Protein AF-A0A560M1F4-F1 (afdb_monomer_lite)

Sequence (782 aa):
MLVPVSWGEEYFLREDWTGCAALKRRVKFAFSRKPSARQRTVNSRELQQLATATELRHHAAAACPGRLWDRGRAPGEPILFGSFVLSDLATDSPLQIVEGVARERGGFWRRVTAFAIDLAIATLLLQVLAFALYPATGGRVQFPGGFMLLTCDKLAAVPAGFEVPTDFVPTAISDCRQGLFQLTSARVLYLTKVTQNGGFTTTRQITYLRDAEGKPVAEPILGLFWLPLFFVLRLLFDRRGGTPGRRLLGLRLADAAHPPPSSAVLRRYLMQALPLAPYVAGPLLLSQFGVRITPLGEAWWMVMILPTMCGGIGALIALHHVIYRKEAFYDSFAQTSVLRIDGANAVVRSAAVLPLLPPPLPGVVPDQVEPALRDVSDQAEQAVADALDVAQASAAAPRPSMALPPPLPRRANYLVRHWRGELSLPVSYWVNGTALGAGLGVAIAVVGHLLNERGSEYLVLWLVSVIAIWASIVLLRIWVTVGVWRAASRYQARGKSFWGGAAKVVSALGMVYVAYSCAFVGAPQIAGVYEIVAGDARVGPHQFRVLADGRGLEFTGGITFGVARELETFLNAMGSLRTVQLNSIGGRMREAQKMSDLIKARGLTTYVTQSCLSACTVVFLGGKERVLLAKSGKLGFHQTSFRGMTALDRQVAIETEIVRLQGFGLSRAFAERVTATPPSGMWYPDQDELLREKVATRLYIPQSKKPAGGSAPAATATPQASATDGSATAAGGDRVFPTPGQPLQMESGTYQTGRAFIPAEVMKRLTAKPAAKTTTTEAQKN

pLDDT: mean 70.32, std 24.99, range [21.19, 98.62]

InterPro domains:
  IPR029045 ClpP/crotonase-like domain superfamily [SSF52096] (543-661)

Secondary structure (DSSP, 8-state):
----------------------------------------PPPTTSTTSSSS----------PPPPP---------------------SSSS---EEETTEEEPBPPHHHHHHHHHHHHHHHHHHHHHHHHHHHHHTTT-SB---SS-EEEEEE-SSPPTT----TT---SEEEEEEEEETTEEEEEEEEEEEEEEETTEEEEEEEEEEE-TTS-B--S-BGGGGHHHHHHHHHHHHHHTT--HHHHHTTEEEEBTTBPPPHHHHHHHHHHHHGGGHHHHHHHHHHHHTT----TT-HHHHHHHHHHHHHHHHHHHHHHHHHHTTPPPHHHHHHT-EEEEB-TTS-B-BPPPP----PPPPTT--TT-S-SSSSHHHHHHHHHHHHTTT-PPPPP--PPP--PPPPPPPPPPPHHHHHHTT-S-HHIIIIIIIIIHHHHHHHHHHHHHHHHHHHTTT-HHHHHHHHHHHHHHHHHHHHHHHHHHHHHHHHHHHTT-HHHHHHHHHHHHHHHHHHHHHIIIIIHHHHHHHHHHHTT-TTT--EEEEEEGGGTEEEEEEEE-TTHHHHHHHHHHH-TT--EEEEEEEEE-HHHHHHHHHHHHHTTPEEEEEEEEETTHHHHHHT-SSEEEETTT-EEEB-----TT--HHHHHHHHHHHHHHHHHTT--HHHHHHHHHS-TT--B---HHHHHHTTS-SEEE-PPP-PPPP---------------------------PPPPPPPP------------PPPHHHHHHHTPPPPP----------

Structure (mmCIF, N/CA/C/O backbone):
data_AF-A0A560M1F4-F1
#
_entry.id   AF-A0A560M1F4-F1
#
loop_
_atom_site.group_PDB
_atom_site.id
_atom_site.type_symbol
_atom_site.label_atom_id
_atom_site.label_alt_id
_atom_site.label_comp_id
_atom_site.label_asym_id
_atom_site.label_entity_id
_atom_site.label_seq_id
_atom_site.pdbx_PDB_ins_code
_atom_site.Cartn_x
_atom_site.Cartn_y
_atom_site.Cartn_z
_atom_site.occupancy
_atom_site.B_iso_or_equiv
_atom_site.auth_seq_id
_atom_site.auth_comp_id
_atom_site.auth_asym_id
_atom_site.auth_atom_id
_atom_site.pdbx_PDB_model_num
ATOM 1 N N . MET A 1 1 ? 0.085 50.200 11.691 1.00 30.73 1 MET A N 1
ATOM 2 C CA . MET A 1 1 ? 1.205 50.716 10.877 1.00 30.73 1 MET A CA 1
ATOM 3 C C . MET A 1 1 ? 1.956 49.536 10.293 1.00 30.73 1 MET A C 1
ATOM 5 O O . MET A 1 1 ? 2.614 48.839 11.046 1.00 30.73 1 MET A O 1
ATOM 9 N N . LEU A 1 2 ? 1.755 49.282 9.001 1.00 24.48 2 LEU A N 1
ATOM 10 C CA . LEU A 1 2 ? 2.721 48.780 8.016 1.00 24.48 2 LEU A CA 1
ATOM 11 C C . LEU A 1 2 ? 1.915 48.559 6.727 1.00 24.48 2 LEU A C 1
ATOM 13 O O . LEU A 1 2 ? 1.037 47.703 6.662 1.00 24.48 2 LEU A O 1
ATOM 17 N N . VAL A 1 3 ? 2.149 49.455 5.772 1.00 23.89 3 VAL A N 1
ATOM 18 C CA . VAL A 1 3 ? 1.501 49.550 4.459 1.00 23.89 3 VAL A CA 1
ATOM 19 C C . VAL A 1 3 ? 2.261 48.655 3.461 1.00 23.89 3 VAL A C 1
ATOM 21 O O . VAL A 1 3 ? 3.489 48.595 3.546 1.00 23.89 3 VAL A O 1
ATOM 24 N N . PRO A 1 4 ? 1.567 47.967 2.533 1.00 29.55 4 PRO A N 1
ATOM 25 C CA . PRO A 1 4 ? 2.152 47.105 1.503 1.00 29.55 4 PRO A CA 1
ATOM 26 C C . PRO A 1 4 ? 2.411 47.874 0.195 1.00 29.55 4 PRO A C 1
ATOM 28 O O . PRO A 1 4 ? 1.763 48.886 -0.060 1.00 29.55 4 PRO A O 1
ATOM 31 N N . VAL A 1 5 ? 3.296 47.370 -0.676 1.00 24.53 5 VAL A N 1
ATOM 32 C CA . VAL A 1 5 ? 3.394 47.852 -2.067 1.00 24.53 5 VAL A CA 1
ATOM 33 C C . VAL A 1 5 ? 3.376 46.685 -3.055 1.00 24.53 5 VAL A C 1
ATOM 35 O O . VAL A 1 5 ? 4.126 45.716 -2.946 1.00 24.53 5 VAL A O 1
ATOM 38 N N . SER A 1 6 ? 2.440 46.835 -3.985 1.00 23.06 6 SER A N 1
ATOM 39 C CA . SER A 1 6 ? 2.031 46.039 -5.136 1.00 23.06 6 SER A CA 1
ATOM 40 C C . SER A 1 6 ? 3.072 45.939 -6.254 1.00 23.06 6 SER A C 1
ATOM 42 O O . SER A 1 6 ? 3.863 46.856 -6.449 1.00 23.06 6 SER A O 1
ATOM 44 N N . TRP A 1 7 ? 2.955 44.901 -7.085 1.00 22.78 7 TRP A N 1
ATOM 45 C CA . TRP A 1 7 ? 3.437 44.918 -8.469 1.00 22.78 7 TRP A CA 1
ATOM 46 C C . TRP A 1 7 ? 2.231 44.881 -9.408 1.00 22.78 7 TRP A C 1
ATOM 48 O O . TRP A 1 7 ? 1.442 43.938 -9.355 1.00 22.78 7 TRP A O 1
ATOM 58 N N . GLY A 1 8 ? 2.089 45.941 -10.204 1.00 23.17 8 GLY A N 1
ATOM 59 C CA . GLY A 1 8 ? 1.094 46.098 -11.259 1.00 23.17 8 GLY A CA 1
ATOM 60 C C . GLY A 1 8 ? 1.680 45.824 -12.649 1.00 23.17 8 GLY A C 1
ATOM 61 O O . GLY A 1 8 ? 2.842 46.121 -12.913 1.00 23.17 8 GLY A O 1
ATOM 62 N N . GLU A 1 9 ? 0.821 45.186 -13.436 1.00 23.17 9 GLU A N 1
ATOM 63 C CA . GLU A 1 9 ? 0.604 45.081 -14.888 1.00 23.17 9 GLU A CA 1
ATOM 64 C C . GLU A 1 9 ? 1.512 45.753 -15.946 1.00 23.17 9 GLU A C 1
ATOM 66 O O . GLU A 1 9 ? 1.947 46.888 -15.806 1.00 23.17 9 GLU A O 1
ATOM 71 N N . GLU A 1 10 ? 1.619 44.994 -17.058 1.00 24.62 10 GLU A N 1
ATOM 72 C CA . GLU A 1 10 ? 1.645 45.359 -18.497 1.00 24.62 10 GLU A CA 1
ATOM 73 C C . GLU A 1 10 ? 2.781 46.274 -19.015 1.00 24.62 10 GLU A C 1
ATOM 75 O O . GLU A 1 10 ? 3.156 47.267 -18.416 1.00 24.62 10 GLU A O 1
ATOM 80 N N . TYR A 1 11 ? 3.467 45.953 -20.120 1.00 23.30 11 TYR A N 1
ATOM 81 C CA . TYR A 1 11 ? 2.956 46.115 -21.486 1.00 23.30 11 TYR A CA 1
ATOM 82 C C . TYR A 1 11 ? 3.719 45.276 -22.535 1.00 23.30 11 TYR A C 1
ATOM 84 O O . TYR A 1 11 ? 4.916 45.009 -22.430 1.00 23.30 11 TYR A O 1
ATOM 92 N N . PHE A 1 12 ? 2.971 44.928 -23.585 1.00 23.03 12 PHE A N 1
ATOM 93 C CA . PHE A 1 12 ? 3.386 44.524 -24.933 1.00 23.03 12 PHE A CA 1
ATOM 94 C C . PHE A 1 12 ? 4.541 45.364 -25.517 1.00 23.03 12 PHE A C 1
ATOM 96 O O . PHE A 1 12 ? 4.542 46.578 -25.355 1.00 23.03 12 PHE A O 1
ATOM 103 N N . LEU A 1 13 ? 5.406 44.755 -26.343 1.00 23.70 13 LEU A N 1
ATOM 104 C CA . LEU A 1 13 ? 5.504 45.087 -27.775 1.00 23.70 13 LEU A CA 1
ATOM 105 C C . LEU A 1 13 ? 6.449 44.151 -28.549 1.00 23.70 13 LEU A C 1
ATOM 107 O O . LEU A 1 13 ? 7.333 43.488 -28.015 1.00 23.70 13 LEU A O 1
ATOM 111 N N . ARG A 1 14 ? 6.108 44.079 -29.829 1.00 23.02 14 ARG A N 1
ATOM 112 C CA . ARG A 1 14 ? 6.545 43.225 -30.931 1.00 23.02 14 ARG A CA 1
ATOM 113 C C . ARG A 1 14 ? 7.749 43.860 -31.649 1.00 23.02 14 ARG A C 1
ATOM 115 O O . ARG A 1 14 ? 8.031 45.025 -31.406 1.00 23.02 14 ARG A O 1
ATOM 122 N N . GLU A 1 15 ? 8.303 43.110 -32.609 1.00 25.44 15 GLU A N 1
ATOM 123 C CA . GLU A 1 15 ? 9.174 43.561 -33.717 1.00 25.44 15 GLU A CA 1
ATOM 124 C C . GLU A 1 15 ? 10.630 43.904 -33.379 1.00 25.44 15 GLU A C 1
ATOM 126 O O . GLU A 1 15 ? 10.973 44.299 -32.275 1.00 25.44 15 GLU A O 1
ATOM 131 N N . ASP A 1 16 ? 11.560 43.880 -34.321 1.00 24.56 16 ASP A N 1
ATOM 132 C CA . ASP A 1 16 ? 11.925 42.945 -35.388 1.00 24.56 16 ASP A CA 1
ATOM 133 C C . ASP A 1 16 ? 13.321 43.444 -35.844 1.00 24.56 16 ASP A C 1
ATOM 135 O O . ASP A 1 16 ? 13.634 44.620 -35.692 1.00 24.56 16 ASP A O 1
ATOM 139 N N . TRP A 1 17 ? 14.165 42.544 -36.355 1.00 25.89 17 TRP A N 1
ATOM 140 C CA . TRP A 1 17 ? 15.344 42.770 -37.221 1.00 25.89 17 TRP A CA 1
ATOM 141 C C . TRP A 1 17 ? 16.280 43.994 -37.035 1.00 25.89 17 TRP A C 1
ATOM 143 O O . TRP A 1 17 ? 15.915 45.132 -37.290 1.00 25.89 17 TRP A O 1
ATOM 153 N N . THR A 1 18 ? 17.584 43.730 -36.842 1.00 25.75 18 THR A N 1
ATOM 154 C CA . THR A 1 18 ? 18.697 44.009 -37.798 1.00 25.75 18 THR A CA 1
ATOM 155 C C . THR A 1 18 ? 20.049 44.256 -37.105 1.00 25.75 18 THR A C 1
ATOM 157 O O . THR A 1 18 ? 20.134 44.866 -36.048 1.00 25.75 18 THR A O 1
ATOM 160 N N . GLY A 1 19 ? 21.130 43.832 -37.775 1.00 25.20 19 GLY A N 1
ATOM 161 C CA . GLY A 1 19 ? 22.306 44.697 -37.938 1.00 25.20 19 GLY A CA 1
ATOM 162 C C . GLY A 1 19 ? 23.521 44.475 -37.033 1.00 25.20 19 GLY A C 1
ATOM 163 O O . GLY A 1 19 ? 23.615 45.002 -35.932 1.00 25.20 19 GLY A O 1
ATOM 164 N N . CYS A 1 20 ? 24.534 43.801 -37.582 1.00 21.19 20 CYS A N 1
ATOM 165 C CA . CYS A 1 20 ? 25.937 43.956 -37.195 1.00 21.19 20 CYS A CA 1
ATOM 166 C C . CYS A 1 20 ? 26.397 45.425 -37.275 1.00 21.19 20 CYS A C 1
ATOM 168 O O . CYS A 1 20 ? 26.206 46.035 -38.322 1.00 21.19 20 CYS A O 1
ATOM 170 N N . ALA A 1 21 ? 27.111 45.926 -36.255 1.00 26.72 21 ALA A N 1
ATOM 171 C CA . ALA A 1 21 ? 28.447 46.556 -36.343 1.00 26.72 21 ALA A CA 1
ATOM 172 C C . ALA A 1 21 ? 28.760 47.502 -35.156 1.00 26.72 21 ALA A C 1
ATOM 174 O O . ALA A 1 21 ? 27.877 48.108 -34.569 1.00 26.72 21 ALA A O 1
ATOM 175 N N . ALA A 1 22 ? 30.069 47.681 -34.923 1.00 25.30 22 ALA A N 1
ATOM 176 C CA . ALA A 1 22 ? 30.741 48.823 -34.276 1.00 25.30 22 ALA A CA 1
ATOM 177 C C . ALA A 1 22 ? 31.068 48.783 -32.758 1.00 25.30 22 ALA A C 1
ATOM 179 O O . ALA A 1 22 ? 30.367 49.291 -31.896 1.00 25.30 22 ALA A O 1
ATOM 180 N N . LEU A 1 23 ? 32.249 48.217 -32.476 1.00 24.58 23 LEU A N 1
ATOM 181 C CA . LEU A 1 23 ? 33.455 48.867 -31.923 1.00 24.58 23 LEU A CA 1
ATOM 182 C C . LEU A 1 23 ? 33.382 49.951 -30.802 1.00 24.58 23 LEU A C 1
ATOM 184 O O . LEU A 1 23 ? 32.856 51.040 -30.980 1.00 24.58 23 LEU A O 1
ATOM 188 N N . LYS A 1 24 ? 34.265 49.718 -29.809 1.00 24.27 24 LYS A N 1
ATOM 189 C CA . LYS A 1 24 ? 35.108 50.652 -29.011 1.00 24.27 24 LYS A CA 1
ATOM 190 C C . LYS A 1 24 ? 34.553 51.343 -27.741 1.00 24.27 24 LYS A C 1
ATOM 192 O O . LYS A 1 24 ? 33.896 52.367 -27.783 1.00 24.27 24 LYS A O 1
ATOM 197 N N . ARG A 1 25 ? 35.168 50.889 -26.633 1.00 25.69 25 ARG A N 1
ATOM 198 C CA . ARG A 1 25 ? 35.826 51.641 -25.534 1.00 25.69 25 ARG A CA 1
ATOM 199 C C . ARG A 1 25 ? 34.985 52.601 -24.688 1.00 25.69 25 ARG A C 1
ATOM 201 O O . ARG A 1 25 ? 34.697 53.704 -25.118 1.00 25.69 25 ARG A O 1
ATOM 208 N N . ARG A 1 26 ? 34.937 52.296 -23.387 1.00 25.47 26 ARG A N 1
ATOM 209 C CA . ARG A 1 26 ? 35.256 53.211 -22.271 1.00 25.47 26 ARG A CA 1
ATOM 210 C C . ARG A 1 26 ? 35.619 52.359 -21.053 1.00 25.47 26 ARG A C 1
ATOM 212 O O . ARG A 1 26 ? 34.794 51.556 -20.664 1.00 25.47 26 ARG A O 1
ATOM 219 N N . VAL A 1 27 ? 36.827 52.510 -20.505 1.00 25.17 27 VAL A N 1
ATOM 220 C CA . VAL A 1 27 ? 37.086 52.880 -19.095 1.00 25.17 27 VAL A CA 1
ATOM 221 C C . VAL A 1 27 ? 38.546 53.346 -19.018 1.00 25.17 27 VAL A C 1
ATOM 223 O O . VAL A 1 27 ? 39.463 52.651 -19.450 1.00 25.17 27 VAL A O 1
ATOM 226 N N . LYS A 1 28 ? 38.742 54.560 -18.506 1.00 24.00 28 LYS A N 1
ATOM 227 C CA . LYS A 1 28 ? 40.027 55.189 -18.188 1.00 24.00 28 LYS A CA 1
ATOM 228 C C . LYS A 1 28 ? 39.916 55.690 -16.741 1.00 24.00 28 LYS A C 1
ATOM 230 O O . LYS A 1 28 ? 38.836 56.139 -16.371 1.00 24.00 28 LYS A O 1
ATOM 235 N N . PHE A 1 29 ? 41.052 55.676 -16.034 1.00 25.00 29 PHE A N 1
ATOM 236 C CA . PHE A 1 29 ? 41.339 56.214 -14.686 1.00 25.00 29 PHE A CA 1
ATOM 237 C C . PHE A 1 29 ? 40.906 55.338 -13.488 1.00 25.00 29 PHE A C 1
ATOM 239 O O . PHE A 1 29 ? 39.829 54.767 -13.512 1.00 25.00 29 PHE A O 1
ATOM 246 N N . ALA A 1 30 ? 41.688 55.174 -12.407 1.00 25.52 30 ALA A N 1
ATOM 247 C CA . ALA A 1 30 ? 42.909 55.867 -11.967 1.00 25.52 30 ALA A CA 1
ATOM 248 C C . ALA A 1 30 ? 43.567 55.164 -10.745 1.00 25.52 30 ALA A C 1
ATOM 250 O O . ALA A 1 30 ? 42.840 54.754 -9.854 1.00 25.52 30 ALA A O 1
ATOM 251 N N . PHE A 1 31 ? 44.918 55.188 -10.696 1.00 25.33 31 PHE A N 1
ATOM 252 C CA . PHE A 1 31 ? 45.828 55.280 -9.518 1.00 25.33 31 PHE A CA 1
ATOM 253 C C . PHE A 1 31 ? 45.851 54.126 -8.469 1.00 25.33 31 PHE A C 1
ATOM 255 O O . PHE A 1 31 ? 44.828 53.561 -8.139 1.00 25.33 31 PHE A O 1
ATOM 262 N N . SER A 1 32 ? 46.957 53.730 -7.813 1.00 23.62 32 SER A N 1
ATOM 263 C CA . SER A 1 32 ? 48.382 54.108 -7.844 1.00 23.62 32 SER A CA 1
ATOM 264 C C . SER A 1 32 ? 49.201 53.236 -6.856 1.00 23.62 32 SER A C 1
ATOM 266 O O . SER A 1 32 ? 48.762 53.015 -5.737 1.00 23.62 32 SER A O 1
ATOM 268 N N . ARG A 1 33 ? 50.438 52.893 -7.268 1.00 26.67 33 ARG A N 1
ATOM 269 C CA . ARG A 1 33 ? 51.702 52.694 -6.500 1.00 26.67 33 ARG A CA 1
ATOM 270 C C . ARG A 1 33 ? 51.923 51.498 -5.531 1.00 26.67 33 ARG A C 1
ATOM 272 O O . ARG A 1 33 ? 51.627 51.573 -4.350 1.00 26.67 33 ARG A O 1
ATOM 279 N N . LYS A 1 34 ? 52.785 50.596 -6.047 1.00 29.77 34 LYS A N 1
ATOM 280 C CA . LYS A 1 34 ? 54.123 50.157 -5.547 1.00 29.77 34 LYS A CA 1
ATOM 281 C C . LYS A 1 34 ? 54.249 49.008 -4.507 1.00 29.77 34 LYS A C 1
ATOM 283 O O . LYS A 1 34 ? 53.279 48.661 -3.852 1.00 29.77 34 LYS A O 1
ATOM 288 N N . PRO A 1 35 ? 55.428 48.330 -4.471 1.00 38.66 35 PRO A N 1
ATOM 289 C CA . PRO A 1 35 ? 55.520 46.868 -4.467 1.00 38.66 35 PRO A CA 1
ATOM 290 C C . PRO A 1 35 ? 56.105 46.292 -3.169 1.00 38.66 35 PRO A C 1
ATOM 292 O O . PRO A 1 35 ? 56.834 46.974 -2.453 1.00 38.66 35 PRO A O 1
ATOM 295 N N . SER A 1 36 ? 55.912 44.996 -2.926 1.00 26.38 36 SER A N 1
ATOM 296 C CA . SER A 1 36 ? 56.864 44.233 -2.115 1.00 26.38 36 SER A CA 1
ATOM 297 C C . SER A 1 36 ? 56.899 42.764 -2.524 1.00 26.38 36 SER A C 1
ATOM 299 O O . SER A 1 36 ? 55.883 42.089 -2.683 1.00 26.38 36 SER A O 1
ATOM 301 N N . ALA A 1 37 ? 58.122 42.300 -2.748 1.00 29.28 37 ALA A N 1
ATOM 302 C CA . ALA A 1 37 ? 58.463 40.915 -2.971 1.00 29.28 37 ALA A CA 1
ATOM 303 C C . ALA A 1 37 ? 58.241 40.106 -1.688 1.00 29.28 37 ALA A C 1
ATOM 305 O O . ALA A 1 37 ? 58.682 40.505 -0.611 1.00 29.28 37 ALA A O 1
ATOM 306 N N . ARG A 1 38 ? 57.633 38.928 -1.820 1.00 27.81 38 ARG A N 1
ATOM 307 C CA . ARG A 1 38 ? 57.844 37.812 -0.895 1.00 27.81 38 ARG A CA 1
ATOM 308 C C . ARG A 1 38 ? 57.805 36.515 -1.687 1.00 27.81 38 ARG A C 1
ATOM 310 O O . ARG A 1 38 ? 56.743 36.043 -2.079 1.00 27.81 38 ARG A O 1
ATOM 317 N N . GLN A 1 39 ? 58.991 35.950 -1.894 1.00 32.41 39 GLN A N 1
ATOM 318 C CA . GLN A 1 39 ? 59.154 34.515 -2.077 1.00 32.41 39 GLN A CA 1
ATOM 319 C C . GLN A 1 39 ? 58.447 33.810 -0.914 1.00 32.41 39 GLN A C 1
ATOM 321 O O . GLN A 1 39 ? 58.765 34.044 0.254 1.00 32.41 39 GLN A O 1
ATOM 326 N N . ARG A 1 40 ? 57.486 32.946 -1.233 1.00 28.83 40 ARG A N 1
ATOM 327 C CA . ARG A 1 40 ? 57.064 31.874 -0.339 1.00 28.83 40 ARG A CA 1
ATOM 328 C C . ARG A 1 40 ? 57.031 30.581 -1.134 1.00 28.83 40 ARG A C 1
ATOM 330 O O . ARG A 1 40 ? 56.336 30.455 -2.135 1.00 28.83 40 ARG A O 1
ATOM 337 N N . THR A 1 41 ? 57.869 29.678 -0.660 1.00 30.78 41 THR A N 1
ATOM 338 C CA . THR A 1 41 ? 58.002 28.272 -1.000 1.00 30.78 41 THR A CA 1
ATOM 339 C C . THR A 1 41 ? 56.641 27.577 -1.025 1.00 30.78 41 THR A C 1
ATOM 341 O O . THR A 1 41 ? 55.869 27.656 -0.068 1.00 30.78 41 THR A O 1
ATOM 344 N N . VAL A 1 42 ? 56.342 26.906 -2.138 1.00 30.61 42 VAL A N 1
ATOM 345 C CA . VAL A 1 42 ? 55.161 26.047 -2.273 1.00 30.61 42 VAL A CA 1
ATOM 346 C C . VAL A 1 42 ? 55.451 24.719 -1.581 1.00 30.61 42 VAL A C 1
ATOM 348 O O . VAL A 1 42 ? 56.487 24.093 -1.792 1.00 30.61 42 VAL A O 1
ATOM 351 N N . ASN A 1 43 ? 54.529 24.338 -0.705 1.00 31.42 43 ASN A N 1
ATOM 352 C CA . ASN A 1 43 ? 54.587 23.167 0.156 1.00 31.42 43 ASN A CA 1
ATOM 353 C C . ASN A 1 43 ? 54.210 21.901 -0.644 1.00 31.42 43 ASN A C 1
ATOM 355 O O . ASN A 1 43 ? 53.329 21.935 -1.504 1.00 31.42 43 ASN A O 1
ATOM 359 N N . SER A 1 44 ? 54.837 20.766 -0.342 1.00 32.97 44 SER A N 1
ATOM 360 C CA . SER A 1 44 ? 54.827 19.502 -1.106 1.00 32.97 44 SER A CA 1
ATOM 361 C C . SER A 1 44 ? 53.495 18.719 -1.138 1.00 32.97 44 SER A C 1
ATOM 363 O O . SER A 1 44 ? 53.483 17.526 -1.433 1.00 32.97 44 SER A O 1
ATOM 365 N N . ARG A 1 45 ? 52.350 19.371 -0.895 1.00 36.84 45 ARG A N 1
ATOM 366 C CA . ARG A 1 45 ? 51.003 18.770 -1.009 1.00 36.84 45 ARG A CA 1
ATOM 367 C C . ARG A 1 45 ? 50.217 19.188 -2.258 1.00 36.84 45 ARG A C 1
ATOM 369 O O . ARG A 1 45 ? 49.240 18.522 -2.583 1.00 36.84 45 ARG A O 1
ATOM 376 N N . GLU A 1 46 ? 50.656 20.202 -3.006 1.00 37.16 46 GLU A N 1
ATOM 377 C CA . GLU A 1 46 ? 50.025 20.584 -4.288 1.00 37.16 46 GLU A CA 1
ATOM 378 C C . GLU A 1 46 ? 50.552 19.787 -5.499 1.00 37.16 46 GLU A C 1
ATOM 380 O O . GLU A 1 46 ? 49.889 19.713 -6.530 1.00 37.16 46 GLU A O 1
ATOM 385 N N . LEU A 1 47 ? 51.685 19.088 -5.364 1.00 33.16 47 LEU A N 1
ATOM 386 C CA . LEU A 1 47 ? 52.251 18.240 -6.426 1.00 33.16 47 LEU A CA 1
ATOM 387 C C . LEU A 1 47 ? 51.565 16.867 -6.570 1.00 33.16 47 LEU A C 1
ATOM 389 O O . LEU A 1 47 ? 51.743 16.207 -7.588 1.00 33.16 47 LEU A O 1
ATOM 393 N N . GLN A 1 48 ? 50.727 16.448 -5.614 1.00 33.72 48 GLN A N 1
ATOM 394 C CA . GLN A 1 48 ? 49.986 15.177 -5.700 1.00 33.72 48 GLN A CA 1
ATOM 395 C C . GLN A 1 48 ? 48.614 15.283 -6.388 1.00 33.72 48 GLN A C 1
ATOM 397 O O . GLN A 1 48 ? 48.031 14.255 -6.725 1.00 33.72 48 GLN A O 1
ATOM 402 N N . GLN A 1 49 ? 48.104 16.490 -6.668 1.00 34.25 49 GLN A N 1
ATOM 403 C CA . GLN A 1 49 ? 46.839 16.665 -7.406 1.00 34.25 49 GLN A CA 1
ATOM 404 C C . GLN A 1 49 ? 47.011 16.841 -8.925 1.00 34.25 49 GLN A C 1
ATOM 406 O O . GLN A 1 49 ? 46.023 16.834 -9.654 1.00 34.25 49 GLN A O 1
ATOM 411 N N . LEU A 1 50 ? 48.246 16.921 -9.428 1.00 28.22 50 LEU A N 1
ATOM 412 C CA . LEU A 1 50 ? 48.541 17.067 -10.862 1.00 28.22 50 LEU A CA 1
ATOM 413 C C . LEU A 1 50 ? 48.776 15.737 -11.606 1.00 28.22 50 LEU A C 1
ATOM 415 O O . LEU A 1 50 ? 48.937 15.750 -12.821 1.00 28.22 50 LEU A O 1
ATOM 419 N N . ALA A 1 51 ? 48.715 14.589 -10.919 1.00 29.50 51 ALA A N 1
ATOM 420 C CA . ALA A 1 51 ? 48.929 13.263 -11.518 1.00 29.50 51 ALA A CA 1
ATOM 421 C C . ALA A 1 51 ? 47.639 12.482 -11.870 1.00 29.50 51 ALA A C 1
ATOM 423 O O . ALA A 1 51 ? 47.714 11.326 -12.267 1.00 29.50 51 ALA A O 1
ATOM 424 N N . THR A 1 52 ? 46.443 13.074 -11.745 1.00 31.89 52 THR A N 1
ATOM 425 C CA . THR A 1 52 ? 45.155 12.392 -12.045 1.00 31.89 52 THR A CA 1
ATOM 426 C C . THR A 1 52 ? 44.274 13.134 -13.054 1.00 31.89 52 THR A C 1
ATOM 428 O O . THR A 1 52 ? 43.055 12.978 -13.074 1.00 31.89 52 THR A O 1
ATOM 431 N N . ALA A 1 53 ? 44.885 13.921 -13.940 1.00 28.98 53 ALA A N 1
ATOM 432 C CA . ALA A 1 53 ? 44.192 14.569 -15.053 1.00 28.98 53 ALA A CA 1
ATOM 433 C C . ALA A 1 53 ? 44.983 14.413 -16.357 1.00 28.98 53 ALA A C 1
ATOM 435 O O . ALA A 1 53 ? 45.338 15.380 -17.027 1.00 28.98 53 ALA A O 1
ATOM 436 N N . THR A 1 54 ? 45.269 13.170 -16.726 1.00 28.73 54 THR A N 1
ATOM 437 C CA . THR A 1 54 ? 45.721 12.827 -18.074 1.00 28.73 54 THR A CA 1
ATOM 438 C C . THR A 1 54 ? 44.893 11.650 -18.543 1.00 28.73 54 THR A C 1
ATOM 440 O O . THR A 1 54 ? 45.282 10.514 -18.354 1.00 28.73 54 THR A O 1
ATOM 443 N N . GLU A 1 55 ? 43.701 11.945 -19.053 1.00 29.95 55 GLU A N 1
ATOM 444 C CA . GLU A 1 55 ? 43.041 11.216 -20.139 1.00 29.95 55 GLU A CA 1
ATOM 445 C C . GLU A 1 55 ? 41.773 11.985 -20.541 1.00 29.95 55 GLU A C 1
ATOM 447 O O . GLU A 1 55 ? 41.080 12.557 -19.700 1.00 29.95 55 GLU A O 1
ATOM 452 N N . LEU A 1 56 ? 41.492 11.975 -21.847 1.00 27.97 56 LEU A N 1
ATOM 453 C CA . LEU A 1 56 ? 40.326 12.533 -22.546 1.00 27.97 56 LEU A CA 1
ATOM 454 C C . LEU A 1 56 ? 40.402 14.012 -22.963 1.00 27.97 56 LEU A C 1
ATOM 456 O O . LEU A 1 56 ? 39.585 14.861 -22.603 1.00 27.97 56 LEU A O 1
ATOM 460 N N . ARG A 1 57 ? 41.318 14.266 -23.906 1.00 27.86 57 ARG A N 1
ATOM 461 C CA . ARG A 1 57 ? 40.959 14.998 -25.131 1.00 27.86 57 ARG A CA 1
ATOM 462 C C . ARG A 1 57 ? 40.346 13.998 -26.118 1.00 27.86 57 ARG A C 1
ATOM 464 O O . ARG A 1 57 ? 41.019 13.034 -26.444 1.00 27.86 57 ARG A O 1
ATOM 471 N N . HIS A 1 58 ? 39.139 14.263 -26.627 1.00 27.84 58 HIS A N 1
ATOM 472 C CA . HIS A 1 58 ? 38.872 14.311 -28.073 1.00 27.84 58 HIS A CA 1
ATOM 473 C C . HIS A 1 58 ? 37.447 14.784 -28.421 1.00 27.84 58 HIS A C 1
ATOM 475 O O . HIS A 1 58 ? 36.495 14.598 -27.672 1.00 27.84 58 HIS A O 1
ATOM 481 N N . HIS A 1 59 ? 37.375 15.402 -29.604 1.00 27.75 59 HIS A N 1
ATOM 482 C CA . HIS A 1 59 ? 36.228 15.899 -30.374 1.00 27.75 59 HIS A CA 1
ATOM 483 C C . HIS A 1 59 ? 35.557 17.219 -29.962 1.00 27.75 59 HIS A C 1
ATOM 485 O O . HIS A 1 59 ? 34.476 17.273 -29.382 1.00 27.75 59 HIS A O 1
ATOM 491 N N . ALA A 1 60 ? 36.163 18.305 -30.453 1.00 25.09 60 ALA A N 1
ATOM 492 C CA . ALA A 1 60 ? 35.417 19.399 -31.059 1.00 25.09 60 ALA A CA 1
ATOM 493 C C . ALA A 1 60 ? 35.185 19.075 -32.548 1.00 25.09 60 ALA A C 1
ATOM 495 O O . ALA A 1 60 ? 36.137 18.951 -33.311 1.00 25.09 60 ALA A O 1
ATOM 496 N N . ALA A 1 61 ? 33.924 18.941 -32.948 1.00 27.05 61 ALA A N 1
ATOM 497 C CA . ALA A 1 61 ? 33.483 19.080 -34.331 1.00 27.05 61 ALA A CA 1
ATOM 498 C C . ALA A 1 61 ? 32.082 19.700 -34.287 1.00 27.05 61 ALA A C 1
ATOM 500 O O . ALA A 1 61 ? 31.084 19.015 -34.074 1.00 27.05 61 ALA A O 1
ATOM 501 N N . ALA A 1 62 ? 32.026 21.023 -34.398 1.00 26.66 62 ALA A N 1
ATOM 502 C CA . ALA A 1 62 ? 30.789 21.771 -34.550 1.00 26.66 62 ALA A CA 1
ATOM 503 C C . ALA A 1 62 ? 30.971 22.731 -35.727 1.00 26.66 62 ALA A C 1
ATOM 505 O O . ALA A 1 62 ? 31.513 23.821 -35.575 1.00 26.66 62 ALA A O 1
ATOM 506 N N . ALA A 1 63 ? 30.538 22.283 -36.904 1.00 26.70 63 ALA A N 1
ATOM 507 C CA . ALA A 1 63 ? 30.194 23.156 -38.014 1.00 26.70 63 ALA A CA 1
ATOM 508 C C . ALA A 1 63 ? 28.723 23.581 -37.849 1.00 26.70 63 ALA A C 1
ATOM 510 O O . ALA A 1 63 ? 27.859 22.753 -37.550 1.00 26.70 63 ALA A O 1
ATOM 511 N N . CYS A 1 64 ? 28.446 24.877 -38.000 1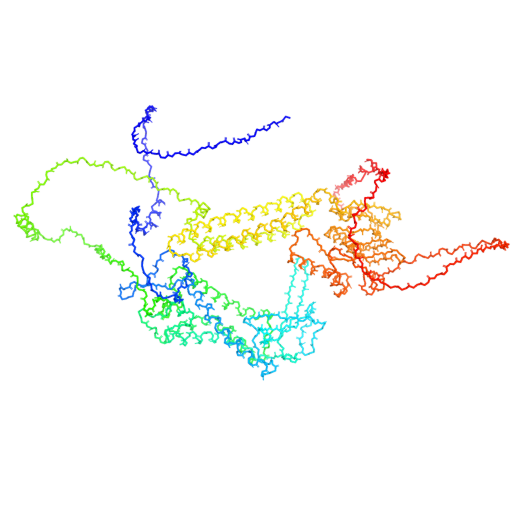.00 23.45 64 CYS A N 1
ATOM 512 C CA . CYS A 1 64 ? 27.093 25.439 -38.043 1.00 23.45 64 CYS A CA 1
ATOM 513 C C . CYS A 1 64 ? 26.333 24.989 -39.311 1.00 23.45 64 CYS A C 1
ATOM 515 O O . CYS A 1 64 ? 26.968 24.771 -40.343 1.00 23.45 64 CYS A O 1
ATOM 517 N N . PRO A 1 65 ? 24.987 24.896 -39.286 1.00 35.25 65 PRO A N 1
ATOM 518 C CA . PRO A 1 65 ? 24.209 24.457 -40.437 1.00 35.25 65 PRO A CA 1
ATOM 519 C C . PRO A 1 65 ? 23.879 25.626 -41.378 1.00 35.25 65 PRO A C 1
ATOM 521 O O . PRO A 1 65 ? 23.211 26.586 -40.988 1.00 35.25 65 PRO A O 1
ATOM 524 N N . GLY A 1 66 ? 24.295 25.503 -42.638 1.00 24.50 66 GLY A N 1
ATOM 525 C CA . GLY A 1 66 ? 23.729 26.233 -43.770 1.00 24.50 66 GLY A CA 1
ATOM 526 C C . GLY A 1 66 ? 22.643 25.388 -44.437 1.00 24.50 66 GLY A C 1
ATOM 527 O O . GLY A 1 66 ? 22.858 24.220 -44.746 1.00 24.50 66 GLY A O 1
ATOM 528 N N . ARG A 1 67 ? 21.457 25.976 -44.611 1.00 28.20 67 ARG A N 1
ATOM 529 C CA . ARG A 1 67 ? 20.326 25.422 -45.365 1.00 28.20 67 ARG A CA 1
ATOM 530 C C . ARG A 1 67 ? 20.694 25.272 -46.841 1.00 28.20 67 ARG A C 1
ATOM 532 O O . ARG A 1 67 ? 21.095 26.256 -47.448 1.00 28.20 67 ARG A O 1
ATOM 539 N N . LEU A 1 68 ? 20.400 24.116 -47.427 1.00 26.20 68 LEU A N 1
ATOM 540 C CA . LEU A 1 68 ? 20.011 24.028 -48.831 1.00 26.20 68 LEU A CA 1
ATOM 541 C C . LEU A 1 68 ? 18.931 22.959 -48.986 1.00 26.20 68 LEU A C 1
ATOM 543 O O . LEU A 1 68 ? 19.062 21.815 -48.557 1.00 26.20 68 LEU A O 1
ATOM 547 N N . TRP A 1 69 ? 17.812 23.442 -49.505 1.00 28.53 69 TRP A N 1
ATOM 548 C CA . TRP A 1 69 ? 16.632 22.721 -49.939 1.00 28.53 69 TRP A CA 1
ATOM 549 C C . TRP A 1 69 ? 16.990 22.073 -51.275 1.00 28.53 69 TRP A C 1
ATOM 551 O O . TRP A 1 69 ? 17.450 22.797 -52.151 1.00 28.53 69 TRP A O 1
ATOM 561 N N . ASP A 1 70 ? 16.721 20.783 -51.473 1.00 26.16 70 ASP A N 1
ATOM 562 C CA . ASP A 1 70 ? 16.319 20.367 -52.813 1.00 26.16 70 ASP A CA 1
ATOM 563 C C . ASP A 1 70 ? 15.355 19.182 -52.828 1.00 26.16 70 ASP A C 1
ATOM 565 O O . ASP A 1 70 ? 15.318 18.338 -51.927 1.00 26.16 70 ASP A O 1
ATOM 569 N N . ARG A 1 71 ? 14.482 19.243 -53.829 1.00 29.09 71 ARG A N 1
ATOM 570 C CA . ARG A 1 71 ? 13.278 18.449 -54.055 1.00 29.09 71 ARG A CA 1
ATOM 571 C C . ARG A 1 71 ? 13.622 17.087 -54.659 1.00 29.09 71 ARG A C 1
ATOM 573 O O . ARG A 1 71 ? 14.508 16.972 -55.490 1.00 29.09 71 ARG A O 1
ATOM 580 N N . GLY A 1 72 ? 12.813 16.081 -54.336 1.00 26.55 72 GLY A N 1
ATOM 581 C CA . GLY A 1 72 ? 12.803 14.811 -55.061 1.00 26.55 72 GLY A CA 1
ATOM 582 C C . GLY A 1 72 ? 12.044 13.730 -54.308 1.00 26.55 72 GLY A C 1
ATOM 583 O O . GLY A 1 72 ? 12.638 12.941 -53.583 1.00 26.55 72 GLY A O 1
ATOM 584 N N . ARG A 1 73 ? 10.715 13.712 -54.443 1.00 28.94 73 ARG A N 1
ATOM 585 C CA . ARG A 1 73 ? 9.848 12.637 -53.945 1.00 28.94 73 ARG A CA 1
ATOM 586 C C . ARG A 1 73 ? 9.181 11.973 -55.147 1.00 28.94 73 ARG A C 1
ATOM 588 O O . ARG A 1 73 ? 8.477 12.658 -55.879 1.00 28.94 73 ARG A O 1
ATOM 595 N N . ALA A 1 74 ? 9.346 10.661 -55.283 1.00 27.62 74 ALA A N 1
ATOM 596 C CA . ALA A 1 74 ? 8.412 9.766 -55.966 1.00 27.62 74 ALA A CA 1
ATOM 597 C C . ALA A 1 74 ? 8.543 8.337 -55.380 1.00 27.62 74 ALA A C 1
ATOM 599 O O . ALA A 1 74 ? 9.581 8.040 -54.787 1.00 27.62 74 ALA A O 1
ATOM 600 N N . PRO A 1 75 ? 7.482 7.508 -55.431 1.00 40.91 75 PRO A N 1
ATOM 601 C CA . PRO A 1 75 ? 7.127 6.581 -54.352 1.00 40.91 75 PRO A CA 1
ATOM 602 C C . PRO A 1 75 ? 7.257 5.093 -54.724 1.00 40.91 75 PRO A C 1
ATOM 604 O O . PRO A 1 75 ? 7.147 4.734 -55.890 1.00 40.91 75 PRO A O 1
ATOM 607 N N . GLY A 1 76 ? 7.381 4.219 -53.718 1.00 25.11 76 GLY A N 1
ATOM 608 C CA . GLY A 1 76 ? 7.168 2.779 -53.892 1.00 25.11 76 GLY A CA 1
ATOM 609 C C . GLY A 1 76 ? 7.728 1.909 -52.763 1.00 25.11 76 GLY A C 1
ATOM 610 O O . GLY A 1 76 ? 8.936 1.857 -52.586 1.00 25.11 76 GLY A O 1
ATOM 611 N N . GLU A 1 77 ? 6.823 1.192 -52.085 1.00 25.83 77 GLU A N 1
ATOM 612 C CA . GLU A 1 77 ? 7.025 -0.106 -51.402 1.00 25.83 77 GLU A CA 1
ATOM 613 C C . GLU A 1 77 ? 7.381 -0.193 -49.892 1.00 25.83 77 GLU A C 1
ATOM 615 O O . GLU A 1 77 ? 7.889 0.757 -49.297 1.00 25.83 77 GLU A O 1
ATOM 620 N N . PRO A 1 78 ? 6.930 -1.283 -49.214 1.00 28.77 78 PRO A N 1
ATOM 621 C CA . PRO A 1 78 ? 6.084 -1.158 -48.028 1.00 28.77 78 PRO A CA 1
ATOM 622 C C . PRO A 1 78 ? 6.769 -1.437 -46.682 1.00 28.77 78 PRO A C 1
ATOM 624 O O . PRO A 1 78 ? 7.856 -1.992 -46.555 1.00 28.77 78 PRO A O 1
ATOM 627 N N . ILE A 1 79 ? 6.027 -1.043 -45.650 1.00 33.94 79 ILE A N 1
ATOM 628 C CA . ILE A 1 79 ? 6.278 -1.158 -44.216 1.00 33.94 79 ILE A CA 1
ATOM 629 C C . ILE A 1 79 ? 6.516 -2.622 -43.808 1.00 33.94 79 ILE A C 1
ATOM 631 O O . ILE A 1 79 ? 5.596 -3.434 -43.856 1.00 33.94 79 ILE A O 1
ATOM 635 N N . LEU A 1 80 ? 7.712 -2.929 -43.295 1.00 23.05 80 LEU A N 1
ATOM 636 C CA . LEU A 1 80 ? 7.974 -4.143 -42.518 1.00 23.05 80 LEU A CA 1
ATOM 637 C C . LEU A 1 80 ? 8.601 -3.790 -41.163 1.00 23.05 80 LEU A C 1
ATOM 639 O O . LEU A 1 80 ? 9.593 -3.072 -41.055 1.00 23.05 80 LEU A O 1
ATOM 643 N N . PHE A 1 81 ? 7.945 -4.293 -40.118 1.00 31.28 81 PHE A N 1
ATOM 644 C CA . PHE A 1 81 ? 8.308 -4.199 -38.710 1.00 31.28 81 PHE A CA 1
ATOM 645 C C . PHE A 1 81 ? 9.762 -4.618 -38.459 1.00 31.28 81 PHE A C 1
ATOM 647 O O . PHE A 1 81 ? 10.129 -5.764 -38.700 1.00 31.28 81 PHE A O 1
ATOM 654 N N . GLY A 1 82 ? 10.567 -3.738 -37.861 1.00 28.23 82 GLY A N 1
ATOM 655 C CA . GLY A 1 82 ? 11.864 -4.150 -37.328 1.00 28.23 82 GLY A CA 1
ATOM 656 C C . GLY A 1 82 ? 12.788 -2.999 -36.975 1.00 28.23 82 GLY A C 1
ATOM 657 O O . GLY A 1 82 ? 13.570 -2.575 -37.815 1.00 28.23 82 GLY A O 1
ATOM 658 N N . SER A 1 83 ? 12.721 -2.515 -35.727 1.00 26.50 83 SER A N 1
ATOM 659 C CA . SER A 1 83 ? 13.876 -2.063 -34.917 1.00 26.50 83 SER A CA 1
ATOM 660 C C . SER A 1 83 ? 13.409 -1.314 -33.663 1.00 26.50 83 SER A C 1
ATOM 662 O O . SER A 1 83 ? 13.486 -0.090 -33.561 1.00 26.50 83 SER A O 1
ATOM 664 N N . PHE A 1 84 ? 12.942 -2.063 -32.664 1.00 28.73 84 PHE A N 1
ATOM 665 C CA . PHE A 1 84 ? 12.737 -1.549 -31.309 1.00 28.73 84 PHE A CA 1
ATOM 666 C C . PHE A 1 84 ? 14.066 -1.574 -30.544 1.00 28.73 84 PHE A C 1
ATOM 668 O O . PHE A 1 84 ? 14.623 -2.640 -30.297 1.00 28.73 84 PHE A O 1
ATOM 675 N N . VAL A 1 85 ? 14.589 -0.409 -30.143 1.00 36.28 85 VAL A N 1
ATOM 676 C CA . VAL A 1 85 ? 15.776 -0.331 -29.270 1.00 36.28 85 VAL A CA 1
ATOM 677 C C . VAL A 1 85 ? 15.619 0.773 -28.227 1.00 36.28 85 VAL A C 1
ATOM 679 O O . VAL A 1 85 ? 15.795 1.955 -28.528 1.00 36.28 85 VAL A O 1
ATOM 682 N N . LEU A 1 86 ? 15.332 0.370 -26.984 1.00 31.95 86 LEU A N 1
ATOM 683 C CA . LEU A 1 86 ? 15.543 1.152 -25.757 1.00 31.95 86 LEU A CA 1
ATOM 684 C C . LEU A 1 86 ? 17.011 1.604 -25.699 1.00 31.95 86 LEU A C 1
ATOM 686 O O . LEU A 1 86 ? 17.912 0.769 -25.638 1.00 31.95 86 LEU A O 1
ATOM 690 N N . SER A 1 87 ? 17.282 2.911 -25.762 1.00 40.97 87 SER A N 1
ATOM 691 C CA . SER A 1 87 ? 18.665 3.411 -25.785 1.00 40.97 87 SER A CA 1
ATOM 692 C C . SER A 1 87 ? 19.307 3.497 -24.403 1.00 40.97 87 SER A C 1
ATOM 694 O O . SER A 1 87 ? 18.876 4.272 -23.553 1.00 40.97 87 SER A O 1
ATOM 696 N N . ASP A 1 88 ? 20.375 2.713 -24.261 1.00 39.59 88 ASP A N 1
ATOM 697 C CA . ASP A 1 88 ? 21.695 3.044 -23.708 1.00 39.59 88 ASP A CA 1
ATOM 698 C C . ASP A 1 88 ? 21.775 4.191 -22.683 1.00 39.59 88 ASP A C 1
ATOM 700 O O . ASP A 1 88 ? 21.867 5.374 -23.015 1.00 39.59 88 ASP A O 1
ATOM 704 N N . LEU A 1 89 ? 21.830 3.800 -21.406 1.00 35.91 89 LEU A N 1
ATOM 705 C CA . LEU A 1 89 ? 22.587 4.525 -20.386 1.00 35.91 89 LEU A CA 1
ATOM 706 C C . LEU A 1 89 ? 24.087 4.337 -20.677 1.00 35.91 89 LEU A C 1
ATOM 708 O O . LEU A 1 89 ? 24.502 3.221 -20.981 1.00 35.91 89 LEU A O 1
ATOM 712 N N . ALA A 1 90 ? 24.854 5.420 -20.523 1.00 37.34 90 ALA A N 1
ATOM 713 C CA . ALA A 1 90 ? 26.283 5.607 -20.815 1.00 37.34 90 ALA A CA 1
ATOM 714 C C . ALA A 1 90 ? 26.607 6.028 -22.265 1.00 37.34 90 ALA A C 1
ATOM 716 O O . ALA A 1 90 ? 26.535 5.252 -23.215 1.00 37.34 90 ALA A O 1
ATOM 717 N N . THR A 1 91 ? 26.962 7.307 -22.402 1.00 41.03 91 THR A N 1
ATOM 718 C CA . THR A 1 91 ? 27.789 7.839 -23.489 1.00 41.03 91 THR A CA 1
ATOM 719 C C . THR A 1 91 ? 29.139 7.109 -23.505 1.00 41.03 91 THR A C 1
ATOM 721 O O . THR A 1 91 ? 29.712 6.900 -22.440 1.00 41.03 91 THR A O 1
ATOM 724 N N . ASP A 1 92 ? 29.588 6.761 -24.713 1.00 40.50 92 ASP A N 1
ATOM 725 C CA . ASP A 1 92 ? 30.817 6.061 -25.137 1.00 40.50 92 ASP A CA 1
ATOM 726 C C . ASP A 1 92 ? 30.791 4.523 -25.290 1.00 40.50 92 ASP A C 1
ATOM 728 O O . ASP A 1 92 ? 30.164 3.757 -24.545 1.00 40.50 92 ASP A O 1
ATOM 732 N N . SER A 1 93 ? 31.445 4.086 -26.374 1.00 47.62 93 SER A N 1
ATOM 733 C CA . SER A 1 93 ? 31.531 2.710 -26.869 1.00 47.62 93 SER A CA 1
ATOM 734 C C . SER A 1 93 ? 32.630 1.941 -26.125 1.00 47.62 93 SER A C 1
ATOM 736 O O . SER A 1 93 ? 33.802 2.260 -26.295 1.00 47.62 93 SER A O 1
ATOM 738 N N . PRO A 1 94 ? 32.315 0.904 -25.334 1.00 52.47 94 PRO A N 1
ATOM 739 C CA . PRO A 1 94 ? 33.315 0.008 -24.748 1.00 52.47 94 PRO A CA 1
ATOM 740 C C . PRO A 1 94 ? 33.811 -0.961 -25.827 1.00 52.47 94 PRO A C 1
ATOM 742 O O . PRO A 1 94 ? 33.354 -2.101 -25.952 1.00 52.47 94 PRO A O 1
ATOM 745 N N . LEU A 1 95 ? 34.690 -0.482 -26.688 1.00 58.44 95 LEU A N 1
ATOM 746 C CA . LEU A 1 95 ? 35.207 -1.286 -27.781 1.00 58.44 95 LEU A CA 1
ATOM 747 C C . LEU A 1 95 ? 35.952 -2.497 -27.215 1.00 58.44 95 LEU A C 1
ATOM 749 O O . LEU A 1 95 ? 36.798 -2.366 -26.333 1.00 58.44 95 LEU A O 1
ATOM 753 N N . GLN A 1 96 ? 35.618 -3.691 -27.699 1.00 62.28 96 GLN A N 1
ATOM 754 C CA . GLN A 1 96 ? 36.497 -4.843 -27.531 1.00 62.28 96 GLN A CA 1
ATOM 755 C C . GLN A 1 96 ? 37.389 -4.899 -28.768 1.00 62.28 96 GLN A C 1
ATOM 757 O O . GLN A 1 96 ? 36.877 -5.078 -29.873 1.00 62.28 96 GLN A O 1
ATOM 762 N N . ILE A 1 97 ? 38.695 -4.696 -28.589 1.00 58.00 97 ILE A N 1
ATOM 763 C CA . ILE A 1 97 ? 39.675 -4.872 -29.661 1.00 58.00 97 ILE A CA 1
ATOM 764 C C . ILE A 1 97 ? 40.000 -6.357 -29.717 1.00 58.00 97 ILE A C 1
ATOM 766 O O . ILE A 1 97 ? 40.507 -6.929 -28.755 1.00 58.00 97 ILE A O 1
ATOM 770 N N . VAL A 1 98 ? 39.665 -6.985 -30.833 1.00 55.06 98 VAL A N 1
ATOM 771 C CA . VAL A 1 98 ? 39.944 -8.396 -31.080 1.00 55.06 98 VAL A CA 1
ATOM 772 C C . VAL A 1 98 ? 40.466 -8.501 -32.502 1.00 55.06 98 VAL A C 1
ATOM 774 O O . VAL A 1 98 ? 39.809 -8.011 -33.420 1.00 55.06 98 VAL A O 1
ATOM 777 N N . GLU A 1 99 ? 41.649 -9.096 -32.674 1.00 56.66 99 GLU A N 1
ATOM 778 C CA . GLU A 1 99 ? 42.351 -9.164 -33.972 1.00 56.66 99 GLU A CA 1
ATOM 779 C C . GLU A 1 99 ? 42.535 -7.768 -34.608 1.00 56.66 99 GLU A C 1
ATOM 781 O O . GLU A 1 99 ? 42.376 -7.586 -35.810 1.00 56.66 99 GLU A O 1
ATOM 786 N N . GLY A 1 100 ? 42.781 -6.740 -33.786 1.00 54.34 100 GLY A N 1
ATOM 787 C CA . GLY A 1 100 ? 42.949 -5.355 -34.249 1.00 54.34 100 GLY A CA 1
ATOM 788 C C . GLY A 1 100 ? 41.656 -4.632 -34.656 1.00 54.34 100 GLY A C 1
ATOM 789 O O . GLY A 1 100 ? 41.703 -3.445 -34.970 1.00 54.34 100 GLY A O 1
ATOM 790 N N . VAL A 1 101 ? 40.490 -5.289 -34.607 1.00 56.12 101 VAL A N 1
ATOM 791 C CA . VAL A 1 101 ? 39.196 -4.681 -34.959 1.00 56.12 101 VAL A CA 1
ATOM 792 C C . VAL A 1 101 ? 38.394 -4.370 -33.701 1.00 56.12 101 VAL A C 1
ATOM 794 O O . VAL A 1 101 ? 38.103 -5.249 -32.889 1.00 56.12 101 VAL A O 1
ATOM 797 N N . ALA A 1 102 ? 37.992 -3.110 -33.561 1.00 65.25 102 ALA A N 1
ATOM 798 C CA . ALA A 1 102 ? 37.124 -2.660 -32.487 1.00 65.25 102 ALA A CA 1
ATOM 799 C C . ALA A 1 102 ? 35.654 -3.062 -32.744 1.00 65.25 102 ALA A C 1
ATOM 801 O O . ALA A 1 102 ? 35.083 -2.799 -33.808 1.00 65.25 102 ALA A O 1
ATOM 802 N N . ARG A 1 103 ? 35.038 -3.749 -31.773 1.00 71.50 103 ARG A N 1
ATOM 803 C CA . ARG A 1 103 ? 33.674 -4.310 -31.867 1.00 71.50 103 ARG A CA 1
ATOM 804 C C . ARG A 1 103 ? 32.761 -3.761 -30.771 1.00 71.50 103 ARG A C 1
ATOM 806 O O . ARG A 1 103 ? 33.203 -3.549 -29.639 1.00 71.50 103 ARG A O 1
ATOM 813 N N . GLU A 1 104 ? 31.480 -3.555 -31.090 1.00 77.62 104 GLU A N 1
ATOM 814 C CA . GLU A 1 104 ? 30.494 -3.024 -30.137 1.00 77.62 104 GLU A CA 1
ATOM 815 C C . GLU A 1 104 ? 29.982 -4.098 -29.156 1.00 77.62 104 GLU A C 1
ATOM 817 O O . GLU A 1 104 ? 29.414 -5.121 -29.553 1.00 77.62 104 GLU A O 1
ATOM 822 N N . ARG A 1 105 ? 30.099 -3.840 -27.845 1.00 81.56 105 ARG A N 1
ATOM 823 C CA . ARG A 1 105 ? 29.493 -4.686 -26.800 1.00 81.56 105 ARG A CA 1
ATOM 824 C C . ARG A 1 105 ? 27.993 -4.414 -26.653 1.00 81.56 105 ARG A C 1
ATOM 826 O O . ARG A 1 105 ? 27.524 -3.286 -26.796 1.00 81.56 105 ARG A O 1
ATOM 833 N N . GLY A 1 106 ? 27.236 -5.440 -26.263 1.00 79.81 106 GLY A N 1
ATOM 834 C CA . GLY A 1 106 ? 25.821 -5.291 -25.917 1.00 79.81 106 GLY A CA 1
ATOM 835 C C . GLY A 1 106 ? 25.614 -4.398 -24.689 1.00 79.81 106 GLY A C 1
ATOM 836 O O . GLY A 1 106 ? 26.148 -4.703 -23.624 1.00 79.81 106 GLY A O 1
ATOM 837 N N . GLY A 1 107 ? 24.826 -3.328 -24.820 1.00 78.69 107 GLY A N 1
ATOM 838 C CA . GLY A 1 107 ? 24.517 -2.402 -23.724 1.00 78.69 107 GLY A CA 1
ATOM 839 C C . GLY A 1 107 ? 23.658 -3.010 -22.605 1.00 78.69 107 GLY A C 1
ATOM 840 O O . GLY A 1 107 ? 22.985 -4.027 -22.798 1.00 78.69 107 GLY A O 1
ATOM 841 N N . PHE A 1 108 ? 23.649 -2.347 -21.440 1.00 81.38 108 PHE A N 1
ATOM 842 C CA . PHE A 1 108 ? 22.931 -2.768 -20.227 1.00 81.38 108 PHE A CA 1
ATOM 843 C C . PHE A 1 108 ? 21.472 -3.167 -20.500 1.00 81.38 108 PHE A C 1
ATOM 845 O O . PHE A 1 108 ? 21.088 -4.305 -20.240 1.00 81.38 108 PHE A O 1
ATOM 852 N N . TRP A 1 109 ? 20.677 -2.275 -21.101 1.00 77.69 109 TRP A N 1
ATOM 853 C CA . TRP A 1 109 ? 19.249 -2.521 -21.324 1.00 77.69 109 TRP A CA 1
ATOM 854 C C . TRP A 1 109 ? 18.977 -3.687 -22.267 1.00 77.69 109 TRP A C 1
ATOM 856 O O . TRP A 1 109 ? 18.049 -4.453 -22.023 1.00 77.69 109 TRP A O 1
ATOM 866 N N . ARG A 1 110 ? 19.796 -3.874 -23.309 1.00 85.56 110 ARG A N 1
ATOM 867 C CA . ARG A 1 110 ? 19.646 -5.026 -24.209 1.00 85.56 110 ARG A CA 1
ATOM 868 C C . ARG A 1 110 ? 19.943 -6.331 -23.478 1.00 85.56 110 ARG A C 1
ATOM 870 O O . ARG A 1 110 ? 19.201 -7.290 -23.634 1.00 85.56 110 ARG A O 1
ATOM 877 N N . ARG A 1 111 ? 20.991 -6.366 -22.649 1.00 88.19 111 ARG A N 1
ATOM 878 C CA . ARG A 1 111 ? 21.339 -7.557 -21.858 1.00 88.19 111 ARG A CA 1
ATOM 879 C C . ARG A 1 111 ? 20.271 -7.875 -20.806 1.00 88.19 111 ARG A C 1
ATOM 881 O O . ARG A 1 111 ? 19.886 -9.034 -20.691 1.00 88.19 111 ARG A O 1
ATOM 888 N N . VAL A 1 112 ? 19.769 -6.868 -20.085 1.00 84.38 112 VAL A N 1
ATOM 889 C CA . VAL A 1 112 ? 18.699 -7.035 -19.081 1.00 84.38 112 VAL A CA 1
ATOM 890 C C . VAL A 1 112 ? 17.391 -7.471 -19.730 1.00 84.38 112 VAL A C 1
ATOM 892 O O . VAL A 1 112 ? 16.754 -8.401 -19.251 1.00 84.38 112 VAL A O 1
ATOM 895 N N . THR A 1 113 ? 17.011 -6.858 -20.850 1.00 82.88 113 THR A N 1
ATOM 896 C CA . THR A 1 113 ? 15.777 -7.226 -21.556 1.00 82.88 113 THR A CA 1
ATOM 897 C C . THR A 1 113 ? 15.899 -8.623 -22.172 1.00 82.88 113 THR A C 1
ATOM 899 O O . THR A 1 113 ? 14.969 -9.411 -22.053 1.00 82.88 113 THR A O 1
ATOM 902 N N . ALA A 1 114 ? 17.058 -8.984 -22.742 1.00 90.75 114 ALA A N 1
ATOM 903 C CA . ALA A 1 114 ? 17.315 -10.341 -23.239 1.00 90.75 114 ALA A CA 1
ATOM 904 C C . ALA A 1 114 ? 17.186 -11.368 -22.111 1.00 90.75 114 ALA A C 1
ATOM 906 O O . ALA A 1 114 ? 16.507 -12.376 -22.272 1.00 90.75 114 ALA A O 1
ATOM 907 N N . PHE A 1 115 ? 17.793 -11.076 -20.955 1.00 91.38 115 PHE A N 1
ATOM 908 C CA . PHE A 1 115 ? 17.687 -11.905 -19.760 1.00 91.38 115 PHE A CA 1
ATOM 909 C C . PHE A 1 115 ? 16.229 -12.074 -19.319 1.00 91.38 115 PHE A C 1
ATOM 911 O O . PHE A 1 115 ? 15.812 -13.196 -19.060 1.00 91.38 115 PHE A O 1
ATOM 918 N N . ALA A 1 116 ? 15.452 -10.986 -19.267 1.00 89.00 116 ALA A N 1
ATOM 919 C CA . ALA A 1 116 ? 14.045 -11.020 -18.876 1.00 89.00 116 ALA A CA 1
ATOM 920 C C . ALA A 1 116 ? 13.177 -11.824 -19.860 1.00 89.00 116 ALA A C 1
ATOM 922 O O . ALA A 1 116 ? 12.309 -12.572 -19.422 1.00 89.00 116 ALA A O 1
ATOM 923 N N . ILE A 1 117 ? 13.434 -11.721 -21.170 1.00 92.75 117 ILE A N 1
ATOM 924 C CA . ILE A 1 117 ? 12.758 -12.536 -22.192 1.00 92.75 117 ILE A CA 1
ATOM 925 C C . ILE A 1 117 ? 13.094 -14.018 -22.001 1.00 92.75 117 ILE A C 1
ATOM 927 O O . ILE A 1 117 ? 12.191 -14.848 -21.952 1.00 92.75 117 ILE A O 1
ATOM 931 N N . ASP A 1 118 ? 14.378 -14.353 -21.850 1.00 94.25 118 ASP A N 1
ATOM 932 C CA . ASP A 1 118 ? 14.815 -15.736 -21.627 1.00 94.25 118 ASP A CA 1
ATOM 933 C C . ASP A 1 118 ? 14.192 -16.316 -20.341 1.00 94.25 118 ASP A C 1
ATOM 935 O O . ASP A 1 118 ? 13.780 -17.477 -20.307 1.00 94.25 118 ASP A O 1
ATOM 939 N N . LEU A 1 119 ? 14.072 -15.487 -19.298 1.00 92.69 119 LEU A N 1
ATOM 940 C CA . LEU A 1 119 ? 13.433 -15.831 -18.028 1.00 92.69 119 LEU A CA 1
ATOM 941 C C . LEU A 1 119 ? 11.935 -16.094 -18.202 1.00 92.69 119 LEU A C 1
ATOM 943 O O . LEU A 1 119 ? 11.414 -17.092 -17.704 1.00 92.69 119 LEU A O 1
ATOM 947 N N . ALA A 1 120 ? 11.246 -15.210 -18.927 1.00 91.94 120 ALA A N 1
ATOM 948 C CA . ALA A 1 120 ? 9.829 -15.339 -19.234 1.00 91.94 120 ALA A CA 1
ATOM 949 C C . ALA A 1 120 ? 9.542 -16.612 -20.039 1.00 91.94 120 ALA A C 1
ATOM 951 O O . ALA A 1 120 ? 8.583 -17.309 -19.726 1.00 91.94 120 ALA A O 1
ATOM 952 N N . ILE A 1 121 ? 10.393 -16.960 -21.010 1.00 93.62 121 ILE A N 1
ATOM 953 C CA . ILE A 1 121 ? 10.264 -18.195 -21.799 1.00 93.62 121 ILE A CA 1
ATOM 954 C C . ILE A 1 121 ? 10.413 -19.431 -20.909 1.00 93.62 121 ILE A C 1
ATOM 956 O O . ILE A 1 121 ? 9.549 -20.303 -20.941 1.00 93.62 121 ILE A O 1
ATOM 960 N N . ALA A 1 122 ? 11.466 -19.507 -20.087 1.00 92.81 122 ALA A N 1
ATOM 961 C CA . ALA A 1 122 ? 11.661 -20.642 -19.178 1.00 92.81 122 ALA A CA 1
ATOM 962 C C . ALA A 1 122 ? 10.476 -20.806 -18.209 1.00 92.81 122 ALA A C 1
ATOM 964 O O . ALA A 1 122 ? 10.014 -21.917 -17.953 1.00 92.81 122 ALA A O 1
ATOM 965 N N . THR A 1 123 ? 9.950 -19.681 -17.723 1.00 92.06 123 THR A N 1
ATOM 966 C CA . THR A 1 123 ? 8.785 -19.635 -16.834 1.00 92.06 123 THR A CA 1
ATOM 967 C C . THR A 1 123 ? 7.520 -20.097 -17.553 1.00 92.06 123 THR A C 1
ATOM 969 O O . THR A 1 123 ? 6.791 -20.927 -17.023 1.00 92.06 123 THR A O 1
ATOM 972 N N . LEU A 1 124 ? 7.274 -19.609 -18.772 1.00 92.06 124 LEU A N 1
ATOM 973 C CA . LEU A 1 124 ? 6.107 -19.973 -19.573 1.00 92.06 124 LEU A CA 1
ATOM 974 C C . LEU A 1 124 ? 6.112 -21.460 -19.938 1.00 92.06 124 LEU A C 1
ATOM 976 O O . LEU A 1 124 ? 5.059 -22.085 -19.915 1.00 92.06 124 LEU A O 1
ATOM 980 N N . LEU A 1 125 ? 7.279 -22.044 -20.221 1.00 93.19 125 LEU A N 1
ATOM 981 C CA . LEU A 1 125 ? 7.394 -23.479 -20.493 1.00 93.19 125 LEU A CA 1
ATOM 982 C C . LEU A 1 125 ? 6.953 -24.323 -19.290 1.00 93.19 125 LEU A C 1
ATOM 984 O O . LEU A 1 125 ? 6.163 -25.251 -19.458 1.00 93.19 125 LEU A O 1
ATOM 988 N N . LEU A 1 126 ? 7.396 -23.974 -18.077 1.00 92.12 126 LEU A N 1
ATOM 989 C CA . LEU A 1 126 ? 6.921 -24.646 -16.862 1.00 92.12 126 LEU A CA 1
ATOM 990 C C . LEU A 1 126 ? 5.452 -24.351 -16.569 1.00 92.12 126 LEU A C 1
ATOM 992 O O . LEU A 1 126 ? 4.746 -25.238 -16.105 1.00 92.12 126 LEU A O 1
ATOM 996 N N . GLN A 1 127 ? 4.980 -23.143 -16.872 1.00 91.75 127 GLN A N 1
ATOM 997 C CA . GLN A 1 127 ? 3.583 -22.756 -16.697 1.00 91.75 127 GLN A CA 1
ATOM 998 C C . GLN A 1 127 ? 2.648 -23.574 -17.598 1.00 91.75 127 GLN A C 1
ATOM 1000 O O . GLN A 1 127 ? 1.643 -24.098 -17.127 1.00 91.75 127 GLN A O 1
ATOM 1005 N N . VAL A 1 128 ? 2.990 -23.719 -18.881 1.00 92.19 128 VAL A N 1
ATOM 1006 C CA . VAL A 1 128 ? 2.237 -24.539 -19.842 1.00 92.19 128 VAL A CA 1
ATOM 1007 C C . VAL A 1 128 ? 2.251 -26.002 -19.411 1.00 92.19 128 VAL A C 1
ATOM 1009 O O . VAL A 1 128 ? 1.207 -26.651 -19.408 1.00 92.19 128 VAL A O 1
ATOM 1012 N N . LEU A 1 129 ? 3.411 -26.504 -18.977 1.00 92.94 129 LEU A N 1
ATOM 1013 C CA . LEU A 1 129 ? 3.521 -27.855 -18.441 1.00 92.94 129 LEU A CA 1
ATOM 1014 C C . LEU A 1 129 ? 2.651 -28.037 -17.187 1.00 92.94 129 LEU A C 1
ATOM 1016 O O . LEU A 1 129 ? 1.964 -29.046 -17.066 1.00 92.94 129 LEU A O 1
ATOM 1020 N N . ALA A 1 130 ? 2.611 -27.051 -16.289 1.00 91.94 130 ALA A N 1
ATOM 1021 C CA . ALA A 1 130 ? 1.757 -27.077 -15.106 1.00 91.94 130 ALA A CA 1
ATOM 1022 C C . ALA A 1 130 ? 0.269 -27.091 -15.470 1.00 91.94 130 ALA A C 1
ATOM 1024 O O . ALA A 1 130 ? -0.479 -27.858 -14.879 1.00 91.94 130 ALA A O 1
ATOM 1025 N N . PHE A 1 131 ? -0.168 -26.309 -16.461 1.00 92.75 131 PHE A N 1
ATOM 1026 C CA . PHE A 1 131 ? -1.566 -26.328 -16.908 1.00 92.75 131 PHE A CA 1
ATOM 1027 C C . PHE A 1 131 ? -1.985 -27.668 -17.516 1.00 92.75 131 PHE A C 1
ATOM 1029 O O . PHE A 1 131 ? -3.147 -28.043 -17.391 1.00 92.75 131 PHE A O 1
ATOM 1036 N N . ALA A 1 132 ? -1.059 -28.401 -18.136 1.00 92.06 132 ALA A N 1
ATOM 1037 C CA . ALA A 1 132 ? -1.322 -29.755 -18.615 1.00 92.06 132 ALA A CA 1
ATOM 1038 C C . ALA A 1 132 ? -1.318 -30.781 -17.467 1.00 92.06 132 ALA A C 1
ATOM 1040 O O . ALA A 1 132 ? -2.210 -31.623 -17.375 1.00 92.06 132 ALA A O 1
ATOM 1041 N N . LEU A 1 133 ? -0.325 -30.708 -16.575 1.00 92.31 133 LEU A N 1
ATOM 1042 C CA . LEU A 1 133 ? -0.116 -31.708 -15.526 1.00 92.31 133 LEU A CA 1
ATOM 1043 C C . LEU A 1 133 ? -1.036 -31.534 -14.316 1.00 92.31 133 LEU A C 1
ATOM 1045 O O . LEU A 1 133 ? -1.385 -32.531 -13.689 1.00 92.31 133 LEU A O 1
ATOM 1049 N N . TYR A 1 134 ? -1.453 -30.312 -13.981 1.00 92.44 134 TYR A N 1
ATOM 1050 C CA . TYR A 1 134 ? -2.340 -30.055 -12.847 1.00 92.44 134 TYR A CA 1
ATOM 1051 C C . TYR A 1 134 ? -3.652 -30.850 -12.969 1.00 92.44 134 TYR A C 1
ATOM 1053 O O . TYR A 1 134 ? -3.882 -31.707 -12.118 1.00 92.44 134 TYR A O 1
ATOM 1061 N N . PRO A 1 135 ? -4.477 -30.699 -14.026 1.00 91.94 135 PRO A N 1
ATOM 1062 C CA . PRO A 1 135 ? -5.685 -31.512 -14.170 1.00 91.94 135 PRO A CA 1
ATOM 1063 C C . PRO A 1 135 ? -5.370 -33.004 -14.362 1.00 91.94 135 PRO A C 1
ATOM 1065 O O . PRO A 1 135 ? -6.051 -33.842 -13.779 1.00 91.94 135 PRO A O 1
ATOM 1068 N N . ALA A 1 136 ? -4.311 -33.353 -15.107 1.00 92.00 136 ALA A N 1
ATOM 1069 C CA . ALA A 1 136 ? -3.950 -34.750 -15.374 1.00 92.00 136 ALA A CA 1
ATOM 1070 C C . ALA A 1 136 ? -3.526 -35.533 -14.117 1.00 92.00 136 ALA A C 1
ATOM 1072 O O . ALA A 1 136 ? -3.618 -36.757 -14.088 1.00 92.00 136 ALA A O 1
ATOM 1073 N N . THR A 1 137 ? -3.059 -34.838 -13.077 1.00 91.56 137 THR A N 1
ATOM 1074 C CA . THR A 1 137 ? -2.581 -35.448 -11.826 1.00 91.56 137 THR A CA 1
ATOM 1075 C C . THR A 1 137 ? -3.514 -35.202 -10.642 1.00 91.56 137 THR A C 1
ATOM 1077 O O . THR A 1 137 ? -3.133 -35.483 -9.505 1.00 91.56 137 THR A O 1
ATOM 1080 N N . GLY A 1 138 ? -4.705 -34.642 -10.883 1.00 89.81 138 GLY A N 1
ATOM 1081 C CA . GLY A 1 138 ? -5.616 -34.211 -9.818 1.00 89.81 138 GLY A CA 1
ATOM 1082 C C . GLY A 1 138 ? -5.034 -33.089 -8.952 1.00 89.81 138 GLY A C 1
ATOM 1083 O O . GLY A 1 138 ? -5.397 -32.949 -7.800 1.00 89.81 138 GLY A O 1
ATOM 1084 N N . GLY A 1 139 ? -4.088 -32.300 -9.458 1.00 88.56 139 GLY A N 1
ATOM 1085 C CA . GLY A 1 139 ? -3.439 -31.210 -8.728 1.00 88.56 139 GLY A CA 1
ATOM 1086 C C . GLY A 1 139 ? -2.242 -31.637 -7.878 1.00 88.56 139 GLY A C 1
ATOM 1087 O O . GLY A 1 139 ? -1.773 -30.852 -7.057 1.00 88.56 139 GLY A O 1
ATOM 1088 N N . ARG A 1 140 ? -1.709 -32.852 -8.055 1.00 87.38 140 ARG A N 1
ATOM 1089 C CA . ARG A 1 140 ? -0.489 -33.294 -7.351 1.00 87.38 140 ARG A CA 1
ATOM 1090 C C . ARG A 1 140 ? 0.778 -32.647 -7.900 1.00 87.38 140 ARG A C 1
ATOM 1092 O O . ARG A 1 140 ? 1.684 -32.338 -7.136 1.00 87.38 140 ARG A O 1
ATOM 1099 N N . VAL A 1 141 ? 0.841 -32.414 -9.209 1.00 89.19 141 VAL A N 1
ATOM 1100 C CA . VAL A 1 141 ? 1.948 -31.687 -9.836 1.00 89.19 141 VAL A CA 1
ATOM 1101 C C . VAL A 1 141 ? 1.541 -30.232 -10.017 1.00 89.19 141 VAL A C 1
ATOM 1103 O O . VAL A 1 141 ? 0.573 -29.930 -10.713 1.00 89.19 141 VAL A O 1
ATOM 1106 N N . GLN A 1 142 ? 2.283 -29.328 -9.378 1.00 90.62 142 GLN A N 1
ATOM 1107 C CA . GLN A 1 142 ? 1.927 -27.912 -9.310 1.00 90.62 142 GLN A CA 1
ATOM 1108 C C . GLN A 1 142 ? 3.114 -27.004 -9.613 1.00 90.62 142 GLN A C 1
ATOM 1110 O O . GLN A 1 142 ? 4.272 -27.353 -9.364 1.00 90.62 142 GLN A O 1
ATOM 1115 N N . PHE A 1 143 ? 2.810 -25.801 -10.091 1.00 90.19 143 PHE A N 1
ATOM 1116 C CA . PHE A 1 143 ? 3.757 -24.699 -10.222 1.00 90.19 143 PHE A CA 1
ATOM 1117 C C . PHE A 1 143 ? 3.192 -23.456 -9.513 1.00 90.19 143 PHE A C 1
ATOM 1119 O O . PHE A 1 143 ? 2.483 -22.657 -10.133 1.00 90.19 143 PHE A O 1
ATOM 1126 N N . PRO A 1 144 ? 3.455 -23.315 -8.197 1.00 78.44 144 PRO A N 1
ATOM 1127 C CA . PRO A 1 144 ? 3.109 -22.144 -7.418 1.00 78.44 144 PRO A CA 1
ATOM 1128 C C . PRO A 1 144 ? 4.117 -21.037 -7.739 1.00 78.44 144 PRO A C 1
ATOM 1130 O O . PRO A 1 144 ? 5.162 -20.905 -7.101 1.00 78.44 144 PRO A O 1
ATOM 1133 N N . GLY A 1 145 ? 3.853 -20.303 -8.814 1.00 74.50 145 GLY A N 1
ATOM 1134 C CA . GLY A 1 145 ? 4.730 -19.257 -9.322 1.00 74.50 145 GLY A CA 1
ATOM 1135 C C . GLY A 1 145 ? 4.386 -18.861 -10.754 1.00 74.50 145 GLY A C 1
ATOM 1136 O O . GLY A 1 145 ? 3.345 -19.236 -11.286 1.00 74.50 145 GLY A O 1
ATOM 1137 N N . GLY A 1 146 ? 5.287 -18.100 -11.374 1.00 81.56 146 GLY A N 1
ATOM 1138 C CA . GLY A 1 146 ? 5.169 -17.679 -12.766 1.00 81.56 146 GLY A CA 1
ATOM 1139 C C . GLY A 1 146 ? 4.231 -16.495 -12.992 1.00 81.56 146 GLY A C 1
ATOM 1140 O O . GLY A 1 146 ? 4.123 -15.595 -12.160 1.00 81.56 146 GLY A O 1
ATOM 1141 N N . PHE A 1 147 ? 3.604 -16.464 -14.168 1.00 81.81 147 PHE A N 1
ATOM 1142 C CA . PHE A 1 147 ? 2.600 -15.455 -14.500 1.00 81.81 147 PHE A CA 1
ATOM 1143 C C . PHE A 1 147 ? 1.251 -15.949 -13.990 1.00 81.81 147 PHE A C 1
ATOM 1145 O O . PHE A 1 147 ? 0.764 -16.982 -14.440 1.00 81.81 147 PHE A O 1
ATOM 1152 N N . MET A 1 148 ? 0.661 -15.231 -13.039 1.00 83.00 148 MET A N 1
ATOM 1153 C CA . MET A 1 148 ? -0.484 -15.739 -12.289 1.00 83.00 148 MET A CA 1
ATOM 1154 C C . MET A 1 148 ? -1.429 -14.617 -11.863 1.00 83.00 148 MET A C 1
ATOM 1156 O O . MET A 1 148 ? -1.007 -13.543 -11.434 1.00 83.00 148 MET A O 1
ATOM 1160 N N . LEU A 1 149 ? -2.718 -14.911 -11.948 1.00 81.69 149 LEU A N 1
ATOM 1161 C CA . LEU A 1 149 ? -3.778 -14.279 -11.182 1.00 81.69 149 LEU A CA 1
ATOM 1162 C C . LEU A 1 149 ? -4.041 -15.148 -9.953 1.00 81.69 149 LEU A C 1
ATOM 1164 O O . LEU A 1 149 ? -4.004 -16.380 -10.020 1.00 81.69 149 LEU A O 1
ATOM 1168 N N . LEU A 1 150 ? -4.271 -14.485 -8.826 1.00 85.31 150 LEU A N 1
ATOM 1169 C CA . LEU A 1 150 ? -4.545 -15.125 -7.550 1.00 85.31 150 LEU A CA 1
ATOM 1170 C C . LEU A 1 150 ? -6.025 -14.929 -7.217 1.00 85.31 150 LEU A C 1
ATOM 1172 O O . LEU A 1 150 ? -6.500 -13.794 -7.159 1.00 85.31 150 LEU A O 1
ATOM 1176 N N . THR A 1 151 ? -6.744 -16.021 -6.985 1.00 86.81 151 THR A N 1
ATOM 1177 C CA . THR A 1 151 ? -8.145 -15.992 -6.544 1.00 86.81 151 THR A CA 1
ATOM 1178 C C . THR A 1 151 ? -8.245 -16.735 -5.228 1.00 86.81 151 THR A C 1
ATOM 1180 O O . THR A 1 151 ? -7.869 -17.900 -5.170 1.00 86.81 151 THR A O 1
ATOM 1183 N N . CYS A 1 152 ? -8.705 -16.062 -4.176 1.00 89.75 152 CYS A N 1
ATOM 1184 C CA . CYS A 1 152 ? -8.686 -16.591 -2.817 1.00 89.75 152 CYS A CA 1
ATOM 1185 C C . CYS A 1 152 ? -10.075 -16.605 -2.193 1.00 89.75 152 CYS A C 1
ATOM 1187 O O . CYS A 1 152 ? -10.750 -15.576 -2.162 1.00 89.75 152 CYS A O 1
ATOM 1189 N N . ASP A 1 153 ? -10.417 -17.741 -1.601 1.00 90.75 153 ASP A N 1
ATOM 1190 C CA . ASP A 1 153 ? -11.604 -17.936 -0.784 1.00 90.75 153 ASP A CA 1
ATOM 1191 C C . ASP A 1 153 ? -11.191 -17.940 0.696 1.00 90.75 153 ASP A C 1
ATOM 1193 O O . ASP A 1 153 ? -10.267 -18.652 1.097 1.00 90.75 153 ASP A O 1
ATOM 1197 N N . LYS A 1 154 ? -11.852 -17.138 1.538 1.00 88.44 154 LYS A N 1
ATOM 1198 C CA . LYS A 1 154 ? -11.621 -17.178 2.991 1.00 88.44 154 LYS A CA 1
ATOM 1199 C C . LYS A 1 154 ? -12.262 -18.437 3.580 1.00 88.44 154 LYS A C 1
ATOM 1201 O O . LYS A 1 154 ? -13.416 -18.736 3.282 1.00 88.44 154 LYS A O 1
ATOM 1206 N N . LEU A 1 155 ? -11.547 -19.131 4.462 1.00 87.69 155 LEU A N 1
ATOM 1207 C CA . LEU A 1 155 ? -12.061 -20.296 5.187 1.00 87.69 155 LEU A CA 1
ATOM 1208 C C . LEU A 1 155 ? -12.267 -19.973 6.671 1.00 87.69 155 LEU A C 1
ATOM 1210 O O . LEU A 1 155 ? -11.485 -19.240 7.274 1.00 87.69 155 LEU A O 1
ATOM 1214 N N . ALA A 1 156 ? -13.314 -20.549 7.266 1.00 83.50 156 ALA A N 1
ATOM 1215 C CA . ALA A 1 156 ? -13.642 -20.360 8.681 1.00 83.50 156 ALA A CA 1
ATOM 1216 C C . ALA A 1 156 ? -12.730 -21.164 9.627 1.00 83.50 156 ALA A C 1
ATOM 1218 O O . ALA A 1 156 ? -12.522 -20.766 10.770 1.00 83.50 156 ALA A O 1
ATOM 1219 N N . ALA A 1 157 ? -12.187 -22.288 9.155 1.00 87.19 157 ALA A N 1
ATOM 1220 C CA . ALA A 1 157 ? -11.321 -23.175 9.921 1.00 87.19 157 ALA A CA 1
ATOM 1221 C C . ALA A 1 157 ? -10.267 -23.825 9.016 1.00 87.19 157 ALA A C 1
ATOM 1223 O O . ALA A 1 157 ? -10.419 -23.865 7.792 1.00 87.19 157 ALA A O 1
ATOM 1224 N N . VAL A 1 158 ? -9.195 -24.334 9.628 1.00 87.38 158 VAL A N 1
ATOM 1225 C CA . VAL A 1 158 ? -8.159 -25.084 8.912 1.00 87.38 158 VAL A CA 1
ATOM 1226 C C . VAL A 1 158 ? -8.769 -26.419 8.464 1.00 87.38 158 VAL A C 1
ATOM 1228 O O . VAL A 1 158 ? -9.320 -27.128 9.308 1.00 87.38 158 VAL A O 1
ATOM 1231 N N . PRO A 1 159 ? -8.709 -26.776 7.167 1.00 87.56 159 PRO A N 1
ATOM 1232 C CA . PRO A 1 159 ? -9.208 -28.064 6.692 1.00 87.56 159 PRO A CA 1
ATOM 1233 C C . PRO A 1 159 ? -8.508 -29.249 7.377 1.00 87.56 159 PRO A C 1
ATOM 1235 O O . PRO A 1 159 ? -7.371 -29.136 7.832 1.00 87.56 159 PRO A O 1
ATOM 1238 N N . ALA A 1 160 ? -9.167 -30.407 7.429 1.00 82.62 160 ALA A N 1
ATOM 1239 C CA . ALA A 1 160 ? -8.571 -31.614 8.000 1.00 82.62 160 ALA A CA 1
ATOM 1240 C C . ALA A 1 160 ? -7.320 -32.060 7.212 1.00 82.62 160 ALA A C 1
ATOM 1242 O O . ALA A 1 160 ? -7.275 -31.948 5.986 1.00 82.62 160 ALA A O 1
ATOM 1243 N N . GLY A 1 161 ? -6.316 -32.591 7.917 1.00 80.69 161 GLY A N 1
ATOM 1244 C CA . GLY A 1 161 ? -5.086 -33.135 7.323 1.00 80.69 161 GLY A CA 1
ATOM 1245 C C . GLY A 1 161 ? -3.894 -32.172 7.241 1.00 80.69 161 GLY A C 1
ATOM 1246 O O . GLY A 1 161 ? -2.833 -32.584 6.783 1.00 80.69 161 GLY A O 1
ATOM 1247 N N . PHE A 1 162 ? -4.027 -30.920 7.694 1.00 83.50 162 PHE A N 1
ATOM 1248 C CA . PHE A 1 162 ? -2.908 -29.971 7.779 1.00 83.50 162 PHE A CA 1
ATOM 1249 C C . PHE A 1 162 ? -2.367 -29.904 9.211 1.00 83.50 162 PHE A C 1
ATOM 1251 O O . PHE A 1 162 ? -3.078 -29.518 10.136 1.00 83.50 162 PHE A O 1
ATOM 1258 N N . GLU A 1 163 ? -1.098 -30.266 9.391 1.00 81.38 163 GLU A N 1
ATOM 1259 C CA . GLU A 1 163 ? -0.398 -30.160 10.674 1.00 81.38 163 GLU A CA 1
ATOM 1260 C C . GLU A 1 163 ? 0.023 -28.709 10.918 1.00 81.38 163 GLU A C 1
ATOM 1262 O O . GLU A 1 163 ? 0.945 -28.209 10.270 1.00 81.38 163 GLU A O 1
ATOM 1267 N N . VAL A 1 164 ? -0.662 -28.026 11.838 1.00 82.31 164 VAL A N 1
ATOM 1268 C CA . VAL A 1 164 ? -0.361 -26.643 12.234 1.00 82.31 164 VAL A CA 1
ATOM 1269 C C . VAL A 1 164 ? 0.389 -26.651 13.571 1.00 82.31 164 VAL A C 1
ATOM 1271 O O . VAL A 1 164 ? -0.085 -27.301 14.505 1.00 82.31 164 VAL A O 1
ATOM 1274 N N . PRO A 1 165 ? 1.532 -25.945 13.698 1.00 82.25 165 PRO A N 1
ATOM 1275 C CA . PRO A 1 165 ? 2.252 -25.831 14.966 1.00 82.25 165 PRO A CA 1
ATOM 1276 C C . PRO A 1 165 ? 1.349 -25.321 16.095 1.00 82.25 165 PRO A C 1
ATOM 1278 O O . PRO A 1 165 ? 0.537 -24.418 15.888 1.00 82.25 165 PRO A O 1
ATOM 1281 N N . THR A 1 166 ? 1.494 -25.876 17.299 1.00 78.06 166 THR A N 1
ATOM 1282 C CA . THR A 1 166 ? 0.615 -25.573 18.445 1.00 78.06 166 THR A CA 1
ATOM 1283 C C . THR A 1 166 ? 0.714 -24.120 18.923 1.00 78.06 166 THR A C 1
ATOM 1285 O O . THR A 1 166 ? -0.236 -23.593 19.499 1.00 78.06 166 THR A O 1
ATOM 1288 N N . ASP A 1 167 ? 1.823 -23.436 18.641 1.00 77.56 167 ASP A N 1
ATOM 1289 C CA . ASP A 1 167 ? 2.044 -22.011 18.905 1.00 77.56 167 ASP A CA 1
ATOM 1290 C C . ASP A 1 167 ? 1.484 -21.089 17.796 1.00 77.56 167 ASP A C 1
ATOM 1292 O O . ASP A 1 167 ? 1.444 -19.854 17.936 1.00 77.56 167 ASP A O 1
ATOM 1296 N N . PHE A 1 168 ? 1.010 -21.663 16.686 1.00 79.69 168 PHE A N 1
ATOM 1297 C CA . PHE A 1 168 ? 0.516 -20.944 15.519 1.00 79.69 168 PHE A CA 1
ATOM 1298 C C . PHE A 1 168 ? -1.015 -20.990 15.423 1.00 79.69 168 PHE A C 1
ATOM 1300 O O . PHE A 1 168 ? -1.601 -21.834 14.755 1.00 79.69 168 PHE A O 1
ATOM 1307 N N . VAL A 1 169 ? -1.678 -20.015 16.051 1.00 82.81 169 VAL A N 1
ATOM 1308 C CA . VAL A 1 169 ? -3.121 -19.784 15.875 1.00 82.81 169 VAL A CA 1
ATOM 1309 C C . VAL A 1 169 ? -3.333 -18.786 14.725 1.00 82.81 169 VAL A C 1
ATOM 1311 O O . VAL A 1 169 ? -2.981 -17.612 14.889 1.00 82.81 169 VAL A O 1
ATOM 1314 N N . PRO A 1 170 ? -3.854 -19.207 13.556 1.00 81.81 170 PRO A N 1
ATOM 1315 C CA . PRO A 1 170 ? -4.065 -18.309 12.425 1.00 81.81 170 PRO A CA 1
ATOM 1316 C C . PRO A 1 170 ? -5.195 -17.310 12.705 1.00 81.81 170 PRO A C 1
ATOM 1318 O O . PRO A 1 170 ? -6.271 -17.674 13.171 1.00 81.81 170 PRO A O 1
ATOM 1321 N N . THR A 1 171 ? -4.964 -16.041 12.373 1.00 82.62 171 THR A N 1
ATOM 1322 C CA . THR A 1 171 ? -5.973 -14.971 12.395 1.00 82.62 171 THR A CA 1
ATOM 1323 C C . THR A 1 171 ? -6.764 -14.897 11.088 1.00 82.62 171 THR A C 1
ATOM 1325 O O . THR A 1 171 ? -7.894 -14.405 11.081 1.00 82.62 171 THR A O 1
ATOM 1328 N N . ALA A 1 172 ? -6.190 -15.375 9.980 1.00 80.44 172 ALA A N 1
ATOM 1329 C CA . ALA A 1 172 ? -6.846 -15.494 8.682 1.00 80.44 172 ALA A CA 1
ATOM 1330 C C . ALA A 1 172 ? -6.427 -16.791 7.977 1.00 80.44 172 ALA A C 1
ATOM 1332 O O . ALA A 1 172 ? -5.262 -17.185 8.017 1.00 80.44 172 ALA A O 1
ATOM 1333 N N . ILE A 1 173 ? -7.385 -17.435 7.313 1.00 89.31 173 ILE A N 1
ATOM 1334 C CA . ILE A 1 173 ? -7.193 -18.681 6.570 1.00 89.31 173 ILE A CA 1
ATOM 1335 C C . ILE A 1 173 ? -7.738 -18.444 5.165 1.00 89.31 173 ILE A C 1
ATOM 1337 O O . ILE A 1 173 ? -8.896 -18.054 5.013 1.00 89.31 173 ILE A O 1
ATOM 1341 N N . SER A 1 174 ? -6.902 -18.612 4.144 1.00 89.12 174 SER A N 1
ATOM 1342 C CA . SER A 1 174 ? -7.283 -18.368 2.746 1.00 89.12 174 SER A CA 1
ATOM 1343 C C . SER A 1 174 ? -6.886 -19.540 1.861 1.00 89.12 174 SER A C 1
ATOM 1345 O O . SER A 1 174 ? -5.740 -19.979 1.891 1.00 89.12 174 SER A O 1
ATOM 1347 N N . ASP A 1 175 ? -7.829 -20.028 1.065 1.00 91.50 175 ASP A N 1
ATOM 1348 C CA . ASP A 1 175 ? -7.630 -21.049 0.042 1.00 91.50 175 ASP A CA 1
ATOM 1349 C C . ASP A 1 175 ? -7.539 -20.377 -1.321 1.00 91.50 175 ASP A C 1
ATOM 1351 O O . ASP A 1 175 ? -8.518 -19.834 -1.828 1.00 91.50 175 ASP A O 1
ATOM 1355 N N . CYS A 1 176 ? -6.344 -20.368 -1.893 1.00 90.31 176 CYS A N 1
ATOM 1356 C CA . CYS A 1 176 ? -6.043 -19.607 -3.087 1.00 90.31 176 CYS A CA 1
ATOM 1357 C C . CYS A 1 176 ? -5.730 -20.513 -4.266 1.00 90.31 176 CYS A C 1
ATOM 1359 O O . CYS A 1 176 ? -4.888 -21.406 -4.187 1.00 90.31 176 CYS A O 1
ATOM 1361 N N . ARG A 1 177 ? -6.354 -20.222 -5.403 1.00 91.12 177 ARG A N 1
ATOM 1362 C CA . ARG A 1 177 ? -6.027 -20.806 -6.701 1.00 91.12 177 ARG A CA 1
ATOM 1363 C C . ARG A 1 177 ? -5.152 -19.832 -7.471 1.00 91.12 177 ARG A C 1
ATOM 1365 O O . ARG A 1 177 ? -5.394 -18.624 -7.485 1.00 91.12 177 ARG A O 1
ATOM 1372 N N . GLN A 1 178 ? -4.118 -20.381 -8.082 1.00 89.75 178 GLN A N 1
ATOM 1373 C CA . GLN A 1 178 ? -3.117 -19.667 -8.853 1.00 89.75 178 GLN A CA 1
ATOM 1374 C C . GLN A 1 178 ? -3.203 -20.124 -10.301 1.00 89.75 178 GLN A C 1
ATOM 1376 O O . GLN A 1 178 ? -3.205 -21.329 -10.567 1.00 89.75 178 GLN A O 1
ATOM 1381 N N . GLY A 1 179 ? -3.293 -19.179 -11.235 1.00 87.81 179 GLY A N 1
ATOM 1382 C CA . GLY A 1 179 ? -3.500 -19.535 -12.631 1.00 87.81 179 GLY A CA 1
ATOM 1383 C C . GLY A 1 179 ? -3.673 -18.361 -13.582 1.00 87.81 179 GLY A C 1
ATOM 1384 O O . GLY A 1 179 ? -3.646 -17.204 -13.178 1.00 87.81 179 GLY A O 1
ATOM 1385 N N . LEU A 1 180 ? -3.880 -18.656 -14.862 1.00 86.81 180 LEU A N 1
ATOM 1386 C CA . LEU A 1 180 ? -4.221 -17.672 -15.894 1.00 86.81 180 LEU A CA 1
ATOM 1387 C C . LEU A 1 180 ? -5.356 -18.221 -16.746 1.00 86.81 180 LEU A C 1
ATOM 1389 O O . LEU A 1 180 ? -5.420 -19.420 -16.982 1.00 86.81 180 LEU A O 1
ATOM 1393 N N . PHE A 1 181 ? -6.235 -17.343 -17.233 1.00 83.50 181 PHE A N 1
ATOM 1394 C CA . PHE A 1 181 ? -7.340 -17.731 -18.119 1.00 83.50 181 PHE A CA 1
ATOM 1395 C C . PHE A 1 181 ? -8.199 -18.883 -17.558 1.00 83.50 181 PHE A C 1
ATOM 1397 O O . PHE A 1 181 ? -8.587 -19.779 -18.295 1.00 83.50 181 PHE A O 1
ATOM 1404 N N . GLN A 1 182 ? -8.465 -18.871 -16.243 1.00 82.00 182 GLN A N 1
ATOM 1405 C CA . GLN A 1 182 ? -9.176 -19.933 -15.503 1.00 82.00 182 GLN A CA 1
ATOM 1406 C C . GLN A 1 182 ? -8.458 -21.299 -15.444 1.00 82.00 182 GLN A C 1
ATOM 1408 O O . GLN A 1 182 ? -8.961 -22.229 -14.817 1.00 82.00 182 GLN A O 1
ATOM 1413 N N . LEU A 1 183 ? -7.261 -21.430 -16.021 1.00 89.19 183 LEU A N 1
ATOM 1414 C CA . LEU A 1 183 ? -6.421 -22.617 -15.879 1.00 89.19 183 LEU A CA 1
ATOM 1415 C C . LEU A 1 183 ? -5.640 -22.528 -14.572 1.00 89.19 183 LEU A C 1
ATOM 1417 O O . LEU A 1 183 ? -4.892 -21.576 -14.358 1.00 89.19 183 LEU A O 1
ATOM 1421 N N . THR A 1 184 ? -5.806 -23.522 -13.704 1.00 90.25 184 THR A N 1
ATOM 1422 C CA . THR A 1 184 ? -5.119 -23.580 -12.407 1.00 90.25 184 THR A CA 1
ATOM 1423 C C . THR A 1 184 ? -3.761 -24.263 -12.574 1.00 90.25 184 THR A C 1
ATOM 1425 O O . THR A 1 184 ? -3.686 -25.350 -13.139 1.00 90.25 184 THR A O 1
ATOM 1428 N N . SER A 1 185 ? -2.685 -23.633 -12.096 1.00 90.94 185 SER A N 1
ATOM 1429 C CA . SER A 1 185 ? -1.336 -24.223 -12.026 1.00 90.94 185 SER A CA 1
ATOM 1430 C C . SER A 1 185 ? -0.932 -24.627 -10.614 1.00 90.94 185 SER A C 1
ATOM 1432 O O . SER A 1 185 ? -0.038 -25.459 -10.453 1.00 90.94 185 SER A O 1
ATOM 1434 N N . ALA A 1 186 ? -1.557 -24.033 -9.597 1.00 91.12 186 ALA A N 1
ATOM 1435 C CA . ALA A 1 186 ? -1.379 -24.417 -8.205 1.00 91.12 186 ALA A CA 1
ATOM 1436 C C . ALA A 1 186 ? -2.583 -24.012 -7.347 1.00 91.12 186 ALA A C 1
ATOM 1438 O O . ALA A 1 186 ? -3.286 -23.042 -7.647 1.00 91.12 186 ALA A O 1
ATOM 1439 N N . ARG A 1 187 ? -2.787 -24.725 -6.240 1.00 91.38 187 ARG A N 1
ATOM 1440 C CA . ARG A 1 187 ? -3.727 -24.363 -5.179 1.00 91.38 187 ARG A CA 1
ATOM 1441 C C . ARG A 1 187 ? -2.999 -24.383 -3.844 1.00 91.38 187 ARG A C 1
ATOM 1443 O O . ARG A 1 187 ? -2.280 -25.325 -3.517 1.00 91.38 187 ARG A O 1
ATOM 1450 N N . VAL A 1 188 ? -3.161 -23.309 -3.089 1.00 88.25 188 VAL A N 1
ATOM 1451 C CA . VAL A 1 188 ? -2.336 -22.997 -1.929 1.00 88.25 188 VAL A CA 1
ATOM 1452 C C . VAL A 1 188 ? -3.224 -22.553 -0.776 1.00 88.25 188 VAL A C 1
ATOM 1454 O O . VAL A 1 188 ? -4.068 -21.679 -0.939 1.00 88.25 188 VAL A O 1
ATOM 1457 N N . LEU A 1 189 ? -3.009 -23.128 0.402 1.00 89.25 189 LEU A N 1
ATOM 1458 C CA . LEU A 1 189 ? -3.629 -22.701 1.650 1.00 89.25 189 LEU A CA 1
ATOM 1459 C C . LEU A 1 189 ? -2.669 -21.805 2.426 1.00 89.25 189 LEU A C 1
ATOM 1461 O O . LEU A 1 189 ? -1.587 -22.242 2.823 1.00 89.25 189 LEU A O 1
ATOM 1465 N N . TYR A 1 190 ? -3.092 -20.570 2.666 1.00 84.81 190 TYR A N 1
ATOM 1466 C CA . TYR A 1 190 ? -2.392 -19.614 3.511 1.00 84.81 190 TYR A CA 1
ATOM 1467 C C . TYR A 1 190 ? -3.015 -19.583 4.901 1.00 84.81 190 TYR A C 1
ATOM 1469 O O . TYR A 1 190 ? -4.199 -19.274 5.058 1.00 84.81 190 TYR A O 1
ATOM 1477 N N . LEU A 1 191 ? -2.198 -19.876 5.909 1.00 85.75 191 LEU A N 1
ATOM 1478 C CA . LEU A 1 191 ? -2.517 -19.678 7.316 1.00 85.75 191 LEU A CA 1
ATOM 1479 C C . LEU A 1 191 ? -1.741 -18.457 7.802 1.00 85.75 191 LEU A C 1
ATOM 1481 O O . LEU A 1 191 ? -0.527 -18.521 7.987 1.00 85.75 191 LEU A O 1
ATOM 1485 N N . THR A 1 192 ? -2.426 -17.340 8.003 1.00 78.38 192 THR A N 1
ATOM 1486 C CA . THR A 1 192 ? -1.800 -16.072 8.384 1.00 78.38 192 THR A CA 1
ATOM 1487 C C . THR A 1 192 ? -2.098 -15.773 9.842 1.00 78.38 192 THR A C 1
ATOM 1489 O O . THR A 1 192 ? -3.255 -15.773 10.250 1.00 78.38 192 THR A O 1
ATOM 1492 N N . LYS A 1 193 ? -1.060 -15.492 10.629 1.00 81.12 193 LYS A N 1
ATOM 1493 C CA . LYS A 1 193 ? -1.127 -15.024 12.014 1.00 81.12 193 LYS A CA 1
ATOM 1494 C C . LYS A 1 193 ? -0.580 -13.606 12.073 1.00 81.12 193 LYS A C 1
ATOM 1496 O O . LYS A 1 193 ? 0.616 -13.380 11.894 1.00 81.12 193 LYS A O 1
ATOM 1501 N N . VAL A 1 194 ? -1.458 -12.655 12.352 1.00 75.44 194 VAL A N 1
ATOM 1502 C CA . VAL A 1 194 ? -1.088 -11.263 12.608 1.00 75.44 194 VAL A CA 1
ATOM 1503 C C . VAL A 1 194 ? -1.036 -11.068 14.117 1.00 75.44 194 VAL A C 1
ATOM 1505 O O . VAL A 1 194 ? -2.043 -11.219 14.799 1.00 75.44 194 VAL A O 1
ATOM 1508 N N . THR A 1 195 ? 0.148 -10.778 14.649 1.00 74.00 195 THR A N 1
ATOM 1509 C CA . THR A 1 195 ? 0.348 -10.483 16.073 1.00 74.00 195 THR A CA 1
ATOM 1510 C C . THR A 1 195 ? 0.740 -9.018 16.212 1.00 74.00 195 THR A C 1
ATOM 1512 O O . THR A 1 195 ? 1.699 -8.577 15.580 1.00 74.00 195 THR A O 1
ATOM 1515 N N . GLN A 1 196 ? 0.006 -8.258 17.021 1.00 56.22 196 GLN A N 1
ATOM 1516 C CA . GLN A 1 196 ? 0.391 -6.897 17.393 1.00 56.22 196 GLN A CA 1
ATOM 1517 C C . GLN A 1 196 ? 1.118 -6.921 18.735 1.00 56.22 196 GLN A C 1
ATOM 1519 O O . GLN A 1 196 ? 0.524 -7.255 19.757 1.00 56.22 196 GLN A O 1
ATOM 1524 N N . ASN A 1 197 ? 2.395 -6.542 18.721 1.00 52.75 197 ASN A N 1
ATOM 1525 C CA . ASN A 1 197 ? 3.206 -6.352 19.919 1.00 52.75 197 ASN A CA 1
ATOM 1526 C C . ASN A 1 197 ? 3.498 -4.853 20.064 1.00 52.75 197 ASN A C 1
ATOM 1528 O O . ASN A 1 197 ? 4.461 -4.333 19.496 1.00 52.75 197 ASN A O 1
ATOM 1532 N N . GLY A 1 198 ? 2.635 -4.141 20.792 1.00 67.88 198 GLY A N 1
ATOM 1533 C CA . GLY A 1 198 ? 2.726 -2.684 20.920 1.00 67.88 198 GLY A CA 1
ATOM 1534 C C . GLY A 1 198 ? 2.524 -1.982 19.572 1.00 67.88 198 GLY A C 1
ATOM 1535 O O . GLY A 1 198 ? 1.510 -2.195 18.916 1.00 67.88 198 GLY A O 1
ATOM 1536 N N . GLY A 1 199 ? 3.491 -1.158 19.150 1.00 47.00 199 GLY A N 1
ATOM 1537 C CA . GLY A 1 199 ? 3.454 -0.430 17.870 1.00 47.00 199 GLY A CA 1
ATOM 1538 C C . GLY A 1 199 ? 3.833 -1.255 16.631 1.00 47.00 199 GLY A C 1
ATOM 1539 O O . GLY A 1 199 ? 3.728 -0.757 15.512 1.00 47.00 199 GLY A O 1
ATOM 1540 N N . PHE A 1 200 ? 4.265 -2.510 16.794 1.00 37.56 200 PHE A N 1
ATOM 1541 C CA . PHE A 1 200 ? 4.703 -3.356 15.682 1.00 37.56 200 PHE A CA 1
ATOM 1542 C C . PHE A 1 200 ? 3.658 -4.423 15.354 1.00 37.56 200 PHE A C 1
ATOM 1544 O O . PHE A 1 200 ? 3.242 -5.201 16.213 1.00 37.56 200 PHE A O 1
ATOM 1551 N N . THR A 1 201 ? 3.260 -4.487 14.082 1.00 60.81 201 THR A N 1
ATOM 1552 C CA . THR A 1 201 ? 2.423 -5.571 13.552 1.00 60.81 201 THR A CA 1
ATOM 1553 C C . THR A 1 201 ? 3.326 -6.612 12.900 1.00 60.81 201 THR A C 1
ATOM 1555 O O . THR A 1 201 ? 3.944 -6.350 11.869 1.00 60.81 201 THR A O 1
ATOM 1558 N N . THR A 1 202 ? 3.422 -7.798 13.497 1.00 62.22 202 THR A N 1
ATOM 1559 C CA . THR A 1 202 ? 4.179 -8.925 12.946 1.00 62.22 202 THR A CA 1
ATOM 1560 C C . THR A 1 202 ? 3.222 -9.899 12.275 1.00 62.22 202 THR A C 1
ATOM 1562 O O . THR A 1 202 ? 2.378 -10.508 12.930 1.00 62.22 202 THR A O 1
ATOM 1565 N N . THR A 1 203 ? 3.373 -10.073 10.965 1.00 63.09 203 THR A N 1
ATOM 1566 C CA . THR A 1 203 ? 2.609 -11.058 10.192 1.00 63.09 203 THR A CA 1
ATOM 1567 C C . THR A 1 203 ? 3.482 -12.280 9.947 1.00 63.09 203 THR A C 1
ATOM 1569 O O . THR A 1 203 ? 4.534 -12.173 9.322 1.00 63.09 203 THR A O 1
ATOM 1572 N N . ARG A 1 204 ? 3.058 -13.443 10.443 1.00 73.50 204 ARG A N 1
ATOM 1573 C CA . ARG A 1 204 ? 3.659 -14.745 10.130 1.00 73.50 204 ARG A CA 1
ATOM 1574 C C . ARG A 1 204 ? 2.679 -15.531 9.263 1.00 73.50 204 ARG A C 1
ATOM 1576 O O . ARG A 1 204 ? 1.492 -15.546 9.569 1.00 73.50 204 ARG A O 1
ATOM 1583 N N . GLN A 1 205 ? 3.148 -16.173 8.198 1.00 75.06 205 GLN A N 1
ATOM 1584 C CA . GLN A 1 205 ? 2.277 -16.875 7.250 1.00 75.06 205 GLN A CA 1
ATOM 1585 C C . GLN A 1 205 ? 2.819 -18.261 6.917 1.00 75.06 205 GLN A C 1
ATOM 1587 O O . GLN A 1 205 ? 3.868 -18.376 6.294 1.00 75.06 205 GLN A O 1
ATOM 1592 N N . ILE A 1 206 ? 2.077 -19.309 7.261 1.00 78.88 206 ILE A N 1
ATOM 1593 C CA . ILE A 1 206 ? 2.383 -20.678 6.843 1.00 78.88 206 ILE A CA 1
ATOM 1594 C C . ILE A 1 206 ? 1.636 -20.972 5.543 1.00 78.88 206 ILE A C 1
ATOM 1596 O O . ILE A 1 206 ? 0.496 -20.553 5.355 1.00 78.88 206 ILE A O 1
ATOM 1600 N N . THR A 1 207 ? 2.300 -21.669 4.627 1.00 81.31 207 THR A N 1
ATOM 1601 C CA . THR A 1 207 ? 1.791 -21.951 3.285 1.00 81.31 207 THR A CA 1
ATOM 1602 C C . THR A 1 207 ? 1.815 -23.455 3.034 1.00 81.31 207 THR A C 1
ATOM 1604 O O . THR A 1 207 ? 2.869 -24.068 3.189 1.00 81.31 207 THR A O 1
ATOM 1607 N N . TYR A 1 208 ? 0.686 -24.036 2.621 1.00 85.19 208 TYR A N 1
ATOM 1608 C CA . TYR A 1 208 ? 0.579 -25.453 2.250 1.00 85.19 208 TYR A CA 1
ATOM 1609 C C . TYR A 1 208 ? 0.068 -25.618 0.819 1.00 85.19 208 TYR A C 1
ATOM 1611 O O . TYR A 1 208 ? -0.863 -24.925 0.410 1.00 85.19 208 TYR A O 1
ATOM 1619 N N . LEU A 1 209 ? 0.634 -26.566 0.071 1.00 87.38 209 LEU A N 1
ATOM 1620 C CA . LEU A 1 209 ? 0.124 -26.956 -1.246 1.00 87.38 209 LEU A CA 1
ATOM 1621 C C . LEU A 1 209 ? -1.055 -27.919 -1.117 1.00 87.38 209 LEU A C 1
ATOM 1623 O O . LEU A 1 209 ? -1.082 -28.767 -0.220 1.00 87.38 209 LEU A O 1
ATOM 1627 N N . ARG A 1 210 ? -2.027 -27.776 -2.022 1.00 89.06 210 ARG A N 1
ATOM 1628 C CA . ARG A 1 210 ? -3.262 -28.566 -2.034 1.00 89.06 210 ARG A CA 1
ATOM 1629 C C . ARG A 1 210 ? -3.583 -29.105 -3.413 1.00 89.06 210 ARG A C 1
ATOM 1631 O O . ARG A 1 210 ? -3.396 -28.394 -4.398 1.00 89.06 210 ARG A O 1
ATOM 1638 N N . ASP A 1 211 ? -4.079 -30.331 -3.475 1.00 90.19 211 ASP A N 1
ATOM 1639 C CA . ASP A 1 211 ? -4.570 -30.924 -4.718 1.00 90.19 211 ASP A CA 1
ATOM 1640 C C . ASP A 1 211 ? -5.933 -30.327 -5.127 1.00 90.19 211 ASP A C 1
ATOM 1642 O O . ASP A 1 211 ? -6.454 -29.397 -4.488 1.00 90.19 211 ASP A O 1
ATOM 1646 N N . ALA A 1 212 ? -6.497 -30.805 -6.235 1.00 88.00 212 ALA A N 1
ATOM 1647 C CA . ALA A 1 212 ? -7.780 -30.323 -6.740 1.00 88.00 212 ALA A CA 1
ATOM 1648 C C . ALA A 1 212 ? -8.921 -30.603 -5.743 1.00 88.00 212 ALA A C 1
ATOM 1650 O O . ALA A 1 212 ? -9.823 -29.773 -5.585 1.00 88.00 212 ALA A O 1
ATOM 1651 N N . GLU A 1 213 ? -8.833 -31.703 -4.995 1.00 86.94 213 GLU A N 1
ATOM 1652 C CA . GLU A 1 213 ? -9.793 -32.122 -3.968 1.00 86.94 213 GLU A CA 1
ATOM 1653 C C . GLU A 1 213 ? -9.574 -31.418 -2.617 1.00 86.94 213 GLU A C 1
ATOM 1655 O O . GLU A 1 213 ? -10.418 -31.491 -1.721 1.00 86.94 213 GLU A O 1
ATOM 1660 N N . GLY A 1 214 ? -8.469 -30.689 -2.465 1.00 83.94 214 GLY A N 1
ATOM 1661 C CA . GLY A 1 214 ? -8.156 -29.906 -1.280 1.00 83.94 214 GLY A CA 1
ATOM 1662 C C . GLY A 1 214 ? -7.402 -30.662 -0.181 1.00 83.94 214 GLY A C 1
ATOM 1663 O O . GLY A 1 214 ? -7.358 -30.166 0.951 1.00 83.94 214 GLY A O 1
ATOM 1664 N N . LYS A 1 215 ? -6.795 -31.810 -0.480 1.00 87.62 215 LYS A N 1
ATOM 1665 C CA . LYS A 1 215 ? -5.899 -32.544 0.423 1.00 87.62 215 LYS A CA 1
ATOM 1666 C C . LYS A 1 215 ? -4.473 -31.980 0.355 1.00 87.62 215 LYS A C 1
ATOM 1668 O O . LYS A 1 215 ? -4.101 -31.385 -0.658 1.00 87.62 215 LYS A O 1
ATOM 1673 N N . PRO A 1 216 ? -3.671 -32.120 1.426 1.00 86.31 216 PRO A N 1
ATOM 1674 C CA . PRO A 1 216 ? -2.277 -31.690 1.422 1.00 86.31 216 PRO A CA 1
ATOM 1675 C C . PRO A 1 216 ? -1.464 -32.477 0.389 1.00 86.31 216 PRO A C 1
ATOM 1677 O O . PRO A 1 216 ? -1.553 -33.703 0.315 1.00 86.31 216 PRO A O 1
ATOM 1680 N N . VAL A 1 217 ? -0.633 -31.769 -0.371 1.00 83.31 217 VAL A N 1
ATOM 1681 C CA . VAL A 1 217 ? 0.286 -32.365 -1.347 1.00 83.31 217 VAL A CA 1
ATOM 1682 C C . VAL A 1 217 ? 1.715 -32.190 -0.855 1.00 83.31 217 VAL A C 1
ATOM 1684 O O . VAL A 1 217 ? 2.141 -31.076 -0.551 1.00 83.31 217 VAL A O 1
ATOM 1687 N N . ALA A 1 218 ? 2.451 -33.298 -0.774 1.00 70.19 218 ALA A N 1
ATOM 1688 C CA . ALA A 1 218 ? 3.898 -33.275 -0.605 1.00 70.19 218 ALA A CA 1
ATOM 1689 C C . ALA A 1 218 ? 4.580 -33.034 -1.963 1.00 70.19 218 ALA A C 1
ATOM 1691 O O . ALA A 1 218 ? 4.032 -33.387 -3.005 1.00 70.19 218 ALA A O 1
ATOM 1692 N N . GLU A 1 219 ? 5.766 -32.425 -1.940 1.00 65.38 219 GLU A N 1
ATOM 1693 C CA . GLU A 1 219 ? 6.617 -32.169 -3.113 1.00 65.38 219 GLU A CA 1
ATOM 1694 C C . GLU A 1 219 ? 6.723 -33.414 -4.030 1.00 65.38 219 GLU A C 1
ATOM 1696 O O . GLU A 1 219 ? 6.777 -34.534 -3.515 1.00 65.38 219 GLU A O 1
ATOM 1701 N N . PRO A 1 220 ? 6.717 -33.257 -5.376 1.00 59.09 220 PRO A N 1
ATOM 1702 C CA . PRO A 1 220 ? 7.534 -32.280 -6.094 1.00 59.09 220 PRO A CA 1
ATOM 1703 C C . PRO A 1 220 ? 6.773 -31.104 -6.712 1.00 59.09 220 PRO A C 1
ATOM 1705 O O . PRO A 1 220 ? 5.743 -31.235 -7.372 1.00 59.09 220 PRO A O 1
ATOM 1708 N N . ILE A 1 221 ? 7.381 -29.932 -6.571 1.00 76.56 221 ILE A N 1
ATOM 1709 C CA . ILE A 1 221 ? 6.919 -28.688 -7.167 1.00 76.56 221 ILE A CA 1
ATOM 1710 C C . ILE A 1 221 ? 7.715 -28.439 -8.453 1.00 76.56 221 ILE A C 1
ATOM 1712 O O . ILE A 1 221 ? 8.948 -28.437 -8.421 1.00 76.56 221 ILE A O 1
ATOM 1716 N N . LEU A 1 222 ? 7.045 -28.145 -9.573 1.00 84.44 222 LEU A N 1
ATOM 1717 C CA . LEU A 1 222 ? 7.705 -27.799 -10.846 1.00 84.44 222 LEU A CA 1
ATOM 1718 C C . LEU A 1 222 ? 8.692 -26.626 -10.700 1.00 84.44 222 LEU A C 1
ATOM 1720 O O . LEU A 1 222 ? 9.650 -26.517 -11.462 1.00 84.44 222 LEU A O 1
ATOM 1724 N N . GLY A 1 223 ? 8.494 -25.774 -9.687 1.00 81.50 223 GLY A N 1
ATOM 1725 C CA . GLY A 1 223 ? 9.367 -24.640 -9.389 1.00 81.50 223 GLY A CA 1
ATOM 1726 C C . GLY A 1 223 ? 10.811 -25.019 -9.065 1.00 81.50 223 GLY A C 1
ATOM 1727 O O . GLY A 1 223 ? 11.711 -24.248 -9.393 1.00 81.50 223 GLY A O 1
ATOM 1728 N N . LEU A 1 224 ? 11.066 -26.220 -8.534 1.00 80.31 224 LEU A N 1
ATOM 1729 C CA . LEU A 1 224 ? 12.433 -26.707 -8.291 1.00 80.31 224 LEU A CA 1
ATOM 1730 C C . LEU A 1 224 ? 13.233 -26.861 -9.595 1.00 80.31 224 LEU A C 1
ATOM 1732 O O . LEU A 1 224 ? 14.453 -26.706 -9.608 1.00 80.31 224 LEU A O 1
ATOM 1736 N N . PHE A 1 225 ? 12.544 -27.102 -10.712 1.00 85.75 225 PHE A N 1
ATOM 1737 C CA . PHE A 1 225 ? 13.158 -27.245 -12.029 1.00 85.75 225 PHE A CA 1
ATOM 1738 C C . PHE A 1 225 ? 13.318 -25.916 -12.770 1.00 85.75 225 PHE A C 1
ATOM 1740 O O . PHE A 1 225 ? 13.956 -25.895 -13.819 1.00 85.75 225 PHE A O 1
ATOM 1747 N N . TRP A 1 226 ? 12.807 -24.800 -12.241 1.00 88.38 226 TRP A N 1
ATOM 1748 C CA . TRP A 1 226 ? 12.860 -23.501 -12.919 1.00 88.38 226 TRP A CA 1
ATOM 1749 C C . TRP A 1 226 ? 14.287 -22.994 -13.133 1.00 88.38 226 TRP A C 1
ATOM 1751 O O . TRP A 1 226 ? 14.655 -22.666 -14.263 1.00 88.38 226 TRP A O 1
ATOM 1761 N N . LEU A 1 227 ? 15.119 -22.995 -12.086 1.00 87.88 227 LEU A N 1
ATOM 1762 C CA . LEU A 1 227 ? 16.528 -22.600 -12.194 1.00 87.88 227 LEU A CA 1
ATOM 1763 C C . LEU A 1 227 ? 17.324 -23.545 -13.121 1.00 87.88 227 LEU A C 1
ATOM 1765 O O . LEU A 1 227 ? 17.964 -23.043 -14.052 1.00 87.88 227 LEU A O 1
ATOM 1769 N N . PRO A 1 228 ? 17.276 -24.885 -12.946 1.00 89.50 228 PRO A N 1
ATOM 1770 C CA . PRO A 1 228 ? 17.923 -25.819 -13.867 1.00 89.50 228 PRO A CA 1
ATOM 1771 C C . PRO A 1 228 ? 17.480 -25.639 -15.319 1.00 89.50 228 PRO A C 1
ATOM 1773 O O . PRO A 1 228 ? 18.326 -25.514 -16.205 1.00 89.50 228 PRO A O 1
ATOM 1776 N N . LEU A 1 229 ? 16.168 -25.564 -15.569 1.00 91.81 229 LEU A N 1
ATOM 1777 C CA . LEU A 1 229 ? 15.621 -25.391 -16.911 1.00 91.81 229 LEU A CA 1
ATOM 1778 C C . LEU A 1 229 ? 16.113 -24.087 -17.539 1.00 91.81 229 LEU A C 1
ATOM 1780 O O . LEU A 1 229 ? 16.554 -24.094 -18.687 1.00 91.81 229 LEU A O 1
ATOM 1784 N N . PHE A 1 230 ? 16.097 -22.983 -16.788 1.00 93.31 230 PHE A N 1
ATOM 1785 C CA . PHE A 1 230 ? 16.595 -21.696 -17.263 1.00 93.31 230 PHE A CA 1
ATOM 1786 C C . PHE A 1 230 ? 18.052 -21.788 -17.737 1.00 93.31 230 PHE A C 1
ATOM 1788 O O . PHE A 1 230 ? 18.363 -21.371 -18.855 1.00 93.31 230 PHE A O 1
ATOM 1795 N N . PHE A 1 231 ? 18.949 -22.377 -16.942 1.00 92.88 231 PHE A N 1
ATOM 1796 C CA . PHE A 1 231 ? 20.356 -22.509 -17.334 1.00 92.88 231 PHE A CA 1
ATOM 1797 C C . PHE A 1 231 ? 20.576 -23.512 -18.472 1.00 92.88 231 PHE A C 1
ATOM 1799 O O . PHE A 1 231 ? 21.373 -23.231 -19.370 1.00 92.88 231 PHE A O 1
ATOM 1806 N N . VAL A 1 232 ? 19.853 -24.637 -18.488 1.00 93.44 232 VAL A N 1
ATOM 1807 C CA . VAL A 1 232 ? 19.932 -25.633 -19.570 1.00 93.44 232 VAL A CA 1
ATOM 1808 C C . VAL A 1 232 ? 19.484 -25.029 -20.897 1.00 93.44 232 VAL A C 1
ATOM 1810 O O . VAL A 1 232 ? 20.207 -25.140 -21.887 1.00 93.44 232 VAL A O 1
ATOM 1813 N N . LEU A 1 233 ? 18.348 -24.327 -20.927 1.00 93.88 233 LEU A N 1
ATOM 1814 C CA . LEU A 1 233 ? 17.878 -23.648 -22.137 1.00 93.88 233 LEU A CA 1
ATOM 1815 C C . LEU A 1 233 ? 18.923 -22.649 -22.634 1.00 93.88 233 LEU A C 1
ATOM 1817 O O . LEU A 1 233 ? 19.266 -22.641 -23.816 1.00 93.88 233 LEU A O 1
ATOM 1821 N N . ARG A 1 234 ? 19.494 -21.847 -21.732 1.00 94.00 234 ARG A N 1
ATOM 1822 C CA . ARG A 1 234 ? 20.521 -20.872 -22.106 1.00 94.00 234 ARG A CA 1
ATOM 1823 C C . ARG A 1 234 ? 21.796 -21.509 -22.645 1.00 94.00 234 ARG A C 1
ATOM 1825 O O . ARG A 1 234 ? 22.328 -21.023 -23.643 1.00 94.00 234 ARG A O 1
ATOM 1832 N N . LEU A 1 235 ? 22.250 -22.598 -22.031 1.00 93.00 235 LEU A N 1
ATOM 1833 C CA . LEU A 1 235 ? 23.382 -23.394 -22.502 1.00 93.00 235 LEU A CA 1
ATOM 1834 C C . LEU A 1 235 ? 23.117 -23.953 -23.908 1.00 93.00 235 LEU A C 1
ATOM 1836 O O . LEU A 1 235 ? 23.956 -23.798 -24.795 1.00 93.00 235 LEU A O 1
ATOM 1840 N N . LEU A 1 236 ? 21.952 -24.570 -24.127 1.00 92.00 236 LEU A N 1
ATOM 1841 C CA . LEU A 1 236 ? 21.581 -25.180 -25.407 1.00 92.00 236 LEU A CA 1
ATOM 1842 C C . LEU A 1 236 ? 21.444 -24.143 -26.528 1.00 92.00 236 LEU A C 1
ATOM 1844 O O . LEU A 1 236 ? 21.949 -24.360 -27.631 1.00 92.00 236 LEU A O 1
ATOM 1848 N N . PHE A 1 237 ? 20.795 -23.008 -26.259 1.00 93.00 237 PHE A N 1
ATOM 1849 C CA . PHE A 1 237 ? 20.602 -21.973 -27.273 1.00 93.00 237 PHE A CA 1
ATOM 1850 C C . PHE A 1 237 ? 21.886 -21.206 -27.600 1.00 93.00 237 PHE A C 1
ATOM 1852 O O . PHE A 1 237 ? 22.132 -20.915 -28.773 1.00 93.00 237 PHE A O 1
ATOM 1859 N N . ASP A 1 238 ? 22.737 -20.907 -26.614 1.00 89.88 238 ASP A N 1
ATOM 1860 C CA . ASP A 1 238 ? 24.012 -20.234 -26.891 1.00 89.88 238 ASP A CA 1
ATOM 1861 C C . ASP A 1 238 ? 25.007 -21.140 -27.624 1.00 89.88 238 ASP A C 1
ATOM 1863 O O . ASP A 1 238 ? 25.751 -20.637 -28.462 1.00 89.88 238 ASP A O 1
ATOM 1867 N N . ARG A 1 239 ? 24.952 -22.468 -27.428 1.00 85.38 239 ARG A N 1
ATOM 1868 C CA . ARG A 1 239 ? 25.675 -23.431 -28.286 1.00 85.38 239 ARG A CA 1
ATOM 1869 C C . ARG A 1 239 ? 25.228 -23.383 -29.751 1.00 85.38 239 ARG A C 1
ATOM 1871 O O . ARG A 1 239 ? 25.980 -23.785 -30.629 1.00 85.38 239 ARG A O 1
ATOM 1878 N N . ARG A 1 240 ? 24.013 -22.895 -30.022 1.00 82.06 240 ARG A N 1
ATOM 1879 C CA . ARG A 1 240 ? 23.407 -22.802 -31.361 1.00 82.06 240 ARG A CA 1
ATOM 1880 C C . ARG A 1 240 ? 23.281 -21.361 -31.869 1.00 82.06 240 ARG A C 1
ATOM 1882 O O . ARG A 1 240 ? 22.420 -21.085 -32.701 1.00 82.06 240 ARG A O 1
ATOM 1889 N N . GLY A 1 241 ? 24.092 -20.430 -31.361 1.00 72.00 241 GLY A N 1
ATOM 1890 C CA . GLY A 1 241 ? 24.177 -19.063 -31.896 1.00 72.00 241 GLY A CA 1
ATOM 1891 C C . GLY A 1 241 ? 23.403 -17.984 -31.131 1.00 72.00 241 GLY A C 1
ATOM 1892 O O . GLY A 1 241 ? 23.270 -16.873 -31.634 1.00 72.00 241 GLY A O 1
ATOM 1893 N N . GLY A 1 242 ? 22.912 -18.267 -29.922 1.00 85.75 242 GLY A N 1
ATOM 1894 C CA . GLY A 1 242 ? 22.380 -17.251 -29.004 1.00 85.75 242 GLY A CA 1
ATOM 1895 C C . GLY A 1 242 ? 21.012 -17.609 -28.428 1.00 85.75 242 GLY A C 1
ATOM 1896 O O . GLY A 1 242 ? 20.209 -18.243 -29.111 1.00 85.75 242 GLY A O 1
ATOM 1897 N N . THR A 1 243 ? 20.718 -17.175 -27.204 1.00 93.38 243 THR A N 1
ATOM 1898 C CA . THR A 1 243 ? 19.376 -17.296 -26.602 1.00 93.38 243 THR A CA 1
ATOM 1899 C C . THR A 1 243 ? 18.295 -16.509 -27.352 1.00 93.38 243 THR A C 1
ATOM 1901 O O . THR A 1 243 ? 18.621 -15.510 -28.000 1.00 93.38 243 THR A O 1
ATOM 1904 N N . PRO A 1 244 ? 17.008 -16.910 -27.268 1.00 92.56 244 PRO A N 1
ATOM 1905 C CA . PRO A 1 244 ? 15.910 -16.205 -27.930 1.00 92.56 244 PRO A CA 1
ATOM 1906 C C . PRO A 1 244 ? 15.884 -14.701 -27.629 1.00 92.56 244 PRO A C 1
ATOM 1908 O O . PRO A 1 244 ? 15.817 -13.893 -28.555 1.00 92.56 244 PRO A O 1
ATOM 1911 N N . GLY A 1 245 ? 16.035 -14.308 -26.360 1.00 91.50 245 GLY A N 1
ATOM 1912 C CA . GLY A 1 245 ? 16.077 -12.906 -25.954 1.00 91.50 245 GLY A CA 1
ATOM 1913 C C . GLY A 1 245 ? 17.280 -12.153 -26.522 1.00 91.50 245 GLY A C 1
ATOM 1914 O O . GLY A 1 245 ? 17.159 -10.987 -26.901 1.00 91.50 245 GLY A O 1
ATOM 1915 N N . ARG A 1 246 ? 18.442 -12.810 -26.641 1.00 91.06 246 ARG A N 1
ATOM 1916 C CA . ARG A 1 246 ? 19.626 -12.209 -27.275 1.00 91.06 246 ARG A CA 1
ATOM 1917 C C . ARG A 1 246 ? 19.435 -12.027 -28.777 1.00 91.06 246 ARG A C 1
ATOM 1919 O O . ARG A 1 246 ? 19.708 -10.936 -29.269 1.00 91.06 246 ARG A O 1
ATOM 1926 N N . ARG A 1 247 ? 18.911 -13.037 -29.478 1.00 90.38 247 ARG A N 1
ATOM 1927 C CA . ARG A 1 247 ? 18.608 -12.953 -30.917 1.00 90.38 247 ARG A CA 1
ATOM 1928 C C . ARG A 1 247 ? 17.628 -11.821 -31.210 1.00 90.38 247 ARG A C 1
ATOM 1930 O O . ARG A 1 247 ? 17.908 -10.987 -32.063 1.00 90.38 247 ARG A O 1
ATOM 1937 N N . LEU A 1 248 ? 16.541 -11.738 -30.437 1.00 88.62 248 LEU A N 1
ATOM 1938 C CA . LEU A 1 248 ? 15.524 -10.692 -30.580 1.00 88.62 248 LEU A CA 1
ATOM 1939 C C . LEU A 1 248 ? 16.111 -9.279 -30.419 1.00 88.62 248 LEU A C 1
ATOM 1941 O O . LEU A 1 248 ? 15.662 -8.331 -31.057 1.00 88.62 248 LEU A O 1
ATOM 1945 N N . LEU A 1 249 ? 17.129 -9.130 -29.569 1.00 88.75 249 LEU A N 1
ATOM 1946 C CA . LEU A 1 249 ? 17.752 -7.841 -29.265 1.00 88.75 249 LEU A CA 1
ATOM 1947 C C . LEU A 1 249 ? 19.076 -7.605 -29.992 1.00 88.75 249 LEU A C 1
ATOM 1949 O O . LEU A 1 249 ? 19.808 -6.683 -29.610 1.00 88.75 249 LEU A O 1
ATOM 1953 N N . GLY A 1 250 ? 19.383 -8.385 -31.031 1.00 87.69 250 GLY A N 1
ATOM 1954 C CA . GLY A 1 250 ? 20.596 -8.215 -31.831 1.00 87.69 250 GLY A CA 1
ATOM 1955 C C . GLY A 1 250 ? 21.872 -8.371 -31.002 1.00 87.69 250 GLY A C 1
ATOM 1956 O O . GLY A 1 250 ? 22.795 -7.561 -31.109 1.00 87.69 250 GLY A O 1
ATOM 1957 N N . LEU A 1 251 ? 21.906 -9.379 -30.131 1.00 88.12 251 LEU A N 1
ATOM 1958 C CA . LEU A 1 251 ? 23.057 -9.745 -29.313 1.00 88.12 251 LEU A CA 1
ATOM 1959 C C . LEU A 1 251 ? 23.524 -11.165 -29.640 1.00 88.12 251 LEU A C 1
ATOM 1961 O O . LEU A 1 251 ? 22.709 -12.063 -29.848 1.00 88.12 251 LEU A O 1
ATOM 1965 N N . ARG A 1 252 ? 24.836 -11.392 -29.567 1.00 88.38 252 ARG A N 1
ATOM 1966 C CA . ARG A 1 252 ? 25.445 -12.721 -29.692 1.00 88.38 252 ARG A CA 1
ATOM 1967 C C . ARG A 1 252 ? 26.478 -12.940 -28.595 1.00 88.38 252 ARG A C 1
ATOM 1969 O O . ARG A 1 252 ? 27.185 -12.009 -28.215 1.00 88.38 252 ARG A O 1
ATOM 1976 N N . LEU A 1 253 ? 26.554 -14.164 -28.078 1.00 89.69 253 LEU A N 1
ATOM 1977 C CA . LEU A 1 253 ? 27.686 -14.589 -27.257 1.00 89.69 253 LEU A CA 1
ATOM 1978 C C . LEU A 1 253 ? 28.838 -14.963 -28.198 1.00 89.69 253 LEU A C 1
ATOM 1980 O O . LEU A 1 253 ? 28.628 -15.712 -29.150 1.00 89.69 253 LEU A O 1
ATOM 1984 N N . ALA A 1 254 ? 30.022 -14.424 -27.953 1.00 84.88 254 ALA A N 1
ATOM 1985 C CA . ALA A 1 254 ? 31.222 -14.664 -28.740 1.00 84.88 254 ALA A CA 1
ATOM 1986 C C . ALA A 1 254 ? 32.387 -15.022 -27.815 1.00 84.88 254 ALA A C 1
ATOM 1988 O O . ALA A 1 254 ? 32.427 -14.576 -26.667 1.00 84.88 254 ALA A O 1
ATOM 1989 N N . ASP A 1 255 ? 33.322 -15.808 -28.327 1.00 81.94 255 ASP A N 1
ATOM 1990 C CA . ASP A 1 255 ? 34.701 -15.820 -27.850 1.00 81.94 255 ASP A CA 1
ATOM 1991 C C . ASP A 1 255 ? 35.501 -15.054 -28.901 1.00 81.94 255 ASP A C 1
ATOM 1993 O O . ASP A 1 255 ? 35.551 -15.455 -30.067 1.00 81.94 255 ASP A O 1
ATOM 1997 N N . ALA A 1 256 ? 36.029 -13.888 -28.534 1.00 73.06 256 ALA A N 1
ATOM 1998 C CA . ALA A 1 256 ? 36.708 -13.017 -29.484 1.00 73.06 256 ALA A CA 1
ATOM 1999 C C . ALA A 1 256 ? 35.822 -12.681 -30.723 1.00 73.06 256 ALA A C 1
ATOM 2001 O O . ALA A 1 256 ? 34.848 -11.930 -30.611 1.00 73.06 256 ALA A O 1
ATOM 2002 N N . ALA A 1 257 ? 36.181 -13.165 -31.922 1.00 64.94 257 ALA A N 1
ATOM 2003 C CA . ALA A 1 257 ? 35.414 -13.007 -33.175 1.00 64.94 257 ALA A CA 1
ATOM 2004 C C . ALA A 1 257 ? 34.466 -14.171 -33.473 1.00 64.94 257 ALA A C 1
ATOM 2006 O O . ALA A 1 257 ? 33.550 -14.059 -34.295 1.00 64.94 257 ALA A O 1
ATOM 2007 N N . HIS A 1 258 ? 34.700 -15.291 -32.807 1.00 76.06 258 HIS A N 1
ATOM 2008 C CA . HIS A 1 258 ? 34.184 -16.586 -33.187 1.00 76.06 258 HIS A CA 1
ATOM 2009 C C . HIS A 1 258 ? 33.024 -16.991 -32.268 1.00 76.06 258 HIS A C 1
ATOM 2011 O O . HIS A 1 258 ? 32.841 -16.437 -31.175 1.00 76.06 258 HIS A O 1
ATOM 2017 N N . PRO A 1 259 ? 32.167 -17.924 -32.709 1.00 81.06 259 PRO A N 1
ATOM 2018 C CA . PRO A 1 259 ? 31.254 -18.602 -31.803 1.00 81.06 259 PRO A CA 1
ATOM 2019 C C . PRO A 1 259 ? 32.052 -19.239 -30.652 1.00 81.06 259 PRO A C 1
ATOM 2021 O O . PRO A 1 259 ? 33.072 -19.877 -30.913 1.00 81.06 259 PRO A O 1
ATOM 2024 N N . PRO A 1 260 ? 31.624 -19.073 -29.390 1.00 85.12 260 PRO A N 1
ATOM 2025 C CA . PRO A 1 260 ? 32.363 -19.608 -28.259 1.00 85.12 260 PRO A CA 1
ATOM 2026 C C . PRO A 1 260 ? 32.331 -21.142 -28.291 1.00 85.12 260 PRO A C 1
ATOM 2028 O O . PRO A 1 260 ? 31.276 -21.723 -28.576 1.00 85.12 260 PRO A O 1
ATOM 2031 N N . PRO A 1 261 ? 33.439 -21.824 -27.954 1.00 89.19 261 PRO A N 1
ATOM 2032 C CA . PRO A 1 261 ? 33.439 -23.276 -27.859 1.00 89.19 261 PRO A CA 1
ATOM 2033 C C . PRO A 1 261 ? 32.473 -23.752 -26.764 1.00 89.19 261 PRO A C 1
ATOM 2035 O O . PRO A 1 261 ? 32.236 -23.073 -25.761 1.00 89.19 261 PRO A O 1
ATOM 2038 N N . SER A 1 262 ? 31.924 -24.962 -26.921 1.00 88.56 262 SER A N 1
ATOM 2039 C CA . SER A 1 262 ? 30.921 -25.516 -25.991 1.00 88.56 262 SER A CA 1
ATOM 2040 C C . SER A 1 262 ? 31.399 -25.573 -24.534 1.00 88.56 262 SER A C 1
ATOM 2042 O O . SER A 1 262 ? 30.581 -25.448 -23.617 1.00 88.56 262 SER A O 1
ATOM 2044 N N . SER A 1 263 ? 32.708 -25.733 -24.318 1.00 90.12 263 SER A N 1
ATOM 2045 C CA . SER A 1 263 ? 33.357 -25.698 -23.004 1.00 90.12 263 SER A CA 1
ATOM 2046 C C . SER A 1 263 ? 33.324 -24.300 -22.375 1.00 90.12 263 SER A C 1
ATOM 2048 O O . SER A 1 263 ? 33.033 -24.176 -21.187 1.00 90.12 263 SER A O 1
ATOM 2050 N N . ALA A 1 264 ? 33.536 -23.234 -23.152 1.00 90.56 264 ALA A N 1
ATOM 2051 C CA . ALA A 1 264 ? 33.435 -21.853 -22.680 1.00 90.56 264 ALA A CA 1
ATOM 2052 C C . ALA A 1 264 ? 32.001 -21.506 -22.251 1.00 90.56 264 ALA A C 1
ATOM 2054 O O . ALA A 1 264 ? 31.793 -20.979 -21.157 1.00 90.56 264 ALA A O 1
ATOM 2055 N N . VAL A 1 265 ? 31.000 -21.885 -23.054 1.00 91.38 265 VAL A N 1
ATOM 2056 C CA . VAL A 1 265 ? 29.580 -21.675 -22.713 1.00 91.38 265 VAL A CA 1
ATOM 2057 C C . VAL A 1 265 ? 29.189 -22.448 -21.446 1.00 91.38 265 VAL A C 1
ATOM 2059 O O . VAL A 1 265 ? 28.461 -21.924 -20.602 1.00 91.38 265 VAL A O 1
ATOM 2062 N N . LEU A 1 266 ? 29.702 -23.671 -21.274 1.00 92.31 266 LEU A N 1
ATOM 2063 C CA . LEU A 1 266 ? 29.474 -24.463 -20.065 1.00 92.31 266 LEU A CA 1
ATOM 2064 C C . LEU A 1 266 ? 30.101 -23.805 -18.826 1.00 92.31 266 LEU 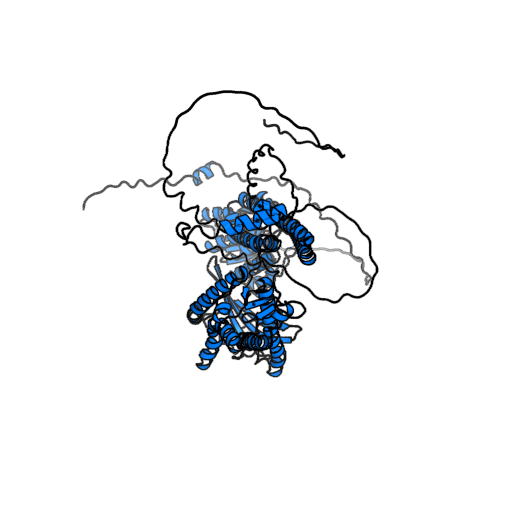A C 1
ATOM 2066 O O . LEU A 1 266 ? 29.388 -23.571 -17.852 1.00 92.31 266 LEU A O 1
ATOM 2070 N N . ARG A 1 267 ? 31.393 -23.443 -18.874 1.00 92.56 267 ARG A N 1
ATOM 2071 C CA . ARG A 1 267 ? 32.097 -22.753 -17.770 1.00 92.56 267 ARG A CA 1
ATOM 2072 C C . ARG A 1 267 ? 31.368 -21.482 -17.341 1.00 92.56 267 ARG A C 1
ATOM 2074 O O . ARG A 1 267 ? 31.163 -21.257 -16.151 1.00 92.56 267 ARG A O 1
ATOM 2081 N N . ARG A 1 268 ? 30.927 -20.685 -18.318 1.00 92.62 268 ARG A N 1
ATOM 2082 C CA . ARG A 1 268 ? 30.135 -19.472 -18.096 1.00 92.62 268 ARG A CA 1
ATOM 2083 C C . ARG A 1 268 ? 28.899 -19.741 -17.245 1.00 92.62 268 ARG A C 1
ATOM 2085 O O . ARG A 1 268 ? 28.666 -19.037 -16.264 1.00 92.62 268 ARG A O 1
ATOM 2092 N N . TYR A 1 269 ? 28.074 -20.701 -17.659 1.00 92.56 269 TYR A N 1
ATOM 2093 C CA . TYR A 1 269 ? 26.799 -20.952 -16.994 1.00 92.56 269 TYR A CA 1
ATOM 2094 C C . TYR A 1 269 ? 26.963 -21.692 -15.674 1.00 92.56 269 TYR A C 1
ATOM 2096 O O . TYR A 1 269 ? 26.223 -21.393 -14.743 1.00 92.56 269 TYR A O 1
ATOM 2104 N N . LEU A 1 270 ? 27.979 -22.548 -15.540 1.00 90.81 270 LEU A N 1
ATOM 2105 C CA . LEU A 1 270 ? 28.365 -23.114 -14.247 1.00 90.81 270 LEU A CA 1
ATOM 2106 C C . LEU A 1 270 ? 28.729 -22.012 -13.249 1.00 90.81 270 LEU A C 1
ATOM 2108 O O . LEU A 1 270 ? 28.222 -22.016 -12.133 1.00 90.81 270 LEU A O 1
ATOM 2112 N N . MET A 1 271 ? 29.517 -21.018 -13.668 1.00 89.50 271 MET A N 1
ATOM 2113 C CA . MET A 1 271 ? 29.908 -19.909 -12.795 1.00 89.50 271 MET A CA 1
ATOM 2114 C C . MET A 1 271 ? 28.713 -19.048 -12.346 1.00 89.50 271 MET A C 1
ATOM 2116 O O . MET A 1 271 ? 28.721 -18.485 -11.254 1.00 89.50 271 MET A O 1
ATOM 2120 N N . GLN A 1 272 ? 27.668 -18.950 -13.172 1.00 88.44 272 GLN A N 1
ATOM 2121 C CA . GLN A 1 272 ? 26.428 -18.250 -12.819 1.00 88.44 272 GLN A CA 1
ATOM 2122 C C . GLN A 1 272 ? 25.486 -19.101 -11.957 1.00 88.44 272 GLN A C 1
ATOM 2124 O O . GLN A 1 272 ? 24.780 -18.555 -11.113 1.00 88.44 272 GLN A O 1
ATOM 2129 N N . ALA A 1 273 ? 25.459 -20.417 -12.172 1.00 87.88 273 ALA A N 1
ATOM 2130 C CA . ALA A 1 273 ? 24.581 -21.338 -11.460 1.00 87.88 273 ALA A CA 1
ATOM 2131 C C . ALA A 1 273 ? 25.132 -21.741 -10.084 1.00 87.88 273 ALA A C 1
ATOM 2133 O O . ALA A 1 273 ? 24.344 -21.997 -9.179 1.00 87.88 273 ALA A O 1
ATOM 2134 N N . LEU A 1 274 ? 26.457 -21.765 -9.896 1.00 85.25 274 LEU A N 1
ATOM 2135 C CA . LEU A 1 274 ? 27.104 -22.234 -8.665 1.00 85.25 274 LEU A CA 1
ATOM 2136 C C . LEU A 1 274 ? 26.614 -21.507 -7.395 1.00 85.25 274 LEU A C 1
ATOM 2138 O O . LEU A 1 274 ? 26.244 -22.200 -6.448 1.00 85.25 274 LEU A O 1
ATOM 2142 N N . PRO A 1 275 ? 26.500 -20.161 -7.351 1.00 80.50 275 PRO A N 1
ATOM 2143 C CA . PRO A 1 275 ? 25.963 -19.471 -6.174 1.00 80.50 275 PRO A CA 1
ATOM 2144 C C . PRO A 1 275 ? 24.480 -19.771 -5.918 1.00 80.50 275 PRO A C 1
ATOM 2146 O O . PRO A 1 275 ? 23.993 -19.587 -4.807 1.00 80.50 275 PRO A O 1
ATOM 2149 N N . LEU A 1 276 ? 23.755 -20.218 -6.949 1.00 82.38 276 LEU A N 1
ATOM 2150 C CA . LEU A 1 276 ? 22.331 -20.537 -6.885 1.00 82.38 276 LEU A CA 1
ATOM 2151 C C . LEU A 1 276 ? 22.067 -22.025 -6.605 1.00 82.38 276 LEU A C 1
ATOM 2153 O O . LEU A 1 276 ? 20.937 -22.395 -6.288 1.00 82.38 276 LEU A O 1
ATOM 2157 N N . ALA A 1 277 ? 23.092 -22.878 -6.687 1.00 81.56 277 ALA A N 1
ATOM 2158 C CA . ALA A 1 277 ? 22.973 -24.318 -6.481 1.00 81.56 277 ALA A CA 1
ATOM 2159 C C . ALA A 1 277 ? 22.370 -24.695 -5.112 1.00 81.56 277 ALA A C 1
ATOM 2161 O O . ALA A 1 277 ? 21.520 -25.587 -5.093 1.00 81.56 277 ALA A O 1
ATOM 2162 N N . PRO A 1 278 ? 22.685 -24.009 -3.990 1.00 80.12 278 PRO A N 1
ATOM 2163 C CA . PRO A 1 278 ? 22.070 -24.315 -2.696 1.00 80.12 278 PRO A CA 1
ATOM 2164 C C . PRO A 1 278 ? 20.541 -24.168 -2.672 1.00 80.12 278 PRO A C 1
ATOM 2166 O O . PRO A 1 278 ? 19.879 -24.903 -1.945 1.00 80.12 278 PRO A O 1
ATOM 2169 N N . TYR A 1 279 ? 19.957 -23.294 -3.503 1.00 74.62 279 TYR A N 1
ATOM 2170 C CA . TYR A 1 279 ? 18.497 -23.121 -3.587 1.00 74.62 279 TYR A CA 1
ATOM 2171 C C . TYR A 1 279 ? 17.788 -24.266 -4.317 1.00 74.62 279 TYR A C 1
ATOM 2173 O O . TYR A 1 279 ? 16.577 -24.409 -4.188 1.00 74.62 279 TYR A O 1
ATOM 2181 N N . VAL A 1 280 ? 18.528 -25.067 -5.087 1.00 75.56 280 VAL A N 1
ATOM 2182 C CA . VAL A 1 280 ? 17.995 -26.225 -5.818 1.00 75.56 280 VAL A CA 1
ATOM 2183 C C . VAL A 1 280 ? 18.354 -27.520 -5.089 1.00 75.56 280 VAL A C 1
ATOM 2185 O O . VAL A 1 280 ? 17.489 -28.352 -4.834 1.00 75.56 280 VAL A O 1
ATOM 2188 N N . ALA A 1 281 ? 19.627 -27.680 -4.721 1.00 75.25 281 ALA A N 1
ATOM 2189 C CA . ALA A 1 281 ? 20.137 -28.890 -4.086 1.00 75.25 281 ALA A CA 1
ATOM 2190 C C . ALA A 1 281 ? 19.721 -29.005 -2.615 1.00 75.25 281 ALA A C 1
ATOM 2192 O O . ALA A 1 281 ? 19.461 -30.110 -2.157 1.00 75.25 281 ALA A O 1
ATOM 2193 N N . GLY A 1 282 ? 19.626 -27.890 -1.882 1.00 70.50 282 GLY A N 1
ATOM 2194 C CA . GLY A 1 282 ? 19.252 -27.891 -0.465 1.00 70.50 282 GLY A CA 1
ATOM 2195 C C . GLY A 1 282 ? 17.881 -28.527 -0.215 1.00 70.50 282 GLY A C 1
ATOM 2196 O O . GLY A 1 282 ? 17.814 -29.504 0.531 1.00 70.50 282 GLY A O 1
ATOM 2197 N N . PRO A 1 283 ? 16.806 -28.046 -0.873 1.00 67.19 283 PRO A N 1
ATOM 2198 C CA . PRO A 1 283 ? 15.481 -28.651 -0.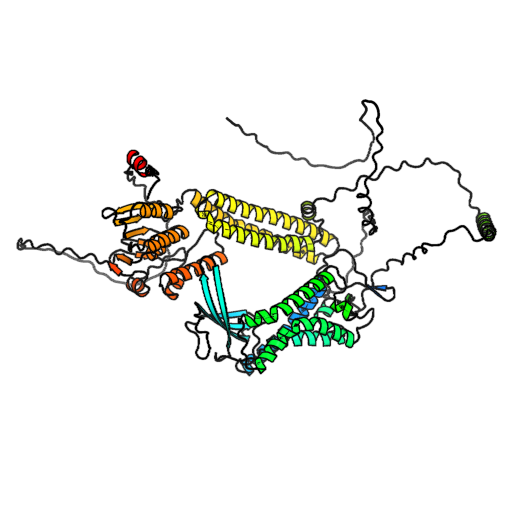767 1.00 67.19 283 PRO A CA 1
ATOM 2199 C C . PRO A 1 283 ? 15.449 -30.128 -1.153 1.00 67.19 283 PRO A C 1
ATOM 2201 O O . PRO A 1 283 ? 14.917 -30.953 -0.414 1.00 67.19 283 PRO A O 1
ATOM 2204 N N . LEU A 1 284 ? 16.104 -30.477 -2.263 1.00 68.25 284 LEU A N 1
ATOM 2205 C CA . LEU A 1 284 ? 16.142 -31.847 -2.759 1.00 68.25 284 LEU A CA 1
ATOM 2206 C C . LEU A 1 284 ? 16.869 -32.794 -1.790 1.00 68.25 284 LEU A C 1
ATOM 2208 O O . LEU A 1 284 ? 16.347 -33.861 -1.482 1.00 68.25 284 LEU A O 1
ATOM 2212 N N . LEU A 1 285 ? 18.038 -32.407 -1.275 1.00 66.88 285 LEU A N 1
ATOM 2213 C CA . LEU A 1 285 ? 18.820 -33.221 -0.340 1.00 66.88 285 LEU A CA 1
ATOM 2214 C C . LEU A 1 285 ? 18.086 -33.411 0.988 1.00 66.88 285 LEU A C 1
ATOM 2216 O O . LEU A 1 285 ? 17.992 -34.529 1.478 1.00 66.88 285 LEU A O 1
ATOM 2220 N N . LEU A 1 286 ? 17.513 -32.347 1.550 1.00 61.75 286 LEU A N 1
ATOM 2221 C CA . LEU A 1 286 ? 16.779 -32.421 2.816 1.00 61.75 286 LEU A CA 1
ATOM 2222 C C . LEU A 1 286 ? 15.491 -33.248 2.695 1.00 61.75 286 LEU A C 1
ATOM 2224 O O . LEU A 1 286 ? 15.162 -33.991 3.621 1.00 61.75 286 LEU A O 1
ATOM 2228 N N . SER A 1 287 ? 14.822 -33.200 1.535 1.00 60.88 287 SER A N 1
ATOM 2229 C CA . SER A 1 287 ? 13.660 -34.055 1.258 1.00 60.88 287 SER A CA 1
ATOM 2230 C C . SER A 1 287 ? 14.005 -35.553 1.300 1.00 60.88 287 SER A C 1
ATOM 2232 O O . SER A 1 287 ? 13.197 -36.348 1.777 1.00 60.88 287 SER A O 1
ATOM 2234 N N . GLN A 1 288 ? 15.224 -35.942 0.898 1.00 64.75 288 GLN A N 1
ATOM 2235 C CA . GLN A 1 288 ? 15.691 -37.337 0.950 1.00 64.75 288 GLN A CA 1
ATOM 2236 C C . GLN A 1 288 ? 15.924 -37.837 2.381 1.00 64.75 288 GLN A C 1
ATOM 2238 O O . GLN A 1 288 ? 15.821 -39.034 2.633 1.00 64.75 288 GLN A O 1
ATOM 2243 N N . PHE A 1 289 ? 16.183 -36.932 3.329 1.00 61.06 289 PHE A N 1
ATOM 2244 C CA . PHE A 1 289 ? 16.345 -37.259 4.750 1.00 61.06 289 PHE A CA 1
ATOM 2245 C C . PHE A 1 289 ? 15.029 -37.189 5.541 1.00 61.06 289 PHE A C 1
ATOM 2247 O O . PHE A 1 289 ? 15.049 -37.205 6.770 1.00 61.06 289 PHE A O 1
ATOM 2254 N N . GLY A 1 290 ? 13.877 -37.076 4.868 1.00 51.09 290 GLY A N 1
ATOM 2255 C CA . GLY A 1 290 ? 12.569 -36.971 5.525 1.00 51.09 290 GLY A CA 1
ATOM 2256 C C . GLY A 1 290 ? 12.358 -35.659 6.294 1.00 51.09 290 GLY A C 1
ATOM 2257 O O . GLY A 1 290 ? 11.359 -35.511 6.999 1.00 51.09 290 GLY A O 1
ATOM 2258 N N . VAL A 1 291 ? 13.269 -34.690 6.151 1.00 50.22 291 VAL A N 1
ATOM 2259 C CA . VAL A 1 291 ? 13.164 -33.372 6.779 1.00 50.22 291 VAL A CA 1
ATOM 2260 C C . VAL A 1 291 ? 12.234 -32.519 5.927 1.00 50.22 291 VAL A C 1
ATOM 2262 O O . VAL A 1 291 ? 12.608 -32.026 4.863 1.00 50.22 291 VAL A O 1
ATOM 2265 N N . ARG A 1 292 ? 10.997 -32.330 6.396 1.00 51.97 292 ARG A N 1
ATOM 2266 C CA . ARG A 1 292 ? 10.059 -31.398 5.763 1.00 51.97 292 ARG A CA 1
ATOM 2267 C C . ARG A 1 292 ? 10.563 -29.976 5.977 1.00 51.97 292 ARG A C 1
ATOM 2269 O O . ARG A 1 292 ? 10.529 -29.466 7.096 1.00 51.97 292 ARG A O 1
ATOM 2276 N N . ILE A 1 293 ? 11.009 -29.321 4.908 1.00 49.28 293 ILE A N 1
ATOM 2277 C CA . ILE A 1 293 ? 11.331 -27.895 4.954 1.00 49.28 293 ILE A CA 1
ATOM 2278 C C . ILE A 1 293 ? 10.016 -27.127 5.049 1.00 49.28 293 ILE A C 1
ATOM 2280 O O . ILE A 1 293 ? 9.393 -26.773 4.052 1.00 49.28 293 ILE A O 1
ATOM 2284 N N . THR A 1 294 ? 9.571 -26.850 6.271 1.00 47.22 294 THR A N 1
ATOM 2285 C CA . THR A 1 294 ? 8.603 -25.775 6.484 1.00 47.22 294 THR A CA 1
ATOM 2286 C C . THR A 1 294 ? 9.273 -24.460 6.067 1.00 47.22 294 THR A C 1
ATOM 2288 O O . THR A 1 294 ? 10.374 -24.197 6.563 1.00 47.22 294 THR A O 1
ATOM 2291 N N . PRO A 1 295 ? 8.655 -23.607 5.226 1.00 42.41 295 PRO A N 1
ATOM 2292 C CA . PRO A 1 295 ? 9.301 -22.413 4.660 1.00 42.41 295 PRO A CA 1
ATOM 2293 C C . PRO A 1 295 ? 9.727 -21.311 5.657 1.00 42.41 295 PRO A C 1
ATOM 2295 O O . PRO A 1 295 ? 9.988 -20.185 5.244 1.00 42.41 295 PRO A O 1
ATOM 2298 N N . LEU A 1 296 ? 9.761 -21.578 6.966 1.00 41.22 296 LEU A N 1
ATOM 2299 C CA . LEU A 1 296 ? 9.907 -20.575 8.025 1.00 41.22 296 LEU A CA 1
ATOM 2300 C C . LEU A 1 296 ? 10.736 -21.024 9.247 1.00 41.22 296 LEU A C 1
ATOM 2302 O O . LEU A 1 296 ? 10.652 -20.388 10.294 1.00 41.22 296 LEU A O 1
ATOM 2306 N N . GLY A 1 297 ? 11.539 -22.088 9.162 1.00 46.81 297 GLY A N 1
ATOM 2307 C CA . GLY A 1 297 ? 12.449 -22.447 10.262 1.00 46.81 297 GLY A CA 1
ATOM 2308 C C . GLY A 1 297 ? 13.685 -21.538 10.307 1.00 46.81 297 GLY A C 1
ATOM 2309 O O . GLY A 1 297 ? 14.369 -21.397 9.293 1.00 46.81 297 GLY A O 1
ATOM 2310 N N . GLU A 1 298 ? 14.017 -20.955 11.467 1.00 46.72 298 GLU A N 1
ATOM 2311 C CA . GLU A 1 298 ? 15.186 -20.063 11.621 1.00 46.72 298 GLU A CA 1
ATOM 2312 C C . GLU A 1 298 ? 16.515 -20.729 11.218 1.00 46.72 298 GLU A C 1
ATOM 2314 O O . GLU A 1 298 ? 17.393 -20.078 10.655 1.00 46.72 298 GLU A O 1
ATOM 2319 N N . ALA A 1 299 ? 16.631 -22.048 11.398 1.00 52.62 299 ALA A N 1
ATOM 2320 C CA . ALA A 1 299 ? 17.818 -22.816 11.024 1.00 52.62 299 ALA A CA 1
ATOM 2321 C C . ALA A 1 299 ? 18.082 -22.842 9.504 1.00 52.62 299 ALA A C 1
ATOM 2323 O O . ALA A 1 299 ? 19.237 -22.815 9.079 1.00 52.62 299 ALA A O 1
ATOM 2324 N N . TRP A 1 300 ? 17.035 -22.855 8.667 1.00 58.66 300 TRP A N 1
ATOM 2325 C CA . TRP A 1 300 ? 17.203 -22.901 7.209 1.00 58.66 300 TRP A CA 1
ATOM 2326 C C . TRP A 1 300 ? 17.723 -21.572 6.660 1.00 58.66 300 TRP A C 1
ATOM 2328 O O . TRP A 1 300 ? 18.629 -21.554 5.824 1.00 58.66 300 TRP A O 1
ATOM 2338 N N . TRP A 1 301 ? 17.217 -20.454 7.188 1.00 55.91 301 TRP A N 1
ATOM 2339 C CA . TRP A 1 301 ? 17.730 -19.135 6.832 1.00 55.91 301 TRP A CA 1
ATOM 2340 C C . TRP A 1 301 ? 19.210 -19.002 7.173 1.00 55.91 301 TRP A C 1
ATOM 2342 O O . TRP A 1 301 ? 19.965 -18.528 6.328 1.00 55.91 301 TRP A O 1
ATOM 2352 N N . MET A 1 302 ? 19.658 -19.498 8.330 1.00 59.28 302 MET A N 1
ATOM 2353 C CA . MET A 1 302 ? 21.074 -19.429 8.712 1.00 59.28 302 MET A CA 1
ATOM 2354 C C . MET A 1 302 ? 22.007 -20.134 7.717 1.00 59.28 302 MET A C 1
ATOM 2356 O O . MET A 1 302 ? 23.046 -19.578 7.363 1.00 59.28 302 MET A O 1
ATOM 2360 N N . VAL A 1 303 ? 21.613 -21.301 7.194 1.00 63.47 303 VAL A N 1
ATOM 2361 C CA . VAL A 1 303 ? 22.396 -22.033 6.177 1.00 63.47 303 VAL A CA 1
ATOM 2362 C C . VAL A 1 303 ? 22.400 -21.302 4.827 1.00 63.47 303 VAL A C 1
ATOM 2364 O O . VAL A 1 303 ? 23.393 -21.334 4.100 1.00 63.47 303 VAL A O 1
ATOM 2367 N N . MET A 1 304 ? 21.314 -20.599 4.496 1.00 68.19 304 MET A N 1
ATOM 2368 C CA . MET A 1 304 ? 21.170 -19.892 3.221 1.00 68.19 304 MET A CA 1
ATOM 2369 C C . MET A 1 304 ? 21.737 -18.466 3.230 1.00 68.19 304 MET A C 1
ATOM 2371 O O . MET A 1 304 ? 21.988 -17.931 2.149 1.00 68.19 304 MET A O 1
ATOM 2375 N N . ILE A 1 305 ? 21.993 -17.846 4.391 1.00 69.25 305 ILE A N 1
ATOM 2376 C CA . ILE A 1 305 ? 22.526 -16.471 4.492 1.00 69.25 305 ILE A CA 1
ATOM 2377 C C . ILE A 1 305 ? 23.828 -16.319 3.708 1.00 69.25 305 ILE A C 1
ATOM 2379 O O . ILE A 1 305 ? 23.939 -15.411 2.885 1.00 69.25 305 ILE A O 1
ATOM 2383 N N . LEU A 1 306 ? 24.803 -17.203 3.931 1.00 69.56 306 LEU A N 1
ATOM 2384 C CA . LEU A 1 306 ? 26.118 -17.069 3.308 1.00 69.56 306 LEU A CA 1
ATOM 2385 C C . LEU A 1 306 ? 26.050 -17.240 1.774 1.00 69.56 306 LEU A C 1
ATOM 2387 O O . LEU A 1 306 ? 26.513 -16.334 1.076 1.00 69.56 306 LEU A O 1
ATOM 2391 N N . PRO A 1 307 ? 25.400 -18.286 1.216 1.00 74.50 307 PRO A N 1
ATOM 2392 C CA . PRO A 1 307 ? 25.146 -18.368 -0.223 1.00 74.50 307 PRO A CA 1
ATOM 2393 C C . PRO A 1 307 ? 24.396 -17.158 -0.791 1.00 74.50 307 PRO A C 1
ATOM 2395 O O . PRO A 1 307 ? 24.778 -16.640 -1.841 1.00 74.50 307 PRO A O 1
ATOM 2398 N N . THR A 1 308 ? 23.372 -16.665 -0.083 1.00 73.62 308 THR A N 1
ATOM 2399 C CA . THR A 1 308 ? 22.590 -15.488 -0.502 1.00 73.62 308 THR A CA 1
ATOM 2400 C C . THR A 1 308 ? 23.466 -14.239 -0.577 1.00 73.62 308 THR A C 1
ATOM 2402 O O . THR A 1 308 ? 23.408 -13.496 -1.557 1.00 73.62 308 THR A O 1
ATOM 2405 N N . MET A 1 309 ? 24.306 -14.008 0.434 1.00 72.69 309 MET A N 1
ATOM 2406 C CA . MET A 1 309 ? 25.214 -12.862 0.495 1.00 72.69 309 MET A CA 1
ATOM 2407 C C . MET A 1 309 ? 26.293 -12.939 -0.584 1.00 72.69 309 MET A C 1
ATOM 2409 O O . MET A 1 309 ? 26.473 -11.980 -1.334 1.00 72.69 309 MET A O 1
ATOM 2413 N N . CYS A 1 310 ? 26.964 -14.083 -0.729 1.00 74.12 310 CYS A N 1
ATOM 2414 C CA . CYS A 1 310 ? 27.984 -14.274 -1.759 1.00 74.12 310 CYS A CA 1
ATOM 2415 C C . CYS A 1 310 ? 27.396 -14.150 -3.175 1.00 74.12 310 CYS A C 1
ATOM 2417 O O . CYS A 1 310 ? 27.962 -13.453 -4.021 1.00 74.12 310 CYS A O 1
ATOM 2419 N N . GLY A 1 311 ? 26.234 -14.764 -3.425 1.00 75.69 311 GLY A N 1
ATOM 2420 C CA . GLY A 1 311 ? 25.517 -14.659 -4.696 1.00 75.69 311 GLY A CA 1
ATOM 2421 C C . GLY A 1 311 ? 25.049 -13.232 -4.992 1.00 75.69 311 GLY A C 1
ATOM 2422 O O . GLY A 1 311 ? 25.230 -12.744 -6.109 1.00 75.69 311 GLY A O 1
ATOM 2423 N N . GLY A 1 312 ? 24.522 -12.530 -3.985 1.00 74.50 312 GLY A N 1
ATOM 2424 C CA . GLY A 1 312 ? 24.096 -11.134 -4.087 1.00 74.50 312 GLY A CA 1
ATOM 2425 C C . GLY A 1 312 ? 25.253 -10.182 -4.398 1.00 74.50 312 GLY A C 1
ATOM 2426 O O . GLY A 1 312 ? 25.154 -9.384 -5.331 1.00 74.50 312 GLY A O 1
ATOM 2427 N N . ILE A 1 313 ? 26.380 -10.306 -3.690 1.00 77.00 313 ILE A N 1
ATOM 2428 C CA . ILE A 1 313 ? 27.597 -9.521 -3.955 1.00 77.00 313 ILE A CA 1
ATOM 2429 C C . ILE A 1 313 ? 28.105 -9.792 -5.377 1.00 77.00 313 ILE A C 1
ATOM 2431 O O . ILE A 1 313 ? 28.364 -8.848 -6.127 1.00 77.00 313 ILE A O 1
ATOM 2435 N N . GLY A 1 314 ? 28.179 -11.061 -5.792 1.00 80.69 314 GLY A N 1
ATOM 2436 C CA . GLY A 1 314 ? 28.566 -11.430 -7.155 1.00 80.69 314 GLY A CA 1
ATOM 2437 C C . GLY A 1 314 ? 27.644 -10.820 -8.218 1.00 80.69 314 GLY A C 1
ATOM 2438 O O . GLY A 1 314 ? 28.121 -10.265 -9.212 1.00 80.69 314 GLY A O 1
ATOM 2439 N N . ALA A 1 315 ? 26.328 -10.848 -7.993 1.00 79.75 315 ALA A N 1
ATOM 2440 C CA . ALA A 1 315 ? 25.346 -10.236 -8.885 1.00 79.75 315 ALA A CA 1
ATOM 2441 C C . ALA A 1 315 ? 25.504 -8.709 -8.969 1.00 79.75 315 ALA A C 1
ATOM 2443 O O . ALA A 1 315 ? 25.455 -8.161 -10.071 1.00 79.75 315 ALA A O 1
ATOM 2444 N N . LEU A 1 316 ? 25.756 -8.026 -7.847 1.00 78.25 316 LEU A N 1
ATOM 2445 C CA . LEU A 1 316 ? 26.007 -6.580 -7.814 1.00 78.25 316 LEU A CA 1
ATOM 2446 C C . LEU A 1 316 ? 27.302 -6.203 -8.542 1.00 78.25 316 LEU A C 1
ATOM 2448 O O . LEU A 1 316 ? 27.312 -5.243 -9.315 1.00 78.25 316 LEU A O 1
ATOM 2452 N N . ILE A 1 317 ? 28.375 -6.980 -8.363 1.00 82.06 317 ILE A N 1
ATOM 2453 C CA . ILE A 1 317 ? 29.638 -6.785 -9.087 1.00 82.06 317 ILE A CA 1
ATOM 2454 C C . ILE A 1 317 ? 29.412 -6.979 -10.588 1.00 82.06 317 ILE A C 1
ATOM 2456 O O . ILE A 1 317 ? 29.812 -6.125 -11.382 1.00 82.06 317 ILE A O 1
ATOM 2460 N N . ALA A 1 318 ? 28.739 -8.056 -10.998 1.00 82.50 318 ALA A N 1
ATOM 2461 C CA . ALA A 1 318 ? 28.411 -8.277 -12.404 1.00 82.50 318 ALA A CA 1
ATOM 2462 C C . ALA A 1 318 ? 27.528 -7.161 -12.973 1.00 82.50 318 ALA A C 1
ATOM 2464 O O . ALA A 1 318 ? 27.783 -6.694 -14.080 1.00 82.50 318 ALA A O 1
ATOM 2465 N N . LEU A 1 319 ? 26.526 -6.704 -12.222 1.00 79.25 319 LEU A N 1
ATOM 2466 C CA . LEU A 1 319 ? 25.647 -5.605 -12.610 1.00 79.25 319 LEU A CA 1
ATOM 2467 C C . LEU A 1 319 ? 26.438 -4.312 -12.817 1.00 79.25 319 LEU A C 1
ATOM 2469 O O . LEU A 1 319 ? 26.283 -3.671 -13.854 1.00 79.25 319 LEU A O 1
ATOM 2473 N N . HIS A 1 320 ? 27.327 -3.967 -11.882 1.00 79.50 320 HIS A N 1
ATOM 2474 C CA . HIS A 1 320 ? 28.236 -2.832 -12.012 1.00 79.50 320 HIS A CA 1
ATOM 2475 C C . HIS A 1 320 ? 29.071 -2.947 -13.296 1.00 79.50 320 HIS A C 1
ATOM 2477 O O . HIS A 1 320 ? 29.064 -2.034 -14.121 1.00 79.50 320 HIS A O 1
ATOM 2483 N N . HIS A 1 321 ? 29.712 -4.095 -13.534 1.00 81.56 321 HIS A N 1
ATOM 2484 C CA . HIS A 1 321 ? 30.508 -4.314 -14.745 1.00 81.56 321 HIS A CA 1
ATOM 2485 C C . HIS A 1 321 ? 29.662 -4.190 -16.015 1.00 81.56 321 HIS A C 1
ATOM 2487 O O . HIS A 1 321 ? 30.075 -3.511 -16.947 1.00 81.56 321 HIS A O 1
ATOM 2493 N N . VAL A 1 322 ? 28.448 -4.743 -16.042 1.00 81.19 322 VAL A N 1
ATOM 2494 C CA . VAL A 1 322 ? 27.542 -4.630 -17.194 1.00 81.19 322 VAL A CA 1
ATOM 2495 C C . VAL A 1 322 ? 27.070 -3.186 -17.422 1.00 81.19 322 VAL A C 1
ATOM 2497 O O . VAL A 1 322 ? 26.999 -2.759 -18.576 1.00 81.19 322 VAL A O 1
ATOM 2500 N N . ILE A 1 323 ? 26.779 -2.418 -16.364 1.00 72.56 323 ILE A N 1
ATOM 2501 C CA . ILE A 1 323 ? 26.382 -0.998 -16.451 1.00 72.56 323 ILE A CA 1
ATOM 2502 C C . ILE A 1 323 ? 27.511 -0.159 -17.054 1.00 72.56 323 ILE A C 1
ATOM 2504 O O . ILE A 1 323 ? 27.271 0.619 -17.976 1.00 72.56 323 ILE A O 1
ATOM 2508 N N . TYR A 1 324 ? 28.743 -0.366 -16.586 1.00 72.06 324 TYR A N 1
ATOM 2509 C CA . TYR A 1 324 ? 29.943 0.288 -17.123 1.00 72.06 324 TYR A CA 1
ATOM 2510 C C . TYR A 1 324 ? 30.522 -0.432 -18.348 1.00 72.06 324 TYR A C 1
ATOM 2512 O O . TYR A 1 324 ? 31.618 -0.116 -18.803 1.00 72.06 324 TYR A O 1
ATOM 2520 N N . ARG A 1 325 ? 29.771 -1.401 -18.883 1.00 71.06 325 ARG A N 1
ATOM 2521 C CA . ARG A 1 325 ? 30.069 -2.203 -20.067 1.00 71.06 325 ARG A CA 1
ATOM 2522 C C . ARG A 1 325 ? 31.468 -2.865 -20.079 1.00 71.06 325 ARG A C 1
ATOM 2524 O O . ARG A 1 325 ? 32.036 -3.114 -21.143 1.00 71.06 325 ARG A O 1
ATOM 2531 N N . LYS A 1 326 ? 31.985 -3.194 -18.896 1.00 77.44 326 LYS A N 1
ATOM 2532 C CA . LYS A 1 326 ? 33.158 -4.045 -18.648 1.00 77.44 326 LYS A CA 1
ATOM 2533 C C . LYS A 1 326 ? 32.782 -5.530 -18.737 1.00 77.44 326 LYS A C 1
ATOM 2535 O O . LYS A 1 326 ? 31.603 -5.888 -18.763 1.00 77.44 326 LYS A O 1
ATOM 2540 N N . GLU A 1 327 ? 33.782 -6.405 -18.786 1.00 78.56 327 GLU A N 1
ATOM 2541 C CA . GLU A 1 327 ? 33.564 -7.852 -18.670 1.00 78.56 327 GLU A CA 1
ATOM 2542 C C . GLU A 1 327 ? 33.104 -8.189 -17.259 1.00 78.56 327 GLU A C 1
ATOM 2544 O O . GLU A 1 327 ? 33.763 -7.839 -16.283 1.00 78.56 327 GLU A O 1
ATOM 2549 N N . ALA A 1 328 ? 31.951 -8.845 -17.142 1.00 85.81 328 ALA A N 1
ATOM 2550 C CA . ALA A 1 328 ? 31.553 -9.417 -15.867 1.00 85.81 328 ALA A CA 1
ATOM 2551 C C . ALA A 1 328 ? 32.516 -10.554 -15.486 1.00 85.81 328 ALA A C 1
ATOM 2553 O O . ALA A 1 328 ? 33.118 -11.185 -16.352 1.00 85.81 328 ALA A O 1
ATOM 2554 N N . PHE A 1 329 ? 32.617 -10.882 -14.199 1.00 86.31 329 PHE A N 1
ATOM 2555 C CA . PHE A 1 329 ? 33.524 -11.940 -13.734 1.00 86.31 329 PHE A CA 1
ATOM 2556 C C . PHE A 1 329 ? 33.292 -13.289 -14.449 1.00 86.31 329 PHE A C 1
ATOM 2558 O O . PHE A 1 329 ? 34.245 -13.968 -14.812 1.00 86.31 329 PHE A O 1
ATOM 2565 N N . TYR A 1 330 ? 32.033 -13.647 -14.736 1.00 88.00 330 TYR A N 1
ATOM 2566 C CA . TYR A 1 330 ? 31.676 -14.861 -15.482 1.00 88.00 330 TYR A CA 1
ATOM 2567 C C . TYR A 1 330 ? 31.947 -14.760 -16.996 1.00 88.00 330 TYR A C 1
ATOM 2569 O O . TYR A 1 330 ? 32.062 -15.788 -17.659 1.00 88.00 330 TYR A O 1
ATOM 2577 N N . ASP A 1 331 ? 32.000 -13.543 -17.559 1.00 88.06 331 ASP A N 1
ATOM 2578 C CA . ASP A 1 331 ? 32.401 -13.281 -18.950 1.00 88.06 331 ASP A CA 1
ATOM 2579 C C . ASP A 1 331 ? 33.912 -13.532 -19.058 1.00 88.06 331 ASP A C 1
ATOM 2581 O O . ASP A 1 331 ? 34.342 -14.369 -19.851 1.00 88.06 331 ASP A O 1
ATOM 2585 N N . SER A 1 332 ? 34.679 -12.884 -18.175 1.00 87.62 332 SER A N 1
ATOM 2586 C CA . SER A 1 332 ? 36.140 -12.968 -18.097 1.00 87.62 332 SER A CA 1
ATOM 2587 C C . SER A 1 332 ? 36.629 -14.395 -17.822 1.00 87.62 332 SER A C 1
ATOM 2589 O O . SER A 1 332 ? 37.440 -14.920 -18.581 1.00 87.62 332 SER A O 1
ATOM 2591 N N . PHE A 1 333 ? 36.064 -15.079 -16.819 1.00 88.25 333 PHE A N 1
ATOM 2592 C CA . PHE A 1 333 ? 36.432 -16.460 -16.477 1.00 88.25 333 PHE A CA 1
ATOM 2593 C C . PHE A 1 333 ? 36.208 -17.446 -17.632 1.00 88.25 333 PHE A C 1
ATOM 2595 O O . PHE A 1 333 ? 36.990 -18.370 -17.847 1.00 88.25 333 PHE A O 1
ATOM 2602 N N . ALA A 1 334 ? 35.125 -17.260 -18.386 1.00 88.88 334 ALA A N 1
ATOM 2603 C CA . ALA A 1 334 ? 34.790 -18.134 -19.500 1.00 88.88 334 ALA A CA 1
ATOM 2604 C C . ALA A 1 334 ? 35.468 -17.736 -20.817 1.00 88.88 334 ALA A C 1
ATOM 2606 O O . ALA A 1 334 ? 35.329 -18.492 -21.779 1.00 88.88 334 ALA A O 1
ATOM 2607 N N . GLN A 1 335 ? 36.163 -16.590 -20.858 1.00 88.56 335 GLN A N 1
ATOM 2608 C CA . GLN A 1 335 ? 36.662 -15.942 -22.078 1.00 88.56 335 GLN A CA 1
ATOM 2609 C C . GLN A 1 335 ? 35.534 -15.705 -23.090 1.00 88.56 335 GLN A C 1
ATOM 2611 O O . GLN A 1 335 ? 35.626 -16.015 -24.270 1.00 88.56 335 GLN A O 1
ATOM 2616 N N . THR A 1 336 ? 34.408 -15.183 -22.607 1.00 89.69 336 THR A N 1
ATOM 2617 C CA . THR A 1 336 ? 33.235 -14.908 -23.444 1.00 89.69 336 THR A CA 1
ATOM 2618 C C . THR A 1 336 ? 32.827 -13.453 -23.333 1.00 89.69 336 THR A C 1
ATOM 2620 O O . THR A 1 336 ? 32.924 -12.845 -22.271 1.00 89.69 336 THR A O 1
ATOM 2623 N N . SER A 1 337 ? 32.295 -12.894 -24.412 1.00 87.69 337 SER A N 1
ATOM 2624 C CA . SER A 1 337 ? 31.721 -11.556 -24.425 1.00 87.69 337 SER A CA 1
ATOM 2625 C C . SER A 1 337 ? 30.369 -11.551 -25.132 1.00 87.69 337 SER A C 1
ATOM 2627 O O . SER A 1 337 ? 30.068 -12.387 -25.981 1.00 87.69 337 SER A O 1
ATOM 2629 N N . VAL A 1 338 ? 29.496 -10.618 -24.744 1.00 88.62 338 VAL A N 1
ATOM 2630 C CA . VAL A 1 338 ? 28.221 -10.400 -25.440 1.00 88.62 338 VAL A CA 1
ATOM 2631 C C . VAL A 1 338 ? 28.371 -9.188 -26.348 1.00 88.62 338 VAL A C 1
ATOM 2633 O O . VAL A 1 338 ? 28.458 -8.048 -25.867 1.00 88.62 338 VAL A O 1
ATOM 2636 N N . LEU A 1 339 ? 28.392 -9.459 -27.647 1.00 87.38 339 LEU A N 1
ATOM 2637 C CA . LEU A 1 339 ? 28.606 -8.497 -28.721 1.00 87.38 339 LEU A CA 1
ATOM 2638 C C . LEU A 1 339 ? 27.289 -8.147 -29.410 1.00 87.38 339 LEU A C 1
ATOM 2640 O O . LEU A 1 339 ? 26.320 -8.912 -29.362 1.00 87.38 339 LEU A O 1
ATOM 2644 N N . ARG A 1 340 ? 27.254 -6.974 -30.036 1.00 85.56 340 ARG A N 1
ATOM 2645 C CA . ARG A 1 340 ? 26.136 -6.541 -30.869 1.00 85.56 340 ARG A CA 1
ATOM 2646 C C . ARG A 1 340 ? 26.279 -7.119 -32.277 1.00 85.56 340 ARG A C 1
ATOM 2648 O O . ARG A 1 340 ? 27.378 -7.128 -32.827 1.00 85.56 340 ARG A O 1
ATOM 2655 N N . ILE A 1 341 ? 25.164 -7.554 -32.851 1.00 84.12 341 ILE A N 1
ATOM 2656 C CA . ILE A 1 341 ? 25.070 -8.006 -34.244 1.00 84.12 341 ILE A CA 1
ATOM 2657 C C . ILE A 1 341 ? 24.186 -7.063 -35.071 1.00 84.12 341 ILE A C 1
ATOM 2659 O O . ILE A 1 341 ? 23.316 -6.378 -34.520 1.00 84.12 341 ILE A O 1
ATOM 2663 N N . ASP A 1 342 ? 24.451 -6.993 -36.372 1.00 78.12 342 ASP A N 1
ATOM 2664 C CA . ASP A 1 342 ? 23.630 -6.284 -37.355 1.00 78.12 342 ASP A CA 1
ATOM 2665 C C . ASP A 1 342 ? 22.514 -7.179 -37.930 1.00 78.12 342 ASP A C 1
ATOM 2667 O O . ASP A 1 342 ? 22.327 -8.325 -37.513 1.00 78.12 342 ASP A O 1
ATOM 2671 N N . GLY A 1 343 ? 21.741 -6.641 -38.881 1.00 67.69 343 GLY A N 1
ATOM 2672 C CA . GLY A 1 343 ? 20.659 -7.372 -39.551 1.00 67.69 343 GLY A CA 1
ATOM 2673 C C . GLY A 1 343 ? 21.132 -8.564 -40.393 1.00 67.69 343 GLY A C 1
ATOM 2674 O O . GLY A 1 343 ? 20.336 -9.458 -40.658 1.00 67.69 343 GLY A O 1
ATOM 2675 N N . ALA A 1 344 ? 22.418 -8.615 -40.755 1.00 70.88 344 ALA A N 1
ATOM 2676 C CA . ALA A 1 344 ? 23.050 -9.741 -41.441 1.00 70.88 344 ALA A CA 1
ATOM 2677 C C . ALA A 1 344 ? 23.675 -10.752 -40.456 1.00 70.88 344 ALA A C 1
ATOM 2679 O O . ALA A 1 344 ? 24.374 -11.676 -40.871 1.00 70.88 344 ALA A O 1
ATOM 2680 N N . ASN A 1 345 ? 23.422 -10.596 -39.149 1.00 67.94 345 ASN A N 1
ATOM 2681 C CA . ASN A 1 345 ? 23.974 -11.421 -38.072 1.00 67.94 345 ASN A CA 1
ATOM 2682 C C . ASN A 1 345 ? 25.515 -11.354 -37.966 1.00 67.94 345 ASN A C 1
ATOM 2684 O O . ASN A 1 345 ? 26.148 -12.198 -37.315 1.00 67.94 345 ASN A O 1
ATOM 2688 N N . ALA A 1 346 ? 26.125 -10.337 -38.578 1.00 73.75 346 ALA A N 1
ATOM 2689 C CA . ALA A 1 346 ? 27.540 -10.041 -38.447 1.00 73.75 346 ALA A CA 1
ATOM 2690 C C . ALA A 1 346 ? 27.774 -9.182 -37.200 1.00 73.75 346 ALA A C 1
ATOM 2692 O O . ALA A 1 346 ? 26.935 -8.375 -36.798 1.00 73.75 346 ALA A O 1
ATOM 2693 N N . VAL A 1 347 ? 28.919 -9.373 -36.542 1.00 73.75 347 VAL A N 1
ATOM 2694 C CA . VAL A 1 347 ? 29.279 -8.563 -35.372 1.00 73.75 347 VAL A CA 1
ATOM 2695 C C . VAL A 1 347 ? 29.502 -7.121 -35.818 1.00 73.75 347 VAL A C 1
ATOM 2697 O O . VAL A 1 347 ? 30.329 -6.866 -36.694 1.00 73.75 347 VAL A O 1
ATOM 2700 N N . VAL A 1 348 ? 28.799 -6.182 -35.182 1.00 71.94 348 VAL A N 1
ATOM 2701 C CA . VAL A 1 348 ? 28.895 -4.754 -35.500 1.00 71.94 348 VAL A CA 1
ATOM 2702 C C . VAL A 1 348 ? 30.314 -4.272 -35.197 1.00 71.94 348 VAL A C 1
ATOM 2704 O O . VAL A 1 348 ? 30.744 -4.222 -34.038 1.00 71.94 348 VAL A O 1
ATOM 2707 N N . ARG A 1 349 ? 31.044 -3.921 -36.258 1.00 69.00 349 ARG A N 1
ATOM 2708 C CA . ARG A 1 349 ? 32.344 -3.250 -36.180 1.00 69.00 349 ARG A CA 1
ATOM 2709 C C . ARG A 1 349 ? 32.108 -1.779 -35.856 1.00 69.00 349 ARG A C 1
ATOM 2711 O O . ARG A 1 349 ? 31.226 -1.155 -36.444 1.00 69.00 349 ARG A O 1
ATOM 2718 N N . SER A 1 350 ? 32.893 -1.211 -34.950 1.00 59.88 350 SER A N 1
ATOM 2719 C CA . SER A 1 350 ? 32.947 0.245 -34.836 1.00 59.88 350 SER A CA 1
ATOM 2720 C C . SER A 1 350 ? 33.806 0.802 -35.966 1.00 59.88 350 SER A C 1
ATOM 2722 O O . SER A 1 350 ? 34.810 0.179 -36.318 1.00 59.88 350 SER A O 1
ATOM 2724 N N . ALA A 1 351 ? 33.460 1.978 -36.495 1.00 51.00 351 ALA A N 1
ATOM 2725 C CA . ALA A 1 351 ? 34.360 2.722 -37.374 1.00 51.00 351 ALA A CA 1
ATOM 2726 C C . ALA A 1 351 ? 35.739 2.815 -36.699 1.00 51.00 351 ALA A C 1
ATOM 2728 O O . ALA A 1 351 ? 35.829 3.213 -35.536 1.00 51.00 351 ALA A O 1
ATOM 2729 N N . ALA A 1 352 ? 36.779 2.345 -37.389 1.00 40.56 352 ALA A N 1
ATOM 2730 C CA . ALA A 1 352 ? 38.130 2.305 -36.859 1.00 40.56 352 ALA A CA 1
ATOM 2731 C C . ALA A 1 352 ? 38.541 3.713 -36.409 1.00 40.56 352 ALA A C 1
ATOM 2733 O O . ALA A 1 352 ? 38.561 4.646 -37.209 1.00 40.56 352 ALA A O 1
ATOM 2734 N N . VAL A 1 353 ? 38.888 3.863 -35.131 1.00 41.12 353 VAL A N 1
ATOM 2735 C CA . VAL A 1 353 ? 39.846 4.901 -34.757 1.00 41.12 353 VAL A CA 1
ATOM 2736 C C . VAL A 1 353 ? 41.147 4.453 -35.413 1.00 41.12 353 VAL A C 1
ATOM 2738 O O . VAL A 1 353 ? 41.606 3.342 -35.144 1.00 41.12 353 VAL A O 1
ATOM 2741 N N . LEU A 1 354 ? 41.670 5.257 -36.342 1.00 33.47 354 LEU A N 1
ATOM 2742 C CA . LEU A 1 354 ? 42.988 5.044 -36.942 1.00 33.47 354 LEU A CA 1
ATOM 2743 C C . LEU A 1 354 ? 43.972 4.704 -35.807 1.00 33.47 354 LEU A C 1
ATOM 2745 O O . LEU A 1 354 ? 43.973 5.442 -34.815 1.00 33.47 354 LEU A O 1
ATOM 2749 N N . PRO A 1 355 ? 44.775 3.628 -35.886 1.00 36.28 355 PRO A N 1
ATOM 2750 C CA . PRO A 1 355 ? 45.793 3.402 -34.875 1.00 36.28 355 PRO A CA 1
ATOM 2751 C C . PRO A 1 355 ? 46.735 4.607 -34.915 1.00 36.28 355 PRO A C 1
ATOM 2753 O O . PRO A 1 355 ? 47.440 4.825 -35.899 1.00 36.28 355 PRO A O 1
ATOM 2756 N N . LEU A 1 356 ? 46.702 5.431 -33.866 1.00 38.16 356 LEU A N 1
ATOM 2757 C CA . LEU A 1 356 ? 47.791 6.356 -33.593 1.00 38.16 356 LEU A CA 1
ATOM 2758 C C . LEU A 1 356 ? 49.046 5.485 -33.499 1.00 38.16 356 LEU A C 1
ATOM 2760 O O . LEU A 1 356 ? 49.064 4.535 -32.712 1.00 38.16 356 LEU A O 1
ATOM 2764 N N . LEU A 1 357 ? 50.043 5.763 -34.345 1.00 34.47 357 LEU A N 1
ATOM 2765 C CA . LEU A 1 357 ? 51.354 5.124 -34.256 1.00 34.47 357 LEU A CA 1
ATOM 2766 C C . LEU A 1 357 ? 51.815 5.118 -32.787 1.00 34.47 357 LEU A C 1
ATOM 2768 O O . LEU A 1 357 ? 51.585 6.109 -32.082 1.00 34.47 357 LEU A O 1
ATOM 2772 N N . PRO A 1 358 ? 52.460 4.038 -32.311 1.00 39.22 358 PRO A N 1
ATOM 2773 C CA . PRO A 1 358 ? 52.994 4.026 -30.959 1.00 39.22 358 PRO A CA 1
ATOM 2774 C C . PRO A 1 358 ? 53.991 5.187 -30.797 1.00 39.22 358 PRO A C 1
ATOM 2776 O O . PRO A 1 358 ? 54.758 5.461 -31.725 1.00 39.22 358 PRO A O 1
ATOM 2779 N N . PRO A 1 359 ? 53.997 5.890 -29.649 1.00 40.06 359 PRO A N 1
ATOM 2780 C CA . PRO A 1 359 ? 55.042 6.864 -29.374 1.00 40.06 359 PRO A CA 1
ATOM 2781 C C . PRO A 1 359 ? 56.402 6.145 -29.371 1.00 40.06 359 PRO A C 1
ATOM 2783 O O . PRO A 1 359 ? 56.471 4.988 -28.939 1.00 40.06 359 PRO A O 1
ATOM 2786 N N . PRO A 1 360 ? 57.483 6.789 -29.844 1.00 39.78 360 PRO A N 1
ATOM 2787 C CA . PRO A 1 360 ? 58.807 6.190 -29.776 1.00 39.78 360 PRO A CA 1
ATOM 2788 C C . PRO A 1 360 ? 59.155 5.899 -28.310 1.00 39.78 360 PRO A C 1
ATOM 2790 O O . PRO A 1 360 ? 58.823 6.676 -27.411 1.00 39.78 360 PRO A O 1
ATOM 2793 N N . LEU A 1 361 ? 59.782 4.745 -28.073 1.00 37.25 361 LEU A N 1
ATOM 2794 C CA . LEU A 1 361 ? 60.185 4.281 -26.745 1.00 37.25 361 LEU A CA 1
ATOM 2795 C C . LEU A 1 361 ? 61.018 5.357 -26.017 1.00 37.25 361 LEU A C 1
ATOM 2797 O O . LEU A 1 361 ? 61.933 5.926 -26.618 1.00 37.25 361 LEU A O 1
ATOM 2801 N N . PRO A 1 362 ? 60.757 5.630 -24.725 1.00 41.22 362 PRO A N 1
ATOM 2802 C CA . PRO A 1 362 ? 61.577 6.547 -23.950 1.00 41.22 362 PRO A CA 1
ATOM 2803 C C . PRO A 1 362 ? 62.896 5.850 -23.603 1.00 41.22 362 PRO A C 1
ATOM 2805 O O . PRO A 1 362 ? 62.912 4.917 -22.803 1.00 41.22 362 PRO A O 1
ATOM 2808 N N . GLY A 1 363 ? 64.000 6.281 -24.217 1.00 44.28 363 GLY A N 1
ATOM 2809 C CA . GLY A 1 363 ? 65.317 5.729 -23.883 1.00 44.28 363 GLY A CA 1
ATOM 2810 C C . GLY A 1 363 ? 66.448 5.909 -24.891 1.00 44.28 363 GLY A C 1
ATOM 2811 O O . GLY A 1 363 ? 67.510 5.344 -24.663 1.00 44.28 363 GLY A O 1
ATOM 2812 N N . VAL A 1 364 ? 66.281 6.675 -25.973 1.00 35.94 364 VAL A N 1
ATOM 2813 C CA . VAL A 1 364 ? 67.400 6.998 -26.873 1.00 35.94 364 VAL A CA 1
ATOM 2814 C C . VAL A 1 364 ? 67.737 8.476 -26.732 1.00 35.94 364 VAL A C 1
ATOM 2816 O O . VAL A 1 364 ? 66.989 9.347 -27.170 1.00 35.94 364 VAL A O 1
ATOM 2819 N N . VAL A 1 365 ? 68.856 8.742 -26.062 1.00 41.81 365 VAL A N 1
ATOM 2820 C CA . VAL A 1 365 ? 69.517 10.048 -26.029 1.00 41.81 365 VAL A CA 1
ATOM 2821 C C . VAL A 1 365 ? 70.114 10.282 -27.422 1.00 41.81 365 VAL A C 1
ATOM 2823 O O . VAL A 1 365 ? 70.933 9.468 -27.852 1.00 41.81 365 VAL A O 1
ATOM 2826 N N . PRO A 1 366 ? 69.726 11.336 -28.160 1.00 39.38 366 PRO A N 1
ATOM 2827 C CA . PRO A 1 366 ? 70.334 11.624 -29.445 1.00 39.38 366 PRO A CA 1
ATOM 2828 C C . PRO A 1 366 ? 71.607 12.425 -29.195 1.00 39.38 366 PRO A C 1
ATOM 2830 O O . PRO A 1 366 ? 71.571 13.646 -29.241 1.00 39.38 366 PRO A O 1
ATOM 2833 N N . ASP A 1 367 ? 72.712 11.746 -28.888 1.00 42.62 367 ASP A N 1
ATOM 2834 C CA . ASP A 1 367 ? 74.017 12.419 -28.929 1.00 42.62 367 ASP A CA 1
ATOM 2835 C C . ASP A 1 367 ? 75.189 11.576 -29.429 1.00 42.62 367 ASP A C 1
ATOM 2837 O O . ASP A 1 367 ? 76.299 12.088 -29.500 1.00 42.62 367 ASP A O 1
ATOM 2841 N N . GLN A 1 368 ? 74.992 10.323 -29.855 1.00 46.66 368 GLN A N 1
ATOM 2842 C CA . GLN A 1 368 ? 76.083 9.546 -30.457 1.00 46.66 368 GLN A CA 1
ATOM 2843 C C . GLN A 1 368 ? 75.591 8.555 -31.515 1.00 46.66 368 GLN A C 1
ATOM 2845 O O . GLN A 1 368 ? 75.482 7.378 -31.211 1.00 46.66 368 GLN A O 1
ATOM 2850 N N . VAL A 1 369 ? 75.323 9.025 -32.742 1.00 39.28 369 VAL A N 1
ATOM 2851 C CA . VAL A 1 369 ? 75.685 8.326 -33.996 1.00 39.28 369 VAL A CA 1
ATOM 2852 C C . VAL A 1 369 ? 75.869 9.381 -35.105 1.00 39.28 369 VAL A C 1
ATOM 2854 O O . VAL A 1 369 ? 74.983 10.185 -35.366 1.00 39.28 369 VAL A O 1
ATOM 2857 N N . GLU A 1 370 ? 77.071 9.346 -35.672 1.00 40.28 370 GLU A N 1
ATOM 2858 C CA . GLU A 1 370 ? 77.759 10.061 -36.761 1.00 40.28 370 GLU A CA 1
ATOM 2859 C C . GLU A 1 370 ? 77.050 10.966 -37.809 1.00 40.28 370 GLU A C 1
ATOM 2861 O O . GLU A 1 370 ? 75.874 10.808 -38.131 1.00 40.28 370 GLU A O 1
ATOM 2866 N N . PRO A 1 371 ? 77.823 11.886 -38.443 1.00 42.62 371 PRO A N 1
ATOM 2867 C CA . PRO A 1 371 ? 77.353 12.989 -39.284 1.00 42.62 371 PRO A CA 1
ATOM 2868 C C . PRO A 1 371 ? 77.250 12.678 -40.795 1.00 42.62 371 PRO A C 1
ATOM 2870 O O . PRO A 1 371 ? 77.176 13.601 -41.598 1.00 42.62 371 PRO A O 1
ATOM 2873 N N . ALA A 1 372 ? 77.215 11.414 -41.223 1.00 42.22 372 ALA A N 1
ATOM 2874 C CA . ALA A 1 372 ? 77.350 11.061 -42.647 1.00 42.22 372 ALA A CA 1
ATOM 2875 C C . ALA A 1 372 ? 76.028 10.904 -43.440 1.00 42.22 372 ALA A C 1
ATOM 2877 O O . ALA A 1 372 ? 76.059 10.546 -44.613 1.00 42.22 372 ALA A O 1
ATOM 2878 N N . LEU A 1 373 ? 74.861 11.162 -42.835 1.00 42.25 373 LEU A N 1
ATOM 2879 C CA . LEU A 1 373 ? 73.545 10.963 -43.478 1.00 42.25 373 LEU A CA 1
ATOM 2880 C C . LEU A 1 373 ? 72.731 12.249 -43.703 1.00 42.25 373 LEU A C 1
ATOM 2882 O O . LEU A 1 373 ? 71.645 12.180 -44.273 1.00 42.25 373 LEU A O 1
ATOM 2886 N N . ARG A 1 374 ? 73.242 13.419 -43.293 1.00 40.19 374 ARG A N 1
ATOM 2887 C CA . ARG A 1 374 ? 72.586 14.718 -43.542 1.00 40.19 374 ARG A CA 1
ATOM 2888 C C . ARG A 1 374 ? 72.919 15.306 -44.916 1.00 40.19 374 ARG A C 1
ATOM 2890 O O . ARG A 1 374 ? 72.013 15.774 -45.590 1.00 40.19 374 ARG A O 1
ATOM 2897 N N . ASP A 1 375 ? 74.155 15.151 -45.392 1.00 45.09 375 ASP A N 1
ATOM 2898 C CA . ASP A 1 375 ? 74.574 15.728 -46.682 1.00 45.09 375 ASP A CA 1
ATOM 2899 C C . ASP A 1 375 ? 73.856 15.121 -47.902 1.00 45.09 375 ASP A C 1
ATOM 2901 O O . ASP A 1 375 ? 73.659 15.802 -48.905 1.00 45.09 375 ASP A O 1
ATOM 2905 N N . VAL A 1 376 ? 73.410 13.860 -47.828 1.00 50.66 376 VAL A N 1
ATOM 2906 C CA . VAL A 1 376 ? 72.699 13.196 -48.942 1.00 50.66 376 VAL A CA 1
ATOM 2907 C C . VAL A 1 376 ? 71.216 13.592 -48.992 1.00 50.66 376 VAL A C 1
ATOM 2909 O O . VAL A 1 376 ? 70.620 13.625 -50.066 1.00 50.66 376 VAL A O 1
ATOM 2912 N N . SER A 1 377 ? 70.619 13.916 -47.841 1.00 50.38 377 SER A N 1
ATOM 2913 C CA . SER A 1 377 ? 69.216 14.341 -47.729 1.00 50.38 377 SER A CA 1
ATOM 2914 C C . SER A 1 377 ? 69.032 15.772 -48.228 1.00 50.38 377 SER A C 1
ATOM 2916 O O . SER A 1 377 ? 68.120 16.041 -49.008 1.00 50.38 377 SER A O 1
ATOM 2918 N N . ASP A 1 378 ? 69.940 16.665 -47.833 1.00 47.38 378 ASP A N 1
ATOM 2919 C CA . ASP A 1 378 ? 69.836 18.088 -48.156 1.00 47.38 378 ASP A CA 1
ATOM 2920 C C . ASP A 1 378 ? 70.118 18.340 -49.650 1.00 47.38 378 ASP A C 1
ATOM 2922 O O . ASP A 1 378 ? 69.418 19.123 -50.289 1.00 47.38 378 ASP A O 1
ATOM 2926 N N . GLN A 1 379 ? 71.043 17.590 -50.270 1.00 52.09 379 GLN A N 1
ATOM 2927 C CA . GLN A 1 379 ? 71.272 17.656 -51.724 1.00 52.09 379 GLN A CA 1
ATOM 2928 C C . GLN A 1 379 ? 70.107 17.084 -52.550 1.00 52.09 379 GLN A C 1
ATOM 2930 O O . GLN A 1 379 ? 69.849 17.559 -53.658 1.00 52.09 379 GLN A O 1
ATOM 2935 N N . ALA A 1 380 ? 69.380 16.095 -52.020 1.00 51.34 380 ALA A N 1
ATOM 2936 C CA . ALA A 1 380 ? 68.201 15.535 -52.677 1.00 51.34 380 ALA A CA 1
ATOM 2937 C C . ALA A 1 380 ? 66.985 16.476 -52.584 1.00 51.34 380 ALA A C 1
ATOM 2939 O O . ALA A 1 380 ? 66.245 16.602 -53.558 1.00 51.34 380 ALA A O 1
ATOM 2940 N N . GLU A 1 381 ? 66.797 17.180 -51.462 1.00 53.16 381 GLU A N 1
ATOM 2941 C CA . GLU A 1 381 ? 65.737 18.192 -51.323 1.00 53.16 381 GLU A CA 1
ATOM 2942 C C . GLU A 1 381 ? 66.001 19.439 -52.181 1.00 53.16 381 GLU A C 1
ATOM 2944 O O . GLU A 1 381 ? 65.066 19.968 -52.788 1.00 53.16 381 GLU A O 1
ATOM 2949 N N . GLN A 1 382 ? 67.261 19.871 -52.314 1.00 48.69 382 GLN A N 1
ATOM 2950 C CA . GLN A 1 382 ? 67.621 21.026 -53.146 1.00 48.69 382 GLN A CA 1
ATOM 2951 C C . GLN A 1 382 ? 67.452 20.742 -54.650 1.00 48.69 382 GLN A C 1
ATOM 2953 O O . GLN A 1 382 ? 66.915 21.575 -55.377 1.00 48.69 382 GLN A O 1
ATOM 2958 N N . ALA A 1 383 ? 67.805 19.534 -55.109 1.00 51.53 383 ALA A N 1
ATOM 2959 C CA . ALA A 1 383 ? 67.613 19.116 -56.502 1.00 51.53 383 ALA A CA 1
ATOM 2960 C C . ALA A 1 383 ? 66.128 18.980 -56.897 1.00 51.53 383 ALA A C 1
ATOM 2962 O O . ALA A 1 383 ? 65.769 19.175 -58.059 1.00 51.53 383 ALA A O 1
ATOM 2963 N N . VAL A 1 384 ? 65.252 18.664 -55.935 1.00 54.88 384 VAL A N 1
ATOM 2964 C CA . VAL A 1 384 ? 63.795 18.588 -56.142 1.00 54.88 384 VAL A CA 1
ATOM 2965 C C . VAL A 1 384 ? 63.156 19.981 -56.132 1.00 54.88 384 VAL A C 1
ATOM 2967 O O . VAL A 1 384 ? 62.210 20.218 -56.883 1.00 54.88 384 VAL A O 1
ATOM 2970 N N . ALA A 1 385 ? 63.684 20.913 -55.335 1.00 50.25 385 ALA A N 1
ATOM 2971 C CA . ALA A 1 385 ? 63.225 22.301 -55.299 1.00 50.25 385 ALA A CA 1
ATOM 2972 C C . ALA A 1 385 ? 63.584 23.076 -56.584 1.00 50.25 385 ALA A C 1
ATOM 2974 O O . ALA A 1 385 ? 62.728 23.782 -57.120 1.00 50.25 385 ALA A O 1
ATOM 2975 N N . ASP A 1 386 ? 64.792 22.878 -57.124 1.00 51.53 386 ASP A N 1
ATOM 2976 C CA . ASP A 1 386 ? 65.238 23.502 -58.381 1.00 51.53 386 ASP A CA 1
ATOM 2977 C C . ASP A 1 386 ? 64.517 22.929 -59.619 1.00 51.53 386 ASP A C 1
ATOM 2979 O O . ASP A 1 386 ? 64.346 23.621 -60.621 1.00 51.53 386 ASP A O 1
ATOM 2983 N N . ALA A 1 387 ? 64.023 21.687 -59.549 1.00 52.62 387 ALA A N 1
ATOM 2984 C CA . ALA A 1 387 ? 63.234 21.067 -60.618 1.00 52.62 387 ALA A CA 1
ATOM 2985 C C . ALA A 1 387 ? 61.764 21.544 -60.676 1.00 52.62 387 ALA A C 1
ATOM 2987 O O . ALA A 1 387 ? 61.062 21.220 -61.637 1.00 52.62 387 ALA A O 1
ATOM 2988 N N . LEU A 1 388 ? 61.280 22.280 -59.663 1.00 51.69 388 LEU A N 1
ATOM 2989 C CA . LEU A 1 388 ? 59.859 22.627 -59.493 1.00 51.69 388 LEU A CA 1
ATOM 2990 C C . LEU A 1 388 ? 59.541 24.136 -59.514 1.00 51.69 388 LEU A C 1
ATOM 2992 O O . LEU A 1 388 ? 58.377 24.492 -59.344 1.00 51.69 388 LEU A O 1
ATOM 2996 N N . ASP A 1 389 ? 60.529 25.006 -59.748 1.00 43.12 389 ASP A N 1
ATOM 2997 C CA . ASP A 1 389 ? 60.390 26.465 -59.950 1.00 43.12 389 ASP A CA 1
ATOM 2998 C C . ASP A 1 389 ? 59.411 27.169 -58.977 1.00 43.12 389 ASP A C 1
ATOM 3000 O O . ASP A 1 389 ? 58.514 27.927 -59.360 1.00 43.12 389 ASP A O 1
ATOM 3004 N N . VAL A 1 390 ? 59.550 26.894 -57.674 1.00 45.19 390 VAL A N 1
ATOM 3005 C CA . VAL A 1 390 ? 58.718 27.515 -56.631 1.00 45.19 390 VAL A CA 1
ATOM 3006 C C . VAL A 1 390 ? 59.443 28.718 -56.029 1.00 45.19 390 VAL A C 1
ATOM 3008 O O . VAL A 1 390 ? 60.330 28.584 -55.187 1.00 45.19 390 VAL A O 1
ATOM 3011 N N . ALA A 1 391 ? 59.026 29.920 -56.428 1.00 39.41 391 ALA A N 1
ATOM 3012 C CA . ALA A 1 391 ? 59.526 31.182 -55.888 1.00 39.41 391 ALA A CA 1
ATOM 3013 C C . ALA A 1 391 ? 59.296 31.312 -54.365 1.00 39.41 391 ALA A C 1
ATOM 3015 O O . ALA A 1 391 ? 58.177 31.168 -53.863 1.00 39.41 391 ALA A O 1
ATOM 3016 N N . GLN A 1 392 ? 60.355 31.659 -53.625 1.00 42.75 392 GLN A N 1
ATOM 3017 C CA . GLN A 1 392 ? 60.301 31.980 -52.196 1.00 42.75 392 GLN A CA 1
ATOM 3018 C C . GLN A 1 392 ? 59.566 33.307 -51.950 1.00 42.75 392 GLN A C 1
ATOM 3020 O O . GLN A 1 392 ? 60.027 34.381 -52.339 1.00 42.75 392 GLN A O 1
ATOM 3025 N N . ALA A 1 393 ? 58.430 33.247 -51.249 1.00 35.66 393 ALA A N 1
ATOM 3026 C CA . ALA A 1 393 ? 57.710 34.432 -50.799 1.00 35.66 393 ALA A CA 1
ATOM 3027 C C . ALA A 1 393 ? 58.350 35.041 -49.535 1.00 35.66 393 ALA A C 1
ATOM 3029 O O . ALA A 1 393 ? 58.560 34.375 -48.521 1.00 35.66 393 ALA A O 1
ATOM 3030 N N . SER A 1 394 ? 58.627 36.339 -49.648 1.00 38.38 394 SER A N 1
ATOM 3031 C CA . SER A 1 394 ? 59.242 37.249 -48.679 1.00 38.38 394 SER A CA 1
ATOM 3032 C C . SER A 1 394 ? 58.478 37.411 -47.353 1.00 38.38 394 SER A C 1
ATOM 3034 O O . SER A 1 394 ? 57.278 37.166 -47.234 1.00 38.38 394 SER A O 1
ATOM 3036 N N . ALA A 1 395 ? 59.233 37.857 -46.352 1.00 43.91 395 ALA A N 1
ATOM 3037 C CA . ALA A 1 395 ? 58.914 37.994 -44.943 1.00 43.91 395 ALA A CA 1
ATOM 3038 C C . ALA A 1 395 ? 57.915 39.118 -44.572 1.00 43.91 395 ALA A C 1
ATOM 3040 O O . ALA A 1 395 ? 57.716 40.087 -45.296 1.00 43.91 395 ALA A O 1
ATOM 3041 N N . ALA A 1 396 ? 57.444 39.006 -43.319 1.00 46.78 396 ALA A N 1
ATOM 3042 C CA . ALA A 1 396 ? 56.863 40.026 -42.431 1.00 46.78 396 ALA A CA 1
ATOM 3043 C C . ALA A 1 396 ? 55.327 40.191 -42.402 1.00 46.78 396 ALA A C 1
ATOM 3045 O O . ALA A 1 396 ? 54.750 41.090 -43.004 1.00 46.78 396 ALA A O 1
ATOM 3046 N N . ALA A 1 397 ? 54.682 39.419 -41.516 1.00 41.31 397 ALA A N 1
ATOM 3047 C CA . ALA A 1 397 ? 53.422 39.799 -40.871 1.00 41.31 397 ALA A CA 1
ATOM 3048 C C . ALA A 1 397 ? 53.575 39.716 -39.333 1.00 41.31 397 ALA A C 1
ATOM 3050 O O . ALA A 1 397 ? 54.183 38.763 -38.833 1.00 41.31 397 ALA A O 1
ATOM 3051 N N . PRO A 1 398 ? 53.066 40.691 -38.553 1.00 49.69 398 PRO A N 1
ATOM 3052 C CA . PRO A 1 398 ? 53.202 40.688 -37.099 1.00 49.69 398 PRO A CA 1
ATOM 3053 C C . PRO A 1 398 ? 52.370 39.562 -36.471 1.00 49.69 398 PRO A C 1
ATOM 3055 O O . PRO A 1 398 ? 51.212 39.348 -36.826 1.00 49.69 398 PRO A O 1
ATOM 3058 N N . ARG A 1 399 ? 52.972 38.840 -35.514 1.00 45.91 399 ARG A N 1
ATOM 3059 C CA . ARG A 1 399 ? 52.338 37.718 -34.802 1.00 45.91 399 ARG A CA 1
ATOM 3060 C C . ARG A 1 399 ? 51.028 38.180 -34.137 1.00 45.91 399 ARG A C 1
ATOM 3062 O O . ARG A 1 399 ? 51.063 39.168 -33.398 1.00 45.91 399 ARG A O 1
ATOM 3069 N N . PRO A 1 400 ? 49.894 37.483 -34.331 1.00 46.00 400 PRO A N 1
ATOM 3070 C CA . PRO A 1 400 ? 48.656 37.829 -33.647 1.00 46.00 400 PRO A CA 1
ATOM 3071 C C . PRO A 1 400 ? 48.830 37.635 -32.138 1.00 46.00 400 PRO A C 1
ATOM 3073 O O . PRO A 1 400 ? 49.339 36.611 -31.677 1.00 46.00 400 PRO A O 1
ATOM 3076 N N . SER A 1 401 ? 48.410 38.629 -31.358 1.00 49.00 401 SER A N 1
ATOM 3077 C CA . SER A 1 401 ? 48.326 38.511 -29.908 1.00 49.00 401 SER A CA 1
ATOM 3078 C C . SER A 1 401 ? 47.353 37.383 -29.557 1.00 49.00 401 SER A C 1
ATOM 3080 O O . SER A 1 401 ? 46.160 37.454 -29.845 1.00 49.00 401 SER A O 1
ATOM 3082 N N . MET A 1 402 ? 47.865 36.314 -28.940 1.00 47.66 402 MET A N 1
ATOM 3083 C CA . MET A 1 402 ? 47.037 35.252 -28.373 1.00 47.66 402 MET A CA 1
ATOM 3084 C C . MET A 1 402 ? 46.202 35.835 -27.231 1.00 47.66 402 MET A C 1
ATOM 3086 O O . MET A 1 402 ? 46.664 35.960 -26.098 1.00 47.66 402 MET A O 1
ATOM 3090 N N . ALA A 1 403 ? 44.961 36.213 -27.532 1.00 51.28 403 ALA A N 1
ATOM 3091 C CA . ALA A 1 403 ? 43.950 36.411 -26.511 1.00 51.28 403 ALA A CA 1
ATOM 3092 C C . ALA A 1 403 ? 43.726 35.060 -25.816 1.00 51.28 403 ALA A C 1
ATOM 3094 O O . ALA A 1 403 ? 43.381 34.074 -26.468 1.00 51.28 403 ALA A O 1
ATOM 3095 N N . LEU A 1 404 ? 43.958 35.007 -24.502 1.00 51.62 404 LEU A N 1
ATOM 3096 C CA . LEU A 1 404 ? 43.624 33.839 -23.688 1.00 51.62 404 LEU A CA 1
ATOM 3097 C C . LEU A 1 404 ? 42.157 33.451 -23.947 1.00 51.62 404 LEU A C 1
ATOM 3099 O O . LEU A 1 404 ? 41.296 34.339 -23.951 1.00 51.62 404 LEU A O 1
ATOM 3103 N N . PRO A 1 405 ? 41.852 32.158 -24.167 1.00 57.34 405 PRO A N 1
ATOM 3104 C CA . PRO A 1 405 ? 40.477 31.720 -24.334 1.00 57.34 405 PRO A CA 1
ATOM 3105 C C . PRO A 1 405 ? 39.664 32.128 -23.097 1.00 57.34 405 PRO A C 1
ATOM 3107 O O . PRO A 1 405 ? 40.189 32.074 -21.978 1.00 57.34 405 PRO A O 1
ATOM 3110 N N . PRO A 1 406 ? 38.397 32.548 -23.266 1.00 59.88 406 PRO A N 1
ATOM 3111 C CA . PRO A 1 406 ? 37.553 32.881 -22.129 1.00 59.88 406 PRO A CA 1
ATOM 3112 C C . PRO A 1 406 ? 37.500 31.684 -21.165 1.00 59.88 406 PRO A C 1
ATOM 3114 O O . PRO A 1 406 ? 37.495 30.534 -21.621 1.00 59.88 406 PRO A O 1
ATOM 3117 N N . PRO A 1 407 ? 37.469 31.920 -19.840 1.00 55.25 407 PRO A N 1
ATOM 3118 C CA . PRO A 1 407 ? 37.391 30.839 -18.868 1.00 55.25 407 PRO A CA 1
ATOM 3119 C C . PRO A 1 407 ? 36.191 29.947 -19.195 1.00 55.25 407 PRO A C 1
ATOM 3121 O O . PRO A 1 407 ? 35.087 30.445 -19.430 1.00 55.25 407 PRO A O 1
ATOM 3124 N N . LEU A 1 408 ? 36.420 28.629 -19.235 1.00 54.62 408 LEU A N 1
ATOM 3125 C CA . LEU A 1 408 ? 35.376 27.644 -19.514 1.00 54.62 408 LEU A CA 1
ATOM 3126 C C . LEU A 1 408 ? 34.162 27.928 -18.613 1.00 54.62 408 LEU A C 1
ATOM 3128 O O . LEU A 1 408 ? 34.337 28.092 -17.400 1.00 54.62 408 LEU A O 1
ATOM 3132 N N . PRO A 1 409 ? 32.936 27.994 -19.164 1.00 60.28 409 PRO A N 1
ATOM 3133 C CA . PRO A 1 409 ? 31.758 28.287 -18.364 1.00 60.28 409 PRO A CA 1
ATOM 3134 C C . PRO A 1 409 ? 31.649 27.254 -17.241 1.00 60.28 409 PRO A C 1
ATOM 3136 O O . PRO A 1 409 ? 31.703 26.045 -17.488 1.00 60.28 409 PRO A O 1
ATOM 3139 N N . ARG A 1 410 ? 31.516 27.728 -15.992 1.00 61.12 410 ARG A N 1
ATOM 3140 C CA . ARG A 1 410 ? 31.302 26.860 -14.825 1.00 61.12 410 ARG A CA 1
ATOM 3141 C C . ARG A 1 410 ? 30.167 25.891 -15.152 1.00 61.12 410 ARG A C 1
ATOM 3143 O O . ARG A 1 410 ? 29.066 26.325 -15.495 1.00 61.12 410 ARG A O 1
ATOM 3150 N N . ARG A 1 411 ? 30.436 24.581 -15.069 1.00 67.94 411 ARG A N 1
ATOM 3151 C CA . ARG A 1 411 ? 29.414 23.550 -15.298 1.00 67.94 411 ARG A CA 1
ATOM 3152 C C . ARG A 1 411 ? 28.249 23.843 -14.357 1.00 67.94 411 ARG A C 1
ATOM 3154 O O . ARG A 1 411 ? 28.437 23.869 -13.146 1.00 67.94 411 ARG A O 1
ATOM 3161 N N . ALA A 1 412 ? 27.070 24.106 -14.918 1.00 76.19 412 ALA A N 1
ATOM 3162 C CA . ALA A 1 412 ? 25.890 24.411 -14.123 1.00 76.19 412 ALA A CA 1
ATOM 3163 C C . ALA A 1 412 ? 25.612 23.280 -13.117 1.00 76.19 412 ALA A C 1
ATOM 3165 O O . ALA A 1 412 ? 25.870 22.105 -13.398 1.00 76.19 412 ALA A O 1
ATOM 3166 N N . ASN A 1 413 ? 25.062 23.627 -11.954 1.00 88.00 413 ASN A N 1
ATOM 3167 C CA . ASN A 1 413 ? 24.713 22.643 -10.931 1.00 88.00 413 ASN A CA 1
ATOM 3168 C C . ASN A 1 413 ? 23.717 21.609 -11.487 1.00 88.00 413 ASN A C 1
ATOM 3170 O O . ASN A 1 413 ? 22.892 21.922 -12.351 1.00 88.00 413 ASN A O 1
ATOM 3174 N N . TYR A 1 414 ? 23.782 20.373 -10.982 1.00 90.38 414 TYR A N 1
ATOM 3175 C CA . TYR A 1 414 ? 23.010 19.227 -11.489 1.00 90.38 414 TYR A CA 1
ATOM 3176 C C . TYR A 1 414 ? 21.511 19.528 -11.668 1.00 90.38 414 TYR A C 1
ATOM 3178 O O . TYR A 1 414 ? 20.931 19.183 -12.698 1.00 90.38 414 TYR A O 1
ATOM 3186 N N . LEU A 1 415 ? 20.910 20.250 -10.712 1.00 90.00 415 LEU A N 1
ATOM 3187 C CA . LEU A 1 415 ? 19.496 20.632 -10.746 1.00 90.00 415 LEU A CA 1
ATOM 3188 C C . LEU A 1 415 ? 19.125 21.462 -11.981 1.00 90.00 415 LEU A C 1
ATOM 3190 O O . LEU A 1 415 ? 18.110 21.211 -12.633 1.00 90.00 415 LEU A O 1
ATOM 3194 N N . VAL A 1 416 ? 19.984 22.420 -12.328 1.00 92.56 416 VAL A N 1
ATOM 3195 C CA . VAL A 1 416 ? 19.811 23.303 -13.485 1.00 92.56 416 VAL A CA 1
ATOM 3196 C C . VAL A 1 416 ? 20.038 22.529 -14.780 1.00 92.56 416 VAL A C 1
ATOM 3198 O O . VAL A 1 416 ? 19.286 22.700 -15.738 1.00 92.56 416 VAL A O 1
ATOM 3201 N N . ARG A 1 417 ? 21.027 21.629 -14.805 1.00 92.62 417 ARG A N 1
ATOM 3202 C CA . ARG A 1 417 ? 21.308 20.774 -15.970 1.00 92.62 417 ARG A CA 1
ATOM 3203 C C . ARG A 1 417 ? 20.137 19.850 -16.291 1.00 92.62 417 ARG A C 1
ATOM 3205 O O . ARG A 1 417 ? 19.766 19.727 -17.458 1.00 92.62 417 ARG A O 1
ATOM 3212 N N . HIS A 1 418 ? 19.524 19.234 -15.277 1.00 93.31 418 HIS A N 1
ATOM 3213 C CA . HIS A 1 418 ? 18.306 18.450 -15.481 1.00 93.31 418 HIS A CA 1
ATOM 3214 C C . HIS A 1 418 ? 17.169 19.328 -15.997 1.00 93.31 418 HIS A C 1
ATOM 3216 O O . HIS A 1 418 ? 16.599 19.010 -17.036 1.00 93.31 418 HIS A O 1
ATOM 3222 N N . TRP A 1 419 ? 16.895 20.461 -15.340 1.00 94.88 419 TRP A N 1
ATOM 3223 C CA . TRP A 1 419 ? 15.837 21.387 -15.752 1.00 94.88 419 TRP A CA 1
ATOM 3224 C C . TRP A 1 419 ? 16.009 21.873 -17.196 1.00 94.88 419 TRP A C 1
ATOM 3226 O O . TRP A 1 419 ? 15.034 22.019 -17.927 1.00 94.88 419 TRP A O 1
ATOM 3236 N N . ARG A 1 420 ? 17.245 22.100 -17.653 1.00 94.38 420 ARG A N 1
ATOM 3237 C CA . ARG A 1 420 ? 17.563 22.477 -19.043 1.00 94.38 420 ARG A CA 1
ATOM 3238 C C . ARG A 1 420 ? 17.522 21.301 -20.029 1.00 94.38 420 ARG A C 1
ATOM 3240 O O . ARG A 1 420 ? 17.688 21.516 -21.228 1.00 94.38 420 ARG A O 1
ATOM 3247 N N . GLY A 1 421 ? 17.309 20.070 -19.560 1.00 92.88 421 GLY A N 1
ATOM 3248 C CA . GLY A 1 421 ? 17.339 18.855 -20.379 1.00 92.88 421 GLY A CA 1
ATOM 3249 C C . GLY A 1 421 ? 18.739 18.508 -20.897 1.00 92.88 421 GLY A C 1
ATOM 3250 O O . GLY A 1 421 ? 18.877 17.940 -21.977 1.00 92.88 421 GLY A O 1
ATOM 3251 N N . GLU A 1 422 ? 19.800 18.919 -20.199 1.00 91.25 422 GLU A N 1
ATOM 3252 C CA . GLU A 1 422 ? 21.200 18.622 -20.557 1.00 91.25 422 GLU A CA 1
ATOM 3253 C C . GLU A 1 422 ? 21.638 17.222 -20.120 1.00 91.25 422 GLU A C 1
ATOM 3255 O O . GLU A 1 422 ? 22.659 16.719 -20.587 1.00 91.25 422 GLU A O 1
ATOM 3260 N N . LEU A 1 423 ? 20.869 16.583 -19.238 1.00 90.00 423 LEU A N 1
ATOM 3261 C CA . LEU A 1 423 ? 21.073 15.188 -18.867 1.00 90.00 423 LEU A CA 1
ATOM 3262 C C . LEU A 1 423 ? 20.512 14.250 -19.941 1.00 90.00 423 LEU A C 1
ATOM 3264 O O . LEU A 1 423 ? 19.577 14.592 -20.668 1.00 90.00 423 LEU A O 1
ATOM 3268 N N . SER A 1 424 ? 21.070 13.041 -20.021 1.00 90.44 424 SER A N 1
ATOM 3269 C CA . SER A 1 424 ? 20.547 12.011 -20.916 1.00 90.44 424 SER A CA 1
ATOM 3270 C C . SER A 1 424 ? 19.115 11.634 -20.523 1.00 90.44 424 SER A C 1
ATOM 3272 O O . SER A 1 424 ? 18.751 11.665 -19.344 1.00 90.44 424 SER A O 1
ATOM 3274 N N . LEU A 1 425 ? 18.295 11.266 -21.513 1.00 89.25 425 LEU A N 1
ATOM 3275 C CA . LEU A 1 425 ? 16.907 10.859 -21.276 1.00 89.25 425 LEU A CA 1
ATOM 3276 C C . LEU A 1 425 ? 16.796 9.749 -20.210 1.00 89.25 425 LEU A C 1
ATOM 3278 O O . LEU A 1 425 ? 15.973 9.901 -19.310 1.00 89.25 425 LEU A O 1
ATOM 3282 N N . PRO A 1 426 ? 17.638 8.696 -20.213 1.00 86.56 426 PRO A N 1
ATOM 3283 C CA . PRO A 1 426 ? 17.547 7.664 -19.188 1.00 86.56 426 PRO A CA 1
ATOM 3284 C C . PRO A 1 426 ? 17.875 8.145 -17.768 1.00 86.56 426 PRO A C 1
ATOM 3286 O O . PRO A 1 426 ? 17.216 7.713 -16.831 1.00 86.56 426 PRO A O 1
ATOM 3289 N N . VAL A 1 427 ? 18.845 9.050 -17.587 1.00 88.38 427 VAL A N 1
ATOM 3290 C CA . VAL A 1 427 ? 19.139 9.628 -16.260 1.00 88.38 427 VAL A CA 1
ATOM 3291 C C . VAL A 1 427 ? 17.966 10.491 -15.800 1.00 88.38 427 VAL A C 1
ATOM 3293 O O . VAL A 1 427 ? 17.473 10.338 -14.685 1.00 88.38 427 VAL A O 1
ATOM 3296 N N . SER A 1 428 ? 17.471 11.353 -16.688 1.00 91.62 428 SER A N 1
ATOM 3297 C CA . SER A 1 428 ? 16.318 12.209 -16.410 1.00 91.62 428 SER A CA 1
ATOM 3298 C C . SER A 1 428 ? 15.067 11.406 -16.043 1.00 91.62 428 SER A C 1
ATOM 3300 O O . SER A 1 428 ? 14.344 11.799 -15.136 1.00 91.62 428 SER A O 1
ATOM 3302 N N . TYR A 1 429 ? 14.811 10.286 -16.720 1.00 90.12 429 TYR A N 1
ATOM 3303 C CA . TYR A 1 429 ? 13.605 9.487 -16.512 1.00 90.12 429 TYR A CA 1
ATOM 3304 C C . TYR A 1 429 ? 13.738 8.484 -15.354 1.00 90.12 429 TYR A C 1
ATOM 3306 O O . TYR A 1 429 ? 12.922 8.486 -14.434 1.00 90.12 429 TYR A O 1
ATOM 3314 N N . TRP A 1 430 ? 14.770 7.636 -15.356 1.00 87.06 430 TRP A N 1
ATOM 3315 C CA . TRP A 1 430 ? 14.892 6.551 -14.376 1.00 87.06 430 TRP A CA 1
ATOM 3316 C C . TRP A 1 430 ? 15.435 7.030 -13.037 1.00 87.06 430 TRP A C 1
ATOM 3318 O O . TRP A 1 430 ? 14.870 6.704 -11.997 1.00 87.06 430 TRP A O 1
ATOM 3328 N N . VAL A 1 431 ? 16.497 7.835 -13.042 1.00 86.75 431 VAL A N 1
ATOM 3329 C CA . VAL A 1 431 ? 17.110 8.297 -11.790 1.00 86.75 431 VAL A CA 1
ATOM 3330 C C . VAL A 1 431 ? 16.248 9.391 -11.167 1.00 86.75 431 VAL A C 1
ATOM 3332 O O . VAL A 1 431 ? 15.754 9.231 -10.053 1.00 86.75 431 VAL A O 1
ATOM 3335 N N . ASN A 1 432 ? 15.999 10.477 -11.903 1.00 89.12 432 ASN A N 1
ATOM 3336 C CA . ASN A 1 432 ? 15.264 11.616 -11.346 1.00 89.12 432 ASN A CA 1
ATOM 3337 C C . ASN A 1 432 ? 13.746 11.388 -11.318 1.00 89.12 432 ASN A C 1
ATOM 3339 O O . ASN A 1 432 ? 13.078 11.885 -10.421 1.00 89.12 432 ASN A O 1
ATOM 3343 N N . GLY A 1 433 ? 13.186 10.655 -12.283 1.00 85.38 433 GLY A N 1
ATOM 3344 C CA . GLY A 1 433 ? 11.747 10.398 -12.321 1.00 85.38 433 GLY A CA 1
ATOM 3345 C C . GLY A 1 433 ? 11.301 9.225 -11.454 1.00 85.38 433 GLY A C 1
ATOM 3346 O O . GLY A 1 433 ? 10.294 9.342 -10.762 1.00 85.38 433 GLY A O 1
ATOM 3347 N N . THR A 1 434 ? 12.038 8.110 -11.472 1.00 82.94 434 THR A N 1
ATOM 3348 C CA . THR A 1 434 ? 11.613 6.871 -10.795 1.00 82.94 434 THR A CA 1
ATOM 3349 C C . THR A 1 434 ? 12.284 6.700 -9.435 1.00 82.94 434 THR A C 1
ATOM 3351 O O . THR A 1 434 ? 11.589 6.618 -8.427 1.00 82.94 434 THR A O 1
ATOM 3354 N N . ALA A 1 435 ? 13.619 6.691 -9.371 1.00 79.00 435 ALA A N 1
ATOM 3355 C CA . ALA A 1 435 ? 14.337 6.422 -8.122 1.00 79.00 435 ALA A CA 1
ATOM 3356 C C . ALA A 1 435 ? 14.143 7.540 -7.084 1.00 79.00 435 ALA A C 1
ATOM 3358 O O . ALA A 1 435 ? 13.814 7.264 -5.932 1.00 79.00 435 ALA A O 1
ATOM 3359 N N . LEU A 1 436 ? 14.270 8.805 -7.498 1.00 84.31 436 LEU A N 1
ATOM 3360 C CA . LEU A 1 436 ? 14.011 9.948 -6.617 1.00 84.31 436 LEU A CA 1
ATOM 3361 C C . LEU A 1 436 ? 12.537 10.017 -6.183 1.00 84.31 436 LEU A C 1
ATOM 3363 O O . LEU A 1 436 ? 12.256 10.330 -5.030 1.00 84.31 436 LEU A O 1
ATOM 3367 N N . GLY A 1 437 ? 11.603 9.680 -7.080 1.00 81.12 437 GLY A N 1
ATOM 3368 C CA . GLY A 1 437 ? 10.175 9.600 -6.762 1.00 81.12 437 GLY A CA 1
ATOM 3369 C C . GLY A 1 437 ? 9.864 8.521 -5.722 1.00 81.12 437 GLY A C 1
ATOM 3370 O O . GLY A 1 437 ? 9.159 8.794 -4.753 1.00 81.12 437 GLY A O 1
ATOM 3371 N N . ALA A 1 438 ? 10.443 7.326 -5.871 1.00 78.06 438 ALA A N 1
ATOM 3372 C CA . ALA A 1 438 ? 10.323 6.248 -4.891 1.00 78.06 438 ALA A CA 1
ATOM 3373 C C . ALA A 1 438 ? 10.923 6.647 -3.531 1.00 78.06 438 ALA A C 1
ATOM 3375 O O . ALA A 1 438 ? 10.288 6.446 -2.498 1.00 78.06 438 ALA A O 1
ATOM 3376 N N . GLY A 1 439 ? 12.101 7.282 -3.533 1.00 79.62 439 GLY A N 1
ATOM 3377 C CA . GLY A 1 439 ? 12.731 7.804 -2.317 1.00 79.62 439 GLY A CA 1
ATOM 3378 C C . GLY A 1 439 ? 11.868 8.845 -1.599 1.00 79.62 439 GLY A C 1
ATOM 3379 O O . GLY A 1 439 ? 11.690 8.757 -0.385 1.00 79.62 439 GLY A O 1
ATOM 3380 N N . LEU A 1 440 ? 11.267 9.785 -2.338 1.00 81.19 440 LEU A N 1
ATOM 3381 C CA . LEU A 1 440 ? 10.326 10.751 -1.763 1.00 81.19 440 LEU A CA 1
ATOM 3382 C C . LEU A 1 440 ? 9.078 10.055 -1.198 1.00 81.19 440 LEU A C 1
ATOM 3384 O O . LEU A 1 440 ? 8.623 10.425 -0.121 1.00 81.19 440 LEU A O 1
ATOM 3388 N N . GLY A 1 441 ? 8.551 9.036 -1.882 1.00 75.38 441 GLY A N 1
ATOM 3389 C CA . GLY A 1 441 ? 7.420 8.243 -1.389 1.00 75.38 441 GLY A CA 1
ATOM 3390 C C . GLY A 1 441 ? 7.710 7.583 -0.038 1.00 75.38 441 GLY A C 1
ATOM 3391 O O . GLY A 1 441 ? 6.901 7.692 0.882 1.00 75.38 441 GLY A O 1
ATOM 3392 N N . VAL A 1 442 ? 8.893 6.978 0.117 1.00 76.75 442 VAL A N 1
ATOM 3393 C CA . VAL A 1 442 ? 9.343 6.409 1.400 1.00 76.75 442 VAL A CA 1
ATOM 3394 C C . VAL A 1 442 ? 9.485 7.498 2.463 1.00 76.75 442 VAL A C 1
ATOM 3396 O O . VAL A 1 442 ? 8.990 7.331 3.576 1.00 76.75 442 VAL A O 1
ATOM 3399 N N . ALA A 1 443 ? 10.104 8.634 2.129 1.00 77.31 443 ALA A N 1
ATOM 3400 C CA . ALA A 1 443 ? 10.257 9.745 3.066 1.00 77.31 443 ALA A CA 1
ATOM 3401 C C . ALA A 1 443 ? 8.898 10.286 3.546 1.00 77.31 443 ALA A C 1
ATOM 3403 O O . ALA A 1 443 ? 8.720 10.508 4.741 1.00 77.31 443 ALA A O 1
ATOM 3404 N N . ILE A 1 444 ? 7.922 10.438 2.644 1.00 78.12 444 ILE A N 1
ATOM 3405 C CA . ILE A 1 444 ? 6.556 10.854 2.988 1.00 78.12 444 ILE A CA 1
ATOM 3406 C C . ILE A 1 444 ? 5.883 9.819 3.888 1.00 78.12 444 ILE A C 1
ATOM 3408 O O . ILE A 1 444 ? 5.238 10.211 4.854 1.00 78.12 444 ILE A O 1
ATOM 3412 N N . ALA A 1 445 ? 6.039 8.521 3.615 1.00 70.56 445 ALA A N 1
ATOM 3413 C CA . ALA A 1 445 ? 5.467 7.472 4.458 1.00 70.56 445 ALA A CA 1
ATOM 3414 C C . ALA A 1 445 ? 6.047 7.509 5.883 1.00 70.56 445 ALA A C 1
ATOM 3416 O O . ALA A 1 445 ? 5.296 7.465 6.857 1.00 70.56 445 ALA A O 1
ATOM 3417 N N . VAL A 1 446 ? 7.368 7.669 6.011 1.00 75.31 446 VAL A N 1
ATOM 3418 C CA . VAL A 1 446 ? 8.052 7.785 7.310 1.00 75.31 446 VAL A CA 1
ATOM 3419 C C . VAL A 1 446 ? 7.614 9.048 8.048 1.00 75.31 446 VAL A C 1
ATOM 3421 O O . VAL A 1 446 ? 7.208 8.977 9.206 1.00 75.31 446 VAL A O 1
ATOM 3424 N N . VAL A 1 447 ? 7.644 10.206 7.384 1.00 74.69 447 VAL A N 1
ATOM 3425 C CA . VAL A 1 447 ? 7.213 11.479 7.983 1.00 74.69 447 VAL A CA 1
ATOM 3426 C C . VAL A 1 447 ? 5.735 11.423 8.362 1.00 74.69 447 VAL A C 1
ATOM 3428 O O . VAL A 1 447 ? 5.371 11.849 9.451 1.00 74.69 447 VAL A O 1
ATOM 3431 N N . GLY A 1 448 ? 4.886 10.856 7.506 1.00 68.81 448 GLY A N 1
ATOM 3432 C CA . GLY A 1 448 ? 3.466 10.655 7.773 1.00 68.81 448 GLY A CA 1
ATOM 3433 C C . GLY A 1 448 ? 3.226 9.781 9.001 1.00 68.81 448 GLY A C 1
ATOM 3434 O O . GLY A 1 448 ? 2.384 10.124 9.825 1.00 68.81 448 GLY A O 1
ATOM 3435 N N . HIS A 1 449 ? 3.999 8.707 9.171 1.00 67.88 449 HIS A N 1
ATOM 3436 C CA . HIS A 1 449 ? 3.939 7.858 10.359 1.00 67.88 449 HIS A CA 1
ATOM 3437 C C . HIS A 1 449 ? 4.339 8.627 11.629 1.00 67.88 449 HIS A C 1
ATOM 3439 O O . HIS A 1 449 ? 3.555 8.685 12.576 1.00 67.88 449 HIS A O 1
ATOM 3445 N N . LEU A 1 450 ? 5.482 9.322 11.610 1.00 68.81 450 LEU A N 1
ATOM 3446 C CA . LEU A 1 450 ? 5.964 10.128 12.743 1.00 68.81 450 LEU A CA 1
ATOM 3447 C C . LEU A 1 450 ? 4.996 11.265 13.114 1.00 68.81 450 LEU A C 1
ATOM 3449 O O . LEU A 1 450 ? 4.752 11.534 14.293 1.00 68.81 450 LEU A O 1
ATOM 3453 N N . LEU A 1 451 ? 4.418 11.930 12.109 1.00 68.31 451 LEU A N 1
ATOM 3454 C CA . LEU A 1 451 ? 3.408 12.969 12.301 1.00 68.31 451 LEU A CA 1
ATOM 3455 C C . LEU A 1 451 ? 2.075 12.399 12.778 1.00 68.31 451 LEU A C 1
ATOM 3457 O O . LEU A 1 451 ? 1.356 13.099 13.475 1.00 68.31 451 LEU A O 1
ATOM 3461 N N . ASN A 1 452 ? 1.709 11.168 12.427 1.00 66.06 452 ASN A N 1
ATOM 3462 C CA . ASN A 1 452 ? 0.463 10.566 12.901 1.00 66.06 452 ASN A CA 1
ATOM 3463 C C . ASN A 1 452 ? 0.546 10.197 14.391 1.00 66.06 452 ASN A C 1
ATOM 3465 O O . ASN A 1 452 ? -0.450 10.330 15.098 1.00 66.06 452 ASN A O 1
ATOM 3469 N N . GLU A 1 453 ? 1.727 9.808 14.881 1.00 61.72 453 GLU A N 1
ATOM 3470 C CA . GLU A 1 453 ? 1.943 9.524 16.306 1.00 61.72 453 GLU A CA 1
ATOM 3471 C C . GLU A 1 453 ? 1.959 10.791 17.172 1.00 61.72 453 GLU A C 1
ATOM 3473 O O . GLU A 1 453 ? 1.424 10.788 18.277 1.00 61.72 453 GLU A O 1
ATOM 3478 N N . ARG A 1 454 ? 2.521 11.900 16.666 1.00 61.62 454 ARG A N 1
ATOM 3479 C CA . ARG A 1 454 ? 2.650 13.166 17.424 1.00 61.62 454 ARG A CA 1
ATOM 3480 C C . ARG A 1 454 ? 1.645 14.253 17.042 1.00 61.62 454 ARG A C 1
ATOM 3482 O O . ARG A 1 454 ? 1.531 15.274 17.717 1.00 61.62 454 ARG A O 1
ATOM 3489 N N . GLY A 1 455 ? 0.902 14.062 15.957 1.00 56.25 455 GLY A N 1
ATOM 3490 C CA . GLY A 1 455 ? 0.028 15.077 15.361 1.00 56.25 455 GLY A CA 1
ATOM 3491 C C . GLY A 1 455 ? -1.142 15.481 16.249 1.00 56.25 455 GLY A C 1
ATOM 3492 O O . GLY A 1 455 ? -1.727 16.540 16.037 1.00 56.25 455 GLY A O 1
ATOM 3493 N N . SER A 1 456 ? -1.457 14.686 17.279 1.00 56.91 456 SER A N 1
ATOM 3494 C CA . SER A 1 456 ? -2.453 15.068 18.277 1.00 56.91 456 SER A CA 1
ATOM 3495 C C . SER A 1 456 ? -1.988 16.103 19.299 1.00 56.91 456 SER A C 1
ATOM 3497 O O . SER A 1 456 ? -2.809 16.577 20.076 1.00 56.91 456 SER A O 1
ATOM 3499 N N . GLU A 1 457 ? -0.709 16.471 19.307 1.00 65.44 457 GLU A N 1
ATOM 3500 C CA . GLU A 1 457 ? -0.181 17.478 20.235 1.00 65.44 457 GLU A CA 1
ATOM 3501 C C . GLU A 1 457 ? 0.031 18.843 19.561 1.00 65.44 457 GLU A C 1
ATOM 3503 O O . GLU A 1 457 ? -0.124 19.877 20.209 1.00 65.44 457 GLU A O 1
ATOM 3508 N N . TYR A 1 458 ? 0.299 18.869 18.246 1.00 75.44 458 TYR A N 1
ATOM 3509 C CA . TYR A 1 458 ? 0.660 20.088 17.505 1.00 75.44 458 TYR A CA 1
ATOM 3510 C C . TYR A 1 458 ? -0.107 20.221 16.184 1.00 75.44 458 TYR A C 1
ATOM 3512 O O . TYR A 1 458 ? 0.399 19.958 15.092 1.00 75.44 458 TYR A O 1
ATOM 3520 N N . LEU A 1 459 ? -1.351 20.678 16.282 1.00 78.94 459 LEU A N 1
ATOM 3521 C CA . LEU A 1 459 ? -2.302 20.692 15.173 1.00 78.94 459 LEU A CA 1
ATOM 3522 C C . LEU A 1 459 ? -1.906 21.632 14.014 1.00 78.94 459 LEU A C 1
ATOM 3524 O O . LEU A 1 459 ? -2.026 21.270 12.844 1.00 78.94 459 LEU A O 1
ATOM 3528 N N . VAL A 1 460 ? -1.361 22.812 14.331 1.00 83.81 460 VAL A N 1
ATOM 3529 C CA . VAL A 1 460 ? -0.847 23.761 13.324 1.00 83.81 460 VAL A CA 1
ATOM 3530 C C . VAL A 1 460 ? 0.375 23.189 12.609 1.00 83.81 460 VAL A C 1
ATOM 3532 O O . VAL A 1 460 ? 0.478 23.291 11.388 1.00 83.81 460 VAL A O 1
ATOM 3535 N N . LEU A 1 461 ? 1.277 22.533 13.346 1.00 81.12 461 LEU A N 1
ATOM 3536 C CA . LEU A 1 461 ? 2.447 21.885 12.758 1.00 81.12 461 LEU A CA 1
ATOM 3537 C C . LEU A 1 461 ? 2.028 20.766 11.801 1.00 81.12 461 LEU A C 1
ATOM 3539 O O . LEU A 1 461 ? 2.617 20.629 10.728 1.00 81.12 461 LEU A O 1
ATOM 3543 N N . TRP A 1 462 ? 0.991 19.999 12.151 1.00 82.00 462 TRP A N 1
ATOM 3544 C CA . TRP A 1 462 ? 0.446 18.971 11.270 1.00 82.00 462 TRP A CA 1
ATOM 3545 C C . TRP A 1 462 ? -0.125 19.574 9.979 1.00 82.00 462 TRP A C 1
ATOM 3547 O O . TRP A 1 462 ? 0.235 19.115 8.895 1.00 82.00 462 TRP A O 1
ATOM 3557 N N . LEU A 1 463 ? -0.919 20.649 10.071 1.00 86.06 463 LEU A N 1
ATOM 3558 C CA . LEU A 1 463 ? -1.445 21.358 8.897 1.00 86.06 463 LEU A CA 1
ATOM 3559 C C . LEU A 1 463 ? -0.324 21.877 7.985 1.00 86.06 463 LEU A C 1
ATOM 3561 O O . LEU A 1 463 ? -0.330 21.604 6.784 1.00 86.06 463 LEU A O 1
ATOM 3565 N N . VAL A 1 464 ? 0.656 22.584 8.554 1.00 86.44 464 VAL A N 1
ATOM 3566 C CA . VAL A 1 464 ? 1.803 23.126 7.806 1.00 86.44 464 VAL A CA 1
ATOM 3567 C C . VAL A 1 464 ? 2.595 22.002 7.142 1.00 86.44 464 VAL A C 1
ATOM 3569 O O . VAL A 1 464 ? 2.976 22.126 5.980 1.00 86.44 464 VAL A O 1
ATOM 3572 N N . SER A 1 465 ? 2.791 20.881 7.838 1.00 84.31 465 SER A N 1
ATOM 3573 C CA . SER A 1 465 ? 3.513 19.727 7.298 1.00 84.31 465 SER A CA 1
ATOM 3574 C C . SER A 1 465 ? 2.780 19.095 6.115 1.00 84.31 465 SER A C 1
ATOM 3576 O O . SER A 1 465 ? 3.403 18.820 5.092 1.00 84.31 465 SER A O 1
ATOM 3578 N N . VAL A 1 466 ? 1.457 18.910 6.204 1.00 84.88 466 VAL A N 1
ATOM 3579 C CA . VAL A 1 466 ? 0.652 18.370 5.093 1.00 84.88 466 VAL A CA 1
ATOM 3580 C C . VAL A 1 466 ? 0.704 19.304 3.879 1.00 84.88 466 VAL A C 1
ATOM 3582 O O . VAL A 1 466 ? 0.919 18.836 2.760 1.00 84.88 466 VAL A O 1
ATOM 3585 N N . ILE A 1 467 ? 0.587 20.620 4.086 1.00 89.88 467 ILE A N 1
ATOM 3586 C CA . ILE A 1 467 ? 0.720 21.617 3.010 1.00 89.88 467 ILE A CA 1
ATOM 3587 C C . ILE A 1 467 ? 2.118 21.550 2.376 1.00 89.88 467 ILE A C 1
ATOM 3589 O O . ILE A 1 467 ? 2.238 21.493 1.151 1.00 89.88 467 ILE A O 1
ATOM 3593 N N . ALA A 1 468 ? 3.174 21.507 3.192 1.00 87.31 468 ALA A N 1
ATOM 3594 C CA . ALA A 1 468 ? 4.556 21.441 2.720 1.00 87.31 468 ALA A CA 1
ATOM 3595 C C . ALA A 1 468 ? 4.846 20.155 1.929 1.00 87.31 468 ALA A C 1
ATOM 3597 O O . ALA A 1 468 ? 5.544 20.205 0.912 1.00 87.31 468 ALA A O 1
ATOM 3598 N N . ILE A 1 469 ? 4.285 19.015 2.348 1.00 86.94 469 ILE A N 1
ATOM 3599 C CA . ILE A 1 469 ? 4.392 17.739 1.628 1.00 86.94 469 ILE A CA 1
ATOM 3600 C C . ILE A 1 469 ? 3.759 17.862 0.237 1.00 86.94 469 ILE A C 1
ATOM 3602 O O . ILE A 1 469 ? 4.425 17.573 -0.759 1.00 86.94 469 ILE A O 1
ATOM 3606 N N . TRP A 1 470 ? 2.517 18.347 0.142 1.00 91.06 470 TRP A N 1
ATOM 3607 C CA . TRP A 1 470 ? 1.841 18.513 -1.151 1.00 91.06 470 TRP A CA 1
ATOM 3608 C C . TRP A 1 470 ? 2.547 19.518 -2.061 1.00 91.06 470 TRP A C 1
ATOM 3610 O O . TRP A 1 470 ? 2.739 19.237 -3.246 1.00 91.06 470 TRP A O 1
ATOM 3620 N N . ALA A 1 471 ? 3.014 20.641 -1.512 1.00 91.19 471 ALA A N 1
ATOM 3621 C CA . ALA A 1 471 ? 3.816 21.607 -2.257 1.00 91.19 471 ALA A CA 1
ATOM 3622 C C . ALA A 1 471 ? 5.109 20.970 -2.798 1.00 91.19 471 ALA A C 1
ATOM 3624 O O . ALA A 1 471 ? 5.443 21.144 -3.970 1.00 91.19 471 ALA A O 1
ATOM 3625 N N . SER A 1 472 ? 5.800 20.167 -1.984 1.00 88.19 472 SER A N 1
ATOM 3626 C CA . SER A 1 472 ? 7.034 19.477 -2.383 1.00 88.19 472 SER A CA 1
ATOM 3627 C C . SER A 1 472 ? 6.797 18.456 -3.498 1.00 88.19 472 SER A C 1
ATOM 3629 O O . SER A 1 472 ? 7.577 18.406 -4.451 1.00 88.19 472 SER A O 1
ATOM 3631 N N . ILE A 1 473 ? 5.704 17.684 -3.428 1.00 89.12 473 ILE A N 1
ATOM 3632 C CA . ILE A 1 473 ? 5.304 16.738 -4.485 1.00 89.12 473 ILE A CA 1
ATOM 3633 C C . ILE A 1 473 ? 5.086 17.481 -5.807 1.00 89.12 473 ILE A C 1
ATOM 3635 O O . ILE A 1 473 ? 5.620 17.066 -6.838 1.00 89.12 473 ILE A O 1
ATOM 3639 N N . VAL A 1 474 ? 4.339 18.589 -5.783 1.00 93.50 474 VAL A N 1
ATOM 3640 C CA . VAL A 1 474 ? 4.039 19.386 -6.983 1.00 93.50 474 VAL A CA 1
ATOM 3641 C C . VAL A 1 474 ? 5.313 19.991 -7.570 1.00 93.50 474 VAL A C 1
ATOM 3643 O O . VAL A 1 474 ? 5.588 19.805 -8.758 1.00 93.50 474 VAL A O 1
ATOM 3646 N N . LEU A 1 475 ? 6.128 20.657 -6.749 1.00 91.81 475 LEU A N 1
ATOM 3647 C CA . LEU A 1 475 ? 7.372 21.290 -7.196 1.00 91.81 475 LEU A CA 1
ATOM 3648 C C . LEU A 1 475 ? 8.346 20.267 -7.787 1.00 91.81 475 LEU A C 1
ATOM 3650 O O . LEU A 1 475 ? 8.882 20.481 -8.880 1.00 91.81 475 LEU A O 1
ATOM 3654 N N . LEU A 1 476 ? 8.532 19.125 -7.116 1.00 90.50 476 LEU A N 1
ATOM 3655 C CA . LEU A 1 476 ? 9.382 18.058 -7.634 1.00 90.50 476 LEU A CA 1
ATOM 3656 C C . LEU A 1 476 ? 8.816 17.489 -8.93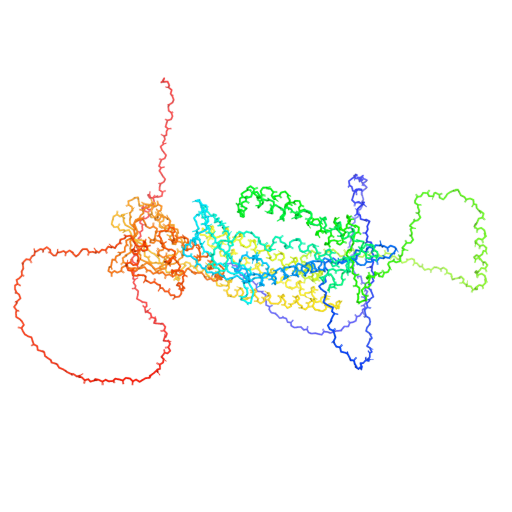7 1.00 90.50 476 LEU A C 1
ATOM 3658 O O . LEU A 1 476 ? 9.570 17.277 -9.890 1.00 90.50 476 LEU A O 1
ATOM 3662 N N . ARG A 1 477 ? 7.497 17.272 -9.018 1.00 93.50 477 ARG A N 1
ATOM 3663 C CA . ARG A 1 477 ? 6.865 16.734 -10.227 1.00 93.50 477 ARG A CA 1
ATOM 3664 C C . ARG A 1 477 ? 7.040 17.665 -11.420 1.00 93.50 477 ARG A C 1
ATOM 3666 O O . ARG A 1 477 ? 7.321 17.174 -12.518 1.00 93.50 477 ARG A O 1
ATOM 3673 N N . ILE A 1 478 ? 6.914 18.975 -11.220 1.00 95.38 478 ILE A N 1
ATOM 3674 C CA . ILE A 1 478 ? 7.181 19.981 -12.254 1.00 95.38 478 ILE A CA 1
ATOM 3675 C C . ILE A 1 478 ? 8.644 19.894 -12.692 1.00 95.38 478 ILE A C 1
ATOM 3677 O O . ILE A 1 478 ? 8.912 19.765 -13.887 1.00 95.38 478 ILE A O 1
ATOM 3681 N N . TRP A 1 479 ? 9.584 19.884 -11.743 1.00 95.69 479 TRP A N 1
ATOM 3682 C CA . TRP A 1 479 ? 11.016 19.799 -12.038 1.00 95.69 479 TRP A CA 1
ATOM 3683 C C . TRP A 1 479 ? 11.395 18.550 -12.842 1.00 95.69 479 TRP A C 1
ATOM 3685 O O . TRP A 1 479 ? 12.034 18.674 -13.892 1.00 95.69 479 TRP A O 1
ATOM 3695 N N . VAL A 1 480 ? 10.921 17.375 -12.420 1.00 95.12 480 VAL A N 1
ATOM 3696 C CA . VAL A 1 480 ? 11.116 16.105 -13.135 1.00 95.12 480 VAL A CA 1
ATOM 3697 C C . VAL A 1 480 ? 10.500 16.162 -14.530 1.00 95.12 480 VAL A C 1
ATOM 3699 O O . VAL A 1 480 ? 11.141 15.798 -15.514 1.00 95.12 480 VAL A O 1
ATOM 3702 N N . THR A 1 481 ? 9.253 16.622 -14.637 1.00 95.62 481 THR A N 1
ATOM 3703 C CA . THR A 1 481 ? 8.519 16.617 -15.908 1.00 95.62 481 THR A CA 1
ATOM 3704 C C . THR A 1 481 ? 9.176 17.541 -16.923 1.00 95.62 481 THR A C 1
ATOM 3706 O O . THR A 1 481 ? 9.409 17.120 -18.053 1.00 95.62 481 THR A O 1
ATOM 3709 N N . VAL A 1 482 ? 9.550 18.761 -16.530 1.00 97.12 482 VAL A N 1
ATOM 3710 C CA . VAL A 1 482 ? 10.237 19.713 -17.416 1.00 97.12 482 VAL A CA 1
ATOM 3711 C C . VAL A 1 482 ? 11.594 19.167 -17.862 1.00 97.12 482 VAL A C 1
ATOM 3713 O O . VAL A 1 482 ? 11.920 19.232 -19.053 1.00 97.12 482 VAL A O 1
ATOM 3716 N N . GLY A 1 483 ? 12.372 18.593 -16.941 1.00 96.38 483 GLY A N 1
ATOM 3717 C CA . GLY A 1 483 ? 13.680 18.032 -17.269 1.00 96.38 483 GLY A CA 1
ATOM 3718 C C . GLY A 1 483 ? 13.597 16.819 -18.196 1.00 96.38 483 GLY A C 1
ATOM 3719 O O . GLY A 1 483 ? 14.315 16.761 -19.200 1.00 96.38 483 GLY A O 1
ATOM 3720 N N . VAL A 1 484 ? 12.671 15.891 -17.933 1.00 96.19 484 VAL A N 1
ATOM 3721 C CA . VAL A 1 484 ? 12.389 14.748 -18.817 1.00 96.19 484 VAL A CA 1
ATOM 3722 C C . VAL A 1 484 ? 11.885 15.220 -20.175 1.00 96.19 484 VAL A C 1
ATOM 3724 O O . VAL A 1 484 ? 12.394 14.757 -21.191 1.00 96.19 484 VAL A O 1
ATOM 3727 N N . TRP A 1 485 ? 10.949 16.169 -20.222 1.00 97.12 485 TRP A N 1
ATOM 3728 C CA . TRP A 1 485 ? 10.374 16.661 -21.474 1.00 97.12 485 TRP A CA 1
ATOM 3729 C C . TRP A 1 485 ? 11.427 17.304 -22.377 1.00 97.12 485 TRP A C 1
ATOM 3731 O O . TRP A 1 485 ? 11.488 17.018 -23.574 1.00 97.12 485 TRP A O 1
ATOM 3741 N N . ARG A 1 486 ? 12.304 18.141 -21.807 1.00 96.25 486 ARG A N 1
ATOM 3742 C CA . ARG A 1 486 ? 13.398 18.793 -22.544 1.00 96.25 486 ARG A CA 1
ATOM 3743 C C . ARG A 1 486 ? 14.472 17.795 -22.979 1.00 96.25 486 ARG A C 1
ATOM 3745 O O . ARG A 1 486 ? 14.916 17.857 -24.127 1.00 96.25 486 ARG A O 1
ATOM 3752 N N . ALA A 1 487 ? 14.848 16.850 -22.113 1.00 94.88 487 ALA A N 1
ATOM 3753 C CA . ALA A 1 487 ? 15.774 15.774 -22.471 1.00 94.88 487 ALA A CA 1
ATOM 3754 C C . ALA A 1 487 ? 15.195 14.881 -23.581 1.00 94.88 487 ALA A C 1
ATOM 3756 O O . ALA A 1 487 ? 15.900 14.535 -24.529 1.00 94.88 487 ALA A O 1
ATOM 3757 N N . ALA A 1 488 ? 13.898 14.573 -23.512 1.00 94.69 488 ALA A N 1
ATOM 3758 C CA . ALA A 1 488 ? 13.173 13.820 -24.524 1.00 94.69 488 ALA A CA 1
ATOM 3759 C C . ALA A 1 488 ? 13.123 14.571 -25.860 1.00 94.69 488 ALA A C 1
ATOM 3761 O O . ALA A 1 488 ? 13.450 13.980 -26.881 1.00 94.69 488 ALA A O 1
ATOM 3762 N N . SER A 1 489 ? 12.808 15.872 -25.878 1.00 94.56 489 SER A N 1
ATOM 3763 C CA . SER A 1 489 ? 12.836 16.683 -27.109 1.00 94.56 489 SER A CA 1
ATOM 3764 C C . SER A 1 489 ? 14.205 16.657 -27.792 1.00 94.56 489 SER A C 1
ATOM 3766 O O . SER A 1 489 ? 14.290 16.437 -28.997 1.00 94.56 489 SER A O 1
ATOM 3768 N N . ARG A 1 490 ? 15.293 16.815 -27.026 1.00 91.62 490 ARG A N 1
ATOM 3769 C CA . ARG A 1 490 ? 16.662 16.728 -27.566 1.00 91.62 490 ARG A CA 1
ATOM 3770 C C . ARG A 1 490 ? 17.003 15.324 -28.056 1.00 91.62 490 ARG A C 1
ATOM 3772 O O . ARG A 1 490 ? 17.707 15.170 -29.047 1.00 91.62 490 ARG A O 1
ATOM 3779 N N . TYR A 1 491 ? 16.510 14.304 -27.365 1.00 88.94 491 TYR A N 1
ATOM 3780 C CA . TYR A 1 491 ? 16.677 12.911 -27.759 1.00 88.94 491 TYR A CA 1
ATOM 3781 C C . TYR A 1 491 ? 15.938 12.599 -29.076 1.00 88.94 491 TYR A C 1
ATOM 3783 O O . TYR A 1 491 ? 16.504 11.939 -29.946 1.00 88.94 491 TYR A O 1
ATOM 3791 N N . GLN A 1 492 ? 14.738 13.157 -29.277 1.00 90.12 492 GLN A N 1
ATOM 3792 C CA . GLN A 1 492 ? 14.006 13.072 -30.549 1.00 90.12 492 GLN A CA 1
ATOM 3793 C C . GLN A 1 492 ? 14.733 13.811 -31.678 1.00 90.12 492 GLN A C 1
ATOM 3795 O O . GLN A 1 492 ? 14.849 13.268 -32.772 1.00 90.12 492 GLN A O 1
ATOM 3800 N N . ALA A 1 493 ? 15.285 14.999 -31.403 1.00 88.19 493 ALA A N 1
ATOM 3801 C CA . ALA A 1 493 ? 16.048 15.780 -32.382 1.00 88.19 493 ALA A CA 1
ATOM 3802 C C . ALA A 1 493 ? 17.306 15.053 -32.902 1.00 88.19 493 ALA A C 1
ATOM 3804 O O . ALA A 1 493 ? 17.810 15.381 -33.968 1.00 88.19 493 ALA A O 1
ATOM 3805 N N . ARG A 1 494 ? 17.798 14.037 -32.178 1.00 83.69 494 ARG A N 1
ATOM 3806 C CA . ARG A 1 494 ? 18.915 13.166 -32.588 1.00 83.69 494 ARG A CA 1
ATOM 3807 C C . ARG A 1 494 ? 18.467 11.926 -33.383 1.00 83.69 494 ARG A C 1
ATOM 3809 O O . ARG A 1 494 ? 19.225 10.967 -33.485 1.00 83.69 494 ARG A O 1
ATOM 3816 N N . GLY A 1 495 ? 17.231 11.906 -33.888 1.00 78.00 495 GLY A N 1
ATOM 3817 C CA . GLY A 1 495 ? 16.701 10.844 -34.755 1.00 78.00 495 GLY A CA 1
ATOM 3818 C C . GLY A 1 495 ? 16.034 9.665 -34.033 1.00 78.00 495 GLY A C 1
ATOM 3819 O O . GLY A 1 495 ? 15.550 8.746 -34.685 1.00 78.00 495 GLY A O 1
ATOM 3820 N N . LYS A 1 496 ? 15.954 9.669 -32.694 1.00 72.69 496 LYS A N 1
ATOM 3821 C CA . LYS A 1 496 ? 15.344 8.583 -31.901 1.00 72.69 496 LYS A CA 1
ATOM 3822 C C . LYS A 1 496 ? 13.969 9.004 -31.360 1.00 72.69 496 LYS A C 1
ATOM 3824 O O . LYS A 1 496 ? 13.805 9.305 -30.178 1.00 72.69 496 LYS A O 1
ATOM 3829 N N . SER A 1 497 ? 12.971 9.073 -32.241 1.00 79.00 497 SER A N 1
ATOM 3830 C CA . SER A 1 497 ? 11.677 9.725 -31.968 1.00 79.00 497 SER A CA 1
ATOM 3831 C C . SER A 1 497 ? 10.762 8.974 -30.987 1.00 79.00 497 SER A C 1
ATOM 3833 O O . SER A 1 497 ? 10.132 9.618 -30.143 1.00 79.00 497 SER A O 1
ATOM 3835 N N . PHE A 1 498 ? 10.723 7.636 -31.051 1.00 86.56 498 PHE A N 1
ATOM 3836 C CA . PHE A 1 498 ? 9.778 6.805 -30.290 1.00 86.56 498 PHE A CA 1
ATOM 3837 C C . PHE A 1 498 ? 9.932 6.946 -28.768 1.00 86.56 498 PHE A C 1
ATOM 3839 O O . PHE A 1 498 ? 8.999 7.377 -28.097 1.00 86.56 498 PHE A O 1
ATOM 3846 N N . TRP A 1 499 ? 11.115 6.658 -28.206 1.00 82.31 499 TRP A N 1
ATOM 3847 C CA . TRP A 1 499 ? 11.324 6.699 -26.747 1.00 82.31 499 TRP A CA 1
ATOM 3848 C C . TRP A 1 499 ? 11.217 8.100 -26.160 1.00 82.31 499 TRP A C 1
ATOM 3850 O O . TRP A 1 499 ? 10.747 8.261 -25.037 1.00 82.31 499 TRP A O 1
ATOM 3860 N N . GLY A 1 500 ? 11.610 9.122 -26.924 1.00 88.94 500 GLY A N 1
ATOM 3861 C CA . GLY A 1 500 ? 11.362 10.501 -26.521 1.00 88.94 500 GLY A CA 1
ATOM 3862 C C . GLY A 1 500 ? 9.865 10.828 -26.489 1.00 88.94 500 GLY A C 1
ATOM 3863 O O . GLY A 1 500 ? 9.413 11.508 -25.573 1.00 88.94 500 GLY A O 1
ATOM 3864 N N . GLY A 1 501 ? 9.082 10.299 -27.433 1.00 90.12 501 GLY A N 1
ATOM 3865 C CA . GLY A 1 501 ? 7.625 10.442 -27.449 1.00 90.12 501 GLY A CA 1
ATOM 3866 C C . GLY A 1 501 ? 6.964 9.717 -26.278 1.00 90.12 501 GLY A C 1
ATOM 3867 O O . GLY A 1 501 ? 6.217 10.332 -25.522 1.00 90.12 501 GLY A O 1
ATOM 3868 N N . ALA A 1 502 ? 7.311 8.446 -26.066 1.00 90.25 502 ALA A N 1
ATOM 3869 C CA . ALA A 1 502 ? 6.807 7.644 -24.953 1.00 90.25 502 ALA A CA 1
ATOM 3870 C C . ALA A 1 502 ? 7.106 8.299 -23.593 1.00 90.25 502 ALA A C 1
ATOM 3872 O O . ALA A 1 502 ? 6.208 8.434 -22.764 1.00 90.25 502 ALA A O 1
ATOM 3873 N N . ALA A 1 503 ? 8.336 8.788 -23.387 1.00 91.50 503 ALA A N 1
ATOM 3874 C CA . ALA A 1 503 ? 8.703 9.492 -22.160 1.00 91.50 503 ALA A CA 1
ATOM 3875 C C . ALA A 1 503 ? 7.846 10.748 -21.935 1.00 91.50 503 ALA A C 1
ATOM 3877 O O . ALA A 1 503 ? 7.389 10.974 -20.819 1.00 91.50 503 ALA A O 1
ATOM 3878 N N . LYS A 1 504 ? 7.573 11.535 -22.985 1.00 94.56 504 LYS A N 1
ATOM 3879 C CA . LYS A 1 504 ? 6.682 12.704 -22.899 1.00 94.56 504 LYS A CA 1
ATOM 3880 C C . LYS A 1 504 ? 5.255 12.313 -22.521 1.00 94.56 504 LYS A C 1
ATOM 3882 O O . LYS A 1 504 ? 4.704 12.907 -21.599 1.00 94.56 504 LYS A O 1
ATOM 3887 N N . VAL A 1 505 ? 4.681 11.303 -23.178 1.00 94.62 505 VAL A N 1
ATOM 3888 C CA . VAL A 1 505 ? 3.317 10.826 -22.888 1.00 94.62 505 VAL A CA 1
ATOM 3889 C C . VAL A 1 505 ? 3.203 10.360 -21.437 1.00 94.62 505 VAL A C 1
ATOM 3891 O O . VAL A 1 505 ? 2.329 10.830 -20.712 1.00 94.62 505 VAL A O 1
ATOM 3894 N N . VAL A 1 506 ? 4.124 9.514 -20.968 1.00 92.88 506 VAL A N 1
ATOM 3895 C CA . VAL A 1 506 ? 4.115 9.031 -19.576 1.00 92.88 506 VAL A CA 1
ATOM 3896 C C . VAL A 1 506 ? 4.330 10.180 -18.585 1.00 92.88 506 VAL A C 1
ATOM 3898 O O . VAL A 1 506 ? 3.668 10.244 -17.546 1.00 92.88 506 VAL A O 1
ATOM 3901 N N . SER A 1 507 ? 5.213 11.132 -18.897 1.00 93.94 507 SER A N 1
ATOM 3902 C CA . SER A 1 507 ? 5.404 12.320 -18.063 1.00 93.94 507 SER A CA 1
ATOM 3903 C C . SER A 1 507 ? 4.145 13.189 -17.975 1.00 93.94 507 SER A C 1
ATOM 3905 O O . SER A 1 507 ? 3.833 13.644 -16.870 1.00 93.94 507 SER A O 1
ATOM 3907 N N . ALA A 1 508 ? 3.414 13.366 -19.083 1.00 94.25 508 ALA A N 1
ATOM 3908 C CA . ALA A 1 508 ? 2.137 14.081 -19.126 1.00 94.25 508 ALA A CA 1
ATOM 3909 C C . ALA A 1 508 ? 1.055 13.364 -18.313 1.00 94.25 508 ALA A C 1
ATOM 3911 O O . ALA A 1 508 ? 0.437 13.990 -17.454 1.00 94.25 508 ALA A O 1
ATOM 3912 N N . LEU A 1 509 ? 0.886 12.051 -18.499 1.00 93.00 509 LEU A N 1
ATOM 3913 C CA . LEU A 1 509 ? -0.047 11.244 -17.703 1.00 93.00 509 LEU A CA 1
ATOM 3914 C C . LEU A 1 509 ? 0.258 11.351 -16.205 1.00 93.00 509 LEU A C 1
ATOM 3916 O O . LEU A 1 509 ? -0.648 11.543 -15.400 1.00 93.00 509 LEU A O 1
ATOM 3920 N N . GLY A 1 510 ? 1.536 11.313 -15.821 1.00 90.69 510 GLY A N 1
ATOM 3921 C CA . GLY A 1 510 ? 1.920 11.510 -14.425 1.00 90.69 510 GLY A CA 1
ATOM 3922 C C . GLY A 1 510 ? 1.654 12.929 -13.901 1.00 90.69 510 GLY A C 1
ATOM 3923 O O . GLY A 1 510 ? 1.400 13.086 -12.712 1.00 90.69 510 GLY A O 1
ATOM 3924 N N . MET A 1 511 ? 1.680 13.963 -14.751 1.00 95.06 511 MET A N 1
ATOM 3925 C CA . MET A 1 511 ? 1.266 15.319 -14.357 1.00 95.06 511 MET A CA 1
ATOM 3926 C C . MET A 1 511 ? -0.248 15.394 -14.135 1.00 95.06 511 MET A C 1
ATOM 3928 O O . MET A 1 511 ? -0.685 15.943 -13.127 1.00 95.06 511 MET A O 1
ATOM 3932 N N . VAL A 1 512 ? -1.038 14.780 -15.024 1.00 96.06 512 VAL A N 1
ATOM 3933 C CA . VAL A 1 512 ? -2.497 14.655 -14.865 1.00 96.06 512 VAL A CA 1
ATOM 3934 C C . VAL A 1 512 ? -2.832 13.897 -13.581 1.00 96.06 512 VAL A C 1
ATOM 3936 O O . VAL A 1 512 ? -3.677 14.345 -12.813 1.00 96.06 512 VAL A O 1
ATOM 3939 N N . TYR A 1 513 ? -2.126 12.801 -13.295 1.00 92.75 513 TYR A N 1
ATOM 3940 C CA . TYR A 1 513 ? -2.305 12.043 -12.057 1.00 92.75 513 TYR A CA 1
ATOM 3941 C C . TYR A 1 513 ? -1.982 12.869 -10.804 1.00 92.75 513 TYR A C 1
ATOM 3943 O O . TYR A 1 513 ? -2.717 12.797 -9.821 1.00 92.75 513 TYR A O 1
ATOM 3951 N N . VAL A 1 514 ? -0.918 13.682 -10.821 1.00 93.12 514 VAL A N 1
ATOM 3952 C CA . VAL A 1 514 ? -0.608 14.582 -9.696 1.00 93.12 514 VAL A CA 1
ATOM 3953 C C . VAL A 1 514 ? -1.665 15.675 -9.554 1.00 93.12 514 VAL A C 1
ATOM 3955 O O . VAL A 1 514 ? -2.094 15.928 -8.434 1.00 93.12 514 VAL A O 1
ATOM 3958 N N . ALA A 1 515 ? -2.153 16.263 -10.648 1.00 94.06 515 ALA A N 1
ATOM 3959 C CA . ALA A 1 515 ? -3.243 17.240 -10.601 1.00 94.06 515 ALA A CA 1
ATOM 3960 C C . ALA A 1 515 ? -4.534 16.629 -10.026 1.00 94.06 515 ALA A C 1
ATOM 3962 O O . ALA A 1 515 ? -5.139 17.202 -9.120 1.00 94.06 515 ALA A O 1
ATOM 3963 N N . TYR A 1 516 ? -4.901 15.427 -10.482 1.00 93.31 516 TYR A N 1
ATOM 3964 C CA . TYR A 1 516 ? -5.996 14.639 -9.914 1.00 93.31 516 TYR A CA 1
ATOM 3965 C C . TYR A 1 516 ? -5.770 14.389 -8.415 1.00 93.31 516 TYR A C 1
ATOM 3967 O O . TYR A 1 516 ? -6.646 14.646 -7.596 1.00 93.31 516 TYR A O 1
ATOM 3975 N N . SER A 1 517 ? -4.568 13.963 -8.027 1.00 89.12 517 SER A N 1
ATOM 3976 C CA . SER A 1 517 ? -4.232 13.705 -6.624 1.00 89.12 517 SER A CA 1
ATOM 3977 C C . SER A 1 517 ? -4.332 14.974 -5.773 1.00 89.12 517 SER A C 1
ATOM 3979 O O . SER A 1 517 ? -4.884 14.931 -4.680 1.00 89.12 517 SER A O 1
ATOM 3981 N N . CYS A 1 518 ? -3.887 16.128 -6.268 1.00 92.31 518 CYS A N 1
ATOM 3982 C CA . CYS A 1 518 ? -4.065 17.402 -5.573 1.00 92.31 518 CYS A CA 1
ATOM 3983 C C . CYS A 1 518 ? -5.547 17.760 -5.398 1.00 92.31 518 CYS A C 1
ATOM 3985 O O . CYS A 1 518 ? -5.932 18.188 -4.314 1.00 92.31 518 CYS A O 1
ATOM 3987 N N . ALA A 1 519 ? -6.379 17.555 -6.422 1.00 90.94 519 ALA A N 1
ATOM 3988 C CA . ALA A 1 519 ? -7.801 17.895 -6.376 1.00 90.94 519 ALA A CA 1
ATOM 3989 C C . ALA A 1 519 ? -8.621 16.956 -5.473 1.00 90.94 519 ALA A C 1
ATOM 3991 O O . ALA A 1 519 ? -9.473 17.419 -4.717 1.00 90.94 519 ALA A O 1
ATOM 3992 N N . PHE A 1 520 ? -8.360 15.648 -5.527 1.00 87.12 520 PHE A N 1
ATOM 3993 C CA . PHE A 1 520 ? -9.209 14.631 -4.892 1.00 87.12 520 PHE A CA 1
ATOM 3994 C C . PHE A 1 520 ? -8.614 14.009 -3.622 1.00 87.12 520 PHE A C 1
ATOM 3996 O O . PHE A 1 520 ? -9.343 13.392 -2.846 1.00 87.12 520 PHE A O 1
ATOM 4003 N N . VAL A 1 521 ? -7.315 14.186 -3.376 1.00 85.19 521 VAL A N 1
ATOM 4004 C CA . VAL A 1 521 ? -6.626 13.689 -2.174 1.00 85.19 521 VAL A CA 1
ATOM 4005 C C . VAL A 1 521 ? -6.105 14.870 -1.360 1.00 85.19 521 VAL A C 1
ATOM 4007 O O . VAL A 1 521 ? -6.542 15.071 -0.230 1.00 85.19 521 VAL A O 1
ATOM 4010 N N . GLY A 1 522 ? -5.241 15.703 -1.945 1.00 88.44 522 GLY A N 1
ATOM 4011 C CA . GLY A 1 522 ? -4.525 16.753 -1.220 1.00 88.44 522 GLY A CA 1
ATOM 4012 C C . GLY A 1 522 ? -5.401 17.877 -0.685 1.00 88.44 522 GLY A C 1
ATOM 4013 O O . GLY A 1 522 ? -5.370 18.151 0.513 1.00 88.44 522 GLY A O 1
ATOM 4014 N N . ALA A 1 523 ? -6.222 18.500 -1.530 1.00 91.75 523 ALA A N 1
ATOM 4015 C CA . ALA A 1 523 ? -7.121 19.567 -1.101 1.00 91.75 523 ALA A CA 1
ATOM 4016 C C . ALA A 1 523 ? -8.148 19.076 -0.059 1.00 91.75 523 ALA A C 1
ATOM 4018 O O . ALA A 1 523 ? -8.257 19.715 0.991 1.00 91.75 523 ALA A O 1
ATOM 4019 N N . PRO A 1 524 ? -8.828 17.922 -0.239 1.00 90.06 524 PRO A N 1
ATOM 4020 C CA . PRO A 1 524 ? -9.692 17.365 0.799 1.00 90.06 524 PRO A CA 1
ATOM 4021 C C . PRO A 1 524 ? -8.954 17.022 2.097 1.00 90.06 524 PRO A C 1
ATOM 4023 O O . PRO A 1 524 ? -9.502 17.249 3.176 1.00 90.06 524 PRO A O 1
ATOM 4026 N N . GLN A 1 525 ? -7.724 16.505 2.017 1.00 86.31 525 GLN A N 1
ATOM 4027 C CA . GLN A 1 525 ? -6.906 16.204 3.193 1.00 86.31 525 GLN A CA 1
ATOM 4028 C C . GLN A 1 525 ? -6.557 17.484 3.961 1.00 86.31 525 GLN A C 1
ATOM 4030 O O . GLN A 1 525 ? -6.821 17.555 5.159 1.00 86.31 525 GLN A O 1
ATOM 4035 N N . ILE A 1 526 ? -6.039 18.512 3.280 1.00 90.06 526 ILE A N 1
ATOM 4036 C CA . ILE A 1 526 ? -5.720 19.821 3.875 1.00 90.06 526 ILE A CA 1
ATOM 4037 C C . ILE A 1 526 ? -6.974 20.444 4.494 1.00 90.06 526 ILE A C 1
ATOM 4039 O O . ILE A 1 526 ? -6.926 20.882 5.640 1.00 90.06 526 ILE A O 1
ATOM 4043 N N . ALA A 1 527 ? -8.106 20.427 3.784 1.00 88.69 527 ALA A N 1
ATOM 4044 C CA . ALA A 1 527 ? -9.377 20.930 4.299 1.00 88.69 527 ALA A CA 1
ATOM 4045 C C . ALA A 1 527 ? -9.831 20.169 5.555 1.00 88.69 527 ALA A C 1
ATOM 4047 O O . ALA A 1 527 ? -10.290 20.782 6.514 1.00 88.69 527 ALA A O 1
ATOM 4048 N N . GLY A 1 528 ? -9.663 18.843 5.579 1.00 86.12 528 GLY A N 1
ATOM 4049 C CA . GLY A 1 528 ? -9.977 18.011 6.739 1.00 86.12 528 GLY A CA 1
ATOM 4050 C C . GLY A 1 528 ? -9.100 18.310 7.956 1.00 86.12 528 GLY A C 1
ATOM 4051 O O . GLY A 1 528 ? -9.604 18.273 9.075 1.00 86.12 528 GLY A O 1
ATOM 4052 N N . VAL A 1 529 ? -7.814 18.624 7.758 1.00 84.88 529 VAL A N 1
ATOM 4053 C CA . VAL A 1 529 ? -6.916 19.058 8.844 1.00 84.88 529 VAL A CA 1
ATOM 4054 C C . VAL A 1 529 ? -7.244 20.477 9.305 1.00 84.88 529 VAL A C 1
ATOM 4056 O O . VAL A 1 529 ? -7.314 20.734 10.505 1.00 84.88 529 VAL A O 1
ATOM 4059 N N . TYR A 1 530 ? -7.479 21.392 8.366 1.00 88.62 530 TYR A N 1
ATOM 4060 C CA . TYR A 1 530 ? -7.860 22.770 8.662 1.00 88.62 530 TYR A CA 1
ATOM 4061 C C . TYR A 1 530 ? -9.162 22.842 9.465 1.00 88.62 530 TYR A C 1
ATOM 4063 O O . TYR A 1 530 ? -9.248 23.613 10.410 1.00 88.62 530 TYR A O 1
ATOM 4071 N N . GLU A 1 531 ? -10.144 21.997 9.153 1.00 86.25 531 GLU A N 1
ATOM 4072 C CA . GLU A 1 531 ? -11.392 21.881 9.916 1.00 86.25 531 GLU A CA 1
ATOM 4073 C C . GLU A 1 531 ? -11.141 21.547 11.394 1.00 86.25 531 GLU A C 1
ATOM 4075 O O . GLU A 1 531 ? -11.821 22.081 12.266 1.00 86.25 531 GLU A O 1
ATOM 4080 N N . ILE A 1 532 ? -10.126 20.725 11.678 1.00 84.81 532 ILE A N 1
ATOM 4081 C CA . ILE A 1 532 ? -9.713 20.419 13.051 1.00 84.81 532 ILE A CA 1
ATOM 4082 C C . ILE A 1 532 ? -9.078 21.656 13.692 1.00 84.81 532 ILE A C 1
ATOM 4084 O O . ILE A 1 532 ? -9.423 22.007 14.817 1.00 84.81 532 ILE A O 1
ATOM 4088 N N . VAL A 1 533 ? -8.190 22.356 12.969 1.00 85.44 533 VAL A N 1
ATOM 4089 C CA . VAL A 1 533 ? -7.562 23.617 13.431 1.00 85.44 533 VAL A CA 1
ATOM 4090 C C . VAL A 1 533 ? -8.604 24.689 13.731 1.00 85.44 533 VAL A C 1
ATOM 4092 O O . VAL A 1 533 ? -8.473 25.414 14.713 1.00 85.44 533 VAL A O 1
ATOM 409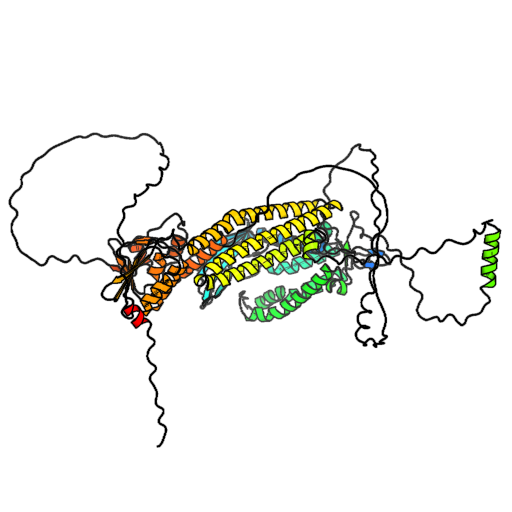5 N N . ALA A 1 534 ? -9.649 24.764 12.915 1.00 85.69 534 ALA A N 1
ATOM 4096 C CA . ALA A 1 534 ? -10.746 25.711 13.045 1.00 85.69 534 ALA A CA 1
ATOM 4097 C C . ALA A 1 534 ? -11.763 25.329 14.141 1.00 85.69 534 ALA A C 1
ATOM 4099 O O . ALA A 1 534 ? -12.799 25.980 14.256 1.00 85.69 534 ALA A O 1
ATOM 4100 N N . GLY A 1 535 ? -11.485 24.295 14.944 1.00 80.06 535 GLY A N 1
ATOM 4101 C CA . GLY A 1 535 ? -12.295 23.931 16.107 1.00 80.06 535 GLY A CA 1
ATOM 4102 C C . GLY A 1 535 ? -13.373 22.879 15.846 1.00 80.06 535 GLY A C 1
ATOM 4103 O O . GLY A 1 535 ? -14.329 22.806 16.611 1.00 80.06 535 GLY A O 1
ATOM 4104 N N . ASP A 1 536 ? -13.246 22.060 14.795 1.00 83.25 536 ASP A N 1
ATOM 4105 C CA . ASP A 1 536 ? -14.117 20.898 14.556 1.00 83.25 536 ASP A CA 1
ATOM 4106 C C . ASP A 1 536 ? -15.620 21.232 14.441 1.00 83.25 536 ASP A C 1
ATOM 4108 O O . ASP A 1 536 ? -16.487 20.437 14.808 1.00 83.25 536 ASP A O 1
ATOM 4112 N N . ALA A 1 537 ? -15.953 22.388 13.855 1.00 77.75 537 ALA A N 1
ATOM 4113 C CA . ALA A 1 537 ? -17.326 22.905 13.781 1.00 77.75 537 ALA A CA 1
ATOM 4114 C C . ALA A 1 537 ? -18.371 21.900 13.244 1.00 77.75 537 ALA A C 1
ATOM 4116 O O . ALA A 1 537 ? -19.521 21.919 13.673 1.00 77.75 537 ALA A O 1
ATOM 4117 N N . ARG A 1 538 ? -17.985 20.990 12.336 1.00 74.50 538 ARG A N 1
ATOM 4118 C CA . ARG A 1 538 ? -18.877 19.958 11.775 1.00 74.50 538 ARG A CA 1
ATOM 4119 C C . ARG A 1 538 ? -19.185 18.812 12.742 1.00 74.50 538 ARG A C 1
ATOM 4121 O O . ARG A 1 538 ? -20.234 18.188 12.621 1.00 74.50 538 ARG A O 1
ATOM 4128 N N . VAL A 1 539 ? -18.257 18.491 13.643 1.00 83.06 539 VAL A N 1
ATOM 4129 C CA . VAL A 1 539 ? -18.446 17.457 14.675 1.00 83.06 539 VAL A CA 1
ATOM 4130 C C . VAL A 1 539 ? -19.371 17.984 15.775 1.00 83.06 539 VAL A C 1
ATOM 4132 O O . VAL A 1 539 ? -20.132 17.216 16.358 1.00 83.06 539 VAL A O 1
ATOM 4135 N N . GLY A 1 540 ? -19.362 19.300 15.989 1.00 78.62 540 GLY A N 1
ATOM 4136 C CA . GLY A 1 540 ? -20.204 19.979 16.963 1.00 78.62 540 GLY A CA 1
ATOM 4137 C C . GLY A 1 540 ? -19.582 19.998 18.362 1.00 78.62 540 GLY A C 1
ATOM 4138 O O . GLY A 1 540 ? -18.650 19.243 18.644 1.00 78.62 540 GLY A O 1
ATOM 4139 N N . PRO A 1 541 ? -20.072 20.883 19.244 1.00 81.75 541 PRO A N 1
ATOM 4140 C CA . PRO A 1 541 ? -19.524 21.043 20.584 1.00 81.75 541 PRO A CA 1
ATOM 4141 C C . PRO A 1 541 ? -19.767 19.805 21.454 1.00 81.75 541 PRO A C 1
ATOM 4143 O O . PRO A 1 541 ? -20.668 18.998 21.196 1.00 81.75 541 PRO A O 1
ATOM 4146 N N . HIS A 1 542 ? -18.990 19.695 22.529 1.00 91.62 542 HIS A N 1
ATOM 4147 C CA . HIS A 1 542 ? -19.155 18.685 23.569 1.00 91.62 542 HIS A CA 1
ATOM 4148 C C . HIS A 1 542 ? -19.285 19.305 24.953 1.00 91.62 542 HIS A C 1
ATOM 4150 O O . HIS A 1 542 ? -18.918 20.456 25.181 1.00 91.62 542 HIS A O 1
ATOM 4156 N N . GLN A 1 543 ? -19.809 18.520 25.888 1.00 90.69 543 GLN A N 1
ATOM 4157 C CA . GLN A 1 543 ? -19.904 18.892 27.294 1.00 90.69 543 GLN A CA 1
ATOM 4158 C C . GLN A 1 543 ? -19.702 17.674 28.196 1.00 90.69 543 GLN A C 1
ATOM 4160 O O . GLN A 1 543 ? -20.126 16.559 27.870 1.00 90.69 543 GLN A O 1
ATOM 4165 N N . PHE A 1 544 ? -19.099 17.927 29.356 1.00 92.81 544 PHE A N 1
ATOM 4166 C CA . PHE A 1 544 ? -18.989 16.983 30.459 1.00 92.81 544 PHE A CA 1
ATOM 4167 C C . PHE A 1 544 ? -19.858 17.450 31.625 1.00 92.81 544 PHE A C 1
ATOM 4169 O O . PHE A 1 544 ? -19.751 18.598 32.059 1.00 92.81 544 PHE A O 1
ATOM 4176 N N . ARG A 1 545 ? -20.699 16.560 32.156 1.00 91.38 545 ARG A N 1
ATOM 4177 C CA . ARG A 1 545 ? -21.535 16.831 33.330 1.00 91.38 545 ARG A CA 1
ATOM 4178 C C . ARG A 1 545 ? -21.268 15.800 34.415 1.00 91.38 545 ARG A C 1
ATOM 4180 O O . ARG A 1 545 ? -21.410 14.602 34.194 1.00 91.38 545 ARG A O 1
ATOM 4187 N N . VAL A 1 546 ? -20.886 16.266 35.598 1.00 92.88 546 VAL A N 1
ATOM 4188 C CA . VAL A 1 546 ? -20.679 15.396 36.760 1.00 92.88 546 VAL A CA 1
ATOM 4189 C C . VAL A 1 546 ? -22.038 14.955 37.306 1.00 92.88 546 VAL A C 1
ATOM 4191 O O . VAL A 1 546 ? -22.944 15.770 37.469 1.00 92.88 546 VAL A O 1
ATOM 4194 N N . LEU A 1 547 ? -22.177 13.660 37.576 1.00 90.19 547 LEU A N 1
ATOM 4195 C CA . LEU A 1 547 ? -23.387 13.016 38.079 1.00 90.19 547 LEU A CA 1
ATOM 4196 C C . LEU A 1 547 ? -23.101 12.280 39.395 1.00 90.19 547 LEU A C 1
ATOM 4198 O O . LEU A 1 547 ? -21.958 11.915 39.683 1.00 90.19 547 LEU A O 1
ATOM 4202 N N . ALA A 1 548 ? -24.165 11.997 40.154 1.00 84.44 548 ALA A N 1
ATOM 4203 C CA . ALA A 1 548 ? -24.147 11.120 41.331 1.00 84.44 548 ALA A CA 1
ATOM 4204 C C . ALA A 1 548 ? -22.988 11.420 42.307 1.00 84.44 548 ALA A C 1
ATOM 4206 O O . ALA A 1 548 ? -22.225 10.517 42.668 1.00 84.44 548 ALA A O 1
ATOM 4207 N N . ASP A 1 549 ? -22.842 12.697 42.676 1.00 85.12 549 ASP A N 1
ATOM 4208 C CA . ASP A 1 549 ? -21.835 13.204 43.620 1.00 85.12 549 ASP A CA 1
ATOM 4209 C C . ASP A 1 549 ? -20.384 12.854 43.235 1.00 85.12 549 ASP A C 1
ATOM 4211 O O . ASP A 1 549 ? -19.557 12.497 44.072 1.00 85.12 549 ASP A O 1
ATOM 4215 N N . GLY A 1 550 ? -20.067 12.901 41.936 1.00 87.75 550 GLY A N 1
ATOM 4216 C CA . GLY A 1 550 ? -18.722 12.615 41.420 1.00 87.75 550 GLY A CA 1
ATOM 4217 C C . GLY A 1 550 ? -18.472 11.149 41.060 1.00 87.75 550 GLY A C 1
ATOM 4218 O O . GLY A 1 550 ? -17.392 10.815 40.574 1.00 87.75 550 GLY A O 1
ATOM 4219 N N . ARG A 1 551 ? -19.457 10.259 41.247 1.00 93.31 551 ARG A N 1
ATOM 4220 C CA . ARG A 1 551 ? -19.344 8.837 40.861 1.00 93.31 551 ARG A CA 1
ATOM 4221 C C . ARG A 1 551 ? -19.701 8.567 39.400 1.00 93.31 551 ARG A C 1
ATOM 4223 O O . ARG A 1 551 ? -19.338 7.506 38.879 1.00 93.31 551 ARG A O 1
ATOM 4230 N N . GLY A 1 552 ? -20.391 9.498 38.745 1.00 94.62 552 GLY A N 1
ATOM 4231 C CA . GLY A 1 552 ? -20.733 9.434 37.328 1.00 94.62 552 GLY A CA 1
ATOM 4232 C C . GLY A 1 552 ? -20.224 10.652 36.559 1.00 94.62 552 GLY A C 1
ATOM 4233 O O . GLY A 1 552 ? -20.180 11.757 37.093 1.00 94.62 552 GLY A O 1
ATOM 4234 N N . LEU A 1 553 ? -19.873 10.455 35.294 1.00 97.12 553 LEU A N 1
ATOM 4235 C CA . LEU A 1 553 ? -19.521 11.523 34.364 1.00 97.12 553 LEU A CA 1
ATOM 4236 C C . LEU A 1 553 ? -20.290 11.313 33.068 1.00 97.12 553 LEU A C 1
ATOM 4238 O O . LEU A 1 553 ? -20.128 10.290 32.415 1.00 97.12 553 LEU A O 1
ATOM 4242 N N . GLU A 1 554 ? -21.127 12.264 32.692 1.00 95.38 554 GLU A N 1
ATOM 4243 C CA . GLU A 1 554 ? -21.818 12.247 31.413 1.00 95.38 554 GLU A CA 1
ATOM 4244 C C . GLU A 1 554 ? -21.018 13.017 30.369 1.00 95.38 554 GLU A C 1
ATOM 4246 O O . GLU A 1 554 ? -20.662 14.173 30.583 1.00 95.38 554 GLU A O 1
ATOM 4251 N N . PHE A 1 555 ? -20.769 12.374 29.234 1.00 96.69 555 PHE A N 1
ATOM 4252 C CA . PHE A 1 555 ? -20.237 12.979 28.027 1.00 96.69 555 PHE A CA 1
ATOM 4253 C C . PHE A 1 555 ? -21.353 13.091 26.993 1.00 96.69 555 PHE A C 1
ATOM 4255 O O . PHE A 1 555 ? -21.949 12.077 26.606 1.00 96.69 555 PHE A O 1
ATOM 4262 N N . THR A 1 556 ? -21.612 14.312 26.523 1.00 89.81 556 THR A N 1
ATOM 4263 C CA . THR A 1 556 ? -22.556 14.532 25.423 1.00 89.81 556 THR A CA 1
ATOM 4264 C C . THR A 1 556 ? -21.980 15.418 24.326 1.00 89.81 556 THR A C 1
ATOM 4266 O O . THR A 1 556 ? -21.143 16.277 24.602 1.00 89.81 556 THR A O 1
ATOM 4269 N N . GLY A 1 557 ? -22.459 15.229 23.096 1.00 87.69 557 GLY A N 1
ATOM 4270 C CA . GLY A 1 557 ? -22.049 16.018 21.933 1.00 87.69 557 GLY A CA 1
ATOM 4271 C C . GLY A 1 557 ? -21.009 15.321 21.055 1.00 87.69 557 GLY A C 1
ATOM 4272 O O . GLY A 1 557 ? -20.929 14.089 21.024 1.00 87.69 557 GLY A O 1
ATOM 4273 N N . GLY A 1 558 ? -20.262 16.104 20.282 1.00 90.62 558 GLY A N 1
ATOM 4274 C CA . GLY A 1 558 ? -19.307 15.604 19.294 1.00 90.62 558 GLY A CA 1
ATOM 4275 C C . GLY A 1 558 ? -17.961 15.183 19.895 1.00 90.62 558 GLY A C 1
ATOM 4276 O O . GLY A 1 558 ? -17.447 15.818 20.805 1.00 90.62 558 GLY A O 1
ATOM 4277 N N . ILE A 1 559 ? -17.336 14.123 19.384 1.00 93.69 559 ILE A N 1
ATOM 4278 C CA . ILE A 1 559 ? -15.970 13.742 19.790 1.00 93.69 559 ILE A CA 1
ATOM 4279 C C . ILE A 1 559 ? -14.976 14.594 18.994 1.00 93.69 559 ILE A C 1
ATOM 4281 O O . ILE A 1 559 ? -14.522 14.193 17.921 1.00 93.69 559 ILE A O 1
ATOM 4285 N N . THR A 1 560 ? -14.695 15.797 19.482 1.00 90.69 560 THR A N 1
ATOM 4286 C CA . THR A 1 560 ? -13.779 16.758 18.850 1.00 90.69 560 THR A CA 1
ATOM 4287 C C . THR A 1 560 ? -12.318 16.464 19.192 1.00 90.69 560 THR A C 1
ATOM 4289 O O . THR A 1 560 ? -11.999 15.649 20.061 1.00 90.69 560 THR A O 1
ATOM 4292 N N . PHE A 1 561 ? -11.393 17.110 18.491 1.00 87.44 561 PHE A N 1
ATOM 4293 C CA . PHE A 1 561 ? -9.973 17.053 18.819 1.00 87.44 561 PHE A CA 1
ATOM 4294 C C . PHE A 1 561 ? -9.664 17.562 20.236 1.00 87.44 561 PHE A C 1
ATOM 4296 O O . PHE A 1 561 ? -10.042 18.669 20.603 1.00 87.44 561 PHE A O 1
ATOM 4303 N N . GLY A 1 562 ? -8.909 16.780 21.015 1.00 87.38 562 GLY A N 1
ATOM 4304 C CA . GLY A 1 562 ? -8.455 17.154 22.358 1.00 87.38 562 GLY A CA 1
ATOM 4305 C C . GLY A 1 562 ? -9.403 16.748 23.488 1.00 87.38 562 GLY A C 1
ATOM 4306 O O . GLY A 1 562 ? -8.995 16.778 24.651 1.00 87.38 562 GLY A O 1
ATOM 4307 N N . VAL A 1 563 ? -10.616 16.287 23.169 1.00 92.12 563 VAL A N 1
ATOM 4308 C CA . VAL A 1 563 ? -11.622 15.870 24.158 1.00 92.12 563 VAL A CA 1
ATOM 4309 C C . VAL A 1 563 ? -11.155 14.704 25.037 1.00 92.12 563 VAL A C 1
ATOM 4311 O O . VAL A 1 563 ? -11.540 14.610 26.202 1.00 92.12 563 VAL A O 1
ATOM 4314 N N . ALA A 1 564 ? -10.272 13.835 24.529 1.00 94.31 564 ALA A N 1
ATOM 4315 C CA . ALA A 1 564 ? -9.714 12.742 25.322 1.00 94.31 564 ALA A CA 1
ATOM 4316 C C . ALA A 1 564 ? -8.856 13.254 26.492 1.00 94.31 564 ALA A C 1
ATOM 4318 O O . ALA A 1 564 ? -8.906 12.697 27.586 1.00 94.31 564 ALA A O 1
ATOM 4319 N N . ARG A 1 565 ? -8.117 14.350 26.286 1.00 91.81 565 ARG A N 1
ATOM 4320 C CA . ARG A 1 565 ? -7.302 14.996 27.327 1.00 91.81 565 ARG A CA 1
ATOM 4321 C C . ARG A 1 565 ? -8.168 15.716 28.364 1.00 91.81 565 ARG A C 1
ATOM 4323 O O . ARG A 1 565 ? -7.834 15.744 29.548 1.00 91.81 565 ARG A O 1
ATOM 4330 N N . GLU A 1 566 ? -9.297 16.282 27.941 1.00 93.25 566 GLU A N 1
ATOM 4331 C CA . GLU A 1 566 ? -10.290 16.827 28.874 1.00 93.25 566 GLU A CA 1
ATOM 4332 C C . GLU A 1 566 ? -10.892 15.719 29.743 1.00 93.25 566 GLU A C 1
ATOM 4334 O O . GLU A 1 566 ? -10.918 15.856 30.967 1.00 93.25 566 GLU A O 1
ATOM 4339 N N . LEU A 1 567 ? -11.282 14.586 29.141 1.00 96.31 567 LEU A N 1
ATOM 4340 C CA . LEU A 1 567 ? -11.718 13.405 29.889 1.00 96.31 567 LEU A CA 1
ATOM 4341 C C . LEU A 1 567 ? -10.643 12.972 30.892 1.00 96.31 567 LEU A C 1
ATOM 4343 O O . LEU A 1 567 ? -10.951 12.819 32.069 1.00 96.31 567 LEU A O 1
ATOM 4347 N N . GLU A 1 568 ? -9.390 12.821 30.462 1.00 96.06 568 GLU A N 1
ATOM 4348 C CA . GLU A 1 568 ? -8.271 12.470 31.344 1.00 96.06 568 GLU A CA 1
ATOM 4349 C C . GLU A 1 568 ? -8.147 13.427 32.540 1.00 96.06 568 GLU A C 1
ATOM 4351 O O . GLU A 1 568 ? -7.949 12.984 33.672 1.00 96.06 568 GLU A O 1
ATOM 4356 N N . THR A 1 569 ? -8.354 14.728 32.321 1.00 95.56 569 THR A N 1
ATOM 4357 C CA . THR A 1 569 ? -8.347 15.736 33.390 1.00 95.56 569 THR A CA 1
ATOM 4358 C C . THR A 1 569 ? -9.449 15.470 34.421 1.00 95.56 569 THR A C 1
ATOM 4360 O O . THR A 1 569 ? -9.178 15.473 35.624 1.00 95.56 569 THR A O 1
ATOM 4363 N N . PHE A 1 570 ? -10.665 15.140 33.978 1.00 94.69 570 PHE A N 1
ATOM 4364 C CA . PHE A 1 570 ? -11.746 14.703 34.869 1.00 94.69 570 PHE A CA 1
ATOM 4365 C C . PHE A 1 570 ? -11.416 13.390 35.594 1.00 94.69 570 PHE A C 1
ATOM 4367 O O . PHE A 1 570 ? -11.649 13.287 36.799 1.00 94.69 570 PHE A O 1
ATOM 4374 N N . LEU A 1 571 ? -10.845 12.399 34.899 1.00 94.19 571 LEU A N 1
ATOM 4375 C CA . LEU A 1 571 ? -10.447 11.118 35.499 1.00 94.19 571 LEU A CA 1
ATOM 4376 C C . LEU A 1 571 ? -9.366 11.299 36.578 1.00 94.19 571 LEU A C 1
ATOM 4378 O O . LEU A 1 571 ? -9.333 10.556 37.562 1.00 94.19 571 LEU A O 1
ATOM 4382 N N . ASN A 1 572 ? -8.467 12.265 36.394 1.00 94.94 572 ASN A N 1
ATOM 4383 C CA . ASN A 1 572 ? -7.420 12.603 37.356 1.00 94.94 572 ASN A CA 1
ATOM 4384 C C . ASN A 1 572 ? -7.973 13.385 38.555 1.00 94.94 572 ASN A C 1
ATOM 4386 O O . ASN A 1 572 ? -7.539 13.146 39.678 1.00 94.94 572 ASN A O 1
ATOM 4390 N N . ALA A 1 573 ? -8.957 14.262 38.339 1.00 93.56 573 ALA A N 1
ATOM 4391 C CA . ALA A 1 573 ? -9.580 15.044 39.405 1.00 93.56 573 ALA A CA 1
ATOM 4392 C C . ALA A 1 573 ? -10.586 14.239 40.255 1.00 93.56 573 ALA A C 1
ATOM 4394 O O . ALA A 1 573 ? -10.749 14.517 41.442 1.00 93.56 573 ALA A O 1
ATOM 4395 N N . MET A 1 574 ? -11.265 13.242 39.675 1.00 93.56 574 MET A N 1
ATOM 4396 C CA . MET A 1 574 ? -12.356 12.503 40.328 1.00 93.56 574 MET A CA 1
ATOM 4397 C C . MET A 1 574 ? -11.974 11.048 40.639 1.00 93.56 574 MET A C 1
ATOM 4399 O O . MET A 1 574 ? -12.326 10.121 39.910 1.00 93.56 574 MET A O 1
ATOM 4403 N N . GLY A 1 575 ? -11.300 10.811 41.769 1.00 90.50 575 GLY A N 1
ATOM 4404 C CA . GLY A 1 575 ? -10.901 9.454 42.192 1.00 90.50 575 GLY A CA 1
ATOM 4405 C C . GLY A 1 575 ? -12.070 8.497 42.503 1.00 90.50 575 GLY A C 1
ATOM 4406 O O . GLY A 1 575 ? -11.929 7.270 42.431 1.00 90.50 575 GLY A O 1
ATOM 4407 N N . SER A 1 576 ? -13.251 9.036 42.816 1.00 92.69 576 SER A N 1
ATOM 4408 C CA . SER A 1 576 ? -14.479 8.271 43.077 1.00 92.69 576 SER A CA 1
ATOM 4409 C C . SER A 1 576 ? -15.274 7.928 41.815 1.00 92.69 576 SER A C 1
ATOM 4411 O O . SER A 1 576 ? -16.268 7.207 41.915 1.00 92.69 576 SER A O 1
ATOM 4413 N N . LEU A 1 577 ? -14.848 8.387 40.634 1.00 96.44 577 LEU A N 1
ATOM 4414 C CA . LEU A 1 577 ? -15.553 8.132 39.384 1.00 96.44 577 LEU A CA 1
ATOM 4415 C C . LEU A 1 577 ? -15.604 6.627 39.082 1.00 96.44 577 LEU A C 1
ATOM 4417 O O . LEU A 1 577 ? -14.598 5.920 39.184 1.00 96.44 577 LEU A O 1
ATOM 4421 N N . ARG A 1 578 ? -16.792 6.126 38.732 1.00 96.75 578 ARG A N 1
ATOM 4422 C CA . ARG A 1 578 ? -17.029 4.709 38.400 1.00 96.75 578 ARG A CA 1
ATOM 4423 C C . ARG A 1 578 ? -17.726 4.512 37.063 1.00 96.75 578 ARG A C 1
ATOM 4425 O O . ARG A 1 578 ? -17.509 3.480 36.434 1.00 96.75 578 ARG A O 1
ATOM 4432 N N . THR A 1 579 ? -18.546 5.472 36.635 1.00 97.50 579 THR A N 1
ATOM 4433 C CA . THR A 1 579 ? -19.373 5.340 35.427 1.00 97.50 579 THR A CA 1
ATOM 4434 C C . THR A 1 579 ? -19.191 6.524 34.488 1.00 97.50 579 THR A C 1
ATOM 4436 O O . THR A 1 579 ? -19.270 7.669 34.924 1.00 97.50 579 THR A O 1
ATOM 4439 N N . VAL A 1 580 ? -19.015 6.247 33.198 1.00 98.00 580 VAL A N 1
ATOM 4440 C CA . VAL A 1 580 ? -19.071 7.235 32.119 1.00 98.00 580 VAL A CA 1
ATOM 4441 C C . VAL A 1 580 ? -20.359 7.022 31.327 1.00 98.00 580 VAL A C 1
ATOM 4443 O O . VAL A 1 580 ? -20.527 6.002 30.658 1.00 98.00 580 VAL A O 1
ATOM 4446 N N . GLN A 1 581 ? -21.285 7.972 31.420 1.00 97.81 581 GLN A N 1
ATOM 4447 C CA . GLN A 1 581 ? -22.501 7.993 30.618 1.00 97.81 581 GLN A CA 1
ATOM 4448 C C . GLN A 1 581 ? -22.211 8.645 29.260 1.00 97.81 581 GLN A C 1
ATOM 4450 O O . GLN A 1 581 ? -21.608 9.711 29.208 1.00 97.81 581 GLN A O 1
ATOM 4455 N N . LEU A 1 582 ? -22.633 8.019 28.163 1.00 97.88 582 LEU A N 1
ATOM 4456 C CA . LEU A 1 582 ? -22.320 8.445 26.800 1.00 97.88 582 LEU A CA 1
ATOM 4457 C C . LEU A 1 582 ? -23.599 8.793 26.032 1.00 97.88 582 LEU A C 1
ATOM 4459 O O . LEU A 1 582 ? -24.520 7.975 25.933 1.00 97.88 582 LEU A O 1
ATOM 4463 N N . ASN A 1 583 ? -23.623 9.992 25.451 1.00 93.06 583 ASN A N 1
ATOM 4464 C CA . ASN A 1 583 ? -24.634 10.418 24.489 1.00 93.06 583 ASN A CA 1
ATOM 4465 C C . ASN A 1 583 ? -24.000 11.231 23.351 1.00 93.06 583 ASN A C 1
ATOM 4467 O O . ASN A 1 583 ? -23.858 12.450 23.440 1.00 93.06 583 ASN A O 1
ATOM 4471 N N . SER A 1 584 ? -23.569 10.565 22.286 1.00 95.50 584 SER A N 1
ATOM 4472 C CA . SER A 1 584 ? -22.751 11.195 21.253 1.00 95.50 584 SER A CA 1
ATOM 4473 C C . SER A 1 584 ? -23.075 10.677 19.861 1.00 95.50 584 SER A C 1
ATOM 4475 O O . SER A 1 584 ? -23.272 9.480 19.647 1.00 95.50 584 SER A O 1
ATOM 4477 N N . ILE A 1 585 ? -23.051 11.596 18.895 1.00 87.56 585 ILE A N 1
ATOM 4478 C CA . ILE A 1 585 ? -23.130 11.292 17.462 1.00 87.56 585 ILE A CA 1
ATOM 4479 C C . ILE A 1 585 ? -21.815 10.718 16.901 1.00 87.56 585 ILE A C 1
ATOM 4481 O O . ILE A 1 585 ? -21.756 10.338 15.733 1.00 87.56 585 ILE A O 1
ATOM 4485 N N . GLY A 1 586 ? -20.762 10.652 17.721 1.00 92.88 586 GLY A N 1
ATOM 4486 C CA . GLY A 1 586 ? -19.416 10.261 17.321 1.00 92.88 586 GLY A CA 1
ATOM 4487 C C . GLY A 1 586 ? -18.543 11.461 16.963 1.00 92.88 586 GLY A C 1
ATOM 4488 O O . GLY A 1 586 ? -18.758 12.569 17.449 1.00 92.88 586 GLY A O 1
ATOM 4489 N N . GLY A 1 587 ? -17.510 11.235 16.150 1.00 90.81 587 GLY A N 1
ATOM 4490 C CA . GLY A 1 587 ? -16.555 12.275 15.771 1.00 90.81 587 GLY A CA 1
ATOM 4491 C C . GLY A 1 587 ? -15.188 11.717 15.386 1.00 90.81 587 GLY A C 1
ATOM 4492 O O . GLY A 1 587 ? -15.077 10.741 14.642 1.00 90.81 587 GLY A O 1
ATOM 4493 N N . ARG A 1 588 ? -14.126 12.356 15.876 1.00 88.50 588 ARG A N 1
ATOM 4494 C CA . ARG A 1 588 ? -12.735 12.031 15.561 1.00 88.50 588 ARG A CA 1
ATOM 4495 C C . ARG A 1 588 ? -12.356 10.671 16.146 1.00 88.50 588 ARG A C 1
ATOM 4497 O O . ARG A 1 588 ? -12.169 10.517 17.349 1.00 88.50 588 ARG A O 1
ATOM 4504 N N . MET A 1 589 ? -12.172 9.692 15.261 1.00 89.81 589 MET A N 1
ATOM 4505 C CA . MET A 1 589 ? -11.914 8.302 15.640 1.00 89.81 589 MET A CA 1
ATOM 4506 C C . MET A 1 589 ? -10.725 8.132 16.594 1.00 89.81 589 MET A C 1
ATOM 4508 O O . MET A 1 589 ? -10.843 7.439 17.595 1.00 89.81 589 MET A O 1
ATOM 4512 N N . ARG A 1 590 ? -9.593 8.801 16.340 1.00 86.69 590 ARG A N 1
ATOM 4513 C CA . ARG A 1 590 ? -8.412 8.709 17.219 1.00 86.69 590 ARG A CA 1
ATOM 4514 C C . ARG A 1 590 ? -8.678 9.223 18.637 1.00 86.69 590 ARG A C 1
ATOM 4516 O O . ARG A 1 590 ? -8.146 8.670 19.590 1.00 86.69 590 ARG A O 1
ATOM 4523 N N . GLU A 1 591 ? -9.508 10.251 18.790 1.00 91.31 591 GLU A N 1
ATOM 4524 C CA . GLU A 1 591 ? -9.871 10.765 20.114 1.00 91.31 591 GLU A CA 1
ATOM 4525 C C . GLU A 1 591 ? -10.817 9.806 20.834 1.00 91.31 591 GLU A C 1
ATOM 4527 O O . GLU A 1 591 ? -10.609 9.511 22.007 1.00 91.31 591 GLU A O 1
ATOM 4532 N N . ALA A 1 592 ? -11.773 9.212 20.115 1.00 95.25 592 ALA A N 1
ATOM 4533 C CA . ALA A 1 592 ? -12.615 8.150 20.660 1.00 95.25 592 ALA A CA 1
ATOM 4534 C C . ALA A 1 592 ? -11.796 6.933 21.119 1.00 95.25 592 ALA A C 1
ATOM 4536 O O . ALA A 1 592 ? -12.037 6.373 22.188 1.00 95.25 592 ALA A O 1
ATOM 4537 N N . GLN A 1 593 ? -10.793 6.548 20.328 1.00 93.94 593 GLN A N 1
ATOM 4538 C CA . GLN A 1 593 ? -9.875 5.466 20.655 1.00 93.94 593 GLN A CA 1
ATOM 4539 C C . GLN A 1 593 ? -9.099 5.763 21.949 1.00 93.94 593 GLN A C 1
ATOM 4541 O O . GLN A 1 593 ? -9.076 4.912 22.835 1.00 93.94 593 GLN A O 1
ATOM 4546 N N . LYS A 1 594 ? -8.570 6.982 22.118 1.00 94.50 594 LYS A N 1
ATOM 4547 C CA . LYS A 1 594 ? -7.916 7.413 23.367 1.00 94.50 594 LYS A CA 1
ATOM 4548 C C . LYS A 1 594 ? -8.871 7.452 24.558 1.00 94.50 594 LYS A C 1
ATOM 4550 O O . LYS A 1 594 ? -8.516 6.976 25.630 1.00 94.50 594 LYS A O 1
ATOM 4555 N N . MET A 1 595 ? -10.084 7.988 24.387 1.00 97.69 595 MET A N 1
ATOM 4556 C CA . MET A 1 595 ? -11.102 7.984 25.446 1.00 97.69 595 MET A CA 1
ATOM 4557 C C . MET A 1 595 ? -11.419 6.555 25.895 1.00 97.69 595 MET A C 1
ATOM 4559 O O . MET A 1 595 ? -11.460 6.282 27.091 1.00 97.69 595 MET A O 1
ATOM 4563 N N . SER A 1 596 ? -11.595 5.636 24.941 1.00 98.12 596 SER A N 1
ATOM 4564 C CA . SER A 1 596 ? -11.779 4.210 25.216 1.00 98.12 596 SER A CA 1
ATOM 4565 C C . SER A 1 596 ? -10.619 3.637 26.029 1.00 98.12 596 SER A C 1
ATOM 4567 O O . SER A 1 596 ? -10.845 2.935 27.013 1.00 98.12 596 SER A O 1
ATOM 4569 N N . ASP A 1 597 ? -9.382 3.932 25.632 1.00 96.94 597 ASP A N 1
ATOM 4570 C CA . ASP A 1 597 ? -8.185 3.397 26.283 1.00 96.94 597 ASP A CA 1
ATOM 4571 C C . ASP A 1 597 ? -8.040 3.942 27.720 1.00 96.94 597 ASP A C 1
ATOM 4573 O O . ASP A 1 597 ? -7.755 3.175 28.641 1.00 96.94 597 ASP A O 1
ATOM 4577 N N . LEU A 1 598 ? -8.359 5.223 27.948 1.00 97.69 598 LEU A N 1
ATOM 4578 C CA . LEU A 1 598 ? -8.422 5.845 29.280 1.00 97.69 598 LEU A CA 1
ATOM 4579 C C . LEU A 1 598 ? -9.496 5.209 30.180 1.00 97.69 598 LEU A C 1
ATOM 4581 O O . LEU A 1 598 ? -9.233 4.892 31.344 1.00 97.69 598 LEU A O 1
ATOM 4585 N N . ILE A 1 599 ? -10.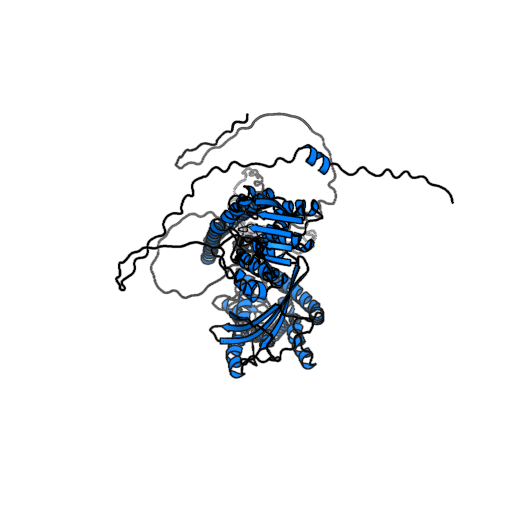703 4.996 29.645 1.00 98.19 599 ILE A N 1
ATOM 4586 C CA . ILE A 1 599 ? -11.817 4.342 30.354 1.00 98.19 599 ILE A CA 1
ATOM 4587 C C . ILE A 1 599 ? -11.433 2.910 30.740 1.00 98.19 599 ILE A C 1
ATOM 4589 O O . ILE A 1 599 ? -11.629 2.507 31.893 1.00 98.19 599 ILE A O 1
ATOM 4593 N N . LYS A 1 600 ? -10.838 2.168 29.798 1.00 97.19 600 LYS A N 1
ATOM 4594 C CA . LYS A 1 600 ? -10.379 0.790 29.998 1.00 97.19 600 LYS A CA 1
ATOM 4595 C C . LYS A 1 600 ? -9.290 0.714 31.061 1.00 97.19 600 LYS A C 1
ATOM 4597 O O . LYS A 1 600 ? -9.386 -0.117 31.962 1.00 97.19 600 LYS A O 1
ATOM 4602 N N . ALA A 1 601 ? -8.299 1.605 31.003 1.00 96.81 601 ALA A N 1
ATOM 4603 C CA . ALA A 1 601 ? -7.199 1.661 31.966 1.00 96.81 601 ALA A CA 1
ATOM 4604 C C . ALA A 1 601 ? -7.680 1.915 33.405 1.00 96.81 601 ALA A C 1
ATOM 4606 O O . ALA A 1 601 ? -7.105 1.389 34.355 1.00 96.81 601 ALA A O 1
ATOM 4607 N N . ARG A 1 602 ? -8.761 2.686 33.577 1.00 96.25 602 ARG A N 1
ATOM 4608 C CA . ARG A 1 602 ? -9.381 2.960 34.885 1.00 96.25 602 ARG A CA 1
ATOM 4609 C C . ARG A 1 602 ? -10.445 1.933 35.297 1.00 96.25 602 ARG A C 1
ATOM 4611 O O . ARG A 1 602 ? -11.002 2.054 36.386 1.00 96.25 602 ARG A O 1
ATOM 4618 N N . GLY A 1 603 ? -10.743 0.939 34.455 1.00 96.75 603 GLY A N 1
ATOM 4619 C CA . GLY A 1 603 ? -11.741 -0.097 34.736 1.00 96.75 603 GLY A CA 1
ATOM 4620 C C . GLY A 1 603 ? -13.162 0.445 34.938 1.00 96.75 603 GLY A C 1
ATOM 4621 O O . GLY A 1 603 ? -13.922 -0.126 35.722 1.00 96.75 603 GLY A O 1
ATOM 4622 N N . LEU A 1 604 ? -13.509 1.554 34.278 1.00 98.12 604 LEU A N 1
ATOM 4623 C CA . LEU A 1 604 ? -14.796 2.232 34.456 1.00 98.12 604 LEU A CA 1
ATOM 4624 C C . LEU A 1 604 ? -15.934 1.490 33.747 1.00 98.12 604 LEU A C 1
ATOM 4626 O O . LEU A 1 604 ? -15.724 0.764 32.778 1.00 98.12 604 LEU A O 1
ATOM 4630 N N . THR A 1 605 ? -17.160 1.712 34.213 1.00 98.44 605 THR A N 1
ATOM 4631 C CA . THR A 1 605 ? -18.383 1.290 33.518 1.00 98.44 605 THR A CA 1
ATOM 4632 C C . THR A 1 605 ? -18.757 2.321 32.461 1.00 98.44 605 THR A C 1
ATOM 4634 O O . THR A 1 605 ? -18.741 3.517 32.746 1.00 98.44 605 THR A O 1
ATOM 4637 N N . THR A 1 606 ? -19.135 1.888 31.264 1.00 98.62 606 THR A N 1
ATOM 4638 C CA . THR A 1 606 ? -19.753 2.751 30.252 1.00 98.62 606 THR A CA 1
ATOM 4639 C C . THR A 1 606 ? -21.258 2.522 30.225 1.00 98.62 606 THR A C 1
ATOM 4641 O O . THR A 1 606 ? -21.733 1.392 30.354 1.00 98.62 606 THR A O 1
ATOM 4644 N N . TYR A 1 607 ? -22.028 3.600 30.085 1.00 97.69 607 TYR A N 1
ATOM 4645 C CA . TYR A 1 607 ? -23.488 3.539 30.105 1.00 97.69 607 TYR A CA 1
ATOM 4646 C C . TYR A 1 607 ? -24.109 4.414 29.017 1.00 97.69 607 TYR A C 1
ATOM 4648 O O . TYR A 1 607 ? -23.795 5.595 28.922 1.00 97.69 607 TYR A O 1
ATOM 4656 N N . VAL A 1 608 ? -25.012 3.865 28.205 1.00 97.81 608 VAL A N 1
ATOM 4657 C CA . VAL A 1 608 ? -25.711 4.615 27.146 1.00 97.81 608 VAL A CA 1
ATOM 4658 C C . VAL A 1 608 ? -27.205 4.665 27.443 1.00 97.81 608 VAL A C 1
ATOM 4660 O O . VAL A 1 608 ? -27.875 3.632 27.497 1.00 97.81 608 VAL A O 1
ATOM 4663 N N . THR A 1 609 ? -27.735 5.879 27.598 1.00 87.44 609 THR A N 1
ATOM 4664 C CA . THR A 1 609 ? -29.164 6.137 27.848 1.00 87.44 609 THR A CA 1
ATOM 4665 C C . THR A 1 609 ? -29.937 6.510 26.585 1.00 87.44 609 THR A C 1
ATOM 4667 O O . THR A 1 609 ? -31.110 6.165 26.468 1.00 87.44 609 THR A O 1
ATOM 4670 N N . GLN A 1 610 ? -29.293 7.193 25.636 1.00 89.19 610 GLN A N 1
ATOM 4671 C CA . GLN A 1 610 ? -29.913 7.658 24.392 1.00 89.19 610 GLN A CA 1
ATOM 4672 C C . GLN A 1 610 ? -29.194 7.088 23.173 1.00 89.19 610 GLN A C 1
ATOM 4674 O O . GLN A 1 610 ? -29.581 6.041 22.667 1.00 89.19 610 GLN A O 1
ATOM 4679 N N . SER A 1 611 ? -28.128 7.729 22.700 1.00 90.75 611 SER A N 1
ATOM 4680 C CA . SER A 1 611 ? -27.441 7.288 21.487 1.00 90.75 611 SER A CA 1
ATOM 4681 C C . SER A 1 611 ? -25.934 7.395 21.605 1.00 90.75 611 SER A C 1
ATOM 4683 O O . SER A 1 611 ? -25.411 8.398 22.076 1.00 90.75 611 SER A O 1
ATOM 4685 N N . CYS A 1 612 ? -25.233 6.378 21.127 1.00 97.06 612 CYS A N 1
ATOM 4686 C CA . CYS A 1 612 ? -23.787 6.390 20.986 1.00 97.06 612 CYS A CA 1
ATOM 4687 C C . CYS A 1 612 ? -23.445 5.852 19.597 1.00 97.06 612 CYS A C 1
ATOM 4689 O O . CYS A 1 612 ? -23.553 4.657 19.327 1.00 97.06 612 CYS A O 1
ATOM 4691 N N . LEU A 1 613 ? -23.140 6.770 18.683 1.00 95.00 613 LEU A N 1
ATOM 4692 C CA . LEU A 1 613 ? -23.055 6.508 17.248 1.00 95.00 613 LEU A CA 1
ATOM 4693 C C . LEU A 1 613 ? -21.620 6.646 16.738 1.00 95.00 613 LEU A C 1
ATOM 4695 O O . LEU A 1 613 ? -20.817 7.401 17.293 1.00 95.00 613 LEU A O 1
ATOM 4699 N N . SER A 1 614 ? -21.314 5.951 15.643 1.00 94.56 614 SER A N 1
ATOM 4700 C CA . SER A 1 614 ? -20.028 6.034 14.955 1.00 94.56 614 SER A CA 1
ATOM 4701 C C . SER A 1 614 ? -18.866 5.796 15.935 1.00 94.56 614 SER A C 1
ATOM 4703 O O . SER A 1 614 ? -18.889 4.843 16.715 1.00 94.56 614 SER A O 1
ATOM 4705 N N . ALA A 1 615 ? -17.879 6.691 15.971 1.00 95.06 615 ALA A N 1
ATOM 4706 C CA . ALA A 1 615 ? -16.729 6.629 16.868 1.00 95.06 615 ALA A CA 1
ATOM 4707 C C . ALA A 1 615 ? -17.093 6.521 18.366 1.00 95.06 615 ALA A C 1
ATOM 4709 O O . ALA A 1 615 ? -16.314 5.958 19.131 1.00 95.06 615 ALA A O 1
ATOM 4710 N N . CYS A 1 616 ? -18.271 6.992 18.807 1.00 97.62 616 CYS A N 1
ATOM 4711 C CA . CYS A 1 616 ? -18.691 6.837 20.207 1.00 97.62 616 CYS A CA 1
ATOM 4712 C C . CYS A 1 616 ? -18.765 5.363 20.620 1.00 97.62 616 CYS A C 1
ATOM 4714 O O . CYS A 1 616 ? -18.423 5.024 21.752 1.00 97.62 616 CYS A O 1
ATOM 4716 N N . THR A 1 617 ? -19.160 4.472 19.708 1.00 97.75 617 THR A N 1
ATOM 4717 C CA . THR A 1 617 ? -19.257 3.036 20.008 1.00 97.75 617 THR A CA 1
ATOM 4718 C C . THR A 1 617 ? -17.923 2.456 20.474 1.00 97.75 617 THR A C 1
ATOM 4720 O O . THR A 1 617 ? -17.900 1.614 21.365 1.00 97.75 617 THR A O 1
ATOM 4723 N N . VAL A 1 618 ? -16.800 2.981 19.979 1.00 97.19 618 VAL A N 1
ATOM 4724 C CA . VAL A 1 618 ? -15.468 2.604 20.460 1.00 97.19 618 VAL A CA 1
ATOM 4725 C C . VAL A 1 618 ? -15.217 3.098 21.878 1.00 97.19 618 VAL A C 1
ATOM 4727 O O . VAL A 1 618 ? -14.721 2.330 22.694 1.00 97.19 618 VAL A O 1
ATOM 4730 N N . VAL A 1 619 ? -15.630 4.324 22.216 1.00 98.31 619 VAL A N 1
ATOM 4731 C CA . VAL A 1 619 ? -15.581 4.830 23.603 1.00 98.31 619 VAL A CA 1
ATOM 4732 C C . VAL A 1 619 ? -16.366 3.912 24.539 1.00 98.31 619 VAL A C 1
ATOM 4734 O O . VAL A 1 619 ? -15.876 3.547 25.607 1.00 98.31 619 VAL A O 1
ATOM 4737 N N . PHE A 1 620 ? -17.563 3.496 24.118 1.00 98.62 620 PHE A N 1
ATOM 4738 C CA . PHE A 1 620 ? -18.413 2.579 24.874 1.00 98.62 620 PHE A CA 1
ATOM 4739 C C . PHE A 1 620 ? -17.737 1.223 25.122 1.00 98.62 620 PHE A C 1
ATOM 4741 O O . PHE A 1 620 ? -17.788 0.715 26.245 1.00 98.62 620 PHE A O 1
ATOM 4748 N N . LEU A 1 621 ? -17.044 0.668 24.124 1.00 98.38 621 LEU A N 1
ATOM 4749 C CA . LEU A 1 621 ? -16.327 -0.608 24.236 1.00 98.38 621 LEU A CA 1
ATOM 4750 C C . LEU A 1 621 ? -15.147 -0.579 25.226 1.00 98.38 621 LEU A C 1
ATOM 4752 O O . LEU A 1 621 ? -14.742 -1.636 25.723 1.00 98.38 621 LEU A O 1
ATOM 4756 N N . GLY A 1 622 ? -14.636 0.605 25.573 1.00 97.81 622 GLY A N 1
ATOM 4757 C CA . GLY A 1 622 ? -13.616 0.779 26.610 1.00 97.81 622 GLY A CA 1
ATOM 4758 C C . GLY A 1 622 ? -14.082 0.406 28.023 1.00 97.81 622 GLY A C 1
ATOM 4759 O O . GLY A 1 622 ? -13.249 0.160 28.892 1.00 97.81 622 GLY A O 1
ATOM 4760 N N . GLY A 1 623 ? -15.394 0.329 28.268 1.00 98.06 623 GLY A N 1
ATOM 4761 C CA . GLY A 1 623 ? -15.946 -0.006 29.580 1.00 98.06 623 GLY A CA 1
ATOM 4762 C C . GLY A 1 623 ? -15.663 -1.444 30.017 1.00 98.06 623 GLY A C 1
ATOM 4763 O O . GLY A 1 623 ? -15.758 -2.378 29.217 1.00 98.06 623 GLY A O 1
ATOM 4764 N N . LYS A 1 624 ? -15.370 -1.622 31.313 1.00 97.00 624 LYS A N 1
ATOM 4765 C CA . LYS A 1 624 ? -15.308 -2.938 31.972 1.00 97.00 624 LYS A CA 1
ATOM 4766 C C . LYS A 1 624 ? -16.691 -3.587 32.012 1.00 97.00 624 LYS A C 1
ATOM 4768 O O . LYS A 1 624 ? -16.842 -4.750 31.656 1.00 97.00 624 LYS A O 1
ATOM 4773 N N . GLU A 1 625 ? -17.690 -2.814 32.427 1.00 97.62 625 GLU A N 1
ATOM 4774 C CA . GLU A 1 625 ? -19.101 -3.103 32.178 1.00 97.62 625 GLU A CA 1
ATOM 4775 C C . GLU A 1 625 ? -19.609 -2.149 31.098 1.00 97.62 625 GLU A C 1
ATOM 4777 O O . GLU A 1 625 ? -19.282 -0.961 31.118 1.00 97.62 625 GLU A O 1
ATOM 4782 N N . ARG A 1 626 ? -20.410 -2.672 30.168 1.00 98.25 626 ARG A N 1
ATOM 4783 C CA . ARG A 1 626 ? -20.938 -1.964 28.999 1.00 98.25 626 ARG A CA 1
ATOM 4784 C C . ARG A 1 626 ? -22.456 -2.031 29.042 1.00 98.25 626 ARG A C 1
ATOM 4786 O O . ARG A 1 626 ? -23.060 -3.028 28.641 1.00 98.25 626 ARG A O 1
ATOM 4793 N N . VAL A 1 627 ? -23.072 -1.001 29.604 1.00 97.94 627 VAL A N 1
ATOM 4794 C CA . VAL A 1 627 ? -24.491 -1.008 29.967 1.00 97.94 627 VAL A CA 1
ATOM 4795 C C . VAL A 1 627 ? -25.303 -0.217 28.945 1.00 97.94 627 VAL A C 1
ATOM 4797 O O . VAL A 1 627 ? -24.982 0.931 28.640 1.00 97.94 627 VAL A O 1
ATOM 4800 N N . LEU A 1 628 ? -26.390 -0.802 28.447 1.00 97.31 628 LEU A N 1
ATOM 4801 C CA . LEU A 1 628 ? -27.314 -0.136 27.524 1.00 97.31 628 LEU A CA 1
ATOM 4802 C C . LEU A 1 628 ? -28.705 -0.021 28.155 1.00 97.31 628 LEU A C 1
ATOM 4804 O O . LEU A 1 628 ? -29.239 -1.002 28.676 1.00 97.31 628 LEU A O 1
ATOM 4808 N N . LEU A 1 629 ? -29.306 1.169 28.130 1.00 94.56 629 LEU A N 1
ATOM 4809 C CA . LEU A 1 629 ? -30.677 1.366 28.604 1.00 94.56 629 LEU A CA 1
ATOM 4810 C C . LEU A 1 629 ? -31.664 0.690 27.642 1.00 94.56 629 LEU A C 1
ATOM 4812 O O . LEU A 1 629 ? -31.817 1.134 26.507 1.00 94.56 629 LEU A O 1
ATOM 4816 N N . ALA A 1 630 ? -32.377 -0.338 28.106 1.00 90.19 630 ALA A N 1
ATOM 4817 C CA . ALA A 1 630 ? -33.183 -1.214 27.248 1.00 90.19 630 ALA A CA 1
ATOM 4818 C C . ALA A 1 630 ? -34.292 -0.484 26.466 1.00 90.19 630 ALA A C 1
ATOM 4820 O O . ALA A 1 630 ? -34.659 -0.893 25.373 1.00 90.19 630 ALA A O 1
ATOM 4821 N N . LYS A 1 631 ? -34.846 0.610 27.002 1.00 88.50 631 LYS A N 1
ATOM 4822 C CA . LYS A 1 631 ? -35.962 1.318 26.351 1.00 88.50 631 LYS A CA 1
ATOM 4823 C C . LYS A 1 631 ? -35.535 2.311 25.270 1.00 88.50 631 LYS A C 1
ATOM 4825 O O . LYS A 1 631 ? -36.325 2.599 24.380 1.00 88.50 631 LYS A O 1
ATOM 4830 N N . SER A 1 632 ? -34.334 2.878 25.367 1.00 87.25 632 SER A N 1
ATOM 4831 C CA . SER A 1 632 ? -33.955 4.046 24.555 1.00 87.25 632 SER A CA 1
ATOM 4832 C C . SER A 1 632 ? -32.504 4.072 24.094 1.00 87.25 632 SER A C 1
ATOM 4834 O O . SER A 1 632 ? -32.198 4.829 23.179 1.00 87.25 632 SER A O 1
ATOM 4836 N N . GLY A 1 633 ? -31.623 3.266 24.688 1.00 92.06 633 GLY A N 1
ATOM 4837 C CA . GLY A 1 633 ? -30.216 3.201 24.324 1.00 92.06 633 GLY A CA 1
ATOM 4838 C C . GLY A 1 633 ? -30.022 2.603 22.931 1.00 92.06 633 GLY A C 1
ATOM 4839 O O . GLY A 1 633 ? -30.495 1.502 22.650 1.00 92.06 633 GLY A O 1
ATOM 4840 N N . LYS A 1 634 ? -29.293 3.316 22.070 1.00 93.88 634 LYS A N 1
ATOM 4841 C CA . LYS A 1 634 ? -28.964 2.902 20.701 1.00 93.88 634 LYS A CA 1
ATOM 4842 C C . LYS A 1 634 ? -27.465 2.991 20.442 1.00 93.88 634 LYS A C 1
ATOM 4844 O O . LYS A 1 634 ? -26.841 4.008 20.748 1.00 93.88 634 LYS A O 1
ATOM 4849 N N . LEU A 1 635 ? -26.914 1.950 19.820 1.00 97.69 635 LEU A N 1
ATOM 4850 C CA . LEU A 1 635 ? -25.548 1.926 19.300 1.00 97.69 635 LEU A CA 1
ATOM 4851 C C . LEU A 1 635 ? -25.595 1.896 17.774 1.00 97.69 635 LEU A C 1
ATOM 4853 O O . LEU A 1 635 ? -26.327 1.091 17.203 1.00 97.69 635 LEU A O 1
ATOM 4857 N N . GLY A 1 636 ? -24.849 2.789 17.127 1.00 95.62 636 GLY A N 1
ATOM 4858 C CA . GLY A 1 636 ? -24.805 2.889 15.668 1.00 95.62 636 GLY A CA 1
ATOM 4859 C C . GLY A 1 636 ? -23.387 2.725 15.142 1.00 95.62 636 GLY A C 1
ATOM 4860 O O . GLY A 1 636 ? -22.484 3.416 15.609 1.00 95.62 636 GLY A O 1
ATOM 4861 N N . PHE A 1 637 ? -23.204 1.857 14.153 1.00 96.31 637 PHE A N 1
ATOM 4862 C CA . PHE A 1 637 ? -21.908 1.500 13.585 1.00 96.31 637 PHE A CA 1
ATOM 4863 C C . PHE A 1 637 ? -21.828 1.842 12.096 1.00 96.31 637 PHE A C 1
ATOM 4865 O O . PHE A 1 637 ? -22.777 1.631 11.344 1.00 96.31 637 PHE A O 1
ATOM 4872 N N . HIS A 1 638 ? -20.668 2.322 11.658 1.00 93.75 638 HIS A N 1
ATOM 4873 C CA . HIS A 1 638 ? -20.283 2.391 10.250 1.00 93.75 638 HIS A CA 1
ATOM 4874 C C . HIS A 1 638 ? -18.756 2.405 10.135 1.00 93.75 638 HIS A C 1
ATOM 4876 O O . HIS A 1 638 ? -18.052 2.625 11.124 1.00 93.75 638 HIS A O 1
ATOM 4882 N N . GLN A 1 639 ? -18.225 2.224 8.926 1.00 89.25 639 GLN A N 1
ATOM 4883 C CA . GLN A 1 639 ? -16.780 2.258 8.705 1.00 89.25 639 GLN A CA 1
ATOM 4884 C C . GLN A 1 639 ? -16.182 3.653 8.928 1.00 89.25 639 GLN A C 1
ATOM 4886 O O . GLN A 1 639 ? -16.804 4.678 8.633 1.00 89.25 639 GLN A O 1
ATOM 4891 N N . THR A 1 640 ? -14.937 3.714 9.387 1.00 83.56 640 THR A N 1
ATOM 4892 C CA . THR A 1 640 ? -14.235 4.986 9.578 1.00 83.56 640 THR A CA 1
ATOM 4893 C C . THR A 1 640 ? -13.895 5.631 8.231 1.00 83.56 640 THR A C 1
ATOM 4895 O O . THR A 1 640 ? -13.614 4.960 7.239 1.00 83.56 640 THR A O 1
ATOM 4898 N N . SER A 1 641 ? -13.932 6.964 8.166 1.00 81.25 641 SER A N 1
ATOM 4899 C CA . SER A 1 641 ? -13.480 7.699 6.983 1.00 81.25 641 SER A CA 1
ATOM 4900 C C . SER A 1 641 ? -12.852 9.033 7.369 1.00 81.25 641 SER A C 1
ATOM 4902 O O . SER A 1 641 ? -13.198 9.638 8.385 1.00 81.25 641 SER A O 1
ATOM 4904 N N . PHE A 1 642 ? -11.911 9.491 6.548 1.00 79.88 642 PHE A N 1
ATOM 4905 C CA . PHE A 1 642 ? -11.315 10.818 6.650 1.00 79.88 642 PHE A CA 1
ATOM 4906 C C . PHE A 1 642 ? -11.264 11.460 5.260 1.00 79.88 642 PHE A C 1
ATOM 4908 O O . PHE A 1 642 ? -11.147 10.764 4.248 1.00 79.88 642 PHE A O 1
ATOM 4915 N N . ARG A 1 643 ? -11.374 12.791 5.194 1.00 80.31 643 ARG A N 1
ATOM 4916 C CA . ARG A 1 643 ? -11.338 13.520 3.918 1.00 80.31 643 ARG A CA 1
ATOM 4917 C C . ARG A 1 643 ? -9.975 13.337 3.249 1.00 80.31 643 ARG A C 1
ATOM 4919 O O . ARG A 1 643 ? -8.943 13.466 3.896 1.00 80.31 643 ARG A O 1
ATOM 4926 N N . GLY A 1 644 ? -9.985 13.017 1.956 1.00 71.50 644 GLY A N 1
ATOM 4927 C CA . GLY A 1 644 ? -8.760 12.770 1.191 1.00 71.50 644 GLY A CA 1
ATOM 4928 C C . GLY A 1 644 ? -8.063 11.444 1.513 1.00 71.50 644 GLY A C 1
ATOM 4929 O O . GLY A 1 644 ? -6.929 11.251 1.103 1.00 71.50 644 GLY A O 1
ATOM 4930 N N . MET A 1 645 ? -8.711 10.526 2.237 1.00 78.44 645 MET A N 1
ATOM 4931 C CA . MET A 1 645 ? -8.186 9.177 2.462 1.00 78.44 645 MET A CA 1
ATOM 4932 C C . MET A 1 645 ? -8.197 8.375 1.153 1.00 78.44 645 MET A C 1
ATOM 4934 O O . MET A 1 645 ? -9.245 8.263 0.504 1.00 78.44 645 MET A O 1
ATOM 4938 N N . THR A 1 646 ? -7.054 7.797 0.776 1.00 78.62 646 THR A N 1
ATOM 4939 C CA . THR A 1 646 ? -6.973 6.927 -0.406 1.00 78.62 646 THR A CA 1
ATOM 4940 C C . THR A 1 646 ? -7.656 5.578 -0.150 1.00 78.62 646 THR A C 1
ATOM 4942 O O . THR A 1 646 ? -7.962 5.219 0.989 1.00 78.62 646 THR A O 1
ATOM 4945 N N . ALA A 1 647 ? -7.908 4.798 -1.206 1.00 77.88 647 ALA A N 1
ATOM 4946 C CA . ALA A 1 647 ? -8.474 3.454 -1.058 1.00 77.88 647 ALA A CA 1
ATOM 4947 C C . ALA A 1 647 ? -7.564 2.528 -0.227 1.00 77.88 647 ALA A C 1
ATOM 4949 O O . ALA A 1 647 ? -8.065 1.754 0.585 1.00 77.88 647 ALA A O 1
ATOM 4950 N N . LEU A 1 648 ? -6.243 2.656 -0.390 1.00 75.31 648 LEU A N 1
ATOM 4951 C CA . LEU A 1 648 ? -5.259 1.891 0.373 1.00 75.31 648 LEU A CA 1
ATOM 4952 C C . LEU A 1 648 ? -5.267 2.295 1.853 1.00 75.31 648 LEU A C 1
ATOM 4954 O O . LEU A 1 648 ? -5.360 1.429 2.719 1.00 75.31 648 LEU A O 1
ATOM 4958 N N . ASP A 1 649 ? -5.257 3.599 2.145 1.00 75.25 649 ASP A N 1
ATOM 4959 C CA . ASP A 1 649 ? -5.330 4.098 3.527 1.00 75.25 649 ASP A CA 1
ATOM 4960 C C . ASP A 1 649 ? -6.606 3.615 4.228 1.00 75.25 649 ASP A C 1
ATOM 4962 O O . ASP A 1 649 ? -6.584 3.249 5.403 1.00 75.25 649 ASP A O 1
ATOM 4966 N N . ARG A 1 650 ? -7.724 3.576 3.491 1.00 80.88 650 ARG A N 1
ATOM 4967 C CA . ARG A 1 650 ? -9.002 3.073 3.999 1.00 80.88 650 ARG A CA 1
ATOM 4968 C C . ARG A 1 650 ? -8.939 1.587 4.327 1.00 80.88 650 ARG A C 1
ATOM 4970 O O . ARG A 1 650 ? -9.418 1.197 5.384 1.00 80.88 650 ARG A O 1
ATOM 4977 N N . GLN A 1 651 ? -8.349 0.769 3.457 1.00 82.75 651 GLN A N 1
ATOM 4978 C CA . GLN A 1 651 ? -8.184 -0.665 3.717 1.00 82.75 651 GLN A CA 1
ATOM 4979 C C . GLN A 1 651 ? -7.341 -0.914 4.971 1.00 82.75 651 GLN A C 1
ATOM 4981 O O . GLN A 1 651 ? -7.740 -1.699 5.828 1.00 82.75 651 GLN A O 1
ATOM 4986 N N . VAL A 1 652 ? -6.227 -0.193 5.124 1.00 81.75 652 VAL A N 1
ATOM 4987 C CA . VAL A 1 652 ? -5.377 -0.292 6.320 1.00 81.75 652 VAL A CA 1
ATOM 4988 C C . VAL A 1 652 ? -6.141 0.127 7.581 1.00 81.75 652 VAL A C 1
ATOM 4990 O O . VAL A 1 652 ? -6.058 -0.553 8.605 1.00 81.75 652 VAL A O 1
ATOM 4993 N N . ALA A 1 653 ? -6.919 1.212 7.516 1.00 81.00 653 ALA A N 1
ATOM 4994 C CA . ALA A 1 653 ? -7.739 1.668 8.638 1.00 81.00 653 ALA A CA 1
ATOM 4995 C C . ALA A 1 653 ? -8.842 0.661 9.010 1.00 81.00 653 ALA A C 1
ATOM 4997 O O . ALA A 1 653 ? -9.074 0.433 10.196 1.00 81.00 653 ALA A O 1
ATOM 4998 N N . ILE A 1 654 ? -9.486 0.038 8.017 1.00 86.00 654 ILE A N 1
ATOM 4999 C CA . ILE A 1 654 ? -10.497 -1.010 8.212 1.00 86.00 654 ILE A CA 1
ATOM 5000 C C . ILE A 1 654 ? -9.892 -2.221 8.922 1.00 86.00 654 ILE A C 1
ATOM 5002 O O . ILE A 1 654 ? -10.420 -2.638 9.948 1.00 86.00 654 ILE A O 1
ATOM 5006 N N . GLU A 1 655 ? -8.774 -2.753 8.426 1.00 86.19 655 GLU A N 1
ATOM 5007 C CA . GLU A 1 655 ? -8.120 -3.919 9.038 1.00 86.19 655 GLU A CA 1
ATOM 5008 C C . GLU A 1 655 ? -7.647 -3.615 10.466 1.00 86.19 655 GLU A C 1
ATOM 5010 O O . GLU A 1 655 ? -7.848 -4.414 11.380 1.00 86.19 655 GLU A O 1
ATOM 5015 N N . THR A 1 656 ? -7.093 -2.418 10.690 1.00 86.25 656 THR A N 1
ATOM 5016 C CA . THR A 1 656 ? -6.705 -1.965 12.036 1.00 86.25 656 THR A CA 1
ATOM 5017 C C . THR A 1 656 ? -7.907 -1.918 12.982 1.00 86.25 656 THR A C 1
ATOM 5019 O O . THR A 1 656 ? -7.807 -2.336 14.137 1.00 86.25 656 THR A O 1
ATOM 5022 N N . GLU A 1 657 ? -9.053 -1.432 12.503 1.00 87.94 657 GLU A N 1
ATOM 5023 C CA . GLU A 1 657 ? -10.266 -1.348 13.311 1.00 87.94 657 GLU A CA 1
ATOM 5024 C C . GLU A 1 657 ? -10.887 -2.725 13.569 1.00 87.94 657 GLU A C 1
ATOM 5026 O O . GLU A 1 657 ? -11.313 -2.986 14.692 1.00 87.94 657 GLU A O 1
ATOM 5031 N N . ILE A 1 658 ? -10.869 -3.642 12.594 1.00 90.44 658 ILE A N 1
ATOM 5032 C CA . ILE A 1 658 ? -11.313 -5.031 12.794 1.00 90.44 658 ILE A CA 1
ATOM 5033 C C . ILE A 1 658 ? -10.535 -5.671 13.946 1.00 90.44 658 ILE A C 1
ATOM 5035 O O . ILE A 1 658 ? -11.140 -6.199 14.881 1.00 90.44 658 ILE A O 1
ATOM 5039 N N . VAL A 1 659 ? -9.204 -5.560 13.924 1.00 91.38 659 VAL A N 1
ATOM 5040 C CA . VAL A 1 659 ? -8.342 -6.100 14.987 1.00 91.38 659 VAL A CA 1
ATOM 5041 C C . VAL A 1 659 ? -8.668 -5.461 16.340 1.00 91.38 659 VAL A C 1
ATOM 5043 O O . VAL A 1 659 ? -8.781 -6.167 17.345 1.00 91.38 659 VAL A O 1
ATOM 5046 N N . ARG A 1 660 ? -8.881 -4.139 16.383 1.00 91.31 660 ARG A N 1
ATOM 5047 C CA . ARG A 1 660 ? -9.257 -3.428 17.616 1.00 91.31 660 ARG A CA 1
ATOM 5048 C C . ARG A 1 660 ? -10.600 -3.918 18.172 1.00 91.31 660 ARG A C 1
ATOM 5050 O O . ARG A 1 660 ? -10.684 -4.195 19.368 1.00 91.31 660 ARG A O 1
ATOM 5057 N N . LEU A 1 661 ? -11.624 -4.064 17.330 1.00 94.00 661 LEU A N 1
ATOM 5058 C CA . LEU A 1 661 ? -12.944 -4.571 17.729 1.00 94.00 661 LEU A CA 1
ATOM 5059 C C . LEU A 1 661 ? -12.855 -5.998 18.285 1.00 94.00 661 LEU A C 1
ATOM 5061 O O . LEU A 1 661 ? -13.420 -6.285 19.343 1.00 94.00 661 LEU A O 1
ATOM 5065 N N . GLN A 1 662 ? -12.073 -6.869 17.645 1.00 94.94 662 GLN A N 1
ATOM 5066 C CA . GLN A 1 662 ? -11.804 -8.213 18.164 1.00 94.94 662 GLN A CA 1
ATOM 5067 C C . GLN A 1 662 ? -11.084 -8.178 19.520 1.00 94.94 662 GLN A C 1
ATOM 5069 O O . GLN A 1 662 ? -11.405 -8.965 20.410 1.00 94.94 662 GLN A O 1
ATOM 5074 N N . GLY A 1 663 ? -10.175 -7.220 19.729 1.00 93.06 663 GLY A N 1
ATOM 5075 C CA . GLY A 1 663 ? -9.520 -6.980 21.021 1.00 93.06 663 GLY A CA 1
ATOM 5076 C C . GLY A 1 663 ? -10.476 -6.586 22.158 1.00 93.06 663 GLY A C 1
ATOM 5077 O O . GLY A 1 663 ? -10.118 -6.697 23.333 1.00 93.06 663 GLY A O 1
ATOM 5078 N N . PHE A 1 664 ? -11.703 -6.161 21.838 1.00 93.88 664 PHE A N 1
ATOM 5079 C CA . PHE A 1 664 ? -12.785 -5.938 22.802 1.00 93.88 664 PHE A CA 1
ATOM 5080 C C . PHE A 1 664 ? -13.679 -7.165 23.033 1.00 93.88 664 PHE A C 1
ATOM 5082 O O . PHE A 1 664 ? -14.613 -7.070 23.837 1.00 93.88 664 PHE A O 1
ATOM 5089 N N . GLY A 1 665 ? -13.384 -8.291 22.374 1.00 94.06 665 GLY A N 1
ATOM 5090 C CA . GLY A 1 665 ? -14.097 -9.563 22.494 1.00 94.06 665 GLY A CA 1
ATOM 5091 C C . GLY A 1 665 ? -15.216 -9.782 21.472 1.00 94.06 665 GLY A C 1
ATOM 5092 O O . GLY A 1 665 ? -15.960 -10.749 21.627 1.00 94.06 665 GLY A O 1
ATOM 5093 N N . LEU A 1 666 ? -15.343 -8.909 20.466 1.00 95.81 666 LEU A N 1
ATOM 5094 C CA . LEU A 1 666 ? -16.356 -9.015 19.408 1.00 95.81 666 LEU A CA 1
ATOM 5095 C C . LEU A 1 666 ? -15.940 -10.064 18.370 1.00 95.81 666 LEU A C 1
ATOM 5097 O O . LEU A 1 666 ? -14.745 -10.273 18.127 1.00 95.81 666 LEU A O 1
ATOM 5101 N N . SER A 1 667 ? -16.914 -10.703 17.715 1.00 96.12 667 SER A N 1
ATOM 5102 C CA . SER A 1 667 ? -16.600 -11.627 16.626 1.00 96.12 667 SER A CA 1
ATOM 5103 C C . SER A 1 667 ? -16.023 -10.892 15.413 1.00 96.12 667 SER A C 1
ATOM 5105 O O . SER A 1 667 ? -16.301 -9.717 15.150 1.00 96.12 667 SER A O 1
ATOM 5107 N N . ARG A 1 668 ? -15.232 -11.620 14.617 1.00 93.19 668 ARG A N 1
ATOM 5108 C CA . ARG A 1 668 ? -14.737 -11.112 13.334 1.00 93.19 668 ARG A CA 1
ATOM 5109 C C . ARG A 1 668 ? -15.889 -10.755 12.392 1.00 93.19 668 ARG A C 1
ATOM 5111 O O . ARG A 1 668 ? -15.813 -9.733 11.726 1.00 93.19 668 ARG A O 1
ATOM 5118 N N . ALA A 1 669 ? -16.950 -11.564 12.367 1.00 94.94 669 ALA A N 1
ATOM 5119 C CA . ALA A 1 669 ? -18.113 -11.337 11.512 1.00 94.94 669 ALA A CA 1
ATOM 5120 C C . ALA A 1 669 ? -18.815 -10.015 11.854 1.00 94.94 669 ALA A C 1
ATOM 5122 O O . ALA A 1 669 ? -19.133 -9.234 10.957 1.00 94.94 669 ALA A O 1
ATOM 5123 N N . PHE A 1 670 ? -18.981 -9.719 13.146 1.00 96.25 670 PHE A N 1
ATOM 5124 C CA . PHE A 1 670 ? -19.519 -8.436 13.584 1.00 96.25 670 PHE A CA 1
ATOM 5125 C C . PHE A 1 670 ? -18.602 -7.276 13.173 1.00 96.25 670 PHE A C 1
ATOM 5127 O O . PHE A 1 670 ? -19.069 -6.300 12.588 1.00 96.25 670 PHE A O 1
ATOM 5134 N N . ALA A 1 671 ? -17.290 -7.393 13.400 1.00 95.00 671 ALA A N 1
ATOM 5135 C CA . ALA A 1 671 ? -16.319 -6.362 13.023 1.00 95.00 671 ALA A CA 1
ATOM 5136 C C . ALA A 1 671 ? -16.253 -6.112 11.498 1.00 95.00 671 ALA A C 1
ATOM 5138 O O . ALA A 1 671 ? -16.181 -4.965 11.046 1.00 95.00 671 ALA A O 1
ATOM 5139 N N . GLU A 1 672 ? -16.332 -7.168 10.687 1.00 94.12 672 GLU A N 1
ATOM 5140 C CA . GLU A 1 672 ? -16.418 -7.071 9.226 1.00 94.12 672 GLU A CA 1
ATOM 5141 C C . GLU A 1 672 ? -17.744 -6.419 8.794 1.00 94.12 672 GLU A C 1
ATOM 5143 O O . GLU A 1 672 ? -17.748 -5.584 7.892 1.00 94.12 672 GLU A O 1
ATOM 5148 N N . ARG A 1 673 ? -18.863 -6.685 9.482 1.00 95.06 673 ARG A N 1
ATOM 5149 C CA . ARG A 1 673 ? -20.155 -6.024 9.213 1.00 95.06 673 ARG A CA 1
ATOM 5150 C C . ARG A 1 673 ? -20.143 -4.533 9.570 1.00 95.06 673 ARG A C 1
ATOM 5152 O O . ARG A 1 673 ? -20.660 -3.714 8.802 1.00 95.06 673 ARG A O 1
ATOM 5159 N N . VAL A 1 674 ? -19.501 -4.161 10.682 1.00 93.56 674 VAL A N 1
ATOM 5160 C CA . VAL A 1 674 ? -19.253 -2.753 11.048 1.00 93.56 674 VAL A CA 1
ATOM 5161 C C . VAL A 1 674 ? -18.499 -2.040 9.925 1.00 93.56 674 VAL A C 1
ATOM 5163 O O . VAL A 1 674 ? -18.914 -0.972 9.474 1.00 93.56 674 VAL A O 1
ATOM 5166 N N . THR A 1 675 ? -17.413 -2.644 9.443 1.00 90.12 675 THR A N 1
ATOM 5167 C CA . THR A 1 675 ? -16.531 -2.031 8.437 1.00 90.12 675 THR A CA 1
ATOM 5168 C C . THR A 1 675 ? -17.048 -2.140 6.997 1.00 90.12 675 THR A C 1
ATOM 5170 O O . THR A 1 675 ? -16.647 -1.344 6.149 1.00 90.12 675 THR A O 1
ATOM 5173 N N . ALA A 1 676 ? -17.998 -3.034 6.716 1.00 91.94 676 ALA A N 1
ATOM 5174 C CA . ALA A 1 676 ? -18.722 -3.086 5.444 1.00 91.94 676 ALA A CA 1
ATOM 5175 C C . ALA A 1 676 ? -19.783 -1.977 5.311 1.00 91.94 676 ALA A C 1
ATOM 5177 O O . ALA A 1 676 ? -20.143 -1.589 4.199 1.00 91.94 676 ALA A O 1
ATOM 5178 N N . THR A 1 677 ? -20.277 -1.436 6.428 1.00 92.12 677 THR A N 1
ATOM 5179 C CA . THR A 1 677 ? -21.296 -0.378 6.414 1.00 92.12 677 THR A CA 1
ATOM 5180 C C . THR A 1 677 ? -20.685 0.944 5.901 1.00 92.12 677 THR A C 1
ATOM 5182 O O . THR A 1 677 ? -19.659 1.383 6.432 1.00 92.12 677 THR A O 1
ATOM 5185 N N . PRO A 1 678 ? -21.249 1.594 4.858 1.00 87.38 678 PRO A N 1
ATOM 5186 C CA . PRO A 1 678 ? -20.661 2.781 4.224 1.00 87.38 678 PRO A CA 1
ATOM 5187 C C . PRO A 1 678 ? -20.632 4.001 5.160 1.00 87.38 678 PRO A C 1
ATOM 5189 O O . PRO A 1 678 ? -21.517 4.119 6.003 1.00 87.38 678 PRO A O 1
ATOM 5192 N N . PRO A 1 679 ? -19.701 4.967 4.988 1.00 83.38 679 PRO A N 1
ATOM 5193 C CA . PRO A 1 679 ? -19.628 6.157 5.849 1.00 83.38 679 PRO A CA 1
ATOM 5194 C C . PRO A 1 679 ? -20.859 7.072 5.780 1.00 83.38 679 PRO A C 1
ATOM 5196 O O . PRO A 1 679 ? -21.053 7.907 6.655 1.00 83.38 679 PRO A O 1
ATOM 5199 N N . SER A 1 680 ? -21.655 6.966 4.710 1.00 80.81 680 SER A N 1
ATOM 5200 C CA . SER A 1 680 ? -22.919 7.690 4.533 1.00 80.81 680 SER A CA 1
ATOM 5201 C C . SER A 1 680 ? -24.117 6.988 5.181 1.00 80.81 680 SER A C 1
ATOM 5203 O O . SER A 1 680 ? -25.200 7.565 5.212 1.00 80.81 680 SER A O 1
ATOM 5205 N N . GLY A 1 681 ? -23.945 5.749 5.650 1.00 87.31 681 GLY A N 1
ATOM 5206 C CA . GLY A 1 681 ? -24.981 4.951 6.295 1.00 87.31 681 GLY A CA 1
ATOM 5207 C C . GLY A 1 681 ? -24.700 4.724 7.778 1.00 87.31 681 GLY A C 1
ATOM 5208 O O . GLY A 1 681 ? -23.674 5.137 8.315 1.00 87.31 681 GLY A O 1
ATOM 5209 N N . MET A 1 682 ? -25.629 4.041 8.440 1.00 91.88 682 MET A N 1
ATOM 5210 C CA . MET A 1 682 ? -25.488 3.618 9.829 1.00 91.88 682 MET A CA 1
ATOM 5211 C C . MET A 1 682 ? -26.193 2.281 10.019 1.00 91.88 682 MET A C 1
ATOM 5213 O O . MET A 1 682 ? -27.346 2.120 9.617 1.00 91.88 682 MET A O 1
ATOM 5217 N N . TRP A 1 683 ? -25.510 1.333 10.646 1.00 96.50 683 TRP A N 1
ATOM 5218 C CA . TRP A 1 683 ? -26.080 0.060 11.054 1.00 96.50 683 TRP A CA 1
ATOM 5219 C C . TRP A 1 683 ? -26.382 0.078 12.554 1.00 96.50 683 TRP A C 1
ATOM 5221 O O . TRP A 1 683 ? -25.536 0.461 13.361 1.00 96.50 683 TRP A O 1
ATOM 5231 N N . TYR A 1 684 ? -27.593 -0.342 12.917 1.00 95.56 684 TYR A N 1
ATOM 5232 C CA . TYR A 1 684 ? -28.075 -0.432 14.293 1.00 95.56 684 TYR A CA 1
ATOM 5233 C C . TYR A 1 684 ? -28.391 -1.900 14.618 1.00 95.56 684 TYR A C 1
ATOM 5235 O O . TYR A 1 684 ? -29.451 -2.380 14.210 1.00 95.56 684 TYR A O 1
ATOM 5243 N N . PRO A 1 685 ? -27.486 -2.628 15.295 1.00 95.56 685 PRO A N 1
ATOM 5244 C CA . PRO A 1 685 ? -27.753 -3.989 15.749 1.00 95.56 685 PRO A CA 1
ATOM 5245 C C . PRO A 1 685 ? -28.869 -4.005 16.802 1.00 95.56 685 PRO A C 1
ATOM 5247 O O . PRO A 1 685 ? -29.013 -3.054 17.579 1.00 95.56 685 PRO A O 1
ATOM 5250 N N . ASP A 1 686 ? -29.645 -5.088 16.844 1.00 93.62 686 ASP A N 1
ATOM 5251 C CA . ASP A 1 686 ? -30.639 -5.290 17.899 1.00 93.62 686 ASP A CA 1
ATOM 5252 C C . ASP A 1 686 ? -29.976 -5.628 19.248 1.00 93.62 686 ASP A C 1
ATOM 5254 O O . ASP A 1 686 ? -28.790 -5.947 19.329 1.00 93.62 686 ASP A O 1
ATOM 5258 N N . GLN A 1 687 ? -30.733 -5.522 20.341 1.00 93.38 687 GLN A N 1
ATOM 5259 C CA . GLN A 1 687 ? -30.180 -5.694 21.688 1.00 93.38 687 GLN A CA 1
ATOM 5260 C C . GLN A 1 687 ? -29.664 -7.112 21.947 1.00 93.38 687 GLN A C 1
ATOM 5262 O O . GLN A 1 687 ? -28.664 -7.263 22.652 1.00 93.38 687 GLN A O 1
ATOM 5267 N N . ASP A 1 688 ? -30.289 -8.128 21.355 1.00 95.00 688 ASP A N 1
ATOM 5268 C CA . ASP A 1 688 ? -29.846 -9.510 21.505 1.00 95.00 688 ASP A CA 1
ATOM 5269 C C . ASP A 1 688 ? -28.524 -9.723 20.763 1.00 95.00 688 ASP A C 1
ATOM 5271 O O . ASP A 1 688 ? -27.618 -10.361 21.293 1.00 95.00 688 ASP A O 1
ATOM 5275 N N . GLU A 1 689 ? -28.365 -9.148 19.569 1.00 96.62 689 GLU A N 1
ATOM 5276 C CA . GLU A 1 689 ? -27.107 -9.133 18.820 1.00 96.62 689 GLU A CA 1
ATOM 5277 C C . GLU A 1 689 ? -26.009 -8.425 19.612 1.00 96.62 689 GLU A C 1
ATOM 5279 O O . GLU A 1 689 ? -24.923 -8.981 19.773 1.00 96.62 689 GLU A O 1
ATOM 5284 N N . LEU A 1 690 ? -26.304 -7.260 20.194 1.00 97.12 690 LEU A N 1
ATOM 5285 C CA . LEU A 1 690 ? -25.347 -6.520 21.020 1.00 97.12 690 LEU A CA 1
ATOM 5286 C C . LEU A 1 690 ? -24.874 -7.318 22.244 1.00 97.12 690 LEU A C 1
ATOM 5288 O O . LEU A 1 690 ? -23.704 -7.205 22.616 1.00 97.12 690 LEU A O 1
ATOM 5292 N N . LEU A 1 691 ? -25.747 -8.114 22.869 1.00 96.50 691 LEU A N 1
ATOM 5293 C CA . LEU A 1 691 ? -25.381 -8.988 23.989 1.00 96.50 691 LEU A CA 1
ATOM 5294 C C . LEU A 1 691 ? -24.606 -10.227 23.522 1.00 96.50 691 LEU A C 1
ATOM 5296 O O . LEU A 1 691 ? -23.560 -10.543 24.094 1.00 96.50 691 LEU A O 1
ATOM 5300 N N . ARG A 1 692 ? -25.082 -10.914 22.472 1.00 96.88 692 ARG A N 1
ATOM 5301 C CA . ARG A 1 692 ? -24.425 -12.109 21.904 1.00 96.88 692 ARG A CA 1
ATOM 5302 C C . ARG A 1 692 ? -22.996 -11.805 21.459 1.00 96.88 692 ARG A C 1
ATOM 5304 O O . ARG A 1 692 ? -22.084 -12.578 21.742 1.00 96.88 692 ARG A O 1
ATOM 5311 N N . GLU A 1 693 ? -22.801 -10.656 20.823 1.00 96.44 693 GLU A N 1
ATOM 5312 C CA . GLU A 1 693 ? -21.509 -10.189 20.306 1.00 96.44 693 GLU A CA 1
ATOM 5313 C C . GLU A 1 693 ? -20.657 -9.486 21.372 1.00 96.44 693 GLU A C 1
ATOM 5315 O O . GLU A 1 693 ? -19.578 -8.971 21.076 1.00 96.44 693 GLU A O 1
ATOM 5320 N N . LYS A 1 694 ? -21.126 -9.464 22.631 1.00 95.19 694 LYS A N 1
ATOM 5321 C CA . LYS A 1 694 ? -20.448 -8.855 23.789 1.00 95.19 694 LYS A CA 1
ATOM 5322 C C . LYS A 1 694 ? -20.145 -7.365 23.604 1.00 95.19 694 LYS A C 1
ATOM 5324 O O . LYS A 1 694 ? -19.270 -6.808 24.275 1.00 95.19 694 LYS A O 1
ATOM 5329 N N . VAL A 1 695 ? -20.881 -6.698 22.720 1.00 97.31 695 VAL A N 1
ATOM 5330 C CA . VAL A 1 695 ? -20.827 -5.245 22.547 1.00 97.31 695 VAL A CA 1
ATOM 5331 C C . VAL A 1 695 ? -21.377 -4.579 23.803 1.00 97.31 695 VAL A C 1
ATOM 5333 O O . VAL A 1 695 ? -20.704 -3.737 24.388 1.00 97.31 695 VAL A O 1
ATOM 5336 N N . ALA A 1 696 ? -22.556 -5.006 24.259 1.00 97.31 696 ALA A N 1
ATOM 5337 C CA . ALA A 1 696 ? -23.085 -4.692 25.581 1.00 97.31 696 ALA A CA 1
ATOM 5338 C C . ALA A 1 696 ? -22.902 -5.907 26.502 1.00 97.31 696 ALA A C 1
ATOM 5340 O O . ALA A 1 696 ? -23.058 -7.048 26.076 1.00 97.31 696 ALA A O 1
ATOM 5341 N N . THR A 1 697 ? -22.579 -5.675 27.773 1.00 96.62 697 THR A N 1
ATOM 5342 C CA . THR A 1 697 ? -22.452 -6.749 28.773 1.00 96.62 697 THR A CA 1
ATOM 5343 C C . THR A 1 697 ? -23.751 -6.959 29.539 1.00 96.62 697 THR A C 1
ATOM 5345 O O . THR A 1 697 ? -23.969 -8.035 30.086 1.00 96.62 697 THR A O 1
ATOM 5348 N N . ARG A 1 698 ? -24.612 -5.934 29.612 1.00 95.31 698 ARG A N 1
ATOM 5349 C CA . ARG A 1 698 ? -25.952 -6.032 30.203 1.00 95.31 698 ARG A CA 1
ATOM 5350 C C . ARG A 1 698 ? -26.874 -4.917 29.729 1.00 95.31 698 ARG A C 1
ATOM 5352 O O . ARG A 1 698 ? -26.433 -3.808 29.419 1.00 95.31 698 ARG A O 1
ATOM 5359 N N . LEU A 1 699 ? -28.169 -5.200 29.772 1.00 95.31 699 LEU A N 1
ATOM 5360 C CA . LEU A 1 699 ? -29.218 -4.205 29.597 1.00 95.31 699 LEU A CA 1
ATOM 5361 C C . LEU A 1 699 ? -29.682 -3.698 30.962 1.00 95.31 699 LEU A C 1
ATOM 5363 O O . LEU A 1 699 ? -29.804 -4.467 31.917 1.00 95.31 699 LEU A O 1
ATOM 5367 N N . TYR A 1 700 ? -29.948 -2.400 31.064 1.00 93.25 700 TYR A N 1
ATOM 5368 C CA . TYR A 1 700 ? -30.603 -1.821 32.231 1.00 93.25 700 TYR A CA 1
ATOM 5369 C C . TYR A 1 700 ? -32.081 -1.586 31.924 1.00 93.25 700 TYR A C 1
ATOM 5371 O O . TYR A 1 700 ? -32.421 -0.852 30.994 1.00 93.25 700 TYR A O 1
ATOM 5379 N N . ILE A 1 701 ? -32.956 -2.201 32.718 1.00 88.38 701 ILE A N 1
ATOM 5380 C CA . ILE A 1 701 ? -34.402 -1.990 32.677 1.00 88.38 701 ILE A CA 1
ATOM 5381 C C . ILE A 1 701 ? -34.764 -1.203 33.941 1.00 88.38 701 ILE A C 1
ATOM 5383 O O . ILE A 1 701 ? -34.617 -1.741 35.042 1.00 88.38 701 ILE A O 1
ATOM 5387 N N . PRO A 1 702 ? -35.216 0.059 33.825 1.00 78.00 702 PRO A N 1
ATOM 5388 C CA . PRO A 1 702 ? -35.692 0.804 34.979 1.00 78.00 702 PRO A CA 1
ATOM 5389 C C . PRO A 1 702 ? -36.866 0.051 35.603 1.00 78.00 702 PRO A C 1
ATOM 5391 O O . PRO A 1 702 ? -37.882 -0.175 34.944 1.00 78.00 702 PRO A O 1
ATOM 5394 N N . GLN A 1 703 ? -36.726 -0.345 36.865 1.00 69.12 703 GLN A N 1
ATOM 5395 C CA . GLN A 1 703 ? -37.833 -0.898 37.639 1.00 69.12 703 GLN A CA 1
ATOM 5396 C C . GLN A 1 703 ? -38.903 0.193 37.765 1.00 69.12 703 GLN A C 1
ATOM 5398 O O . GLN A 1 703 ? -38.611 1.298 38.228 1.00 69.12 703 GLN A O 1
ATOM 5403 N N . SER A 1 704 ? -40.140 -0.084 37.346 1.00 57.88 704 SER A N 1
ATOM 5404 C CA . SER A 1 704 ? -41.259 0.801 37.664 1.00 57.88 704 SER A CA 1
ATOM 5405 C C . SER A 1 704 ? -41.386 0.843 39.183 1.00 57.88 704 SER A C 1
ATOM 5407 O O . SER A 1 704 ? -41.634 -0.198 39.795 1.00 57.88 704 SER A O 1
ATOM 5409 N N . LYS A 1 705 ? -41.213 2.014 39.808 1.00 52.09 705 LYS A N 1
ATOM 5410 C CA . LYS A 1 705 ? -41.615 2.196 41.207 1.00 52.09 705 LYS A CA 1
ATOM 5411 C C . LYS A 1 705 ? -43.076 1.756 41.312 1.00 52.09 705 LYS A C 1
ATOM 5413 O O . LYS A 1 705 ? -43.954 2.412 40.759 1.00 52.09 705 LYS A O 1
ATOM 5418 N N . LYS A 1 706 ? -43.323 0.629 41.984 1.00 44.72 706 LYS A N 1
ATOM 5419 C CA . LYS A 1 706 ? -44.665 0.217 42.394 1.00 44.72 706 LYS A CA 1
ATOM 5420 C C . LYS A 1 706 ? -45.224 1.374 43.235 1.00 44.72 706 LYS A C 1
ATOM 5422 O O . LYS A 1 706 ? -44.527 1.780 44.170 1.00 44.72 706 LYS A O 1
ATOM 5427 N N . PRO A 1 707 ? -46.389 1.958 42.910 1.00 47.06 707 PRO A N 1
ATOM 5428 C CA . PRO A 1 707 ? -46.983 2.975 43.766 1.00 47.06 707 PRO A CA 1
ATOM 5429 C C . PRO A 1 707 ? -47.149 2.373 45.162 1.00 47.06 707 PRO A C 1
ATOM 5431 O O . PRO A 1 707 ? -47.694 1.275 45.299 1.00 47.06 707 PRO A O 1
ATOM 5434 N N . ALA A 1 708 ? -46.615 3.045 46.182 1.00 45.34 708 ALA A N 1
ATOM 5435 C CA . ALA A 1 708 ? -46.921 2.701 47.562 1.00 45.34 708 ALA A CA 1
ATOM 5436 C C . ALA A 1 708 ? -48.442 2.803 47.732 1.00 45.34 708 ALA A C 1
ATOM 5438 O O . ALA A 1 708 ? -49.045 3.782 47.292 1.00 45.34 708 ALA A O 1
ATOM 5439 N N . GLY A 1 709 ? -49.051 1.753 48.284 1.00 50.41 709 GLY A N 1
ATOM 5440 C CA . GLY A 1 709 ? -50.495 1.642 48.432 1.00 50.41 709 GLY A CA 1
ATOM 5441 C C . GLY A 1 709 ? -51.079 2.853 49.155 1.00 50.41 709 GLY A C 1
ATOM 5442 O O . GLY A 1 709 ? -50.694 3.155 50.280 1.00 50.41 709 GLY A O 1
ATOM 5443 N N . GLY A 1 710 ? -52.015 3.519 48.489 1.00 36.88 710 GLY A N 1
ATOM 5444 C CA . GLY A 1 710 ? -52.875 4.546 49.050 1.00 36.88 710 GLY A CA 1
ATOM 5445 C C . GLY A 1 710 ? -54.271 4.329 48.488 1.00 36.88 710 GLY A C 1
ATOM 5446 O O . GLY A 1 710 ? -54.534 4.620 47.326 1.00 36.88 710 GLY A O 1
ATOM 5447 N N . SER A 1 711 ? -55.128 3.730 49.300 1.00 46.97 711 SER A N 1
ATOM 5448 C CA . SER A 1 711 ? -56.556 3.538 49.066 1.00 46.97 711 SER A CA 1
ATOM 5449 C C . SER A 1 711 ? -57.284 4.876 48.911 1.00 46.97 711 SER A C 1
ATOM 5451 O O . SER A 1 711 ? -57.224 5.696 49.822 1.00 46.97 711 SER A O 1
ATOM 5453 N N . ALA A 1 712 ? -58.008 5.064 47.802 1.00 37.00 712 ALA A N 1
ATOM 5454 C CA . ALA A 1 712 ? -59.100 6.038 47.656 1.00 37.00 712 ALA A CA 1
ATOM 5455 C C . ALA A 1 712 ? -59.948 5.698 46.397 1.00 37.00 712 ALA A C 1
ATOM 5457 O O . ALA A 1 712 ? -59.460 4.960 45.542 1.00 37.00 712 ALA A O 1
ATOM 5458 N N . PRO A 1 713 ? -61.217 6.142 46.290 1.00 41.53 713 PRO A N 1
ATOM 5459 C CA . PRO A 1 713 ? -62.373 5.245 46.202 1.00 41.53 713 PRO A CA 1
ATOM 5460 C C . PRO A 1 713 ? -62.993 5.107 44.801 1.00 41.53 713 PRO A C 1
ATOM 5462 O O . PRO A 1 713 ? -62.607 5.771 43.845 1.00 41.53 713 PRO A O 1
ATOM 5465 N N . ALA A 1 714 ? -63.982 4.210 44.739 1.00 36.06 714 ALA A N 1
ATOM 5466 C CA . ALA A 1 714 ? -64.770 3.789 43.586 1.00 36.06 714 ALA A CA 1
ATOM 5467 C C . ALA A 1 714 ? -65.176 4.909 42.609 1.00 36.06 714 ALA A C 1
ATOM 5469 O O . ALA A 1 714 ? -65.751 5.931 42.985 1.00 36.06 714 ALA A O 1
ATOM 5470 N N . ALA A 1 715 ? -64.936 4.640 41.324 1.00 34.69 715 ALA A N 1
ATOM 5471 C CA . ALA A 1 715 ? -65.442 5.413 40.203 1.00 34.69 715 ALA A CA 1
ATOM 5472 C C . ALA A 1 715 ? -66.969 5.287 40.105 1.00 34.69 715 ALA A C 1
ATOM 5474 O O . ALA A 1 715 ? -67.512 4.182 40.121 1.00 34.69 715 ALA A O 1
ATOM 5475 N N . THR A 1 716 ? -67.645 6.426 39.955 1.00 33.12 716 THR A N 1
ATOM 5476 C CA . THR A 1 716 ? -69.072 6.489 39.625 1.00 33.12 716 THR A CA 1
ATOM 5477 C C . THR A 1 716 ? -69.223 6.900 38.158 1.00 33.12 716 THR A C 1
ATOM 5479 O O . THR A 1 716 ? -68.723 7.945 37.761 1.00 33.12 716 THR A O 1
ATOM 5482 N N . ALA A 1 717 ? -69.884 6.020 37.403 1.00 31.22 717 ALA A N 1
ATOM 5483 C CA . ALA A 1 717 ? -70.724 6.210 36.214 1.00 31.22 717 ALA A CA 1
ATOM 5484 C C . ALA A 1 717 ? -70.283 7.114 35.028 1.00 31.22 717 ALA A C 1
ATOM 5486 O O . ALA A 1 717 ? -70.199 8.334 35.111 1.00 31.22 717 ALA A O 1
ATOM 5487 N N . THR A 1 718 ? -70.172 6.448 33.870 1.00 33.19 718 THR A N 1
ATOM 5488 C CA . THR A 1 718 ? -70.468 6.858 32.469 1.00 33.19 718 THR A CA 1
ATOM 5489 C C . THR A 1 718 ? -71.842 7.565 32.315 1.00 33.19 718 THR A C 1
ATOM 5491 O O . THR A 1 718 ? -72.625 7.440 33.259 1.00 33.19 718 THR A O 1
ATOM 5494 N N . PRO A 1 719 ? -72.229 8.230 31.180 1.00 43.78 719 PRO A N 1
ATOM 5495 C CA . PRO A 1 719 ? -72.335 7.668 29.798 1.00 43.78 719 PRO A CA 1
ATOM 5496 C C . PRO A 1 719 ? -71.912 8.605 28.623 1.00 43.78 719 PRO A C 1
ATOM 5498 O O . PRO A 1 719 ? -72.005 9.820 28.718 1.00 43.78 719 PRO A O 1
ATOM 5501 N N . GLN A 1 720 ? -71.258 8.072 27.574 1.00 33.69 720 GLN A N 1
ATOM 5502 C CA . GLN A 1 720 ? -71.764 7.724 26.213 1.00 33.69 720 GLN A CA 1
ATOM 5503 C C . GLN A 1 720 ? -72.246 8.872 25.302 1.00 33.69 720 GLN A C 1
ATOM 5505 O O . GLN A 1 720 ? -73.173 9.588 25.653 1.00 33.69 720 GLN A O 1
ATOM 5510 N N . ALA A 1 721 ? -71.712 8.910 24.068 1.00 31.17 721 ALA A N 1
ATOM 5511 C CA . ALA A 1 721 ? -72.426 8.666 22.790 1.00 31.17 721 ALA A CA 1
ATOM 5512 C C . ALA A 1 721 ? -71.601 9.248 21.611 1.00 31.17 721 ALA A C 1
ATOM 5514 O O . ALA A 1 721 ? -71.180 10.395 21.685 1.00 31.17 721 ALA A O 1
ATOM 5515 N N . SER A 1 722 ? -71.147 8.430 20.647 1.00 32.84 722 SER A N 1
ATOM 5516 C CA . SER A 1 722 ? -71.774 8.190 19.317 1.00 32.84 722 SER A CA 1
ATOM 5517 C C . SER A 1 722 ? -71.546 9.375 18.350 1.00 32.84 722 SER A C 1
ATOM 5519 O O . SER A 1 722 ? -71.732 10.511 18.746 1.00 32.84 722 SER A O 1
ATOM 5521 N N . ALA A 1 723 ? -71.173 9.244 17.076 1.00 32.34 723 ALA A N 1
ATOM 5522 C CA . ALA A 1 723 ? -71.474 8.209 16.097 1.00 32.34 723 ALA A CA 1
ATOM 5523 C C . ALA A 1 723 ? -70.623 8.422 14.809 1.00 32.34 723 ALA A C 1
ATOM 5525 O O . ALA A 1 723 ? -70.280 9.565 14.519 1.00 32.34 723 ALA A O 1
ATOM 5526 N N . THR A 1 724 ? -70.356 7.319 14.078 1.00 32.75 724 THR A N 1
ATOM 5527 C CA . THR A 1 724 ? -70.537 7.094 12.607 1.00 32.75 724 THR A CA 1
ATOM 5528 C C . THR A 1 724 ? -69.924 8.067 11.584 1.00 32.75 724 THR A C 1
ATOM 5530 O O . THR A 1 724 ? -69.908 9.267 11.798 1.00 32.75 724 THR A O 1
ATOM 5533 N N . ASP A 1 725 ? -69.539 7.720 10.356 1.00 32.50 725 ASP A N 1
ATOM 5534 C CA . ASP A 1 725 ? -69.370 6.500 9.547 1.00 32.50 725 ASP A CA 1
ATOM 5535 C C . ASP A 1 725 ? -68.742 6.980 8.216 1.00 32.50 725 ASP A C 1
ATOM 5537 O O . ASP A 1 725 ? -68.882 8.152 7.859 1.00 32.50 725 ASP A O 1
ATOM 5541 N N . GLY A 1 726 ? -68.102 6.096 7.439 1.00 29.31 726 GLY A N 1
ATOM 5542 C CA . GLY A 1 726 ? -67.721 6.421 6.055 1.00 29.31 726 GLY A CA 1
ATOM 5543 C C . GLY A 1 726 ? -66.720 5.467 5.401 1.00 29.31 726 GLY A C 1
ATOM 5544 O O . GLY A 1 726 ? -65.541 5.777 5.285 1.00 29.31 726 GLY A O 1
ATOM 5545 N N . SER A 1 727 ? -67.208 4.308 4.963 1.00 30.47 727 SER A N 1
ATOM 5546 C CA . SER A 1 727 ? -66.522 3.296 4.140 1.00 30.47 727 SER A CA 1
ATOM 5547 C C . SER A 1 727 ? -66.290 3.752 2.683 1.00 30.47 727 SER A C 1
ATOM 5549 O O . SER A 1 727 ? -67.198 4.348 2.116 1.00 30.47 727 SER A O 1
ATOM 5551 N N . ALA A 1 728 ? -65.159 3.371 2.050 1.00 29.91 728 ALA A N 1
ATOM 5552 C CA . ALA A 1 728 ? -65.119 2.570 0.798 1.00 29.91 728 ALA A CA 1
ATOM 5553 C C . ALA A 1 728 ? -63.713 2.455 0.136 1.00 29.91 728 ALA A C 1
ATOM 5555 O O . ALA A 1 728 ? -63.112 3.426 -0.307 1.00 29.91 728 ALA A O 1
ATOM 5556 N N . THR A 1 729 ? -63.238 1.207 0.079 1.00 31.27 729 THR A N 1
ATOM 5557 C CA . THR A 1 729 ? -62.494 0.441 -0.957 1.00 31.27 729 THR A CA 1
ATOM 5558 C C . THR A 1 729 ? -61.886 1.071 -2.239 1.00 31.27 729 THR A C 1
ATOM 5560 O O . THR A 1 729 ? -62.600 1.686 -3.021 1.00 31.27 729 THR A O 1
ATOM 5563 N N . ALA A 1 730 ? -60.641 0.637 -2.546 1.00 30.98 730 ALA A N 1
ATOM 5564 C CA . ALA A 1 730 ? -60.171 -0.077 -3.770 1.00 30.98 730 ALA A CA 1
ATOM 5565 C C . ALA A 1 730 ? -58.966 0.502 -4.577 1.00 30.98 730 ALA A C 1
ATOM 5567 O O . ALA A 1 730 ? -59.035 1.567 -5.168 1.00 30.98 730 ALA A O 1
ATOM 5568 N N . ALA A 1 731 ? -57.903 -0.323 -4.636 1.00 30.45 731 ALA A N 1
ATOM 5569 C CA . ALA A 1 731 ? -57.003 -0.687 -5.754 1.00 30.45 731 ALA A CA 1
ATOM 5570 C C . ALA A 1 731 ? -56.335 0.356 -6.699 1.00 30.45 731 ALA A C 1
ATOM 5572 O O . ALA A 1 731 ? -56.975 0.935 -7.561 1.00 30.45 731 ALA A O 1
ATOM 5573 N N . GLY A 1 732 ? -54.988 0.385 -6.648 1.00 27.52 732 GLY A N 1
ATOM 5574 C CA . GLY A 1 732 ? -54.061 0.073 -7.762 1.00 27.52 732 GLY A CA 1
ATOM 5575 C C . GLY A 1 732 ? -53.930 1.015 -8.975 1.00 27.52 732 GLY A C 1
ATOM 5576 O O . GLY A 1 732 ? -54.809 1.046 -9.824 1.00 27.52 732 GLY A O 1
ATOM 5577 N N . GLY A 1 733 ? -52.744 1.626 -9.152 1.00 26.25 733 GLY A N 1
ATOM 5578 C CA . GLY A 1 733 ? -52.303 2.168 -10.450 1.00 26.25 733 GLY A CA 1
ATOM 5579 C C . GLY A 1 733 ? -51.183 3.222 -10.410 1.00 26.25 733 GLY A C 1
ATOM 5580 O O . GLY A 1 733 ? -51.441 4.385 -10.152 1.00 26.25 733 GLY A O 1
ATOM 5581 N N . ASP A 1 734 ? -49.969 2.774 -10.732 1.00 26.98 734 ASP A N 1
ATOM 5582 C CA . ASP A 1 734 ? -48.833 3.461 -11.372 1.00 26.98 734 ASP A CA 1
ATOM 5583 C C . ASP A 1 734 ? -48.030 4.655 -10.788 1.00 26.98 734 ASP A C 1
ATOM 5585 O O . ASP A 1 734 ? -48.494 5.698 -10.344 1.00 26.98 734 ASP A O 1
ATOM 5589 N N . ARG A 1 735 ? -46.716 4.418 -10.920 1.00 33.31 735 ARG A N 1
ATOM 5590 C CA . ARG A 1 735 ? -45.479 5.191 -10.726 1.00 33.31 735 ARG A CA 1
ATOM 5591 C C . ARG A 1 735 ? -45.512 6.681 -11.102 1.00 33.31 735 ARG A C 1
ATOM 5593 O O . ARG A 1 735 ? -45.625 6.993 -12.280 1.00 33.31 735 ARG A O 1
ATOM 5600 N N . VAL A 1 736 ? -45.090 7.541 -10.164 1.00 27.98 736 VAL A N 1
ATOM 5601 C CA . VAL A 1 736 ? -44.199 8.698 -10.417 1.00 27.98 736 VAL A CA 1
ATOM 5602 C C . VAL A 1 736 ? -43.312 8.936 -9.180 1.00 27.98 736 VAL A C 1
ATOM 5604 O O . VAL A 1 736 ? -43.810 9.067 -8.066 1.00 27.98 736 VAL A O 1
ATOM 5607 N N . PHE A 1 737 ? -41.989 8.976 -9.367 1.00 27.53 737 PHE A N 1
ATOM 5608 C CA . PHE A 1 737 ? -41.010 9.398 -8.353 1.00 27.53 737 PHE A CA 1
ATOM 5609 C C . PHE A 1 737 ? -41.046 10.928 -8.176 1.00 27.53 737 PHE A C 1
ATOM 5611 O O . PHE A 1 737 ? -40.886 11.623 -9.181 1.00 27.53 737 PHE A O 1
ATOM 5618 N N . PRO A 1 738 ? -41.140 11.484 -6.950 1.00 31.33 738 PRO A N 1
ATOM 5619 C CA . PRO A 1 738 ? -40.833 12.886 -6.712 1.00 31.33 738 PRO A CA 1
ATOM 5620 C C . PRO A 1 738 ? -39.363 13.082 -6.311 1.00 31.33 738 PRO A C 1
ATOM 5622 O O . PRO A 1 738 ? -38.808 12.389 -5.457 1.00 31.33 738 PRO A O 1
ATOM 5625 N N . THR A 1 739 ? -38.755 14.067 -6.959 1.00 30.28 739 THR A N 1
ATOM 5626 C CA . THR A 1 739 ? -37.425 14.655 -6.759 1.00 30.28 739 THR A CA 1
ATOM 5627 C C . THR A 1 739 ? -37.153 15.043 -5.290 1.00 30.28 739 THR A C 1
ATOM 5629 O O . THR A 1 739 ? -38.083 15.471 -4.606 1.00 30.28 739 THR A O 1
ATOM 5632 N N . PRO A 1 740 ? -35.903 14.969 -4.778 1.00 30.41 740 PRO A N 1
ATOM 5633 C CA . PRO A 1 740 ? -35.600 15.343 -3.396 1.00 30.41 740 PRO A CA 1
ATOM 5634 C C . PRO A 1 740 ? -35.800 16.847 -3.161 1.00 30.41 740 PRO A C 1
ATOM 5636 O O . PRO A 1 740 ? -35.129 17.675 -3.779 1.00 30.41 740 PRO A O 1
ATOM 5639 N N . GLY A 1 741 ? -36.710 17.189 -2.248 1.00 27.77 741 GLY A N 1
ATOM 5640 C CA . GLY A 1 741 ? -36.872 18.543 -1.722 1.00 27.77 741 GLY A CA 1
ATOM 5641 C C . GLY A 1 741 ? -35.677 18.976 -0.866 1.00 27.77 741 GLY A C 1
ATOM 5642 O O . GLY A 1 741 ? -34.997 18.152 -0.251 1.00 27.77 741 GLY A O 1
ATOM 5643 N N . GLN A 1 742 ? -35.418 20.284 -0.857 1.00 28.81 742 GLN A N 1
ATOM 5644 C CA . GLN A 1 742 ? -34.342 20.938 -0.110 1.00 28.81 742 GLN A CA 1
ATOM 5645 C C . GLN A 1 742 ? -34.389 20.634 1.403 1.00 28.81 742 GLN A C 1
ATOM 5647 O O . GLN A 1 742 ? -35.472 20.457 1.963 1.00 28.81 742 GLN A O 1
ATOM 5652 N N . PRO A 1 743 ? -33.229 20.602 2.089 1.00 29.41 743 PRO A N 1
ATOM 5653 C CA . PRO A 1 743 ? -33.179 20.369 3.526 1.00 29.41 743 PRO A CA 1
ATOM 5654 C C . PRO A 1 743 ? -33.808 21.538 4.294 1.00 29.41 743 PRO A C 1
ATOM 5656 O O . PRO A 1 743 ? -33.448 22.697 4.099 1.00 29.41 743 PRO A O 1
ATOM 5659 N N . LEU A 1 744 ? -34.733 21.192 5.190 1.00 27.61 744 LEU A N 1
ATOM 5660 C CA . LEU A 1 744 ? -35.392 22.086 6.137 1.00 27.61 744 LEU A CA 1
ATOM 5661 C C . LEU A 1 744 ? -34.359 22.899 6.934 1.00 27.61 744 LEU A C 1
ATOM 5663 O O . LEU A 1 744 ? -33.573 22.346 7.706 1.00 27.61 744 LEU A O 1
ATOM 5667 N N . GLN A 1 745 ? -34.397 24.221 6.764 1.00 26.67 745 GLN A N 1
ATOM 5668 C CA . GLN A 1 745 ? -33.853 25.170 7.728 1.00 26.67 745 GLN A CA 1
ATOM 5669 C C . GLN A 1 745 ? -34.673 25.048 9.016 1.00 26.67 745 GLN A C 1
ATOM 5671 O O . GLN A 1 745 ? -35.843 25.416 9.047 1.00 26.67 745 GLN A O 1
ATOM 5676 N N . MET A 1 746 ? -34.067 24.513 10.076 1.00 28.55 746 MET A N 1
ATOM 5677 C CA . MET A 1 746 ? -34.589 24.690 11.428 1.00 28.55 746 MET A CA 1
ATOM 5678 C C . MET A 1 746 ? -34.151 26.071 11.919 1.00 28.55 746 MET A C 1
ATOM 5680 O O . MET A 1 746 ? -32.955 26.356 12.008 1.00 28.55 746 MET A O 1
ATOM 5684 N N . GLU A 1 747 ? -35.139 26.923 12.179 1.00 26.30 747 GLU A N 1
ATOM 5685 C CA . GLU A 1 747 ? -34.995 28.271 12.719 1.00 26.30 747 GLU A CA 1
ATOM 5686 C C . GLU A 1 747 ? -34.199 28.290 14.030 1.00 26.30 747 GLU A C 1
ATOM 5688 O O . GLU A 1 747 ? -34.321 27.428 14.903 1.00 26.30 747 GLU A O 1
ATOM 5693 N N . SER A 1 748 ? -33.378 29.328 14.163 1.00 30.09 748 SER A N 1
ATOM 5694 C CA . SER A 1 748 ? -32.576 29.638 15.337 1.00 30.09 748 SER A CA 1
ATOM 5695 C C . SER A 1 748 ? -33.458 30.047 16.521 1.00 30.09 748 SER A C 1
ATOM 5697 O O . SER A 1 748 ? -33.757 31.225 16.709 1.00 30.09 748 SER A O 1
ATOM 5699 N N . GLY A 1 749 ? -33.834 29.083 17.358 1.00 25.59 749 GLY A N 1
ATOM 5700 C CA . GLY A 1 749 ? -34.317 29.346 18.711 1.00 25.59 749 GLY A CA 1
ATOM 5701 C C . GLY A 1 749 ? -33.144 29.665 19.639 1.00 25.59 749 GLY A C 1
ATOM 5702 O O . GLY A 1 749 ? -32.336 28.796 19.966 1.00 25.59 749 GLY A O 1
ATOM 5703 N N . THR A 1 750 ? -33.032 30.919 20.066 1.00 28.03 750 THR A N 1
ATOM 5704 C CA . THR A 1 750 ? -32.084 31.378 21.087 1.00 28.03 750 THR A CA 1
ATOM 5705 C C . THR A 1 750 ? -32.365 30.710 22.437 1.00 28.03 750 THR A C 1
ATOM 5707 O O . THR A 1 750 ? -33.242 31.153 23.175 1.00 28.03 750 THR A O 1
ATOM 5710 N N . TYR A 1 751 ? -31.588 29.689 22.803 1.00 27.75 751 TYR A N 1
ATOM 5711 C CA . TYR A 1 751 ? -31.472 29.249 24.195 1.00 27.75 751 TYR A CA 1
ATOM 5712 C C . TYR A 1 751 ? -30.295 29.975 24.852 1.00 27.75 751 TYR A C 1
ATOM 5714 O O . TYR A 1 751 ? -29.128 29.732 24.546 1.00 27.75 751 TYR A O 1
ATOM 5722 N N . GLN A 1 752 ? -30.634 30.906 25.742 1.00 26.50 752 GLN A N 1
ATOM 5723 C CA . GLN A 1 752 ? -29.723 31.603 26.648 1.00 26.50 752 GLN A CA 1
ATOM 5724 C C . GLN A 1 752 ? -28.823 30.603 27.393 1.00 26.50 752 GLN A C 1
ATOM 5726 O O . GLN A 1 752 ? -29.284 29.765 28.167 1.00 26.50 752 GLN A O 1
ATOM 5731 N N . THR A 1 753 ? -27.518 30.696 27.147 1.00 32.16 753 THR A N 1
ATOM 5732 C CA . THR A 1 753 ? -26.477 29.893 27.790 1.00 32.16 753 THR A CA 1
ATOM 5733 C C . THR A 1 753 ? -26.231 30.371 29.220 1.00 32.16 753 THR A C 1
ATOM 5735 O O . THR A 1 753 ? -25.560 31.382 29.432 1.00 32.16 753 THR A O 1
ATOM 5738 N N . GLY A 1 754 ? -26.686 29.613 30.215 1.00 28.19 754 GLY A N 1
ATOM 5739 C CA . GLY A 1 754 ? -26.145 29.699 31.570 1.00 28.19 754 GLY A CA 1
ATOM 5740 C C . GLY A 1 754 ? -24.770 29.030 31.622 1.00 28.19 754 GLY A C 1
ATOM 5741 O O . GLY A 1 754 ? -24.676 27.826 31.843 1.00 28.19 754 GLY A O 1
ATOM 5742 N N . ARG A 1 755 ? -23.691 29.788 31.387 1.00 32.62 755 ARG A N 1
ATOM 5743 C CA . ARG A 1 755 ? -22.319 29.335 31.678 1.00 32.62 755 ARG A CA 1
ATOM 5744 C C . ARG A 1 755 ? -22.162 29.196 33.194 1.00 32.62 755 ARG A C 1
ATOM 5746 O O . ARG A 1 755 ? -22.307 30.183 33.908 1.00 32.62 755 ARG A O 1
ATOM 5753 N N . ALA A 1 756 ? -21.801 28.016 33.690 1.00 34.78 756 ALA A N 1
ATOM 5754 C CA . ALA A 1 756 ? -21.280 27.897 35.049 1.00 34.78 756 ALA A CA 1
ATOM 5755 C C . ALA A 1 756 ? -19.830 28.414 35.070 1.00 34.78 756 ALA A C 1
ATOM 5757 O O . ALA A 1 756 ? -18.946 27.846 34.429 1.00 34.78 756 ALA A O 1
ATOM 5758 N N . PHE A 1 757 ? -19.602 29.524 35.773 1.00 34.94 757 PHE A N 1
ATOM 5759 C CA . PHE A 1 757 ? -18.282 30.102 36.019 1.00 34.94 757 PHE A CA 1
ATOM 5760 C C . PHE A 1 757 ? -17.627 29.355 37.187 1.00 34.94 757 PHE A C 1
ATOM 5762 O O . PHE A 1 757 ? -18.204 29.288 38.270 1.00 34.94 757 PHE A O 1
ATOM 5769 N N . ILE A 1 758 ? -16.430 28.796 36.988 1.00 44.91 758 ILE A N 1
ATOM 5770 C CA . ILE A 1 758 ? -15.617 28.290 38.101 1.00 44.91 758 ILE A CA 1
ATOM 5771 C C . ILE A 1 758 ? -15.025 29.521 38.804 1.00 44.91 758 ILE A C 1
ATOM 5773 O O . ILE A 1 758 ? -14.275 30.259 38.161 1.00 44.91 758 ILE A O 1
ATOM 5777 N N . PRO A 1 759 ? -15.330 29.783 40.089 1.00 47.19 759 PRO A N 1
ATOM 5778 C CA . PRO A 1 759 ? -14.773 30.932 40.792 1.00 47.19 759 PRO A CA 1
ATOM 5779 C C . PRO A 1 759 ? -13.242 30.865 40.787 1.00 47.19 759 PRO A C 1
ATOM 5781 O O . PRO A 1 759 ? -12.668 29.814 41.079 1.00 47.19 759 PRO A O 1
ATOM 5784 N N . ALA A 1 760 ? -12.575 31.982 40.484 1.00 42.28 760 ALA A N 1
ATOM 5785 C CA . ALA A 1 760 ? -11.113 32.051 40.359 1.00 42.28 760 ALA A CA 1
ATOM 5786 C C . ALA A 1 760 ? -10.371 31.514 41.601 1.00 42.28 760 ALA A C 1
ATOM 5788 O O . ALA A 1 760 ? -9.278 30.961 41.494 1.00 42.28 760 ALA A O 1
ATOM 5789 N N . GLU A 1 761 ? -11.005 31.595 42.770 1.00 47.19 761 GLU A N 1
ATOM 5790 C CA . GLU A 1 761 ? -10.469 31.097 44.034 1.00 47.19 761 GLU A CA 1
ATOM 5791 C C . GLU A 1 761 ? -10.386 29.562 44.102 1.00 47.19 761 GLU A C 1
ATOM 5793 O O . GLU A 1 761 ? -9.473 29.008 44.715 1.00 47.19 761 GLU A O 1
ATOM 5798 N N . VAL A 1 762 ? -11.284 28.857 43.406 1.00 52.62 762 VAL A N 1
ATOM 5799 C CA . VAL A 1 762 ? -11.247 27.391 43.286 1.00 52.62 762 VAL A CA 1
ATOM 5800 C C . VAL A 1 762 ? -10.092 26.967 42.380 1.00 52.62 762 VAL A C 1
ATOM 5802 O O . VAL A 1 762 ? -9.338 26.062 42.734 1.00 52.62 762 VAL A O 1
ATOM 5805 N N . MET A 1 763 ? -9.874 27.672 41.264 1.00 48.34 763 MET A N 1
ATOM 5806 C CA . MET A 1 763 ? -8.713 27.432 40.396 1.00 48.34 763 MET A CA 1
ATOM 5807 C C . MET A 1 763 ? -7.392 27.696 41.124 1.00 48.34 763 MET A C 1
ATOM 5809 O O . MET A 1 763 ? -6.470 26.891 41.016 1.00 48.34 763 MET A O 1
ATOM 5813 N N . LYS A 1 764 ? -7.321 28.757 41.937 1.00 48.69 764 LYS A N 1
ATOM 5814 C CA . LYS A 1 764 ? -6.124 29.103 42.717 1.00 48.69 764 LYS A CA 1
ATOM 5815 C C . LYS A 1 764 ? -5.751 28.015 43.733 1.00 48.69 764 LYS A C 1
ATOM 5817 O O . LYS A 1 764 ? -4.571 27.691 43.867 1.00 48.69 764 LYS A O 1
ATOM 5822 N N . ARG A 1 765 ? -6.746 27.401 44.389 1.00 56.34 765 ARG A N 1
ATOM 5823 C CA . ARG A 1 765 ? -6.543 26.270 45.317 1.00 56.34 765 ARG A CA 1
ATOM 5824 C C . ARG A 1 765 ? -6.119 24.983 44.610 1.00 56.34 765 ARG A C 1
ATOM 5826 O O . ARG A 1 765 ? -5.303 24.249 45.154 1.00 56.34 765 ARG A O 1
ATOM 5833 N N . LEU A 1 766 ? -6.624 24.729 43.402 1.00 50.00 766 LEU A N 1
ATOM 5834 C CA . LEU A 1 766 ? -6.272 23.543 42.610 1.00 50.00 766 LEU A CA 1
ATOM 5835 C C . LEU A 1 766 ? -4.869 23.630 41.984 1.00 50.00 766 LEU A C 1
ATOM 5837 O O . LEU A 1 766 ? -4.253 22.601 41.724 1.00 50.00 766 LEU A O 1
ATOM 5841 N N . THR A 1 767 ? -4.341 24.841 41.772 1.00 52.53 767 THR A N 1
ATOM 5842 C CA . THR A 1 767 ? -2.984 25.067 41.234 1.00 52.53 767 THR A CA 1
ATOM 5843 C C . THR A 1 767 ? -1.886 25.197 42.296 1.00 52.53 767 THR A C 1
ATOM 5845 O O . THR A 1 767 ? -0.708 25.296 41.947 1.00 52.53 767 THR A O 1
ATOM 5848 N N . ALA A 1 768 ? -2.230 25.216 43.587 1.00 38.88 768 ALA A N 1
ATOM 5849 C CA . ALA A 1 768 ? -1.244 25.343 44.655 1.00 38.88 768 ALA A CA 1
ATOM 5850 C C . ALA A 1 768 ? -0.455 24.030 44.829 1.00 38.88 768 ALA A C 1
ATOM 5852 O O . ALA A 1 768 ? -1.006 22.985 45.172 1.00 38.88 768 ALA A O 1
ATOM 5853 N N . LYS A 1 769 ? 0.857 24.088 44.579 1.00 38.50 769 LYS A N 1
ATOM 5854 C CA . LYS A 1 769 ? 1.799 22.971 44.751 1.00 38.50 769 LYS A CA 1
ATOM 5855 C C . LYS A 1 769 ? 1.856 22.565 46.240 1.00 38.50 769 LYS A C 1
ATOM 5857 O O . LYS A 1 769 ? 1.864 23.464 47.082 1.00 38.50 769 LYS A O 1
ATOM 5862 N N . PRO A 1 770 ? 1.936 21.269 46.600 1.00 42.03 770 PRO A N 1
ATOM 5863 C CA . PRO A 1 770 ? 2.040 20.870 48.002 1.00 42.03 770 PRO A CA 1
ATOM 5864 C C . PRO A 1 770 ? 3.314 21.451 48.627 1.00 42.03 770 PRO A C 1
ATOM 5866 O O . PRO A 1 770 ? 4.387 21.368 48.025 1.00 42.03 770 PRO A O 1
ATOM 5869 N N . ALA A 1 771 ? 3.198 22.032 49.823 1.00 36.75 771 ALA A N 1
ATOM 5870 C CA . ALA A 1 771 ? 4.346 22.504 50.587 1.00 36.75 771 ALA A CA 1
ATOM 5871 C C . ALA A 1 771 ? 5.308 21.335 50.855 1.00 36.75 771 ALA A C 1
ATOM 5873 O O . ALA A 1 771 ? 4.900 20.270 51.325 1.00 36.75 771 ALA A O 1
ATOM 5874 N N . ALA A 1 772 ? 6.585 21.533 50.525 1.00 34.88 772 ALA A N 1
ATOM 5875 C CA . ALA A 1 772 ? 7.642 20.580 50.814 1.00 34.88 772 ALA A CA 1
ATOM 5876 C C . ALA A 1 772 ? 7.731 20.367 52.332 1.00 34.88 772 ALA A C 1
ATOM 5878 O O . ALA A 1 772 ? 7.879 21.326 53.088 1.00 34.88 772 ALA A O 1
ATOM 5879 N N . LYS A 1 773 ? 7.645 19.109 52.778 1.00 36.91 773 LYS A N 1
ATOM 5880 C CA . LYS A 1 773 ? 8.043 18.736 54.137 1.00 36.91 773 LYS A CA 1
ATOM 5881 C C . LYS A 1 773 ? 9.528 19.050 54.289 1.00 36.91 773 LYS A C 1
ATOM 5883 O O . LYS A 1 773 ? 10.360 18.415 53.646 1.00 36.91 773 LYS A O 1
ATOM 5888 N N . THR A 1 774 ? 9.844 20.012 55.143 1.00 34.56 774 THR A N 1
ATOM 5889 C CA . THR A 1 774 ? 11.195 20.251 55.643 1.00 34.56 774 THR A CA 1
ATOM 5890 C C . THR A 1 774 ? 11.611 19.032 56.463 1.00 34.56 774 THR A C 1
ATOM 5892 O O . THR A 1 774 ? 11.170 18.855 57.594 1.00 34.56 774 THR A O 1
ATOM 5895 N N . THR A 1 775 ? 12.410 18.142 55.883 1.00 34.47 775 THR A N 1
ATOM 5896 C CA . THR A 1 775 ? 13.178 17.156 56.646 1.00 34.47 775 THR A CA 1
ATOM 5897 C C . THR A 1 775 ? 14.346 17.885 57.293 1.00 34.47 775 THR A C 1
ATOM 5899 O O . THR A 1 775 ? 15.329 18.205 56.627 1.00 34.47 775 THR A O 1
ATOM 5902 N N . THR A 1 776 ? 14.217 18.187 58.582 1.00 34.53 776 THR A N 1
ATOM 5903 C CA . THR A 1 776 ? 15.350 18.499 59.450 1.00 34.53 776 THR A CA 1
ATOM 5904 C C . THR A 1 776 ? 16.176 17.234 59.636 1.00 34.53 776 THR A C 1
ATOM 5906 O O . THR A 1 776 ? 15.728 16.248 60.216 1.00 34.53 776 THR A O 1
ATOM 5909 N N . THR A 1 777 ? 17.383 17.269 59.088 1.00 35.72 777 THR A N 1
ATOM 5910 C CA . THR A 1 777 ? 18.454 16.318 59.352 1.00 35.72 777 THR A CA 1
ATOM 5911 C C . THR A 1 777 ? 19.013 16.618 60.740 1.00 35.72 777 THR A C 1
ATOM 5913 O O . THR A 1 777 ? 19.735 17.596 60.905 1.00 35.72 777 THR A O 1
ATOM 5916 N N . GLU A 1 778 ? 18.700 15.788 61.730 1.00 33.91 778 GLU A N 1
ATOM 5917 C CA . GLU A 1 778 ? 19.513 15.666 62.941 1.00 33.91 778 GLU A CA 1
ATOM 5918 C C . GLU A 1 778 ? 20.197 14.301 62.900 1.00 33.91 778 GLU A C 1
ATOM 5920 O O . GLU A 1 778 ? 19.563 13.247 62.938 1.00 33.91 778 GLU A O 1
ATOM 5925 N N . ALA A 1 779 ? 21.513 14.342 62.727 1.00 37.59 779 ALA A N 1
ATOM 5926 C CA . ALA A 1 779 ? 22.400 13.209 62.884 1.00 37.59 779 ALA A CA 1
ATOM 5927 C C . ALA A 1 779 ? 22.946 13.217 64.316 1.00 37.59 779 ALA A C 1
ATOM 5929 O O . ALA A 1 779 ? 23.482 14.241 64.725 1.00 37.59 779 ALA A O 1
ATOM 5930 N N . GLN A 1 780 ? 22.882 12.079 65.019 1.00 35.50 780 GLN A N 1
ATOM 5931 C CA . GLN A 1 780 ? 24.025 11.378 65.644 1.00 35.50 780 GLN A CA 1
ATOM 5932 C C . GLN A 1 780 ? 23.650 10.544 66.886 1.00 35.50 780 GLN A C 1
ATOM 5934 O O . GLN A 1 780 ? 23.035 11.060 67.809 1.00 35.50 780 GLN A O 1
ATOM 5939 N N . LYS A 1 781 ? 24.239 9.330 66.923 1.00 36.56 781 LYS A N 1
ATOM 5940 C CA . LYS A 1 781 ? 24.554 8.450 68.077 1.00 36.56 781 LYS A CA 1
ATOM 5941 C C . LYS A 1 781 ? 23.334 7.822 68.767 1.00 36.56 781 LYS A C 1
ATOM 5943 O O . LYS A 1 781 ? 22.509 8.533 69.314 1.00 36.56 781 LYS A O 1
ATOM 5948 N N . ASN A 1 782 ? 23.141 6.506 68.801 1.00 33.72 782 ASN A N 1
ATOM 5949 C CA . ASN A 1 782 ? 24.025 5.333 68.804 1.00 33.72 782 ASN A CA 1
ATOM 5950 C C . ASN A 1 782 ? 23.329 4.184 68.071 1.00 33.72 782 ASN A C 1
ATOM 5952 O O . ASN A 1 782 ? 22.077 4.168 68.097 1.00 33.72 782 ASN A O 1
#

Organism: NCBI:txid1755647

Foldseek 3Di:
DDDDDDDDDDDDDDDDDDDDDDDDDDDDDDDDDDDDDDDDDDDPPVVVVVPPPPDDDDDDDDDDDDDDDDDDDDDDDDDDDDDDDDDDDDDDFPFDQFPNFTFGFDALVLVVQLLVVLLLVLLVVLQVVLLVVQVVVQRLEAAPDHDWDKDKDWDPDDDPADDDDPVQDAPTWIWIFIHPPPRGRWIKIKRWDWDDDDPDTDIDIFMFTAGNVGHTHDDDYSVLCSLVSSLVQQLVVLQVFGHPSQVSSQKHKDLRQHRAPSQLSVQLSCVLCVLVVCVNVVCVVCVVVVNPPRVDDPVVCVVNVVSVVVNVVLVVQQSVCSNVVHQRPSCVRSSMGMFGADPVRHGDTDDDPPPDPDDPDPDDDPDDDDDPPPVVVVVVVVVVCVVPPDDDDDDDDDDDPPDDPDPDPDDDPPLVCLLQLVDALCCLCPVLNPVVVVVLVVVCVVVVVVCVVCCLPPLVVSLVVLVVSLVVVLVSLVSSLSSNLNNLVVVVVVVPNVVSVVSNVVSVVVNVVSVVLCVQFSVQQSVLSVCLVVPVPVQPDKDWDAPDPLQEIEIEGGLHRPVLVVVVVSCVVRVNHAEYEYHGQYYDLVSLQSLLCSQLVSQHQYEYEAEQEESSLSNQLSHNAREYAQPHGWYKAAQDDGTSQDPVNSVVSLVVQLVVLVVSVFDSVVSVVRHPHHPVDIDIDDPVNCCVRVSHVYYDYDDPPDPDDDDDDDDDDDDDDDDDDDDDDDDDDDDDDDDDDDDDDDDDDDDDDPDDDDPVVVVVVVPDDDDDPPPDDDDDDD

Radius of gyration: 42.56 Å; chains: 1; bounding box: 150×94×129 Å